Protein AF-0000000070594235 (afdb_homodimer)

Organism: Penaeus vannamei (NCBI:txid6689)

Nearest PDB structures (foldseek):
  1qz9-assembly1_A-2  TM=9.219E-01  e=8.027E-31  Pseudomonas fluorescens
  8dl5-assembly1_A  TM=7.585E-01  e=4.308E-15  Penicillium expansum
  2dr1-assembly1_B  TM=7.620E-01  e=1.887E-14  Pyrococcus horikoshii OT3
  6pd2-assembly2_B  TM=7.451E-01  e=4.060E-14  Treponema denticola ATCC 35405
  1m32-assembly3_E  TM=7.316E-01  e=9.224E-14  Salmonella enterica subsp. enterica serovar Typhimurium

Secondary structure (DSSP, 8-state):
-----HHHHHHHHHHHHT--TTSHHHHHHHHHH-TTGGGGGGEEPPBGGGSTT--TTTS-TTSBPEE-BTTTSPPEETTHHHHHHHHHHHHHHHGGGGGGSSSS-GGGGGGTTHHHHHHHHTS-GGGEEE-S-HHHHHHHHHHHH----SSS-EEEEETT--HHHHHHHHHHHHHTT--HHHHEEEE-PPTT-SS--HHHHHHHHHHHGGGEEEEEEESB-TTT-BBP-HHHHHHHHHHTT-EEEEE-TTTTTTS---HHHHT-SEEEE-SSSTT---TT---EEEE-GGGTT--S-----GGGB-TTTGGG--SS--BPSGGGGG--SPPPHHHHHHHHHHHHHHHHH-HHHHHHHHHHHHHHHHHHHHHHH-S--TTS--EEE-S-SSGGGB-S-EEEEESS-HHHHHHHHHHTTEE-EEETTTEEEEB--TTT--HHHHHHHHHHHHHHHHHS-----/-----HHHHHHHHHHHHT--TTSHHHHHHHHHH-TTGGGGGGEEPPBGGGSTT--TTTS-TTSBPEE-BTTTSPPEETTHHHHHHHHHHHHHHHGGGGGGSSSS-GGGGGGTTHHHHHHHHTS-GGGEEE-S-HHHHHHHHHHHH----SSS-EEEEETT--HHHHHHHHHHHHHTT--HHHHEEEE-PPTT-SS--HHHHHHHHHHHGGGEEEEEEESB-TTT-BBP-HHHHHHHHHHTT-EEEEE-TTTTTTS---HHHHT-SEEEE-SSSTT---TT---EEEE-GGGTT--S-----GGGB-TTTGGG--SS--BPSGGGGG--SPPPHHHHHHHHHHHHHHHHH-HHHHHHHHHHHHHHHHHHHHHHH-S--TTS--EEE-S-SSGGGB-S-EEEEESS-HHHHHHHHHHTTEE-EEETTTEEEEB--TTT--HHHHHHHHHHHHHHHHHS-----

Foldseek 3Di:
DPDDALVVVLVVVCVVVVHDLLDLVSLVVQLVVQPLNCLQVQFDFDFLLVFPLAAVVQAPRRHGFLEQALLPFATAGPCLVVLLVVLVVLCVVPPPVQCPDDDCRLVCNFLPCLVLQCQQAQHDSVFKTWAAFFLVQVLLVCLFQQDADPQAQAEEEEPPADVSVLVSQQVSSVVVPHHSVPRYHYDYDDVPAHDHDLVSLLVCCVVRLLRHAEYEYECAGSAQQWGHPLLVNCVSSVVSVHAYEYEDQSPGLWHDHNCQVSVHAKYKYQCRRNLVLHPSFIIMMGGHQVCFPPPTDGDAALQQADPVCSVVPDPDGNGGTHPSNSHHDRDGSSSSSSSVSRSVSCVVCDSVSQQVQLSNLLSSLVVNLCVPANPDDPVFKHKDFSHDSPSNTGTQKTKIFIPAQQVQLQSQSSNHRHHWDDDPPGIIIGGDGSNNHGSSSSSVSSVSSVVSRVPDDRPDD/DPDDALVVVLVVVCVVVVHDLLDLVSLVVQLVVQPLNCLQVQFDFDFLLVFPLAAVVQAPRRHGFLEQALLPFATFGPCLVVLLVVLVVLCVVPPPVQCPDDDCRLVCNFLPCLVLQCQQAQHDSVFKTWAAFFLVQVLLVCLFQQDADPQAQAEEEEPPADVSVLVSQQVSSVVVPHHSVPRYHYDYPDVPADDHDLVSLLVCCVVRLLRHAEYEYECAGSAQQWGHPLLVNCVSSVVSVHAYEYEDQSPGLWHDHNCQVSVHAKYKYQCRRNLVLHPSFIIMMGGHQVCFPPPGDGDAALQQADPVCSVVVDPDGNGGTHPSNSHHDRDGSSSSSSSVSRSVSCVVCDSVSQQVQLSNLLSSLVVNLCVPANPDDPVFKHKDFSHDSPSNTGTQKTKIFILAQQVQLVSQSSNHRHHWDDDPPGIIIGGAGSNNHGSSSSSVSSVSSRVSRVPGDRPDD

pLDDT: mean 95.57, std 8.33, range [37.94, 98.94]

Solvent-accessible surface area (backbone atoms only — not comparable to full-atom values): 46229 Å² total; per-residue (Å²): 128,82,79,80,51,40,55,58,54,49,46,51,52,20,58,75,69,74,41,56,68,88,40,69,66,34,22,52,50,52,40,74,67,38,90,50,58,72,46,30,75,47,37,36,72,26,32,14,58,56,31,91,60,35,33,73,89,74,18,63,37,87,37,66,37,41,70,19,29,26,80,72,31,20,51,34,30,55,56,29,62,57,45,41,48,50,50,54,50,43,33,25,32,32,35,60,57,30,37,78,34,83,80,59,18,34,77,49,28,52,68,51,65,22,64,60,50,9,66,52,41,27,38,58,36,80,23,36,38,57,45,59,35,35,55,55,43,48,48,56,51,39,61,33,65,57,72,59,49,96,66,24,48,20,34,38,31,53,51,88,49,61,45,33,59,48,32,36,55,33,24,53,30,39,63,74,71,40,58,35,85,68,23,47,42,65,51,65,42,55,91,95,46,79,54,70,56,69,68,58,55,50,47,51,38,69,75,43,17,73,33,29,32,28,40,48,35,55,35,21,37,86,73,34,22,34,31,55,63,59,47,64,53,33,47,56,34,44,76,42,69,21,44,34,36,33,43,26,41,63,22,48,75,49,45,93,41,45,38,57,83,34,60,41,45,32,36,29,20,49,29,16,17,56,42,19,26,35,70,43,29,51,5,36,37,36,24,32,72,91,45,33,78,59,80,58,46,48,64,36,19,48,42,6,22,28,81,93,51,39,89,68,59,48,88,64,76,57,61,25,59,35,40,47,23,63,32,34,52,62,54,29,35,61,44,49,29,24,39,47,38,27,47,54,53,50,64,72,63,34,66,66,58,44,50,54,43,32,48,47,52,40,26,49,47,52,47,52,46,52,73,74,23,45,85,70,61,90,88,52,78,30,49,44,72,55,23,55,83,53,69,90,27,31,52,38,42,41,13,32,32,56,77,52,66,54,68,59,56,51,51,52,37,24,20,49,20,39,42,62,40,76,43,87,91,50,33,39,36,42,17,58,40,49,58,64,44,50,42,47,48,48,52,48,50,53,53,50,50,54,53,44,55,70,65,53,68,79,72,80,129,128,80,78,79,51,40,55,59,53,48,46,51,51,21,58,74,69,72,40,55,68,88,39,70,66,34,23,51,50,53,40,74,68,37,90,52,58,72,46,32,74,46,36,37,71,25,32,14,59,56,30,91,57,32,33,72,89,74,17,64,36,86,37,67,38,42,69,19,30,26,81,70,29,20,52,35,30,55,55,29,61,57,44,40,48,51,50,53,48,41,34,26,34,33,36,61,58,30,38,78,35,82,81,60,18,34,76,48,30,55,70,52,64,22,63,62,50,11,65,51,41,28,37,60,36,79,24,36,38,56,44,59,36,36,55,55,43,47,48,57,49,39,61,33,64,56,72,60,48,97,66,24,47,21,33,40,31,52,51,87,48,61,44,33,59,49,32,34,55,33,25,53,30,39,64,74,71,41,58,34,85,69,22,48,40,65,51,65,41,56,91,95,46,79,55,71,56,69,67,59,54,50,48,50,36,69,75,42,18,74,33,29,33,28,38,48,34,53,35,20,38,85,74,37,21,35,31,56,64,59,48,63,53,32,49,56,33,44,75,43,68,20,45,34,36,33,44,26,40,64,21,47,74,46,46,94,42,44,39,57,82,34,60,42,44,33,36,29,19,50,29,17,16,57,40,18,26,36,71,42,31,52,6,36,38,34,23,34,71,92,46,34,78,60,81,58,48,49,62,35,20,49,40,6,22,27,81,94,51,38,90,68,58,49,88,62,76,58,63,24,58,34,41,47,23,64,32,33,52,63,52,28,35,61,46,51,30,24,39,47,38,27,49,53,53,50,63,72,62,34,66,66,57,44,48,54,44,31,48,48,52,42,26,49,46,51,46,52,45,52,74,74,25,43,85,73,62,90,87,51,77,31,49,45,72,54,23,52,84,53,71,89,28,30,51,36,42,42,14,32,32,56,77,48,66,55,68,60,56,50,50,52,37,24,21,50,20,39,42,61,39,75,44,86,90,51,34,38,36,43,17,58,40,50,56,65,44,50,42,47,46,49,53,48,49,53,53,50,49,52,53,44,56,70,65,53,68,78,68,82,127

Sequence (922 aa):
MQTPKPNEVLQSFAAKHGVNVLNREFAELMDSLDPLRGCRERFAVPKRGTLPGADPVVAEVDKECIYLCGNSLGLKPVKADLYIQQQLDKWAKMGVEMHFEEPLPAAKCDSYLREELGRLVGADPSSVCLMNGLTVNLHLLLLSFYQPTQTRFKILLEGHAFPSDRYAMRSQAELRGFDPNEAVLEIHPREGESTLRTEDILKVIKEQGSSIAVVCLSGVQYYTGQKFDMETITKAAREEGCLVGWDIAHAVGNVRLELDKWGVDFACWCTYKYLNSGPGCIGGAYVNKRHERRDAPHLKGWWSNKESTRFQMRDGCDTAPGVDGFRLCNPPPILVALVKASLEIFDEVGMEKILDKQFLLTGYLELLLKAHFSIGDTDVPSTTVITPEDVTERGSQLSLEFSYPLHQVHKELQKRGVVCDVRLPNAMRITPAPLYNSFQDVHQFITILQDVFSICKTEAAMQTPKPNEVLQSFAAKHGVNVLNREFAELMDSLDPLRGCRERFAVPKRGTLPGADPVVAEVDKECIYLCGNSLGLKPVKADLYIQQQLDKWAKMGVEMHFEEPLPAAKCDSYLREELGRLVGADPSSVCLMNGLTVNLHLLLLSFYQPTQTRFKILLEGHAFPSDRYAMRSQAELRGFDPNEAVLEIHPREGESTLRTEDILKVIKEQGSSIAVVCLSGVQYYTGQKFDMETITKAAREEGCLVGWDIAHAVGNVRLELDKWGVDFACWCTYKYLNSGPGCIGGAYVNKRHERRDAPHLKGWWSNKESTRFQMRDGCDTAPGVDGFRLCNPPPILVALVKASLEIFDEVGMEKILDKQFLLTGYLELLLKAHFSIGDTDVPSTTVITPEDVTERGSQLSLEFSYPLHQVHKELQKRGVVCDVRLPNAMRITPAPLYNSFQDVHQFITILQDVFSICKTEAA

Radius of gyration: 29.77 Å; Cα contacts (8 Å, |Δi|>4): 1996; chains: 2; bounding box: 62×96×79 Å

Structure (mmCIF, N/CA/C/O backbone):
data_AF-0000000070594235-model_v1
#
loop_
_entity.id
_entity.type
_entity.pdbx_description
1 polymer Kynureninase
#
loop_
_atom_site.group_PDB
_atom_site.id
_atom_site.type_symbol
_atom_site.label_atom_id
_atom_site.label_alt_id
_atom_site.label_comp_id
_atom_site.label_asym_id
_atom_site.label_entity_id
_atom_site.label_seq_id
_atom_site.pdbx_PDB_ins_code
_atom_site.Cartn_x
_atom_site.Cartn_y
_atom_site.Cartn_z
_atom_site.occupancy
_atom_site.B_iso_or_equiv
_atom_site.auth_seq_id
_atom_site.auth_comp_id
_atom_site.auth_asym_id
_atom_site.auth_atom_id
_atom_site.pdbx_PDB_model_num
ATOM 1 N N . MET A 1 1 ? -2.43 46.156 -4.043 1 38 1 MET A N 1
ATOM 2 C CA . MET A 1 1 ? -3.246 46.281 -2.84 1 38 1 MET A CA 1
ATOM 3 C C . MET A 1 1 ? -2.896 45.219 -1.823 1 38 1 MET A C 1
ATOM 5 O O . MET A 1 1 ? -2.723 44.031 -2.186 1 38 1 MET A O 1
ATOM 9 N N . GLN A 1 2 ? -2.381 45.562 -0.72 1 53.47 2 GLN A N 1
ATOM 10 C CA . GLN A 1 2 ? -1.95 44.625 0.325 1 53.47 2 GLN A CA 1
ATOM 11 C C . GLN A 1 2 ? -3.045 43.625 0.651 1 53.47 2 GLN A C 1
ATOM 13 O O . GLN A 1 2 ? -4.223 43.969 0.743 1 53.47 2 GLN A O 1
ATOM 18 N N . THR A 1 3 ? -2.834 42.312 0.455 1 67.25 3 THR A N 1
ATOM 19 C CA . THR A 1 3 ? -3.797 41.281 0.825 1 67.25 3 THR A CA 1
ATOM 20 C C . THR A 1 3 ? -4.332 41.531 2.234 1 67.25 3 THR A C 1
ATOM 22 O O . THR A 1 3 ? -3.555 41.719 3.176 1 67.25 3 THR A O 1
ATOM 25 N N . PRO A 1 4 ? -5.648 41.906 2.299 1 84.06 4 PRO A N 1
ATOM 26 C CA . PRO A 1 4 ? -6.203 42.156 3.637 1 84.06 4 PRO A CA 1
ATOM 27 C C . PRO A 1 4 ? -5.883 41 4.613 1 84.06 4 PRO A C 1
ATOM 29 O O . PRO A 1 4 ? -5.742 39.844 4.203 1 84.06 4 PRO A O 1
ATOM 32 N N . LYS A 1 5 ? -5.574 41.406 5.832 1 94.19 5 LYS A N 1
ATOM 33 C CA . LYS A 1 5 ? -5.395 40.438 6.914 1 94.19 5 LYS A CA 1
ATOM 34 C C . LYS A 1 5 ? -6.738 39.906 7.398 1 94.19 5 LYS A C 1
ATOM 36 O O . LYS A 1 5 ? -7.73 40.625 7.434 1 94.19 5 LYS A O 1
ATOM 41 N N . PRO A 1 6 ? -6.758 38.625 7.734 1 96.44 6 PRO A N 1
ATOM 42 C CA . PRO A 1 6 ? -8.016 38.031 8.188 1 96.44 6 PRO A CA 1
ATOM 43 C C . PRO A 1 6 ? -8.664 38.812 9.328 1 96.44 6 PRO A C 1
ATOM 45 O O . PRO A 1 6 ? -9.883 39 9.344 1 96.44 6 PRO A O 1
ATOM 48 N N . ASN A 1 7 ? -7.863 39.25 10.25 1 95.75 7 ASN A N 1
ATOM 49 C CA . ASN A 1 7 ? -8.383 40 11.406 1 95.75 7 ASN A CA 1
ATOM 50 C C . ASN A 1 7 ? -9.148 41.25 10.977 1 95.75 7 ASN A C 1
ATOM 52 O O . ASN A 1 7 ? -10.195 41.562 11.547 1 95.75 7 ASN A O 1
ATOM 56 N N . GLU A 1 8 ? -8.609 41.938 10.039 1 96.19 8 GLU A N 1
ATOM 57 C CA . GLU A 1 8 ? -9.258 43.156 9.547 1 96.19 8 GLU A CA 1
ATOM 58 C C . GLU A 1 8 ? -10.594 42.844 8.891 1 96.19 8 GLU A C 1
ATOM 60 O O . GLU A 1 8 ? -11.586 43.531 9.109 1 96.19 8 GLU A O 1
ATOM 65 N N . VAL A 1 9 ? -10.555 41.812 8.133 1 96.56 9 VAL A N 1
ATOM 66 C CA . VAL A 1 9 ? -11.773 41.406 7.438 1 96.56 9 VAL A CA 1
ATOM 67 C C . VAL A 1 9 ? -12.828 40.969 8.453 1 96.56 9 VAL A C 1
ATOM 69 O O . VAL A 1 9 ? -13.992 41.375 8.344 1 96.56 9 VAL A O 1
ATOM 72 N N . LEU A 1 10 ? -12.477 40.219 9.414 1 97.69 10 LEU A N 1
ATOM 73 C CA . LEU A 1 10 ? -13.391 39.688 10.43 1 97.69 10 LEU A CA 1
ATOM 74 C C . LEU A 1 10 ? -13.953 40.812 11.281 1 97.69 10 LEU A C 1
ATOM 76 O O . LEU A 1 10 ? -15.148 40.844 11.57 1 97.69 10 LEU A O 1
ATOM 80 N N . GLN A 1 11 ? -13.117 41.719 11.648 1 96.81 11 GLN A N 1
ATOM 81 C CA . GLN A 1 11 ? -13.555 42.875 12.453 1 96.81 11 GLN A CA 1
ATOM 82 C C . GLN A 1 11 ? -14.516 43.75 11.664 1 96.81 11 GLN A C 1
ATOM 84 O O . GLN A 1 11 ? -15.5 44.25 12.219 1 96.81 11 GLN A O 1
ATOM 89 N N . SER A 1 12 ? -14.125 43.969 10.422 1 96.38 12 SER A N 1
ATOM 90 C CA . SER A 1 12 ? -15.008 44.781 9.57 1 96.38 12 SER A CA 1
ATOM 91 C C . SER A 1 12 ? -16.375 44.125 9.43 1 96.38 12 SER A C 1
ATOM 93 O O . SER A 1 12 ? -17.406 44.812 9.422 1 96.38 12 SER A O 1
ATOM 95 N N . PHE A 1 13 ? -16.359 42.844 9.234 1 96.06 13 PHE A N 1
ATOM 96 C CA . PHE A 1 13 ? -17.609 42.094 9.117 1 96.06 13 PHE A CA 1
ATOM 97 C C . PHE A 1 13 ? -18.422 42.188 10.398 1 96.06 13 PHE A C 1
ATOM 99 O O . PHE A 1 13 ? -19.641 42.344 10.359 1 96.06 13 PHE A O 1
ATOM 106 N N . ALA A 1 14 ? -17.781 42 11.508 1 97.38 14 ALA A N 1
ATOM 107 C CA . ALA A 1 14 ? -18.438 42.125 12.805 1 97.38 14 ALA A CA 1
ATOM 108 C C . ALA A 1 14 ? -19.078 43.5 12.969 1 97.38 14 ALA A C 1
ATOM 110 O O . ALA A 1 14 ? -20.219 43.594 13.406 1 97.38 14 ALA A O 1
ATOM 111 N N . ALA A 1 15 ? -18.375 44.531 12.633 1 96.88 15 ALA A N 1
ATOM 112 C CA . ALA A 1 15 ? -18.859 45.906 12.734 1 96.88 15 ALA A CA 1
ATOM 113 C C . ALA A 1 15 ? -20.094 46.125 11.852 1 96.88 15 ALA A C 1
ATOM 115 O O . ALA A 1 15 ? -21.062 46.75 12.266 1 96.88 15 ALA A O 1
ATOM 116 N N . LYS A 1 16 ? -19.969 45.625 10.703 1 97.44 16 LYS A N 1
ATOM 117 C CA . LYS A 1 16 ? -21.062 45.75 9.734 1 97.44 16 LYS A CA 1
ATOM 118 C C . LYS A 1 16 ? -22.344 45.125 10.266 1 97.44 16 LYS A C 1
ATOM 120 O O . LYS A 1 16 ? -23.438 45.625 9.977 1 97.44 16 LYS A O 1
ATOM 125 N N . HIS A 1 17 ? -22.234 44.156 11.047 1 97.25 17 HIS A N 1
ATOM 126 C CA . HIS A 1 17 ? -23.406 43.406 11.508 1 97.25 17 HIS A CA 1
ATOM 127 C C . HIS A 1 17 ? -23.719 43.75 12.961 1 97.25 17 HIS A C 1
ATOM 129 O O . HIS A 1 17 ? -24.641 43.156 13.547 1 97.25 17 HIS A O 1
ATOM 135 N N . GLY A 1 18 ? -22.938 44.562 13.625 1 96.62 18 GLY A N 1
ATOM 136 C CA . GLY A 1 18 ? -23.188 45.031 14.977 1 96.62 18 GLY A CA 1
ATOM 137 C C . GLY A 1 18 ? -22.953 43.969 16.031 1 96.62 18 GLY A C 1
ATOM 138 O O . GLY A 1 18 ? -23.688 43.875 17.016 1 96.62 18 GLY A O 1
ATOM 139 N N . VAL A 1 19 ? -22.062 43.062 15.773 1 97.31 19 VAL A N 1
ATOM 140 C CA . VAL A 1 19 ? -21.75 42 16.734 1 97.31 19 VAL A CA 1
ATOM 141 C C . VAL A 1 19 ? -20.281 42.094 17.109 1 97.31 19 VAL A C 1
ATOM 143 O O . VAL A 1 19 ? -19.453 42.594 16.359 1 97.31 19 VAL A O 1
ATOM 146 N N . ASN A 1 20 ? -19.953 41.656 18.344 1 98 20 ASN A N 1
ATOM 147 C CA . ASN A 1 20 ? -18.578 41.594 18.797 1 98 20 ASN A CA 1
ATOM 148 C C . ASN A 1 20 ? -17.859 40.344 18.25 1 98 20 ASN A C 1
ATOM 150 O O . ASN A 1 20 ? -18.328 39.219 18.438 1 98 20 ASN A O 1
ATOM 154 N N . VAL A 1 21 ? -16.75 40.531 17.594 1 98.06 21 VAL A N 1
ATOM 155 C CA . VAL A 1 21 ? -16 39.5 16.891 1 98.06 21 VAL A CA 1
ATOM 156 C C . VAL A 1 21 ? -15.555 38.406 17.891 1 98.06 21 VAL A C 1
ATOM 158 O O . VAL A 1 21 ? -15.32 37.25 17.5 1 98.06 21 VAL A O 1
ATOM 161 N N . LEU A 1 22 ? -15.508 38.656 19.156 1 97.81 22 LEU A N 1
ATOM 162 C CA . LEU A 1 22 ? -15.008 37.75 20.172 1 97.81 22 LEU A CA 1
ATOM 163 C C . LEU A 1 22 ? -16.141 36.906 20.734 1 97.81 22 LEU A C 1
ATOM 165 O O . LEU A 1 22 ? -15.883 35.906 21.438 1 97.81 22 LEU A O 1
ATOM 169 N N . ASN A 1 23 ? -17.406 37.25 20.422 1 97.62 23 ASN A N 1
ATOM 170 C CA . ASN A 1 23 ? -18.547 36.594 21.047 1 97.62 23 ASN A CA 1
ATOM 171 C C . ASN A 1 23 ? -19.078 35.438 20.203 1 97.62 23 ASN A C 1
ATOM 173 O O . ASN A 1 23 ? -18.812 35.375 19 1 97.62 23 ASN A O 1
ATOM 177 N N . ARG A 1 24 ? -19.781 34.562 20.844 1 98 24 ARG A N 1
ATOM 178 C CA . ARG A 1 24 ? -20.391 33.406 20.203 1 98 24 ARG A CA 1
ATOM 179 C C . ARG A 1 24 ? -21.312 33.812 19.078 1 98 24 ARG A C 1
ATOM 181 O O . ARG A 1 24 ? -21.406 33.125 18.047 1 98 24 ARG A O 1
ATOM 188 N N . GLU A 1 25 ? -21.969 34.906 19.219 1 98.19 25 GLU A N 1
ATOM 189 C CA . GLU A 1 25 ? -22.922 35.406 18.219 1 98.19 25 GLU A CA 1
ATOM 190 C C . GLU A 1 25 ? -22.219 35.625 16.875 1 98.19 25 GLU A C 1
ATOM 192 O O . GLU A 1 25 ? -22.812 35.375 15.82 1 98.19 25 GLU A O 1
ATOM 197 N N . PHE A 1 26 ? -21.062 36.094 16.891 1 98.44 26 PHE A N 1
ATOM 198 C CA . PHE A 1 26 ? -20.328 36.312 15.664 1 98.44 26 PHE A CA 1
ATOM 199 C C . PHE A 1 26 ? -20.016 35 14.969 1 98.44 26 PHE A C 1
ATOM 201 O O . PHE A 1 26 ? -20.156 34.875 13.75 1 98.44 26 PHE A O 1
ATOM 208 N N . ALA A 1 27 ? -19.562 34 15.766 1 98.69 27 ALA A N 1
ATOM 209 C CA . ALA A 1 27 ? -19.281 32.688 15.203 1 98.69 27 ALA A CA 1
ATOM 210 C C . ALA A 1 27 ? -20.531 32.094 14.547 1 98.69 27 ALA A C 1
ATOM 212 O O . ALA A 1 27 ? -20.453 31.516 13.453 1 98.69 27 ALA A O 1
ATOM 213 N N . GLU A 1 28 ? -21.641 32.219 15.211 1 98.44 28 GLU A N 1
ATOM 214 C CA . GLU A 1 28 ? -22.922 31.75 14.672 1 98.44 28 GLU A CA 1
ATOM 215 C C . GLU A 1 28 ? -23.25 32.469 13.367 1 98.44 28 GLU A C 1
ATOM 217 O O . GLU A 1 28 ? -23.75 31.844 12.422 1 98.44 28 GLU A O 1
ATOM 222 N N . LEU A 1 29 ? -23.031 33.781 13.367 1 98.19 29 LEU A N 1
ATOM 223 C CA . LEU A 1 29 ? -23.281 34.562 12.172 1 98.19 29 LEU A CA 1
ATOM 224 C C . LEU A 1 29 ? -22.406 34.094 11.016 1 98.19 29 LEU A C 1
ATOM 226 O O . LEU A 1 29 ? -22.891 33.906 9.906 1 98.19 29 LEU A O 1
ATOM 230 N N . MET A 1 30 ? -21.109 33.938 11.258 1 98.5 30 MET A N 1
ATOM 231 C CA . MET A 1 30 ? -20.188 33.469 10.219 1 98.5 30 MET A CA 1
ATOM 232 C C . MET A 1 30 ? -20.594 32.125 9.664 1 98.5 30 MET A C 1
ATOM 234 O O . MET A 1 30 ? -20.5 31.891 8.453 1 98.5 30 MET A O 1
ATOM 238 N N . ASP A 1 31 ? -21.031 31.188 10.539 1 98.44 31 ASP A N 1
ATOM 239 C CA . ASP A 1 31 ? -21.484 29.891 10.094 1 98.44 31 ASP A CA 1
ATOM 240 C C . ASP A 1 31 ? -22.734 30.016 9.219 1 98.44 31 ASP A C 1
ATOM 242 O O . ASP A 1 31 ? -22.891 29.266 8.25 1 98.44 31 ASP A O 1
ATOM 246 N N . SER A 1 32 ? -23.625 30.859 9.617 1 97.62 32 SER A N 1
ATOM 247 C CA . SER A 1 32 ? -24.859 31.031 8.859 1 97.62 32 SER A CA 1
ATOM 248 C C . SER A 1 32 ? -24.594 31.562 7.457 1 97.62 32 SER A C 1
ATOM 250 O O . SER A 1 32 ? -25.344 31.297 6.527 1 97.62 32 SER A O 1
ATOM 252 N N . LEU A 1 33 ? -23.469 32.281 7.25 1 96.5 33 LEU A N 1
ATOM 253 C CA . LEU A 1 33 ? -23.141 32.875 5.969 1 96.5 33 LEU A CA 1
ATOM 254 C C . LEU A 1 33 ? -22.141 32 5.195 1 96.5 33 LEU A C 1
ATOM 256 O O . LEU A 1 33 ? -21.812 32.312 4.047 1 96.5 33 LEU A O 1
ATOM 260 N N . ASP A 1 34 ? -21.641 30.984 5.777 1 97.5 34 ASP A N 1
ATOM 261 C CA . ASP A 1 34 ? -20.625 30.109 5.211 1 97.5 34 ASP A CA 1
ATOM 262 C C . ASP A 1 34 ? -21.188 29.297 4.043 1 97.5 34 ASP A C 1
ATOM 264 O O . ASP A 1 34 ? -22.031 28.422 4.238 1 97.5 34 ASP A O 1
ATOM 268 N N . PRO A 1 35 ? -20.703 29.516 2.82 1 97.5 35 PRO A N 1
ATOM 269 C CA . PRO A 1 35 ? -21.203 28.75 1.675 1 97.5 35 PRO A CA 1
ATOM 270 C C . PRO A 1 35 ? -20.891 27.25 1.785 1 97.5 35 PRO A C 1
ATOM 272 O O . PRO A 1 35 ? -21.484 26.438 1.078 1 97.5 35 PRO A O 1
ATOM 275 N N . LEU A 1 36 ? -19.922 26.844 2.689 1 98.12 36 LEU A N 1
ATOM 276 C CA . LEU A 1 36 ? -19.531 25.438 2.799 1 98.12 36 LEU A CA 1
ATOM 277 C C . LEU A 1 36 ? -20.172 24.797 4.016 1 98.12 36 LEU A C 1
ATOM 279 O O . LEU A 1 36 ? -19.812 23.672 4.387 1 98.12 36 LEU A O 1
ATOM 283 N N . ARG A 1 37 ? -21.109 25.422 4.656 1 95.44 37 ARG A N 1
ATOM 284 C CA . ARG A 1 37 ? -21.688 24.953 5.906 1 95.44 37 ARG A CA 1
ATOM 285 C C . ARG A 1 37 ? -22.25 23.547 5.746 1 95.44 37 ARG A C 1
ATOM 287 O O . ARG A 1 37 ? -22.156 22.719 6.656 1 95.44 37 ARG A O 1
ATOM 294 N N . GLY A 1 38 ? -22.844 23.203 4.543 1 96 38 GLY A N 1
ATOM 295 C CA . GLY A 1 38 ? -23.453 21.906 4.305 1 96 38 GLY A CA 1
ATOM 296 C C . GLY A 1 38 ? -22.438 20.797 4.102 1 96 38 GLY A C 1
ATOM 297 O O . GLY A 1 38 ? -22.781 19.609 4.207 1 96 38 GLY A O 1
ATOM 298 N N . CYS A 1 39 ? -21.172 21.109 3.857 1 97.88 39 CYS A N 1
ATOM 299 C CA . CYS A 1 39 ? -20.141 20.125 3.564 1 97.88 39 CYS A CA 1
ATOM 300 C C . CYS A 1 39 ? -19.875 19.234 4.777 1 97.88 39 CYS A C 1
ATOM 302 O O . CYS A 1 39 ? -19.5 18.078 4.633 1 97.88 39 CYS A O 1
ATOM 304 N N . ARG A 1 40 ? -20.062 19.797 5.961 1 98.06 40 ARG A N 1
ATOM 305 C CA . ARG A 1 40 ? -19.812 19.047 7.191 1 98.06 40 ARG A CA 1
ATOM 306 C C . ARG A 1 40 ? -20.625 17.766 7.227 1 98.06 40 ARG A C 1
ATOM 308 O O . ARG A 1 40 ? -20.156 16.75 7.75 1 98.06 40 ARG A O 1
ATOM 315 N N . GLU A 1 41 ? -21.812 17.734 6.613 1 98.06 41 GLU A N 1
ATOM 316 C CA . GLU A 1 41 ? -22.703 16.578 6.621 1 98.06 41 GLU A CA 1
ATOM 317 C C . GLU A 1 41 ? -22.141 15.43 5.785 1 98.06 41 GLU A C 1
ATOM 319 O O . GLU A 1 41 ? -22.594 14.289 5.887 1 98.06 41 GLU A O 1
ATOM 324 N N . ARG A 1 42 ? -21.172 15.758 5.074 1 98.5 42 ARG A N 1
ATOM 325 C CA . ARG A 1 42 ? -20.562 14.758 4.211 1 98.5 42 ARG A CA 1
ATOM 326 C C . ARG A 1 42 ? -19.453 14.016 4.945 1 98.5 42 ARG A C 1
ATOM 328 O O . ARG A 1 42 ? -18.828 13.102 4.391 1 98.5 42 ARG A O 1
ATOM 335 N N . PHE A 1 43 ? -19.203 14.352 6.188 1 98.88 43 PHE A N 1
ATOM 336 C CA . PHE A 1 43 ? -18.188 13.711 7.004 1 98.88 43 PHE A CA 1
ATOM 337 C C . PHE A 1 43 ? -18.781 13.156 8.289 1 98.88 43 PHE A C 1
ATOM 339 O O . PHE A 1 43 ? -19.781 13.68 8.797 1 98.88 43 PHE A O 1
ATOM 346 N N . ALA A 1 44 ? -18.172 12.07 8.758 1 98.81 44 ALA A N 1
ATOM 347 C CA . ALA A 1 44 ? -18.516 11.555 10.078 1 98.81 44 ALA A CA 1
ATOM 348 C C . ALA A 1 44 ? -17.719 12.258 11.164 1 98.81 44 ALA A C 1
ATOM 350 O O . ALA A 1 44 ? -16.531 11.977 11.359 1 98.81 44 ALA A O 1
ATOM 351 N N . VAL A 1 45 ? -18.359 13.133 11.867 1 98.69 45 VAL A N 1
ATOM 352 C CA . VAL A 1 45 ? -17.719 13.805 12.992 1 98.69 45 VAL A CA 1
ATOM 353 C C . VAL A 1 45 ? -17.953 13.008 14.273 1 98.69 45 VAL A C 1
ATOM 355 O O . VAL A 1 45 ? -19.109 12.758 14.656 1 98.69 45 VAL A O 1
ATOM 358 N N . PRO A 1 46 ? -16.922 12.562 14.961 1 98.69 46 PRO A N 1
ATOM 359 C CA . PRO A 1 46 ? -17.125 11.789 16.188 1 98.69 46 PRO A CA 1
ATOM 360 C C . PRO A 1 46 ? -17.922 12.555 17.234 1 98.69 46 PRO A C 1
ATOM 362 O O . PRO A 1 46 ? -17.828 13.781 17.312 1 98.69 46 PRO A O 1
ATOM 365 N N . LYS A 1 47 ? -18.656 11.828 18.031 1 98.38 47 LYS A N 1
ATOM 366 C CA . LYS A 1 47 ? -19.219 12.391 19.25 1 98.38 47 LYS A CA 1
ATOM 367 C C . LYS A 1 47 ? -18.188 12.422 20.375 1 98.38 47 LYS A C 1
ATOM 369 O O . LYS A 1 47 ? -17.281 11.586 20.406 1 98.38 47 LYS A O 1
ATOM 374 N N . ARG A 1 48 ? -18.359 13.43 21.266 1 98.12 48 ARG A N 1
ATOM 375 C CA . ARG A 1 48 ? -17.438 13.508 22.391 1 98.12 48 ARG A CA 1
ATOM 376 C C . ARG A 1 48 ? -17.406 12.203 23.172 1 98.12 48 ARG A C 1
ATOM 378 O O . ARG A 1 48 ? -16.344 11.734 23.578 1 98.12 48 ARG A O 1
ATOM 385 N N . GLY A 1 49 ? -18.547 11.516 23.297 1 96.75 49 GLY A N 1
ATOM 386 C CA . GLY A 1 49 ? -18.672 10.305 24.094 1 96.75 49 GLY A CA 1
ATOM 387 C C . GLY A 1 49 ? -18.047 9.086 23.453 1 96.75 49 GLY A C 1
ATOM 388 O O . GLY A 1 49 ? -17.812 8.07 24.109 1 96.75 49 GLY A O 1
ATOM 389 N N . THR A 1 50 ? -17.766 9.117 22.172 1 96.81 50 THR A N 1
ATOM 390 C CA . THR A 1 50 ? -17.188 7.969 21.484 1 96.81 50 THR A CA 1
ATOM 391 C C . THR A 1 50 ? -15.664 8.062 21.453 1 96.81 50 THR A C 1
ATOM 393 O O . THR A 1 50 ? -14.992 7.125 21.031 1 96.81 50 THR A O 1
ATOM 396 N N . LEU A 1 51 ? -15.102 9.195 21.922 1 97.75 51 LEU A N 1
ATOM 397 C CA . LEU A 1 51 ? -13.656 9.352 21.984 1 97.75 51 LEU A CA 1
ATOM 398 C C . LEU A 1 51 ? -13.086 8.688 23.234 1 97.75 51 LEU A C 1
ATOM 400 O O . LEU A 1 51 ? -13.625 8.852 24.328 1 97.75 51 LEU A O 1
ATOM 404 N N . PRO A 1 52 ? -12 7.918 23.156 1 95.25 52 PRO A N 1
ATOM 405 C CA . PRO A 1 52 ? -11.445 7.199 24.297 1 95.25 52 PRO A CA 1
ATOM 406 C C . PRO A 1 52 ? -10.969 8.133 25.406 1 95.25 52 PRO A C 1
ATOM 408 O O . PRO A 1 52 ? -10.992 7.762 26.578 1 95.25 52 PRO A O 1
ATOM 411 N N . GLY A 1 53 ? -10.57 9.328 25.172 1 92 53 GLY A N 1
ATOM 412 C CA . GLY A 1 53 ? -10.016 10.219 26.188 1 92 53 GLY A CA 1
ATOM 413 C C . GLY A 1 53 ? -11.055 11.133 26.812 1 92 53 GLY A C 1
ATOM 414 O O . GLY A 1 53 ? -10.75 11.875 27.75 1 92 53 GLY A O 1
ATOM 415 N N . ALA A 1 54 ? -12.305 11.039 26.375 1 95.5 54 ALA A N 1
ATOM 416 C CA . ALA A 1 54 ? -13.344 11.938 26.875 1 95.5 54 ALA A CA 1
ATOM 417 C C . ALA A 1 54 ? -13.789 11.539 28.281 1 95.5 54 ALA A C 1
ATOM 419 O O . ALA A 1 54 ? -13.906 10.344 28.578 1 95.5 54 ALA A O 1
ATOM 420 N N . ASP A 1 55 ? -13.977 12.5 29.125 1 96.62 55 ASP A N 1
ATOM 421 C CA . ASP A 1 55 ? -14.539 12.32 30.469 1 96.62 55 ASP A CA 1
ATOM 422 C C . ASP A 1 55 ? -16.016 12.68 30.484 1 96.62 55 ASP A C 1
ATOM 424 O O . ASP A 1 55 ? -16.391 13.852 30.359 1 96.62 55 ASP A O 1
ATOM 428 N N . PRO A 1 56 ? -16.844 11.742 30.734 1 94.19 56 PRO A N 1
ATOM 429 C CA . PRO A 1 56 ? -18.281 12.008 30.688 1 94.19 56 PRO A CA 1
ATOM 430 C C . PRO A 1 56 ? -18.734 13.055 31.703 1 94.19 56 PRO A C 1
ATOM 432 O O . PRO A 1 56 ? -19.828 13.633 31.562 1 94.19 56 PRO A O 1
ATOM 435 N N . VAL A 1 57 ? -17.938 13.328 32.719 1 94.44 57 VAL A N 1
ATOM 436 C CA . VAL A 1 57 ? -18.297 14.289 33.75 1 94.44 57 VAL A CA 1
ATOM 437 C C . VAL A 1 57 ? -18.188 15.711 33.188 1 94.44 57 VAL A C 1
ATOM 439 O O . VAL A 1 57 ? -19 16.578 33.531 1 94.44 57 VAL A O 1
ATOM 442 N N . VAL A 1 58 ? -17.25 15.93 32.312 1 94.19 58 VAL A N 1
ATOM 443 C CA . VAL A 1 58 ? -17.016 17.297 31.891 1 94.19 58 VAL A CA 1
ATOM 444 C C . VAL A 1 58 ? -17.344 17.438 30.406 1 94.19 58 VAL A C 1
ATOM 446 O O . VAL A 1 58 ? -17.484 18.562 29.891 1 94.19 58 VAL A O 1
ATOM 449 N N . ALA A 1 59 ? -17.469 16.25 29.766 1 93.56 59 ALA A N 1
ATOM 450 C CA . ALA A 1 59 ? -17.75 16.266 28.328 1 93.56 59 ALA A CA 1
ATOM 451 C C . ALA A 1 59 ? -19.25 16.156 28.062 1 93.56 59 ALA A C 1
ATOM 453 O O . ALA A 1 59 ? -19.938 15.383 28.734 1 93.56 59 ALA A O 1
ATOM 454 N N . GLU A 1 60 ? -19.844 16.938 27.266 1 94.69 60 GLU A N 1
ATOM 455 C CA . GLU A 1 60 ? -21.188 16.688 26.75 1 94.69 60 GLU A CA 1
ATOM 456 C C . GLU A 1 60 ? -21.188 15.531 25.766 1 94.69 60 GLU A C 1
ATOM 458 O O . GLU A 1 60 ? -21.141 15.742 24.547 1 94.69 60 GLU A O 1
ATOM 463 N N . VAL A 1 61 ? -21.375 14.352 26.188 1 95.38 61 VAL A N 1
ATOM 464 C CA . VAL A 1 61 ? -21.031 13.102 25.531 1 95.38 61 VAL A CA 1
ATOM 465 C C . VAL A 1 61 ? -21.812 12.977 24.219 1 95.38 61 VAL A C 1
ATOM 467 O O . VAL A 1 61 ? -21.344 12.352 23.266 1 95.38 61 VAL A O 1
ATOM 470 N N . ASP A 1 62 ? -22.969 13.594 24.094 1 96.5 62 ASP A N 1
ATOM 471 C CA . ASP A 1 62 ? -23.812 13.398 22.922 1 96.5 62 ASP A CA 1
ATOM 472 C C . ASP A 1 62 ? -23.516 14.438 21.844 1 96.5 62 ASP A C 1
ATOM 474 O O . ASP A 1 62 ? -23.984 14.312 20.703 1 96.5 62 ASP A O 1
ATOM 478 N N . LYS A 1 63 ? -22.688 15.406 22.172 1 97.38 63 LYS A N 1
ATOM 479 C CA . LYS A 1 63 ? -22.328 16.453 21.219 1 97.38 63 LYS A CA 1
ATOM 480 C C . LYS A 1 63 ? -21.141 16 20.344 1 97.38 63 LYS A C 1
ATOM 482 O O . LYS A 1 63 ? -20.375 15.133 20.734 1 97.38 63 LYS A O 1
ATOM 487 N N . GLU A 1 64 ? -21.172 16.547 19.156 1 98.25 64 GLU A N 1
ATOM 488 C CA . GLU A 1 64 ? -20 16.344 18.312 1 98.25 64 GLU A CA 1
ATOM 489 C C . GLU A 1 64 ? -18.734 16.859 18.969 1 98.25 64 GLU A C 1
ATOM 491 O O . GLU A 1 64 ? -18.766 17.844 19.703 1 98.25 64 GLU A O 1
ATOM 496 N N . CYS A 1 65 ? -17.688 16.172 18.766 1 98.62 65 CYS A N 1
ATOM 497 C CA . CYS A 1 65 ? -16.406 16.672 19.234 1 98.62 65 CYS A CA 1
ATOM 498 C C . CYS A 1 65 ? -15.953 17.875 18.422 1 98.62 65 CYS A C 1
ATOM 500 O O . CYS A 1 65 ? -16.594 18.234 17.438 1 98.62 65 CYS A O 1
ATOM 502 N N . ILE A 1 66 ? -14.977 18.594 18.922 1 98.69 66 ILE A N 1
ATOM 503 C CA . ILE A 1 66 ? -14.258 19.625 18.156 1 98.69 66 ILE A CA 1
ATOM 504 C C . ILE A 1 66 ? -12.992 19.016 17.562 1 98.69 66 ILE A C 1
ATOM 506 O O . ILE A 1 66 ? -11.984 18.859 18.266 1 98.69 66 ILE A O 1
ATOM 510 N N . TYR A 1 67 ? -13.086 18.672 16.297 1 98.81 67 TYR A N 1
ATOM 511 C CA . TYR A 1 67 ? -12.008 17.938 15.648 1 98.81 67 TYR A CA 1
ATOM 512 C C . TYR A 1 67 ? -11.062 18.906 14.93 1 98.81 67 TYR A C 1
ATOM 514 O O . TYR A 1 67 ? -11.352 19.344 13.812 1 98.81 67 TYR A O 1
ATOM 522 N N . LEU A 1 68 ? -9.938 19.188 15.484 1 98.88 68 LEU A N 1
ATOM 523 C CA . LEU A 1 68 ? -8.938 20.109 14.953 1 98.88 68 LEU A CA 1
ATOM 524 C C . LEU A 1 68 ? -7.629 19.391 14.656 1 98.88 68 LEU A C 1
ATOM 526 O O . LEU A 1 68 ? -6.551 19.906 14.969 1 98.88 68 LEU A O 1
ATOM 530 N N . CYS A 1 69 ? -7.777 18.172 14.039 1 98.69 69 CYS A N 1
ATOM 531 C CA . CYS A 1 69 ? -6.625 17.297 13.867 1 98.69 69 CYS A CA 1
ATOM 532 C C . CYS A 1 69 ? -6.574 16.734 12.453 1 98.69 69 CYS A C 1
ATOM 534 O O . CYS A 1 69 ? -6.047 15.641 12.227 1 98.69 69 CYS A O 1
ATOM 536 N N . GLY A 1 70 ? -7.113 17.422 11.445 1 98.31 70 GLY A N 1
ATOM 537 C CA . GLY A 1 70 ? -7.105 16.984 10.062 1 98.31 70 GLY A CA 1
ATOM 538 C C . GLY A 1 70 ? -5.711 16.891 9.469 1 98.31 70 GLY A C 1
ATOM 539 O O . GLY A 1 70 ? -5.508 16.234 8.445 1 98.31 70 GLY A O 1
ATOM 540 N N . ASN A 1 71 ? -4.734 17.578 10.055 1 98.31 71 ASN A N 1
ATOM 541 C CA . ASN A 1 71 ? -3.34 17.562 9.625 1 98.31 71 ASN A CA 1
ATOM 542 C C . ASN A 1 71 ? -2.658 16.25 9.992 1 98.31 71 ASN A C 1
ATOM 544 O O . ASN A 1 71 ? -1.543 15.977 9.539 1 98.31 71 ASN A O 1
ATOM 548 N N . SER A 1 72 ? -3.285 15.43 10.789 1 98 72 SER A N 1
ATOM 549 C CA . SER A 1 72 ? -2.783 14.109 11.164 1 98 72 SER A CA 1
ATOM 550 C C . SER A 1 72 ? -3.617 13 10.531 1 98 72 SER A C 1
ATOM 552 O O . SER A 1 72 ? -3.078 12.109 9.883 1 98 72 SER A O 1
ATOM 554 N N . LEU A 1 73 ? -4.891 13.094 10.75 1 98.75 73 LEU A N 1
ATOM 555 C CA . LEU A 1 73 ? -5.84 12.203 10.086 1 98.75 73 LEU A CA 1
ATOM 556 C C . LEU A 1 73 ? -7.16 12.93 9.82 1 98.75 73 LEU A C 1
ATOM 558 O O . LEU A 1 73 ? -7.801 13.422 10.75 1 98.75 73 LEU A O 1
ATOM 562 N N . GLY A 1 74 ? -7.562 12.961 8.562 1 98.81 74 GLY A N 1
ATOM 563 C CA . GLY A 1 74 ? -8.836 13.57 8.219 1 98.81 74 GLY A CA 1
ATOM 564 C C . GLY A 1 74 ? -10.031 12.75 8.664 1 98.81 74 GLY A C 1
ATOM 565 O O . GLY A 1 74 ? -9.883 11.586 9.047 1 98.81 74 GLY A O 1
ATOM 566 N N . LEU A 1 75 ? -11.219 13.391 8.625 1 98.94 75 LEU A N 1
ATOM 567 C CA . LEU A 1 75 ? -12.453 12.719 9.016 1 98.94 75 LEU A CA 1
ATOM 568 C C . LEU A 1 75 ? -12.961 11.82 7.895 1 98.94 75 LEU A C 1
ATOM 570 O O . LEU A 1 75 ? -12.711 12.094 6.715 1 98.94 75 LEU A O 1
ATOM 574 N N . LYS A 1 76 ? -13.695 10.789 8.242 1 98.94 76 LYS A N 1
ATOM 575 C CA . LYS A 1 76 ? -14.227 9.836 7.27 1 98.94 76 LYS A CA 1
ATOM 576 C C . LYS A 1 76 ? -15.336 10.461 6.434 1 98.94 76 LYS A C 1
ATOM 578 O O . LYS A 1 76 ? -16.359 10.898 6.969 1 98.94 76 LYS A O 1
ATOM 583 N N . PRO A 1 77 ? -15.172 10.586 5.109 1 98.94 77 PRO A N 1
ATOM 584 C CA . PRO A 1 77 ? -16.344 10.891 4.289 1 98.94 77 PRO A CA 1
ATOM 585 C C . PRO A 1 77 ? -17.453 9.859 4.441 1 98.94 77 PRO A C 1
ATOM 587 O O . PRO A 1 77 ? -17.188 8.656 4.473 1 98.94 77 PRO A O 1
ATOM 590 N N . VAL A 1 78 ? -18.641 10.297 4.488 1 98.75 78 VAL A N 1
ATOM 591 C CA . VAL A 1 78 ? -19.781 9.414 4.719 1 98.75 78 VAL A CA 1
ATOM 592 C C . VAL A 1 78 ? -19.891 8.406 3.574 1 98.75 78 VAL A C 1
ATOM 594 O O . VAL A 1 78 ? -20.219 7.234 3.795 1 98.75 78 VAL A O 1
ATOM 597 N N . LYS A 1 79 ? -19.562 8.766 2.354 1 98.69 79 LYS A N 1
ATOM 598 C CA . LYS A 1 79 ? -19.734 7.922 1.174 1 98.69 79 LYS A CA 1
ATOM 599 C C . LYS A 1 79 ? -18.672 6.816 1.142 1 98.69 79 LYS A C 1
ATOM 601 O O . LYS A 1 79 ? -18.766 5.891 0.336 1 98.69 79 LYS A O 1
ATOM 606 N N . ALA A 1 80 ? -17.609 6.895 1.969 1 98.81 80 ALA A N 1
ATOM 607 C CA . ALA A 1 80 ? -16.594 5.852 2.021 1 98.81 80 ALA A CA 1
ATOM 608 C C . ALA A 1 80 ? -17.219 4.48 2.246 1 98.81 80 ALA A C 1
ATOM 610 O O . ALA A 1 80 ? -16.797 3.494 1.634 1 98.81 80 ALA A O 1
ATOM 611 N N . ASP A 1 81 ? -18.25 4.395 3.131 1 98.81 81 ASP A N 1
ATOM 612 C CA . ASP A 1 81 ? -18.922 3.133 3.404 1 98.81 81 ASP A CA 1
ATOM 613 C C . ASP A 1 81 ? -19.5 2.529 2.123 1 98.81 81 ASP A C 1
ATOM 615 O O . ASP A 1 81 ? -19.297 1.346 1.845 1 98.81 81 ASP A O 1
ATOM 619 N N . LEU A 1 82 ? -20.172 3.338 1.373 1 98.75 82 LEU A N 1
ATOM 620 C CA . LEU A 1 82 ? -20.812 2.895 0.141 1 98.75 82 LEU A CA 1
ATOM 621 C C . LEU A 1 82 ? -19.781 2.412 -0.87 1 98.75 82 LEU A C 1
ATOM 623 O O . LEU A 1 82 ? -19.938 1.339 -1.457 1 98.75 82 LEU A O 1
ATOM 627 N N . TYR A 1 83 ? -18.766 3.189 -1.121 1 98.69 83 TYR A N 1
ATOM 628 C CA . TYR A 1 83 ? -17.781 2.875 -2.148 1 98.69 83 TYR A CA 1
ATOM 629 C C . TYR A 1 83 ? -16.984 1.626 -1.78 1 98.69 83 TYR A C 1
ATOM 631 O O . TYR A 1 83 ? -16.656 0.816 -2.648 1 98.69 83 TYR A O 1
ATOM 639 N N . ILE A 1 84 ? -16.656 1.45 -0.492 1 98.75 84 ILE A N 1
ATOM 640 C CA . ILE A 1 84 ? -15.961 0.255 -0.032 1 98.75 84 ILE A CA 1
ATOM 641 C C . ILE A 1 84 ? -16.859 -0.97 -0.227 1 98.75 84 ILE A C 1
ATOM 643 O O . ILE A 1 84 ? -16.406 -2 -0.731 1 98.75 84 ILE A O 1
ATOM 647 N N . GLN A 1 85 ? -18.062 -0.856 0.169 1 98.69 85 GLN A N 1
ATOM 648 C CA . GLN A 1 85 ? -18.969 -1.984 0.045 1 98.69 85 GLN A CA 1
ATOM 649 C C . GLN A 1 85 ? -19.156 -2.387 -1.416 1 98.69 85 GLN A C 1
ATOM 651 O O . GLN A 1 85 ? -19.297 -3.57 -1.727 1 98.69 85 GLN A O 1
ATOM 656 N N . GLN A 1 86 ? -19.203 -1.413 -2.314 1 98.69 86 GLN A N 1
ATOM 657 C CA . GLN A 1 86 ? -19.297 -1.698 -3.744 1 98.69 86 GLN A CA 1
ATOM 658 C C . GLN A 1 86 ? -18.141 -2.592 -4.203 1 98.69 86 GLN A C 1
ATOM 660 O O . GLN A 1 86 ? -18.344 -3.498 -5.016 1 98.69 86 GLN A O 1
ATOM 665 N N . GLN A 1 87 ? -16.938 -2.359 -3.732 1 98.69 87 GLN A N 1
ATOM 666 C CA . GLN A 1 87 ? -15.781 -3.17 -4.117 1 98.69 87 GLN A CA 1
ATOM 667 C C . GLN A 1 87 ? -15.891 -4.582 -3.545 1 98.69 87 GLN A C 1
ATOM 669 O O . GLN A 1 87 ? -15.562 -5.555 -4.227 1 98.69 87 GLN A O 1
ATOM 674 N N . LEU A 1 88 ? -16.312 -4.699 -2.291 1 98.81 88 LEU A N 1
ATOM 675 C CA . LEU A 1 88 ? -16.469 -6.008 -1.664 1 98.81 88 LEU A CA 1
ATOM 676 C C . LEU A 1 88 ? -17.531 -6.832 -2.371 1 98.81 88 LEU A C 1
ATOM 678 O O . LEU A 1 88 ? -17.359 -8.031 -2.59 1 98.81 88 LEU A O 1
ATOM 682 N N . ASP A 1 89 ? -18.641 -6.148 -2.711 1 98.69 89 ASP A N 1
ATOM 683 C CA . ASP A 1 89 ? -19.719 -6.824 -3.428 1 98.69 89 ASP A CA 1
ATOM 684 C C . ASP A 1 89 ? -19.25 -7.293 -4.805 1 98.69 89 ASP A C 1
ATOM 686 O O . ASP A 1 89 ? -19.578 -8.406 -5.23 1 98.69 89 ASP A O 1
ATOM 690 N N . LYS A 1 90 ? -18.594 -6.445 -5.504 1 98.62 90 LYS A N 1
ATOM 691 C CA . LYS A 1 90 ? -18.047 -6.801 -6.816 1 98.62 90 LYS A CA 1
ATOM 692 C C . LYS A 1 90 ? -17.141 -8.016 -6.727 1 98.62 90 LYS A C 1
ATOM 694 O O . LYS A 1 90 ? -17.234 -8.938 -7.543 1 98.62 90 LYS A O 1
ATOM 699 N N . TRP A 1 91 ? -16.219 -8.023 -5.734 1 98.81 91 TRP A N 1
ATOM 700 C CA . TRP A 1 91 ? -15.336 -9.156 -5.488 1 98.81 91 TRP A CA 1
ATOM 701 C C . TRP A 1 91 ? -16.125 -10.422 -5.219 1 98.81 91 TRP A C 1
ATOM 703 O O . TRP A 1 91 ? -15.852 -11.477 -5.805 1 98.81 91 TRP A O 1
ATOM 713 N N . ALA A 1 92 ? -17.141 -10.305 -4.406 1 98.75 92 ALA A N 1
ATOM 714 C CA . ALA A 1 92 ? -17.984 -11.438 -4.035 1 98.75 92 ALA A CA 1
ATOM 715 C C . ALA A 1 92 ? -18.734 -11.992 -5.246 1 98.75 92 ALA A C 1
ATOM 717 O O . ALA A 1 92 ? -18.875 -13.211 -5.391 1 98.75 92 ALA A O 1
ATOM 718 N N . LYS A 1 93 ? -19.125 -11.156 -6.133 1 98.31 93 LYS A N 1
ATOM 719 C CA . LYS A 1 93 ? -20.031 -11.539 -7.207 1 98.31 93 LYS A CA 1
ATOM 720 C C . LYS A 1 93 ? -19.266 -11.969 -8.453 1 98.31 93 LYS A C 1
ATOM 722 O O . LYS A 1 93 ? -19.812 -12.664 -9.312 1 98.31 93 LYS A O 1
ATOM 727 N N . MET A 1 94 ? -17.922 -11.594 -8.516 1 97.69 94 MET A N 1
ATOM 728 C CA . MET A 1 94 ? -17.297 -11.781 -9.812 1 97.69 94 MET A CA 1
ATOM 729 C C . MET A 1 94 ? -15.922 -12.43 -9.664 1 97.69 94 MET A C 1
ATOM 731 O O . MET A 1 94 ? -15.328 -12.875 -10.641 1 97.69 94 MET A O 1
ATOM 735 N N . GLY A 1 95 ? -15.375 -12.492 -8.469 1 98.19 95 GLY A N 1
ATOM 736 C CA . GLY A 1 95 ? -14.031 -13.031 -8.273 1 98.19 95 GLY A CA 1
ATOM 737 C C . GLY A 1 95 ? -12.977 -12.305 -9.086 1 98.19 95 GLY A C 1
ATOM 738 O O . GLY A 1 95 ? -12.891 -11.078 -9.039 1 98.19 95 GLY A O 1
ATOM 739 N N . VAL A 1 96 ? -12.266 -13.031 -9.859 1 98.38 96 VAL A N 1
ATOM 740 C CA . VAL A 1 96 ? -11.109 -12.508 -10.594 1 98.38 96 VAL A CA 1
ATOM 741 C C . VAL A 1 96 ? -11.578 -11.555 -11.688 1 98.38 96 VAL A C 1
ATOM 743 O O . VAL A 1 96 ? -10.836 -10.664 -12.102 1 98.38 96 VAL A O 1
ATOM 746 N N . GLU A 1 97 ? -12.805 -11.664 -12.117 1 97.62 97 GLU A N 1
ATOM 747 C CA . GLU A 1 97 ? -13.305 -10.828 -13.203 1 97.62 97 GLU A CA 1
ATOM 748 C C . GLU A 1 97 ? -13.43 -9.367 -12.773 1 97.62 97 GLU A C 1
ATOM 750 O O . GLU A 1 97 ? -13.555 -8.477 -13.609 1 97.62 97 GLU A O 1
ATOM 755 N N . MET A 1 98 ? -13.312 -9.109 -11.508 1 98.06 98 MET A N 1
ATOM 756 C CA . MET A 1 98 ? -13.398 -7.734 -11.016 1 98.06 98 MET A CA 1
ATOM 757 C C . MET A 1 98 ? -12.242 -6.891 -11.562 1 98.06 98 MET A C 1
ATOM 759 O O . MET A 1 98 ? -12.289 -5.66 -11.5 1 98.06 98 MET A O 1
ATOM 763 N N . HIS A 1 99 ? -11.203 -7.539 -12.016 1 97.31 99 HIS A N 1
ATOM 764 C CA . HIS A 1 99 ? -10.039 -6.832 -12.547 1 97.31 99 HIS A CA 1
ATOM 765 C C . HIS A 1 99 ? -10.43 -5.906 -13.695 1 97.31 99 HIS A C 1
ATOM 767 O O . HIS A 1 99 ? -9.773 -4.891 -13.93 1 97.31 99 HIS A O 1
ATOM 773 N N . PHE A 1 100 ? -11.547 -6.211 -14.375 1 95.88 100 PHE A N 1
ATOM 774 C CA . PHE A 1 100 ? -11.812 -5.461 -15.594 1 95.88 100 PHE A CA 1
ATOM 775 C C . PHE A 1 100 ? -13.242 -4.918 -15.602 1 95.88 100 PHE A C 1
ATOM 777 O O . PHE A 1 100 ? -13.719 -4.414 -16.625 1 95.88 100 PHE A O 1
ATOM 784 N N . GLU A 1 101 ? -13.914 -5.047 -14.484 1 96.94 101 GLU A N 1
ATOM 785 C CA . GLU A 1 101 ? -15.305 -4.625 -14.406 1 96.94 101 GLU A CA 1
ATOM 786 C C . GLU A 1 101 ? -15.461 -3.383 -13.531 1 96.94 101 GLU A C 1
ATOM 788 O O . GLU A 1 101 ? -14.789 -3.246 -12.516 1 96.94 101 GLU A O 1
ATOM 793 N N . GLU A 1 102 ? -16.375 -2.535 -13.906 1 96.06 102 GLU A N 1
ATOM 794 C CA . GLU A 1 102 ? -16.719 -1.329 -13.156 1 96.06 102 GLU A CA 1
ATOM 795 C C . GLU A 1 102 ? -17.531 -1.663 -11.906 1 96.06 102 GLU A C 1
ATOM 797 O O . GLU A 1 102 ? -18.203 -2.695 -11.859 1 96.06 102 GLU A O 1
ATOM 802 N N . PRO A 1 103 ? -17.516 -0.777 -10.859 1 96.31 103 PRO A N 1
ATOM 803 C CA . PRO A 1 103 ? -16.688 0.424 -10.727 1 96.31 103 PRO A CA 1
ATOM 804 C C . PRO A 1 103 ? -15.258 0.112 -10.273 1 96.31 103 PRO A C 1
ATOM 806 O O . PRO A 1 103 ? -15.023 -0.9 -9.609 1 96.31 103 PRO A O 1
ATOM 809 N N . LEU A 1 104 ? -14.266 0.939 -10.594 1 97.31 104 LEU A N 1
ATOM 810 C CA . LEU A 1 104 ? -12.859 0.853 -10.211 1 97.31 104 LEU A CA 1
ATOM 811 C C . LEU A 1 104 ? -12.297 -0.53 -10.516 1 97.31 104 LEU A C 1
ATOM 813 O O . LEU A 1 104 ? -11.859 -1.241 -9.609 1 97.31 104 LEU A O 1
ATOM 817 N N . PRO A 1 105 ? -12.344 -0.889 -11.875 1 97.88 105 PRO A N 1
ATOM 818 C CA . PRO A 1 105 ? -11.68 -2.152 -12.211 1 97.88 105 PRO A CA 1
ATOM 819 C C . PRO A 1 105 ? -10.297 -2.277 -11.562 1 97.88 105 PRO A C 1
ATOM 821 O O . PRO A 1 105 ? -9.477 -1.367 -11.672 1 97.88 105 PRO A O 1
ATOM 824 N N . ALA A 1 106 ? -10.094 -3.424 -10.906 1 97.56 106 ALA A N 1
ATOM 825 C CA . ALA A 1 106 ? -8.875 -3.572 -10.109 1 97.56 106 ALA A CA 1
ATOM 826 C C . ALA A 1 106 ? -7.633 -3.375 -10.969 1 97.56 106 ALA A C 1
ATOM 828 O O . ALA A 1 106 ? -6.66 -2.752 -10.531 1 97.56 106 ALA A O 1
ATOM 829 N N . ALA A 1 107 ? -7.59 -3.797 -12.188 1 96.31 107 ALA A N 1
ATOM 830 C CA . ALA A 1 107 ? -6.418 -3.736 -13.062 1 96.31 107 ALA A CA 1
ATOM 831 C C . ALA A 1 107 ? -6.234 -2.336 -13.633 1 96.31 107 ALA A C 1
ATOM 833 O O . ALA A 1 107 ? -5.246 -2.062 -14.32 1 96.31 107 ALA A O 1
ATOM 834 N N . LYS A 1 108 ? -7.188 -1.388 -13.32 1 94.94 108 LYS A N 1
ATOM 835 C CA . LYS A 1 108 ? -7.121 -0.054 -13.906 1 94.94 108 LYS A CA 1
ATOM 836 C C . LYS A 1 108 ? -7.355 1.026 -12.859 1 94.94 108 LYS A C 1
ATOM 838 O O . LYS A 1 108 ? -7.41 2.215 -13.18 1 94.94 108 LYS A O 1
ATOM 843 N N . CYS A 1 109 ? -7.484 0.63 -11.625 1 95.38 109 CYS A N 1
ATOM 844 C CA . CYS A 1 109 ? -7.965 1.564 -10.609 1 95.38 109 CYS A CA 1
ATOM 845 C C . CYS A 1 109 ? -6.965 2.695 -10.398 1 95.38 109 CYS A C 1
ATOM 847 O O . CYS A 1 109 ? -7.344 3.795 -9.984 1 95.38 109 CYS A O 1
ATOM 849 N N . ASP A 1 110 ? -5.707 2.502 -10.672 1 88.19 110 ASP A N 1
ATOM 850 C CA . ASP A 1 110 ? -4.699 3.543 -10.516 1 88.19 110 ASP A CA 1
ATOM 851 C C . ASP A 1 110 ? -4.828 4.605 -11.602 1 88.19 110 ASP A C 1
ATOM 853 O O . ASP A 1 110 ? -4.203 5.664 -11.523 1 88.19 110 ASP A O 1
ATOM 857 N N . SER A 1 111 ? -5.59 4.32 -12.625 1 90.56 111 SER A N 1
ATOM 858 C CA . SER A 1 111 ? -5.836 5.312 -13.672 1 90.56 111 SER A CA 1
ATOM 859 C C . SER A 1 111 ? -7.016 6.211 -13.312 1 90.56 111 SER A C 1
ATOM 861 O O . SER A 1 111 ? -7.27 7.211 -13.984 1 90.56 111 SER A O 1
ATOM 863 N N . TYR A 1 112 ? -7.652 5.887 -12.344 1 94.25 112 TYR A N 1
ATOM 864 C CA . TYR A 1 112 ? -8.797 6.672 -11.898 1 94.25 112 TYR A CA 1
ATOM 865 C C . TYR A 1 112 ? -8.352 7.848 -11.039 1 94.25 112 TYR A C 1
ATOM 867 O O . TYR A 1 112 ? -7.246 7.836 -10.484 1 94.25 112 TYR A O 1
ATOM 875 N N . LEU A 1 113 ? -9.086 8.93 -11 1 97.44 113 LEU A N 1
ATOM 876 C CA . LEU A 1 113 ? -8.977 10.078 -10.109 1 97.44 113 LEU A CA 1
ATOM 877 C C . LEU A 1 113 ? -7.82 10.977 -10.516 1 97.44 113 LEU A C 1
ATOM 879 O O . LEU A 1 113 ? -7.48 11.922 -9.805 1 97.44 113 LEU A O 1
ATOM 883 N N . ARG A 1 114 ? -7.168 10.695 -11.609 1 97.69 114 ARG A N 1
ATOM 884 C CA . ARG A 1 114 ? -6.027 11.484 -12.055 1 97.69 114 ARG A CA 1
ATOM 885 C C . ARG A 1 114 ? -6.441 12.922 -12.367 1 97.69 114 ARG A C 1
ATOM 887 O O . ARG A 1 114 ? -5.676 13.859 -12.133 1 97.69 114 ARG A O 1
ATOM 894 N N . GLU A 1 115 ? -7.664 13.125 -12.977 1 98.06 115 GLU A N 1
ATOM 895 C CA . GLU A 1 115 ? -8.148 14.477 -13.258 1 98.06 115 GLU A CA 1
ATOM 896 C C . GLU A 1 115 ? -8.305 15.281 -11.969 1 98.06 115 GLU A C 1
ATOM 898 O O . GLU A 1 115 ? -7.832 16.422 -11.883 1 98.06 115 GLU A O 1
ATOM 903 N N . GLU A 1 116 ? -8.961 14.68 -11.016 1 98.06 116 GLU A N 1
ATOM 904 C CA . GLU A 1 116 ? -9.164 15.328 -9.727 1 98.06 116 GLU A CA 1
ATOM 905 C C . GLU A 1 116 ? -7.836 15.633 -9.047 1 98.06 116 GLU A C 1
ATOM 907 O O . GLU A 1 116 ? -7.629 16.734 -8.531 1 98.06 116 GLU A O 1
ATOM 912 N N . LEU A 1 117 ? -6.906 14.656 -9.055 1 98.31 117 LEU A N 1
ATOM 913 C CA . LEU A 1 117 ? -5.59 14.836 -8.453 1 98.31 117 LEU A CA 1
ATOM 914 C C . LEU A 1 117 ? -4.816 15.945 -9.156 1 98.31 117 LEU A C 1
ATOM 916 O O . LEU A 1 117 ? -4.168 16.766 -8.508 1 98.31 117 LEU A O 1
ATOM 920 N N . GLY A 1 118 ? -4.867 15.891 -10.492 1 98.38 118 GLY A N 1
ATOM 921 C CA . GLY A 1 118 ? -4.203 16.938 -11.258 1 98.38 118 GLY A CA 1
ATOM 922 C C . GLY A 1 118 ? -4.656 18.328 -10.883 1 98.38 118 GLY A C 1
ATOM 923 O O . GLY A 1 118 ? -3.834 19.234 -10.695 1 98.38 118 GLY A O 1
ATOM 924 N N . ARG A 1 119 ? -5.953 18.531 -10.758 1 98.12 119 ARG A N 1
ATOM 925 C CA . ARG A 1 119 ? -6.512 19.828 -10.391 1 98.12 119 ARG A CA 1
ATOM 926 C C . ARG A 1 119 ? -6.051 20.25 -9 1 98.12 119 ARG A C 1
ATOM 928 O O . ARG A 1 119 ? -5.75 21.422 -8.766 1 98.12 119 ARG A O 1
ATOM 935 N N . LEU A 1 120 ? -5.953 19.297 -8.125 1 98.25 120 LEU A N 1
ATOM 936 C CA . LEU A 1 120 ? -5.594 19.578 -6.742 1 98.25 120 LEU A CA 1
ATOM 937 C C . LEU A 1 120 ? -4.148 20.062 -6.645 1 98.25 120 LEU A C 1
ATOM 939 O O . LEU A 1 120 ? -3.832 20.922 -5.824 1 98.25 120 LEU A O 1
ATOM 943 N N . VAL A 1 121 ? -3.234 19.484 -7.496 1 98.75 121 VAL A N 1
ATOM 944 C CA . VAL A 1 121 ? -1.818 19.766 -7.281 1 98.75 121 VAL A CA 1
ATOM 945 C C . VAL A 1 121 ? -1.302 20.688 -8.383 1 98.75 121 VAL A C 1
ATOM 947 O O . VAL A 1 121 ? -0.12 21.047 -8.398 1 98.75 121 VAL A O 1
ATOM 950 N N . GLY A 1 122 ? -2.188 21.156 -9.297 1 98.69 122 GLY A N 1
ATOM 951 C CA . GLY A 1 122 ? -1.8 22.031 -10.391 1 98.69 122 GLY A CA 1
ATOM 952 C C . GLY A 1 122 ? -0.899 21.359 -11.406 1 98.69 122 GLY A C 1
ATOM 953 O O . GLY A 1 122 ? 0.161 21.891 -11.75 1 98.69 122 GLY A O 1
ATOM 954 N N . ALA A 1 123 ? -1.339 20.188 -11.867 1 98.75 123 ALA A N 1
ATOM 955 C CA . ALA A 1 123 ? -0.542 19.391 -12.797 1 98.75 123 ALA A CA 1
ATOM 956 C C . ALA A 1 123 ? -1.426 18.734 -13.852 1 98.75 123 ALA A C 1
ATOM 958 O O . ALA A 1 123 ? -2.627 18.562 -13.641 1 98.75 123 ALA A O 1
ATOM 959 N N . ASP A 1 124 ? -0.864 18.438 -14.992 1 98.5 124 ASP A N 1
ATOM 960 C CA . ASP A 1 124 ? -1.533 17.609 -15.977 1 98.5 124 ASP A CA 1
ATOM 961 C C . ASP A 1 124 ? -1.863 16.234 -15.398 1 98.5 124 ASP A C 1
ATOM 963 O O . ASP A 1 124 ? -1.043 15.633 -14.695 1 98.5 124 ASP A O 1
ATOM 967 N N . PRO A 1 125 ? -3.066 15.766 -15.664 1 98.12 125 PRO A N 1
ATOM 968 C CA . PRO A 1 125 ? -3.465 14.477 -15.102 1 98.12 125 PRO A CA 1
ATOM 969 C C . PRO A 1 125 ? -2.484 13.359 -15.445 1 98.12 125 PRO A C 1
ATOM 971 O O . PRO A 1 125 ? -2.314 12.422 -14.664 1 98.12 125 PRO A O 1
ATOM 974 N N . SER A 1 126 ? -1.817 13.383 -16.531 1 97.31 126 SER A N 1
ATOM 975 C CA . SER A 1 126 ? -0.893 12.336 -16.953 1 97.31 126 SER A CA 1
ATOM 976 C C . SER A 1 126 ? 0.376 12.344 -16.109 1 97.31 126 SER A C 1
ATOM 978 O O . SER A 1 126 ? 1.156 11.391 -16.141 1 97.31 126 SER A O 1
ATOM 980 N N . SER A 1 127 ? 0.566 13.438 -15.297 1 98.19 127 SER A N 1
ATOM 981 C CA . SER A 1 127 ? 1.794 13.57 -14.523 1 98.19 127 SER A CA 1
ATOM 982 C C . SER A 1 127 ? 1.587 13.133 -13.078 1 98.19 127 SER A C 1
ATOM 984 O O . SER A 1 127 ? 2.492 13.25 -12.25 1 98.19 127 SER A O 1
ATOM 986 N N . VAL A 1 128 ? 0.36 12.695 -12.781 1 98.5 128 VAL A N 1
ATOM 987 C CA . VAL A 1 128 ? 0.068 12.289 -11.406 1 98.5 128 VAL A CA 1
ATOM 988 C C . VAL A 1 128 ? -0.496 10.875 -11.398 1 98.5 128 VAL A C 1
ATOM 990 O O . VAL A 1 128 ? -1.112 10.438 -12.367 1 98.5 128 VAL A O 1
ATOM 993 N N . CYS A 1 129 ? -0.283 10.172 -10.281 1 97.62 129 CYS A N 1
ATOM 994 C CA . CYS A 1 129 ? -0.889 8.859 -10.102 1 97.62 129 CYS A CA 1
ATOM 995 C C . CYS A 1 129 ? -0.976 8.492 -8.625 1 97.62 129 CYS A C 1
ATOM 997 O O . CYS A 1 129 ? -0.343 9.141 -7.781 1 97.62 129 CYS A O 1
ATOM 999 N N . LEU A 1 130 ? -1.888 7.594 -8.336 1 98.44 130 LEU A N 1
ATOM 1000 C CA . LEU A 1 130 ? -1.935 6.961 -7.02 1 98.44 130 LEU A CA 1
ATOM 1001 C C . LEU A 1 130 ? -1.079 5.699 -6.992 1 98.44 130 LEU A C 1
ATOM 1003 O O . LEU A 1 130 ? -1.179 4.859 -7.887 1 98.44 130 LEU A O 1
ATOM 1007 N N . MET A 1 131 ? -0.167 5.625 -6 1 98.06 131 MET A N 1
ATOM 1008 C CA . MET A 1 131 ? 0.642 4.418 -5.848 1 98.06 131 MET A CA 1
ATOM 1009 C C . MET A 1 131 ? 1.266 4.352 -4.461 1 98.06 131 MET A C 1
ATOM 1011 O O . MET A 1 131 ? 1.597 5.383 -3.871 1 98.06 131 MET A O 1
ATOM 1015 N N . ASN A 1 132 ? 1.324 3.211 -3.838 1 98.31 132 ASN A N 1
ATOM 1016 C CA . ASN A 1 132 ? 2.045 2.859 -2.619 1 98.31 132 ASN A CA 1
ATOM 1017 C C . ASN A 1 132 ? 1.744 3.84 -1.488 1 98.31 132 ASN A C 1
ATOM 1019 O O . ASN A 1 132 ? 0.71 4.508 -1.501 1 98.31 132 ASN A O 1
ATOM 1023 N N . GLY A 1 133 ? 2.49 3.811 -0.406 1 98.25 133 GLY A N 1
ATOM 1024 C CA . GLY A 1 133 ? 2.521 4.809 0.651 1 98.25 133 GLY A CA 1
ATOM 1025 C C . GLY A 1 133 ? 3.469 5.957 0.362 1 98.25 133 GLY A C 1
ATOM 1026 O O . GLY A 1 133 ? 4.293 5.871 -0.553 1 98.25 133 GLY A O 1
ATOM 1027 N N . LEU A 1 134 ? 3.387 6.953 1.121 1 98.75 134 LEU A N 1
ATOM 1028 C CA . LEU A 1 134 ? 4.102 8.195 0.843 1 98.75 134 LEU A CA 1
ATOM 1029 C C . LEU A 1 134 ? 5.609 7.965 0.842 1 98.75 134 LEU A C 1
ATOM 1031 O O . LEU A 1 134 ? 6.293 8.32 -0.119 1 98.75 134 LEU A O 1
ATOM 1035 N N . THR A 1 135 ? 6.188 7.375 1.927 1 98.88 135 THR A N 1
ATOM 1036 C CA . THR A 1 135 ? 7.637 7.246 2.025 1 98.88 135 THR A CA 1
ATOM 1037 C C . THR A 1 135 ? 8.164 6.289 0.96 1 98.88 135 THR A C 1
ATOM 1039 O O . THR A 1 135 ? 9.266 6.484 0.438 1 98.88 135 THR A O 1
ATOM 1042 N N . VAL A 1 136 ? 7.391 5.246 0.603 1 98.88 136 VAL A N 1
ATOM 1043 C CA . VAL A 1 136 ? 7.77 4.375 -0.504 1 98.88 136 VAL A CA 1
ATOM 1044 C C . VAL A 1 136 ? 7.871 5.191 -1.792 1 98.88 136 VAL A C 1
ATOM 1046 O O . VAL A 1 136 ? 8.852 5.07 -2.535 1 98.88 136 VAL A O 1
ATOM 1049 N N . ASN A 1 137 ? 6.871 6.004 -2.055 1 98.81 137 ASN A N 1
ATOM 1050 C CA . ASN A 1 137 ? 6.891 6.852 -3.244 1 98.81 137 ASN A CA 1
ATOM 1051 C C . ASN A 1 137 ? 8.109 7.77 -3.258 1 98.81 137 ASN A C 1
ATOM 1053 O O . ASN A 1 137 ? 8.758 7.93 -4.293 1 98.81 137 ASN A O 1
ATOM 1057 N N . LEU A 1 138 ? 8.367 8.383 -2.098 1 98.94 138 LEU A N 1
ATOM 1058 C CA . LEU A 1 138 ? 9.523 9.266 -1.978 1 98.94 138 LEU A CA 1
ATOM 1059 C C . LEU A 1 138 ? 10.805 8.531 -2.352 1 98.94 138 LEU A C 1
ATOM 1061 O O . LEU A 1 138 ? 11.625 9.047 -3.115 1 98.94 138 LEU A O 1
ATOM 1065 N N . HIS A 1 139 ? 10.977 7.348 -1.867 1 98.94 139 HIS A N 1
ATOM 1066 C CA . HIS A 1 139 ? 12.172 6.551 -2.148 1 98.94 139 HIS A CA 1
ATOM 1067 C C . HIS A 1 139 ? 12.25 6.191 -3.629 1 98.94 139 HIS A C 1
ATOM 1069 O O . HIS A 1 139 ? 13.32 6.305 -4.238 1 98.94 139 HIS A O 1
ATOM 1075 N N . LEU A 1 140 ? 11.141 5.672 -4.18 1 98.81 140 LEU A N 1
ATOM 1076 C CA . LEU A 1 140 ? 11.156 5.27 -5.578 1 98.81 140 LEU A CA 1
ATOM 1077 C C . LEU A 1 140 ? 11.539 6.438 -6.48 1 98.81 140 LEU A C 1
ATOM 1079 O O . LEU A 1 140 ? 12.312 6.273 -7.426 1 98.81 140 LEU A O 1
ATOM 1083 N N . LEU A 1 141 ? 11.016 7.621 -6.184 1 98.81 141 LEU A N 1
ATOM 1084 C CA . LEU A 1 141 ? 11.359 8.812 -6.949 1 98.81 141 LEU A CA 1
ATOM 1085 C C . LEU A 1 141 ? 12.82 9.188 -6.75 1 98.81 141 LEU A C 1
ATOM 1087 O O . LEU A 1 141 ? 13.547 9.43 -7.719 1 98.81 141 LEU A O 1
ATOM 1091 N N . LEU A 1 142 ? 13.289 9.156 -5.52 1 98.81 142 LEU A N 1
ATOM 1092 C CA . LEU A 1 142 ? 14.656 9.562 -5.223 1 98.81 142 LEU A CA 1
ATOM 1093 C C . LEU A 1 142 ? 15.664 8.602 -5.855 1 98.81 142 LEU A C 1
ATOM 1095 O O . LEU A 1 142 ? 16.75 9.016 -6.27 1 98.81 142 LEU A O 1
ATOM 1099 N N . LEU A 1 143 ? 15.336 7.316 -5.91 1 98.44 143 LEU A N 1
ATOM 1100 C CA . LEU A 1 143 ? 16.234 6.355 -6.539 1 98.44 143 LEU A CA 1
ATOM 1101 C C . LEU A 1 143 ? 16.516 6.734 -7.992 1 98.44 143 LEU A C 1
ATOM 1103 O O . LEU A 1 143 ? 17.578 6.434 -8.531 1 98.44 143 LEU A O 1
ATOM 1107 N N . SER A 1 144 ? 15.57 7.367 -8.594 1 97.88 144 SER A N 1
ATOM 1108 C CA . SER A 1 144 ? 15.734 7.789 -9.977 1 97.88 144 SER A CA 1
ATOM 1109 C C . SER A 1 144 ? 16.281 9.211 -10.062 1 97.88 144 SER A C 1
ATOM 1111 O O . SER A 1 144 ? 17.125 9.508 -10.914 1 97.88 144 SER A O 1
ATOM 1113 N N . PHE A 1 145 ? 15.875 10.117 -9.203 1 98.56 145 PHE A N 1
ATOM 1114 C CA . PHE A 1 145 ? 16.156 11.539 -9.359 1 98.56 145 PHE A CA 1
ATOM 1115 C C . PHE A 1 145 ? 17.422 11.93 -8.594 1 98.56 145 PHE A C 1
ATOM 1117 O O . PHE A 1 145 ? 18.094 12.906 -8.945 1 98.56 145 PHE A O 1
ATOM 1124 N N . TYR A 1 146 ? 17.766 11.234 -7.539 1 98.38 146 TYR A N 1
ATOM 1125 C CA . TYR A 1 146 ? 19.016 11.469 -6.836 1 98.38 146 TYR A CA 1
ATOM 1126 C C . TYR A 1 146 ? 20.141 10.609 -7.414 1 98.38 146 TYR A C 1
ATOM 1128 O O . TYR A 1 146 ? 20.406 9.516 -6.918 1 98.38 146 TYR A O 1
ATOM 1136 N N . GLN A 1 147 ? 20.75 11.133 -8.422 1 96.75 147 GLN A N 1
ATOM 1137 C CA . GLN A 1 147 ? 21.906 10.531 -9.078 1 96.75 147 GLN A CA 1
ATOM 1138 C C . GLN A 1 147 ? 23.188 11.32 -8.781 1 96.75 147 GLN A C 1
ATOM 1140 O O . GLN A 1 147 ? 23.672 12.062 -9.633 1 96.75 147 GLN A O 1
ATOM 1145 N N . PRO A 1 148 ? 23.75 11.094 -7.664 1 97.38 148 PRO A N 1
ATOM 1146 C CA . PRO A 1 148 ? 24.859 11.914 -7.199 1 97.38 148 PRO A CA 1
ATOM 1147 C C . PRO A 1 148 ? 26.156 11.625 -7.941 1 97.38 148 PRO A C 1
ATOM 1149 O O . PRO A 1 148 ? 26.328 10.523 -8.477 1 97.38 148 PRO A O 1
ATOM 1152 N N . THR A 1 149 ? 26.969 12.641 -8.031 1 97.44 149 THR A N 1
ATOM 1153 C CA . THR A 1 149 ? 28.375 12.531 -8.438 1 97.44 149 THR A CA 1
ATOM 1154 C C . THR A 1 149 ? 29.297 12.844 -7.266 1 97.44 149 THR A C 1
ATOM 1156 O O . THR A 1 149 ? 28.828 13.125 -6.16 1 97.44 149 THR A O 1
ATOM 1159 N N . GLN A 1 150 ? 30.516 12.797 -7.547 1 96.94 150 GLN A N 1
ATOM 1160 C CA . GLN A 1 150 ? 31.484 13.062 -6.484 1 96.94 150 GLN A CA 1
ATOM 1161 C C . GLN A 1 150 ? 31.453 14.523 -6.051 1 96.94 150 GLN A C 1
ATOM 1163 O O . GLN A 1 150 ? 31.781 14.844 -4.906 1 96.94 150 GLN A O 1
ATOM 1168 N N . THR A 1 151 ? 31.031 15.414 -6.941 1 97.69 151 THR A N 1
ATOM 1169 C CA . THR A 1 151 ? 31.078 16.844 -6.629 1 97.69 151 THR A CA 1
ATOM 1170 C C . THR A 1 151 ? 29.672 17.391 -6.379 1 97.69 151 THR A C 1
ATOM 1172 O O . THR A 1 151 ? 29.516 18.453 -5.781 1 97.69 151 THR A O 1
ATOM 1175 N N . ARG A 1 152 ? 28.672 16.734 -6.879 1 98.56 152 ARG A N 1
ATOM 1176 C CA . ARG A 1 152 ? 27.281 17.109 -6.688 1 98.56 152 ARG A CA 1
ATOM 1177 C C . ARG A 1 152 ? 26.484 15.977 -6.051 1 98.56 152 ARG A C 1
ATOM 1179 O O . ARG A 1 152 ? 25.828 15.195 -6.754 1 98.56 152 ARG A O 1
ATOM 1186 N N . PHE A 1 153 ? 26.484 15.906 -4.68 1 98.62 153 PHE A N 1
ATOM 1187 C CA . PHE A 1 153 ? 25.938 14.711 -4.047 1 98.62 153 PHE A CA 1
ATOM 1188 C C . PHE A 1 153 ? 25.031 15.078 -2.885 1 98.62 153 PHE A C 1
ATOM 1190 O O . PHE A 1 153 ? 24.422 14.203 -2.256 1 98.62 153 PHE A O 1
ATOM 1197 N N . LYS A 1 154 ? 24.891 16.359 -2.617 1 98.88 154 LYS A N 1
ATOM 1198 C CA . LYS A 1 154 ? 24.125 16.75 -1.427 1 98.88 154 LYS A CA 1
ATOM 1199 C C . LYS A 1 154 ? 22.641 16.781 -1.708 1 98.88 154 LYS A C 1
ATOM 1201 O O . LYS A 1 154 ? 22.219 16.984 -2.85 1 98.88 154 LYS A O 1
ATOM 1206 N N . ILE A 1 155 ? 21.875 16.531 -0.728 1 98.94 155 ILE A N 1
ATOM 1207 C CA . ILE A 1 155 ? 20.422 16.734 -0.705 1 98.94 155 ILE A CA 1
ATOM 1208 C C . ILE A 1 155 ? 20.078 17.828 0.287 1 98.94 155 ILE A C 1
ATOM 1210 O O . ILE A 1 155 ? 20.438 17.766 1.462 1 98.94 155 ILE A O 1
ATOM 1214 N N . LEU A 1 156 ? 19.422 18.875 -0.16 1 98.94 156 LEU A N 1
ATOM 1215 C CA . LEU A 1 156 ? 19 19.969 0.72 1 98.94 156 LEU A CA 1
ATOM 1216 C C . LEU A 1 156 ? 17.656 19.656 1.358 1 98.94 156 LEU A C 1
ATOM 1218 O O . LEU A 1 156 ? 16.688 19.312 0.662 1 98.94 156 LEU A O 1
ATOM 1222 N N . LEU A 1 157 ? 17.562 19.734 2.676 1 98.75 157 LEU A N 1
ATOM 1223 C CA . LEU A 1 157 ? 16.391 19.453 3.484 1 98.75 157 LEU A CA 1
ATOM 1224 C C . LEU A 1 157 ? 16.203 20.484 4.582 1 98.75 157 LEU A C 1
ATOM 1226 O O . LEU A 1 157 ? 17.188 21.047 5.082 1 98.75 157 LEU A O 1
ATOM 1230 N N . GLU A 1 158 ? 14.992 20.812 4.926 1 98.44 158 GLU A N 1
ATOM 1231 C CA . GLU A 1 158 ? 14.789 21.734 6.051 1 98.44 158 GLU A CA 1
ATOM 1232 C C . GLU A 1 158 ? 15.117 21.047 7.375 1 98.44 158 GLU A C 1
ATOM 1234 O O . GLU A 1 158 ? 14.867 19.844 7.543 1 98.44 158 GLU A O 1
ATOM 1239 N N . GLY A 1 159 ? 15.672 21.812 8.258 1 95.69 159 GLY A N 1
ATOM 1240 C CA . GLY A 1 159 ? 15.898 21.297 9.594 1 95.69 159 GLY A CA 1
ATOM 1241 C C . GLY A 1 159 ? 14.617 20.906 10.312 1 95.69 159 GLY A C 1
ATOM 1242 O O . GLY A 1 159 ? 13.586 21.562 10.148 1 95.69 159 GLY A O 1
ATOM 1243 N N . HIS A 1 160 ? 14.672 19.797 11.047 1 92.75 160 HIS A N 1
ATOM 1244 C CA . HIS A 1 160 ? 13.539 19.266 11.789 1 92.75 160 HIS A CA 1
ATOM 1245 C C . HIS A 1 160 ? 12.406 18.844 10.859 1 92.75 160 HIS A C 1
ATOM 1247 O O . HIS A 1 160 ? 11.234 19.094 11.148 1 92.75 160 HIS A O 1
ATOM 1253 N N . ALA A 1 161 ? 12.867 18.375 9.664 1 96.88 161 ALA A N 1
ATOM 1254 C CA . ALA A 1 161 ? 11.891 17.766 8.766 1 96.88 161 ALA A CA 1
ATOM 1255 C C . ALA A 1 161 ? 11.195 16.578 9.43 1 96.88 161 ALA A C 1
ATOM 1257 O O . ALA A 1 161 ? 11.703 16.016 10.398 1 96.88 161 ALA A O 1
ATOM 1258 N N . PHE A 1 162 ? 9.945 16.328 8.992 1 97.19 162 PHE A N 1
ATOM 1259 C CA . PHE A 1 162 ? 9.305 15.117 9.5 1 97.19 162 PHE A CA 1
ATOM 1260 C C . PHE A 1 162 ? 10.266 13.938 9.469 1 97.19 162 PHE A C 1
ATOM 1262 O O . PHE A 1 162 ? 11.016 13.773 8.508 1 97.19 162 PHE A O 1
ATOM 1269 N N . PRO A 1 163 ? 10.336 13.086 10.461 1 96.62 163 PRO A N 1
ATOM 1270 C CA . PRO A 1 163 ? 11.336 12.023 10.602 1 96.62 163 PRO A CA 1
ATOM 1271 C C . PRO A 1 163 ? 11.453 11.164 9.344 1 96.62 163 PRO A C 1
ATOM 1273 O O . PRO A 1 163 ? 12.562 10.836 8.914 1 96.62 163 PRO A O 1
ATOM 1276 N N . SER A 1 164 ? 10.375 10.773 8.805 1 98.12 164 SER A N 1
ATOM 1277 C CA . SER A 1 164 ? 10.406 9.898 7.645 1 98.12 164 SER A CA 1
ATOM 1278 C C . SER A 1 164 ? 11.211 10.516 6.504 1 98.12 164 SER A C 1
ATOM 1280 O O . SER A 1 164 ? 11.938 9.812 5.801 1 98.12 164 SER A O 1
ATOM 1282 N N . ASP A 1 165 ? 11.016 11.812 6.234 1 98.5 165 ASP A N 1
ATOM 1283 C CA . ASP A 1 165 ? 11.773 12.492 5.188 1 98.5 165 ASP A CA 1
ATOM 1284 C C . ASP A 1 165 ? 13.273 12.477 5.488 1 98.5 165 ASP A C 1
ATOM 1286 O O . ASP A 1 165 ? 14.078 12.188 4.605 1 98.5 165 ASP A O 1
ATOM 1290 N N . ARG A 1 166 ? 13.555 12.797 6.715 1 97.94 166 ARG A N 1
ATOM 1291 C CA . ARG A 1 166 ? 14.953 12.812 7.121 1 97.94 166 ARG A CA 1
ATOM 1292 C C . ARG A 1 166 ? 15.586 11.438 6.945 1 97.94 166 ARG A C 1
ATOM 1294 O O . ARG A 1 166 ? 16.688 11.32 6.398 1 97.94 166 ARG A O 1
ATOM 1301 N N . TYR A 1 167 ? 14.93 10.422 7.453 1 98.5 167 TYR A N 1
ATOM 1302 C CA . TYR A 1 167 ? 15.438 9.055 7.324 1 98.5 167 TYR A CA 1
ATOM 1303 C C . TYR A 1 167 ? 15.57 8.656 5.859 1 98.5 167 TYR A C 1
ATOM 1305 O O . TYR A 1 167 ? 16.516 7.949 5.488 1 98.5 167 TYR A O 1
ATOM 1313 N N . ALA A 1 168 ? 14.633 9.078 5.027 1 98.75 168 ALA A N 1
ATOM 1314 C CA . ALA A 1 168 ? 14.672 8.758 3.604 1 98.75 168 ALA A CA 1
ATOM 1315 C C . ALA A 1 168 ? 15.898 9.367 2.939 1 98.75 168 ALA A C 1
ATOM 1317 O O . ALA A 1 168 ? 16.641 8.68 2.227 1 98.75 168 ALA A O 1
ATOM 1318 N N . MET A 1 169 ? 16.172 10.703 3.203 1 98.75 169 MET A N 1
ATOM 1319 C CA . MET A 1 169 ? 17.312 11.367 2.58 1 98.75 169 MET A CA 1
ATOM 1320 C C . MET A 1 169 ? 18.625 10.719 3.014 1 98.75 169 MET A C 1
ATOM 1322 O O . MET A 1 169 ? 19.5 10.461 2.184 1 98.75 169 MET A O 1
ATOM 1326 N N . ARG A 1 170 ? 18.688 10.438 4.277 1 98.44 170 ARG A N 1
ATOM 1327 C CA . ARG A 1 170 ? 19.922 9.875 4.82 1 98.44 170 ARG A CA 1
ATOM 1328 C C . ARG A 1 170 ? 20.172 8.477 4.27 1 98.44 170 ARG A C 1
ATOM 1330 O O . ARG A 1 170 ? 21.281 8.148 3.883 1 98.44 170 ARG A O 1
ATOM 1337 N N . SER A 1 171 ? 19.125 7.648 4.227 1 98.5 171 SER A N 1
ATOM 1338 C CA . SER A 1 171 ? 19.312 6.281 3.758 1 98.5 171 SER A CA 1
ATOM 1339 C C . SER A 1 171 ? 19.578 6.242 2.258 1 98.5 171 SER A C 1
ATOM 1341 O O . SER A 1 171 ? 20.281 5.359 1.768 1 98.5 171 SER A O 1
ATOM 1343 N N . GLN A 1 172 ? 19.031 7.188 1.507 1 98.5 172 GLN A N 1
ATOM 1344 C CA . GLN A 1 172 ? 19.344 7.316 0.089 1 98.5 172 GLN A CA 1
ATOM 1345 C C . GLN A 1 172 ? 20.828 7.621 -0.115 1 98.5 172 GLN A C 1
ATOM 1347 O O . GLN A 1 172 ? 21.469 7.039 -0.992 1 98.5 172 GLN A O 1
ATOM 1352 N N . ALA A 1 173 ? 21.344 8.562 0.646 1 98.31 173 ALA A N 1
ATOM 1353 C CA . ALA A 1 173 ? 22.766 8.906 0.567 1 98.31 173 ALA A CA 1
ATOM 1354 C C . ALA A 1 173 ? 23.641 7.711 0.922 1 98.31 173 ALA A C 1
ATOM 1356 O O . ALA A 1 173 ? 24.609 7.418 0.224 1 98.31 173 ALA A O 1
ATOM 1357 N N . GLU A 1 174 ? 23.25 6.996 1.993 1 97.44 174 GLU A N 1
ATOM 1358 C CA . GLU A 1 174 ? 24 5.824 2.43 1 97.44 174 GLU A CA 1
ATOM 1359 C C . GLU A 1 174 ? 24.016 4.746 1.35 1 97.44 174 GLU A C 1
ATOM 1361 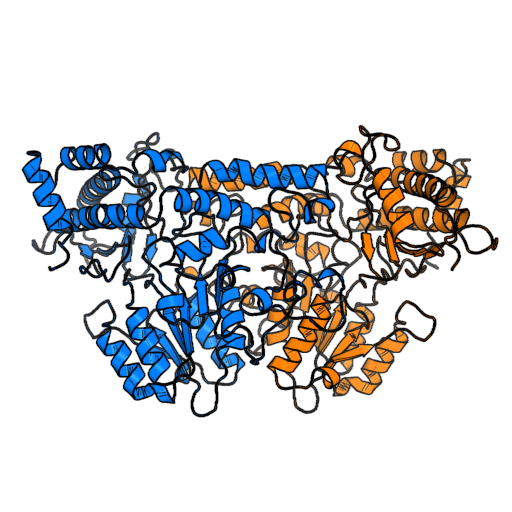O O . GLU A 1 174 ? 25.047 4.109 1.115 1 97.44 174 GLU A O 1
ATOM 1366 N N . LEU A 1 175 ? 22.891 4.535 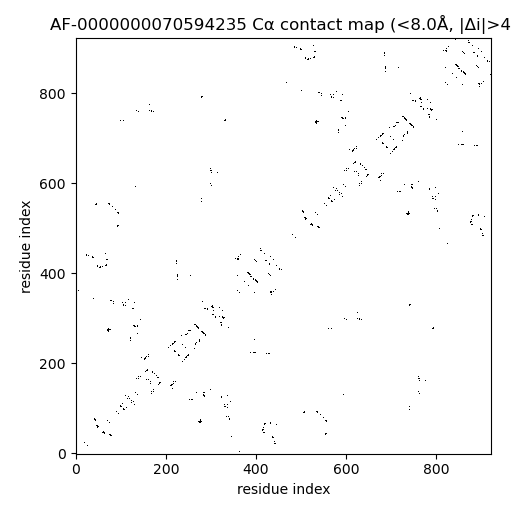0.781 1 96.75 175 LEU A N 1
ATOM 1367 C CA . LEU A 1 175 ? 22.766 3.527 -0.267 1 96.75 175 LEU A CA 1
ATOM 1368 C C . LEU A 1 175 ? 23.734 3.799 -1.407 1 96.75 175 LEU A C 1
ATOM 1370 O O . LEU A 1 175 ? 24.219 2.863 -2.049 1 96.75 175 LEU A O 1
ATOM 1374 N N . ARG A 1 176 ? 24.062 5.105 -1.619 1 95.56 176 ARG A N 1
ATOM 1375 C CA . ARG A 1 176 ? 24.938 5.508 -2.707 1 95.56 176 ARG A CA 1
ATOM 1376 C C . ARG A 1 176 ? 26.391 5.586 -2.232 1 95.56 176 ARG A C 1
ATOM 1378 O O . ARG A 1 176 ? 27.281 5.996 -2.988 1 95.56 176 ARG A O 1
ATOM 1385 N N . GLY A 1 177 ? 26.641 5.309 -0.966 1 95.25 177 GLY A N 1
ATOM 1386 C CA . GLY A 1 177 ? 27.984 5.246 -0.44 1 95.25 177 GLY A CA 1
ATOM 1387 C C . GLY A 1 177 ? 28.469 6.57 0.13 1 95.25 177 GLY A C 1
ATOM 1388 O O . GLY A 1 177 ? 29.656 6.746 0.386 1 95.25 177 GLY A O 1
ATOM 1389 N N . PHE A 1 178 ? 27.578 7.531 0.302 1 97.94 178 PHE A N 1
ATOM 1390 C CA . PHE A 1 178 ? 27.953 8.82 0.863 1 97.94 178 PHE A CA 1
ATOM 1391 C C . PHE A 1 178 ? 27.688 8.859 2.361 1 97.94 178 PHE A C 1
ATOM 1393 O O . PHE A 1 178 ? 26.781 8.188 2.852 1 97.94 178 PHE A O 1
ATOM 1400 N N . ASP A 1 179 ? 28.453 9.609 3.129 1 97.81 179 ASP A N 1
ATOM 1401 C CA . ASP A 1 179 ? 28.188 9.906 4.527 1 97.81 179 ASP A CA 1
ATOM 1402 C C . ASP A 1 179 ? 26.969 10.82 4.664 1 97.81 179 ASP A C 1
ATOM 1404 O O . ASP A 1 179 ? 27 11.969 4.219 1 97.81 179 ASP A O 1
ATOM 1408 N N . PRO A 1 180 ? 25.953 10.328 5.289 1 97.69 180 PRO A N 1
ATOM 1409 C CA . PRO A 1 180 ? 24.734 11.141 5.387 1 97.69 180 PRO A CA 1
ATOM 1410 C C . PRO A 1 180 ? 24.984 12.477 6.086 1 97.69 180 PRO A C 1
ATOM 1412 O O . PRO A 1 180 ? 24.266 13.453 5.82 1 97.69 180 PRO A O 1
ATOM 1415 N N . ASN A 1 181 ? 25.938 12.57 7 1 97.56 181 ASN A N 1
ATOM 1416 C CA . ASN A 1 181 ? 26.234 13.82 7.695 1 97.56 181 ASN A CA 1
ATOM 1417 C C . ASN A 1 181 ? 26.781 14.875 6.742 1 97.56 181 ASN A C 1
ATOM 1419 O O . ASN A 1 181 ? 26.688 16.078 7.02 1 97.56 181 ASN A O 1
ATOM 1423 N N . GLU A 1 182 ? 27.328 14.43 5.629 1 97.81 182 GLU A N 1
ATOM 1424 C CA . GLU A 1 182 ? 27.828 15.336 4.605 1 97.81 182 GLU A CA 1
ATOM 1425 C C . GLU A 1 182 ? 26.828 15.516 3.475 1 97.81 182 GLU A C 1
ATOM 1427 O O . GLU A 1 182 ? 26.672 16.609 2.934 1 97.81 182 GLU A O 1
ATOM 1432 N N . ALA A 1 183 ? 26.172 14.445 3.195 1 98.56 183 ALA A N 1
ATOM 1433 C CA . ALA A 1 183 ? 25.344 14.406 1.999 1 98.56 183 ALA A CA 1
ATOM 1434 C C . ALA A 1 183 ? 24.016 15.133 2.232 1 98.56 183 ALA A C 1
ATOM 1436 O O . ALA A 1 183 ? 23.453 15.719 1.308 1 98.56 183 ALA A O 1
ATOM 1437 N N . VAL A 1 184 ? 23.484 15.078 3.463 1 98.62 184 VAL A N 1
ATOM 1438 C CA . VAL A 1 184 ? 22.219 15.727 3.762 1 98.62 184 VAL A CA 1
ATOM 1439 C C . VAL A 1 184 ? 22.469 17.094 4.406 1 98.62 184 VAL A C 1
ATOM 1441 O O . VAL A 1 184 ? 22.859 17.172 5.574 1 98.62 184 VAL A O 1
ATOM 1444 N N . LEU A 1 185 ? 22.219 18.094 3.621 1 98.44 185 LEU A N 1
ATOM 1445 C CA . LEU A 1 185 ? 22.391 19.469 4.055 1 98.44 185 LEU A CA 1
ATOM 1446 C C . LEU A 1 185 ? 21.094 20.016 4.637 1 98.44 185 LEU A C 1
ATOM 1448 O O . LEU A 1 185 ? 20.078 20.141 3.926 1 98.44 185 LEU A O 1
ATOM 1452 N N . GLU A 1 186 ? 21.094 20.375 5.906 1 98.06 186 GLU A N 1
ATOM 1453 C CA . GLU A 1 186 ? 19.906 20.875 6.578 1 98.06 186 GLU A CA 1
ATOM 1454 C C . GLU A 1 186 ? 19.984 22.391 6.797 1 98.06 186 GLU A C 1
ATOM 1456 O O . GLU A 1 186 ? 21.047 22.906 7.156 1 98.06 186 GLU A O 1
ATOM 1461 N N . ILE A 1 187 ? 18.922 23.062 6.512 1 98.44 187 ILE A N 1
ATOM 1462 C CA . ILE A 1 187 ? 18.812 24.484 6.812 1 98.44 187 ILE A CA 1
ATOM 1463 C C . ILE A 1 187 ? 17.922 24.703 8.039 1 98.44 187 ILE A C 1
ATOM 1465 O O . ILE A 1 187 ? 16.812 24.172 8.109 1 98.44 187 ILE A O 1
ATOM 1469 N N . HIS A 1 188 ? 18.406 25.438 8.969 1 98 188 HIS A N 1
ATOM 1470 C CA . HIS A 1 188 ? 17.672 25.688 10.211 1 98 188 HIS A CA 1
ATOM 1471 C C . HIS A 1 188 ? 17.266 27.156 10.32 1 98 188 HIS A C 1
ATOM 1473 O O . HIS A 1 188 ? 17.891 28.031 9.703 1 98 188 HIS A O 1
ATOM 1479 N N . PRO A 1 189 ? 16.188 27.422 11.039 1 97.94 189 PRO A N 1
ATOM 1480 C CA . PRO A 1 189 ? 15.844 28.812 11.305 1 97.94 189 PRO A CA 1
ATOM 1481 C C . PRO A 1 189 ? 16.953 29.562 12.039 1 97.94 189 PRO A C 1
ATOM 1483 O O . PRO A 1 189 ? 17.797 28.953 12.695 1 97.94 189 PRO A O 1
ATOM 1486 N N . ARG A 1 190 ? 16.922 30.875 11.883 1 97.81 190 ARG A N 1
ATOM 1487 C CA . ARG A 1 190 ? 17.844 31.703 12.648 1 97.81 190 ARG A CA 1
ATOM 1488 C C . ARG A 1 190 ? 17.594 31.562 14.148 1 97.81 190 ARG A C 1
ATOM 1490 O O . ARG A 1 190 ? 16.516 31.141 14.562 1 97.81 190 ARG A O 1
ATOM 1497 N N . GLU A 1 191 ? 18.641 31.844 14.922 1 96.19 191 GLU A N 1
ATOM 1498 C CA . GLU A 1 191 ? 18.5 31.781 16.375 1 96.19 191 GLU A CA 1
ATOM 1499 C C . GLU A 1 191 ? 17.297 32.625 16.844 1 96.19 191 GLU A C 1
ATOM 1501 O O . GLU A 1 191 ? 17.141 33.75 16.422 1 96.19 191 GLU A O 1
ATOM 1506 N N . GLY A 1 192 ? 16.484 31.953 17.641 1 94.69 192 GLY A N 1
ATOM 1507 C CA . GLY A 1 192 ? 15.328 32.656 18.203 1 94.69 192 GLY A CA 1
ATOM 1508 C C . GLY A 1 192 ? 14.109 32.625 17.297 1 94.69 192 GLY A C 1
ATOM 1509 O O . GLY A 1 192 ? 13.031 33.062 17.688 1 94.69 192 GLY A O 1
ATOM 1510 N N . GLU A 1 193 ? 14.305 32.062 16.094 1 96.12 193 GLU A N 1
ATOM 1511 C CA . GLU A 1 193 ? 13.172 31.969 15.164 1 96.12 193 GLU A CA 1
ATOM 1512 C C . GLU A 1 193 ? 12.695 30.516 15.031 1 96.12 193 GLU A C 1
ATOM 1514 O O . GLU A 1 193 ? 13.469 29.578 15.234 1 96.12 193 GLU A O 1
ATOM 1519 N N . SER A 1 194 ? 11.438 30.422 14.75 1 95.12 194 SER A N 1
ATOM 1520 C CA . SER A 1 194 ? 10.852 29.078 14.664 1 95.12 194 SER A CA 1
ATOM 1521 C C . SER A 1 194 ? 10.711 28.641 13.211 1 95.12 194 SER A C 1
ATOM 1523 O O . SER A 1 194 ? 10.586 27.438 12.93 1 95.12 194 SER A O 1
ATOM 1525 N N . THR A 1 195 ? 10.711 29.547 12.258 1 97.81 195 THR A N 1
ATOM 1526 C CA . THR A 1 195 ? 10.469 29.234 10.852 1 97.81 195 THR A CA 1
ATOM 1527 C C . THR A 1 195 ? 11.641 29.672 9.984 1 97.81 195 THR A C 1
ATOM 1529 O O . THR A 1 195 ? 12.461 30.5 10.406 1 97.81 195 THR A O 1
ATOM 1532 N N . LEU A 1 196 ? 11.773 29.078 8.828 1 98.38 196 LEU A N 1
ATOM 1533 C CA . LEU A 1 196 ? 12.844 29.391 7.883 1 98.38 196 LEU A CA 1
ATOM 1534 C C . LEU A 1 196 ? 12.469 30.578 7.008 1 98.38 196 LEU A C 1
ATOM 1536 O O . LEU A 1 196 ? 11.359 30.641 6.473 1 98.38 196 LEU A O 1
ATOM 1540 N N . ARG A 1 197 ? 13.391 31.5 6.941 1 98.19 197 ARG A N 1
ATOM 1541 C CA . ARG A 1 197 ? 13.188 32.594 5.988 1 98.19 197 ARG A CA 1
ATOM 1542 C C . ARG A 1 197 ? 13.523 32.156 4.57 1 98.19 197 ARG A C 1
ATOM 1544 O O . ARG A 1 197 ? 14.516 31.453 4.352 1 98.19 197 ARG A O 1
ATOM 1551 N N . THR A 1 198 ? 12.695 32.531 3.58 1 98.44 198 THR A N 1
ATOM 1552 C CA . THR A 1 198 ? 12.938 32.156 2.186 1 98.44 198 THR A CA 1
ATOM 1553 C C . THR A 1 198 ? 14.305 32.625 1.729 1 98.44 198 THR A C 1
ATOM 1555 O O . THR A 1 198 ? 15.008 31.938 1.005 1 98.44 198 THR A O 1
ATOM 1558 N N . GLU A 1 199 ? 14.719 33.844 2.154 1 98.38 199 GLU A N 1
ATOM 1559 C CA . GLU A 1 199 ? 16 34.406 1.731 1 98.38 199 GLU A CA 1
ATOM 1560 C C . GLU A 1 199 ? 17.172 33.531 2.188 1 98.38 199 GLU A C 1
ATOM 1562 O O . GLU A 1 199 ? 18.188 33.438 1.505 1 98.38 199 GLU A O 1
ATOM 1567 N N . ASP A 1 200 ? 17.047 32.906 3.355 1 98.69 200 ASP A N 1
ATOM 1568 C CA . ASP A 1 200 ? 18.109 32.031 3.848 1 98.69 200 ASP A CA 1
ATOM 1569 C C . ASP A 1 200 ? 18.203 30.766 3.008 1 98.69 200 ASP A C 1
ATOM 1571 O O . ASP A 1 200 ? 19.297 30.266 2.754 1 98.69 200 ASP A O 1
ATOM 1575 N N . ILE A 1 201 ? 17.078 30.203 2.584 1 98.75 201 ILE A N 1
ATOM 1576 C CA . ILE A 1 201 ? 17.047 29.047 1.708 1 98.75 201 ILE A CA 1
ATOM 1577 C C . ILE A 1 201 ? 17.703 29.391 0.374 1 98.75 201 ILE A C 1
ATOM 1579 O O . ILE A 1 201 ? 18.562 28.641 -0.117 1 98.75 201 ILE A O 1
ATOM 1583 N N . LEU A 1 202 ? 17.344 30.547 -0.171 1 98.81 202 LEU A N 1
ATOM 1584 C CA . LEU A 1 202 ? 17.891 30.984 -1.449 1 98.81 202 LEU A CA 1
ATOM 1585 C C . LEU A 1 202 ? 19.391 31.203 -1.35 1 98.81 202 LEU A C 1
ATOM 1587 O O . LEU A 1 202 ? 20.125 30.891 -2.287 1 98.81 202 LEU A O 1
ATOM 1591 N N . LYS A 1 203 ? 19.812 31.734 -0.227 1 98.75 203 LYS A N 1
ATOM 1592 C CA . LYS A 1 203 ? 21.234 31.969 -0.008 1 98.75 203 LYS A CA 1
ATOM 1593 C C . LYS A 1 203 ? 22.016 30.656 -0.037 1 98.75 203 LYS A C 1
ATOM 1595 O O . LYS A 1 203 ? 23.062 30.562 -0.689 1 98.75 203 LYS A O 1
ATOM 1600 N N . VAL A 1 204 ? 21.5 29.641 0.645 1 98.75 204 VAL A N 1
ATOM 1601 C CA . VAL A 1 204 ? 22.172 28.344 0.681 1 98.75 204 VAL A CA 1
ATOM 1602 C C . VAL A 1 204 ? 22.219 27.75 -0.727 1 98.75 204 VAL A C 1
ATOM 1604 O O . VAL A 1 204 ? 23.25 27.219 -1.138 1 98.75 204 VAL A O 1
ATOM 1607 N N . ILE A 1 205 ? 21.141 27.859 -1.478 1 98.81 205 ILE A N 1
ATOM 1608 C CA . ILE A 1 205 ? 21.078 27.328 -2.836 1 98.81 205 ILE A CA 1
ATOM 1609 C C . ILE A 1 205 ? 22.094 28.047 -3.719 1 98.81 205 ILE A C 1
ATOM 1611 O O . ILE A 1 205 ? 22.797 27.406 -4.504 1 98.81 205 ILE A O 1
ATOM 1615 N N . LYS A 1 206 ? 22.188 29.359 -3.547 1 98.38 206 LYS A N 1
ATOM 1616 C CA . LYS A 1 206 ? 23.125 30.141 -4.344 1 98.38 206 LYS A CA 1
ATOM 1617 C C . LYS A 1 206 ? 24.562 29.781 -4.004 1 98.38 206 LYS A C 1
ATOM 1619 O O . LYS A 1 206 ? 25.406 29.625 -4.898 1 98.38 206 LYS A O 1
ATOM 1624 N N . GLU A 1 207 ? 24.844 29.641 -2.805 1 98.5 207 GLU A N 1
ATOM 1625 C CA . GLU A 1 207 ? 26.203 29.422 -2.336 1 98.5 207 GLU A CA 1
ATOM 1626 C C . GLU A 1 207 ? 26.656 27.984 -2.562 1 98.5 207 GLU A C 1
ATOM 1628 O O . GLU A 1 207 ? 27.828 27.734 -2.861 1 98.5 207 GLU A O 1
ATOM 1633 N N . GLN A 1 208 ? 25.719 27.047 -2.457 1 98.38 208 GLN A N 1
ATOM 1634 C CA . GLN A 1 208 ? 26.141 25.641 -2.449 1 98.38 208 GLN A CA 1
ATOM 1635 C C . GLN A 1 208 ? 25.469 24.875 -3.59 1 98.38 208 GLN A C 1
ATOM 1637 O O . GLN A 1 208 ? 25.594 23.656 -3.674 1 98.38 208 GLN A O 1
ATOM 1642 N N . GLY A 1 209 ? 24.828 25.531 -4.426 1 98.12 209 GLY A N 1
ATOM 1643 C CA . GLY A 1 209 ? 24.016 24.922 -5.469 1 98.12 209 GLY A CA 1
ATOM 1644 C C . GLY A 1 209 ? 24.812 23.969 -6.344 1 98.12 209 GLY A C 1
ATOM 1645 O O . GLY A 1 209 ? 24.281 22.953 -6.816 1 98.12 209 GLY A O 1
ATOM 1646 N N . SER A 1 210 ? 26.047 24.203 -6.547 1 98.12 210 SER A N 1
ATOM 1647 C CA . SER A 1 210 ? 26.875 23.375 -7.406 1 98.12 210 SER A CA 1
ATOM 1648 C C . SER A 1 210 ? 27.125 22.016 -6.777 1 98.12 210 SER A C 1
ATOM 1650 O O . SER A 1 210 ? 27.469 21.047 -7.477 1 98.12 210 SER A O 1
ATOM 1652 N N . SER A 1 211 ? 26.938 21.906 -5.461 1 98.56 211 SER A N 1
ATOM 1653 C CA . SER A 1 211 ? 27.188 20.641 -4.773 1 98.56 211 SER A CA 1
ATOM 1654 C C . SER A 1 211 ? 25.875 19.953 -4.406 1 98.56 211 SER A C 1
ATOM 1656 O O . SER A 1 211 ? 25.875 18.859 -3.846 1 98.56 211 SER A O 1
ATOM 1658 N N . ILE A 1 212 ? 24.734 20.578 -4.695 1 98.88 212 ILE A N 1
ATOM 1659 C CA . ILE A 1 212 ? 23.422 20.031 -4.355 1 98.88 212 ILE A CA 1
ATOM 1660 C C . ILE A 1 212 ? 22.828 19.328 -5.574 1 98.88 212 ILE A C 1
ATOM 1662 O O . ILE A 1 212 ? 22.641 19.938 -6.625 1 98.88 212 ILE A O 1
ATOM 1666 N N . ALA A 1 213 ? 22.609 17.984 -5.395 1 98.81 213 ALA A N 1
ATOM 1667 C CA . ALA A 1 213 ? 21.984 17.219 -6.469 1 98.81 213 ALA A CA 1
ATOM 1668 C C . ALA A 1 213 ? 20.469 17.422 -6.477 1 98.81 213 ALA A C 1
ATOM 1670 O O . ALA A 1 213 ? 19.875 17.625 -7.531 1 98.81 213 ALA A O 1
ATOM 1671 N N . VAL A 1 214 ? 19.859 17.391 -5.297 1 98.94 214 VAL A N 1
ATOM 1672 C CA . VAL A 1 214 ? 18.422 17.484 -5.18 1 98.94 214 VAL A CA 1
ATOM 1673 C C . VAL A 1 214 ? 18.047 18.406 -4.02 1 98.94 214 VAL A C 1
ATOM 1675 O O . VAL A 1 214 ? 18.625 18.312 -2.938 1 98.94 214 VAL A O 1
ATOM 1678 N N . VAL A 1 215 ? 17.172 19.344 -4.234 1 98.94 215 VAL A N 1
ATOM 1679 C CA . VAL A 1 215 ? 16.453 20.062 -3.191 1 98.94 215 VAL A CA 1
ATOM 1680 C C . VAL A 1 215 ? 15.117 19.375 -2.928 1 98.94 215 VAL A C 1
ATOM 1682 O O . VAL A 1 215 ? 14.281 19.25 -3.828 1 98.94 215 VAL A O 1
ATOM 1685 N N . CYS A 1 216 ? 14.922 18.844 -1.738 1 98.88 216 CYS A N 1
ATOM 1686 C CA . CYS A 1 216 ? 13.703 18.125 -1.396 1 98.88 216 CYS A CA 1
ATOM 1687 C C . CYS A 1 216 ? 13.164 18.562 -0.041 1 98.88 216 CYS A C 1
ATOM 1689 O O . CYS A 1 216 ? 13.562 18.031 0.995 1 98.88 216 CYS A O 1
ATOM 1691 N N . LEU A 1 217 ? 12.242 19.484 -0.014 1 98.81 217 LEU A N 1
ATOM 1692 C CA . LEU A 1 217 ? 11.641 20.047 1.187 1 98.81 217 LEU A CA 1
ATOM 1693 C C . LEU A 1 217 ? 10.164 19.672 1.29 1 98.81 217 LEU A C 1
ATOM 1695 O O . LEU A 1 217 ? 9.594 19.125 0.338 1 98.81 217 LEU A O 1
ATOM 1699 N N . SER A 1 218 ? 9.602 19.859 2.439 1 98.69 218 SER A N 1
ATOM 1700 C CA . SER A 1 218 ? 8.156 19.781 2.57 1 98.69 218 SER A CA 1
ATOM 1701 C C . SER A 1 218 ? 7.469 21.016 2 1 98.69 218 SER A C 1
ATOM 1703 O O . SER A 1 218 ? 8.047 22.109 2.002 1 98.69 218 SER A O 1
ATOM 1705 N N . GLY A 1 219 ? 6.293 20.844 1.4 1 98.81 219 GLY A N 1
ATOM 1706 C CA . GLY A 1 219 ? 5.531 22 0.992 1 98.81 219 GLY A CA 1
ATOM 1707 C C . GLY A 1 219 ? 5.082 22.859 2.16 1 98.81 219 GLY A C 1
ATOM 1708 O O . GLY A 1 219 ? 5.219 24.094 2.127 1 98.81 219 GLY A O 1
ATOM 1709 N N . VAL A 1 220 ? 4.543 22.219 3.152 1 98.88 220 VAL A N 1
ATOM 1710 C CA . VAL A 1 220 ? 4.18 22.797 4.438 1 98.88 220 VAL A CA 1
ATOM 1711 C C . VAL A 1 220 ? 4.867 22.031 5.566 1 98.88 220 VAL A C 1
ATOM 1713 O O . VAL A 1 220 ? 4.738 20.812 5.664 1 98.88 220 VAL A O 1
ATOM 1716 N N . GLN A 1 221 ? 5.672 22.766 6.371 1 98.5 221 GLN A N 1
ATOM 1717 C CA . GLN A 1 221 ? 6.406 22.156 7.469 1 98.5 221 GLN A CA 1
ATOM 1718 C C . GLN A 1 221 ? 5.457 21.641 8.547 1 98.5 221 GLN A C 1
ATOM 1720 O O . GLN A 1 221 ? 4.629 22.406 9.062 1 98.5 221 GLN A O 1
ATOM 1725 N N . TYR A 1 222 ? 5.582 20.391 8.953 1 97.25 222 TYR A N 1
ATOM 1726 C CA . TYR A 1 222 ? 4.578 19.703 9.758 1 97.25 222 TYR A CA 1
ATOM 1727 C C . TYR A 1 222 ? 4.5 20.297 11.156 1 97.25 222 TYR A C 1
ATOM 1729 O O . TYR A 1 222 ? 3.436 20.297 11.781 1 97.25 222 TYR A O 1
ATOM 1737 N N . TYR A 1 223 ? 5.59 20.781 11.711 1 96.88 223 TYR A N 1
ATOM 1738 C CA . TYR A 1 223 ? 5.684 21.234 13.094 1 96.88 223 TYR A CA 1
ATOM 1739 C C . TYR A 1 223 ? 5.223 22.688 13.234 1 96.88 223 TYR A C 1
ATOM 1741 O O . TYR A 1 223 ? 4.379 22.984 14.078 1 96.88 223 TYR A O 1
ATOM 1749 N N . THR A 1 224 ? 5.699 23.594 12.367 1 97.75 224 THR A N 1
ATOM 1750 C CA . THR A 1 224 ? 5.449 25.016 12.5 1 97.75 224 THR A CA 1
ATOM 1751 C C . THR A 1 224 ? 4.219 25.438 11.695 1 97.75 224 THR A C 1
ATOM 1753 O O . THR A 1 224 ? 3.658 26.5 11.914 1 97.75 224 THR A O 1
ATOM 1756 N N . GLY A 1 225 ? 3.879 24.625 10.68 1 98.31 225 GLY A N 1
ATOM 1757 C CA . GLY A 1 225 ? 2.795 25 9.789 1 98.31 225 GLY A CA 1
ATOM 1758 C C . GLY A 1 225 ? 3.227 25.969 8.703 1 98.31 225 GLY A C 1
ATOM 1759 O O . GLY A 1 225 ? 2.396 26.453 7.93 1 98.31 225 GLY A O 1
ATOM 1760 N N . GLN A 1 226 ? 4.523 26.203 8.578 1 98.75 226 GLN A N 1
ATOM 1761 C CA . GLN A 1 226 ? 5.027 27.141 7.578 1 98.75 226 GLN A CA 1
ATOM 1762 C C . GLN A 1 226 ? 4.891 26.562 6.172 1 98.75 226 GLN A C 1
ATOM 1764 O O . GLN A 1 226 ? 5.336 25.438 5.906 1 98.75 226 GLN A O 1
ATOM 1769 N N . LYS A 1 227 ? 4.223 27.266 5.34 1 98.88 227 LYS A N 1
ATOM 1770 C CA . LYS A 1 227 ? 4.207 26.969 3.908 1 98.88 227 LYS A CA 1
ATOM 1771 C C . LYS A 1 227 ? 5.418 27.578 3.209 1 98.88 227 LYS A C 1
ATOM 1773 O O . LYS A 1 227 ? 5.637 28.797 3.271 1 98.88 227 LYS A O 1
ATOM 1778 N N . PHE A 1 228 ? 6.246 26.766 2.58 1 98.81 228 PHE A N 1
ATOM 1779 C CA . PHE A 1 228 ? 7.41 27.266 1.861 1 98.81 228 PHE A CA 1
ATOM 1780 C C . PHE A 1 228 ? 7.008 27.859 0.514 1 98.81 228 PHE A C 1
ATOM 1782 O O . PHE A 1 228 ? 5.965 27.5 -0.038 1 98.81 228 PHE A O 1
ATOM 1789 N N . ASP A 1 229 ? 7.793 28.859 0.077 1 98.69 229 ASP A N 1
ATOM 1790 C CA . ASP A 1 229 ? 7.605 29.438 -1.252 1 98.69 229 ASP A CA 1
ATOM 1791 C C . ASP A 1 229 ? 8.117 28.5 -2.336 1 98.69 229 ASP A C 1
ATOM 1793 O O . ASP A 1 229 ? 9.195 28.719 -2.9 1 98.69 229 ASP A O 1
ATOM 1797 N N . MET A 1 230 ? 7.332 27.516 -2.705 1 98.88 230 MET A N 1
ATOM 1798 C CA . MET A 1 230 ? 7.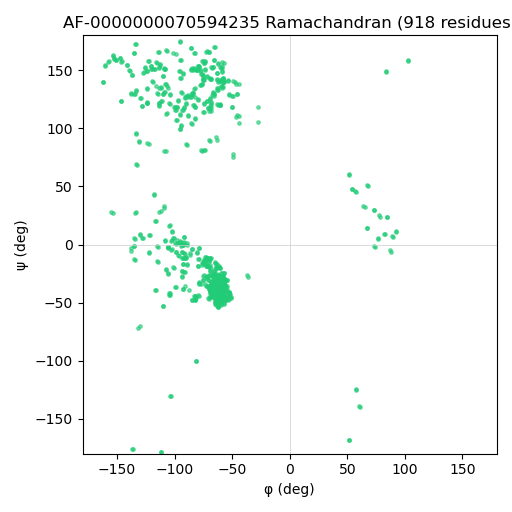742 26.422 -3.578 1 98.88 230 MET A CA 1
ATOM 1799 C C . MET A 1 230 ? 8.141 26.938 -4.953 1 98.88 230 MET A C 1
ATOM 1801 O O . MET A 1 230 ? 9.102 26.453 -5.551 1 98.88 230 MET A O 1
ATOM 1805 N N . GLU A 1 231 ? 7.414 27.922 -5.453 1 98.81 231 GLU A N 1
ATOM 1806 C CA . GLU A 1 231 ? 7.727 28.484 -6.762 1 98.81 231 GLU A CA 1
ATOM 1807 C C . GLU A 1 231 ? 9.117 29.109 -6.777 1 98.81 231 GLU A C 1
ATOM 1809 O O . GLU A 1 231 ? 9.945 28.766 -7.621 1 98.81 231 GLU A O 1
ATOM 1814 N N . THR A 1 232 ? 9.375 30.016 -5.816 1 98.88 232 THR A N 1
ATOM 1815 C CA . THR A 1 232 ? 10.625 30.766 -5.762 1 98.88 232 THR A CA 1
ATOM 1816 C C . THR A 1 232 ? 11.805 29.828 -5.496 1 98.88 232 THR A C 1
ATOM 1818 O O . THR A 1 232 ? 12.859 29.938 -6.125 1 98.88 232 THR A O 1
ATOM 1821 N N . ILE A 1 233 ? 11.641 28.891 -4.594 1 98.88 233 ILE A N 1
ATOM 1822 C CA . ILE A 1 233 ? 12.703 27.969 -4.223 1 98.88 233 ILE A CA 1
ATOM 1823 C C . ILE A 1 233 ? 13.016 27.047 -5.398 1 98.88 233 ILE A C 1
ATOM 1825 O O . ILE A 1 233 ? 14.188 26.797 -5.703 1 98.88 233 ILE A O 1
ATOM 1829 N N . THR A 1 234 ? 11.953 26.516 -6.066 1 98.88 234 THR A N 1
ATOM 1830 C CA . THR A 1 234 ? 12.148 25.656 -7.223 1 98.88 234 THR A CA 1
ATOM 1831 C C . THR A 1 234 ? 12.93 26.375 -8.312 1 98.88 234 THR A C 1
ATOM 1833 O O . THR A 1 234 ? 13.883 25.828 -8.867 1 98.88 234 THR A O 1
ATOM 1836 N N . LYS A 1 235 ? 12.555 27.594 -8.594 1 98.75 235 LYS A N 1
ATOM 1837 C CA . LYS A 1 235 ? 13.227 28.375 -9.633 1 98.75 235 LYS A CA 1
ATOM 1838 C C . LYS A 1 235 ? 14.703 28.578 -9.297 1 98.75 235 LYS A C 1
ATOM 1840 O O . LYS A 1 235 ? 15.57 28.344 -10.148 1 98.75 235 LYS A O 1
ATOM 1845 N N . ALA A 1 236 ? 15.008 28.984 -8.086 1 98.81 236 ALA A N 1
ATOM 1846 C CA . ALA A 1 236 ? 16.391 29.25 -7.664 1 98.81 236 ALA A CA 1
ATOM 1847 C C . ALA A 1 236 ? 17.219 27.969 -7.742 1 98.81 236 ALA A C 1
ATOM 1849 O O . ALA A 1 236 ? 18.375 28.016 -8.18 1 98.81 236 ALA A O 1
ATOM 1850 N N . ALA A 1 237 ? 16.656 26.859 -7.277 1 98.88 237 ALA A N 1
ATOM 1851 C CA . ALA A 1 237 ? 17.375 25.594 -7.273 1 98.88 237 ALA A CA 1
ATOM 1852 C C . ALA A 1 237 ? 17.672 25.125 -8.695 1 98.88 237 ALA A C 1
ATOM 1854 O O . ALA A 1 237 ? 18.797 24.688 -8.992 1 98.88 237 ALA A O 1
ATOM 1855 N N . ARG A 1 238 ? 16.719 25.234 -9.547 1 98.31 238 ARG A N 1
ATOM 1856 C CA . ARG A 1 238 ? 16.891 24.812 -10.938 1 98.31 238 ARG A CA 1
ATOM 1857 C C . ARG A 1 238 ? 17.938 25.672 -11.633 1 98.31 238 ARG A C 1
ATOM 1859 O O . ARG A 1 238 ? 18.688 25.172 -12.477 1 98.31 238 ARG A O 1
ATOM 1866 N N . GLU A 1 239 ? 18 26.922 -11.328 1 98.25 239 GLU A N 1
ATOM 1867 C CA . GLU A 1 239 ? 19 27.828 -11.898 1 98.25 239 GLU A CA 1
ATOM 1868 C C . GLU A 1 239 ? 20.422 27.375 -11.539 1 98.25 239 GLU A C 1
ATOM 1870 O O . GLU A 1 239 ? 21.359 27.641 -12.281 1 98.25 239 GLU A O 1
ATOM 1875 N N . GLU A 1 240 ? 20.562 26.719 -10.438 1 98.5 240 GLU A N 1
ATOM 1876 C CA . GLU A 1 240 ? 21.859 26.219 -10.016 1 98.5 240 GLU A CA 1
ATOM 1877 C C . GLU A 1 240 ? 22.094 24.797 -10.508 1 98.5 240 GLU A C 1
ATOM 1879 O O . GLU A 1 240 ? 23.078 24.156 -10.148 1 98.5 240 GLU A O 1
ATOM 1884 N N . GLY A 1 241 ? 21.125 24.25 -11.258 1 98.06 241 GLY A N 1
ATOM 1885 C CA . GLY A 1 241 ? 21.266 22.922 -11.844 1 98.06 241 GLY A CA 1
ATOM 1886 C C . GLY A 1 241 ? 20.766 21.812 -10.938 1 98.06 241 GLY A C 1
ATOM 1887 O O . GLY A 1 241 ? 20.953 20.641 -11.234 1 98.06 241 GLY A O 1
ATOM 1888 N N . CYS A 1 242 ? 20.156 22.125 -9.812 1 98.69 242 CYS A N 1
ATOM 1889 C CA . CYS A 1 242 ? 19.594 21.125 -8.914 1 98.69 242 CYS A CA 1
ATOM 1890 C C . CYS A 1 242 ? 18.281 20.562 -9.453 1 98.69 242 CYS A C 1
ATOM 1892 O O . CYS A 1 242 ? 17.562 21.25 -10.18 1 98.69 242 CYS A O 1
ATOM 1894 N N . LEU A 1 243 ? 17.984 19.297 -9.195 1 98.69 243 LEU A N 1
ATOM 1895 C CA . LEU A 1 243 ? 16.609 18.812 -9.297 1 98.69 243 LEU A CA 1
ATOM 1896 C C . LEU A 1 243 ? 15.82 19.156 -8.039 1 98.69 243 LEU A C 1
ATOM 1898 O O . LEU A 1 243 ? 16.391 19.297 -6.961 1 98.69 243 LEU A O 1
ATOM 1902 N N . VAL A 1 244 ? 14.539 19.344 -8.211 1 98.88 244 VAL A N 1
ATOM 1903 C CA . VAL A 1 244 ? 13.742 19.828 -7.086 1 98.88 244 VAL A CA 1
ATOM 1904 C C . VAL A 1 244 ? 12.531 18.922 -6.879 1 98.88 244 VAL A C 1
ATOM 1906 O O . VAL A 1 244 ? 11.719 18.75 -7.789 1 98.88 244 VAL A O 1
ATOM 1909 N N . GLY A 1 245 ? 12.414 18.297 -5.738 1 98.88 245 GLY A N 1
ATOM 1910 C CA . GLY A 1 245 ? 11.258 17.531 -5.301 1 98.88 245 GLY A CA 1
ATOM 1911 C C . GLY A 1 245 ? 10.578 18.125 -4.078 1 98.88 245 GLY A C 1
ATOM 1912 O O . GLY A 1 245 ? 11.188 18.891 -3.33 1 98.88 245 GLY A O 1
ATOM 1913 N N . TRP A 1 246 ? 9.328 17.828 -3.873 1 98.94 246 TRP A N 1
ATOM 1914 C CA . TRP A 1 246 ? 8.562 18.312 -2.725 1 98.94 246 TRP A CA 1
ATOM 1915 C C . TRP A 1 246 ? 7.742 17.188 -2.107 1 98.94 246 TRP A C 1
ATOM 1917 O O . TRP A 1 246 ? 7.082 16.422 -2.822 1 98.94 246 TRP A O 1
ATOM 1927 N N . ASP A 1 247 ? 7.832 16.984 -0.788 1 98.94 247 ASP A N 1
ATOM 1928 C CA . ASP A 1 247 ? 6.82 16.266 -0.026 1 98.94 247 ASP A CA 1
ATOM 1929 C C . ASP A 1 247 ? 5.648 17.188 0.331 1 98.94 247 ASP A C 1
ATOM 1931 O O . ASP A 1 247 ? 5.762 18.031 1.22 1 98.94 247 ASP A O 1
ATOM 1935 N N . ILE A 1 248 ? 4.52 16.969 -0.313 1 98.94 248 ILE A N 1
ATOM 1936 C CA . ILE A 1 248 ? 3.438 17.922 -0.124 1 98.94 248 ILE A CA 1
ATOM 1937 C C . ILE A 1 248 ? 2.322 17.297 0.705 1 98.94 248 ILE A C 1
ATOM 1939 O O . ILE A 1 248 ? 1.145 17.594 0.511 1 98.94 248 ILE A O 1
ATOM 1943 N N . ALA A 1 249 ? 2.67 16.391 1.629 1 98.75 249 ALA A N 1
ATOM 1944 C CA . ALA A 1 249 ? 1.736 15.688 2.502 1 98.75 249 ALA A CA 1
ATOM 1945 C C . ALA A 1 249 ? 0.878 16.672 3.295 1 98.75 249 ALA A C 1
ATOM 1947 O O . ALA A 1 249 ? -0.313 16.438 3.506 1 98.75 249 ALA A O 1
ATOM 1948 N N . HIS A 1 250 ? 1.476 17.75 3.76 1 98.81 250 HIS A N 1
ATOM 1949 C CA . HIS A 1 250 ? 0.75 18.734 4.555 1 98.81 250 HIS A CA 1
ATOM 1950 C C . HIS A 1 250 ? 0.261 19.891 3.686 1 98.81 250 HIS A C 1
ATOM 1952 O O . HIS A 1 250 ? -0.341 20.844 4.191 1 98.81 250 HIS A O 1
ATOM 1958 N N . ALA A 1 251 ? 0.521 19.844 2.389 1 98.94 251 ALA A N 1
ATOM 1959 C CA . ALA A 1 251 ? 0.151 20.922 1.489 1 98.94 251 ALA A CA 1
ATOM 1960 C C . ALA A 1 251 ? -1.069 20.562 0.651 1 98.94 251 ALA A C 1
ATOM 1962 O O . ALA A 1 251 ? -1.946 21.391 0.417 1 98.94 251 ALA A O 1
ATOM 1963 N N . VAL A 1 252 ? -1.128 19.344 0.171 1 98.94 252 VAL A N 1
ATOM 1964 C CA . VAL A 1 252 ? -2.193 18.922 -0.736 1 98.94 252 VAL A CA 1
ATOM 1965 C C . VAL A 1 252 ? -3.541 19.016 -0.023 1 98.94 252 VAL A C 1
ATOM 1967 O O . VAL A 1 252 ? -3.672 18.594 1.126 1 98.94 252 VAL A O 1
ATOM 1970 N N . GLY A 1 253 ? -4.504 19.594 -0.672 1 98.75 253 GLY A N 1
ATOM 1971 C CA . GLY A 1 253 ? -5.824 19.781 -0.086 1 98.75 253 GLY A CA 1
ATOM 1972 C C . GLY A 1 253 ? -5.852 20.875 0.968 1 98.75 253 GLY A C 1
ATOM 1973 O O . GLY A 1 253 ? -6.91 21.172 1.523 1 98.75 253 GLY A O 1
ATOM 1974 N N . ASN A 1 254 ? -4.688 21.516 1.28 1 98.81 254 ASN A N 1
ATOM 1975 C CA . ASN A 1 254 ? -4.527 22.484 2.352 1 98.81 254 ASN A CA 1
ATOM 1976 C C . ASN A 1 254 ? -4.156 23.859 1.804 1 98.81 254 ASN A C 1
ATOM 1978 O O . ASN A 1 254 ? -4.586 24.891 2.338 1 98.81 254 ASN A O 1
ATOM 1982 N N . VAL A 1 255 ? -3.293 23.938 0.758 1 98.75 255 VAL A N 1
ATOM 1983 C CA . VAL A 1 255 ? -2.873 25.188 0.138 1 98.75 255 VAL A CA 1
ATOM 1984 C C . VAL A 1 255 ? -2.918 25.047 -1.383 1 98.75 255 VAL A C 1
ATOM 1986 O O . VAL A 1 255 ? -3.043 23.938 -1.91 1 98.75 255 VAL A O 1
ATOM 1989 N N . ARG A 1 256 ? -2.865 26.219 -2.047 1 98.06 256 ARG A N 1
ATOM 1990 C CA . ARG A 1 256 ? -2.818 26.219 -3.506 1 98.06 256 ARG A CA 1
ATOM 1991 C C . ARG A 1 256 ? -1.503 25.625 -4.008 1 98.06 256 ARG A C 1
ATOM 1993 O O . ARG A 1 256 ? -0.429 25.984 -3.523 1 98.06 256 ARG A O 1
ATOM 2000 N N . LEU A 1 257 ? -1.594 24.688 -4.934 1 98.81 257 LEU A N 1
ATOM 2001 C CA . LEU A 1 257 ? -0.418 24.062 -5.539 1 98.81 257 LEU A CA 1
ATOM 2002 C C . LEU A 1 257 ? -0.452 24.219 -7.059 1 98.81 257 LEU A C 1
ATOM 2004 O O . LEU A 1 257 ? -1.512 24.094 -7.676 1 98.81 257 LEU A O 1
ATOM 2008 N N . GLU A 1 258 ? 0.595 24.594 -7.633 1 98.81 258 GLU A N 1
ATOM 2009 C CA . GLU A 1 258 ? 0.787 24.719 -9.078 1 98.81 258 GLU A CA 1
ATOM 2010 C C . GLU A 1 258 ? 2.1 24.062 -9.516 1 98.81 258 GLU A C 1
ATOM 2012 O O . GLU A 1 258 ? 2.99 24.75 -10.023 1 98.81 258 GLU A O 1
ATOM 2017 N N . LEU A 1 259 ? 2.156 22.75 -9.43 1 98.88 259 LEU A N 1
ATOM 2018 C CA . LEU A 1 259 ? 3.42 22.031 -9.578 1 98.88 259 LEU A CA 1
ATOM 2019 C C . LEU A 1 259 ? 3.98 22.203 -10.984 1 98.88 259 LEU A C 1
ATOM 2021 O O . LEU A 1 259 ? 5.184 22.406 -11.156 1 98.88 259 LEU A O 1
ATOM 2025 N N . ASP A 1 260 ? 3.098 22.062 -12.023 1 98.81 260 ASP A N 1
ATOM 2026 C CA . ASP A 1 260 ? 3.557 22.25 -13.398 1 98.81 260 ASP A CA 1
ATOM 2027 C C . ASP A 1 260 ? 4.125 23.656 -13.609 1 98.81 260 ASP A C 1
ATOM 2029 O O . ASP A 1 260 ? 5.246 23.812 -14.094 1 98.81 260 ASP A O 1
ATOM 2033 N N . LYS A 1 261 ? 3.344 24.625 -13.219 1 98.75 261 LYS A N 1
ATOM 2034 C CA . LYS A 1 261 ? 3.717 26.031 -13.422 1 98.75 261 LYS A CA 1
ATOM 2035 C C . LYS A 1 261 ? 5.012 26.359 -12.688 1 98.75 261 LYS A C 1
ATOM 2037 O O . LYS A 1 261 ? 5.82 27.156 -13.172 1 98.75 261 LYS A O 1
ATOM 2042 N N . TRP A 1 262 ? 5.211 25.797 -11.5 1 98.81 262 TRP A N 1
ATOM 2043 C CA . TRP A 1 262 ? 6.359 26.109 -10.656 1 98.81 262 TRP A CA 1
ATOM 2044 C C . TRP A 1 262 ? 7.605 25.375 -11.141 1 98.81 262 TRP A C 1
ATOM 2046 O O . TRP A 1 262 ? 8.711 25.625 -10.656 1 98.81 262 TRP A O 1
ATOM 2056 N N . GLY A 1 263 ? 7.449 24.438 -12.016 1 98.5 263 GLY A N 1
ATOM 2057 C CA . GLY A 1 263 ? 8.586 23.719 -12.57 1 98.5 263 GLY A CA 1
ATOM 2058 C C . GLY A 1 263 ? 9.148 22.672 -11.633 1 98.5 263 GLY A C 1
ATOM 2059 O O . GLY A 1 263 ? 10.344 22.359 -11.688 1 98.5 263 GLY A O 1
ATOM 2060 N N . VAL A 1 264 ? 8.406 22.172 -10.766 1 98.81 264 VAL A N 1
ATOM 2061 C CA . VAL A 1 264 ? 8.789 21.109 -9.844 1 98.81 264 VAL A CA 1
ATOM 2062 C C . VAL A 1 264 ? 9.172 19.859 -10.633 1 98.81 264 VAL A C 1
ATOM 2064 O O . VAL A 1 264 ? 8.562 19.562 -11.664 1 98.81 264 VAL A O 1
ATOM 2067 N N . ASP A 1 265 ? 10.211 19.141 -10.203 1 98.88 265 ASP A N 1
ATOM 2068 C CA . ASP A 1 265 ? 10.625 17.922 -10.914 1 98.88 265 ASP A CA 1
ATOM 2069 C C . ASP A 1 265 ? 9.773 16.734 -10.484 1 98.88 265 ASP A C 1
ATOM 2071 O O . ASP A 1 265 ? 9.312 15.953 -11.328 1 98.88 265 ASP A O 1
ATOM 2075 N N . PHE A 1 266 ? 9.586 16.531 -9.242 1 98.94 266 PHE A N 1
ATOM 2076 C CA . PHE A 1 266 ? 8.758 15.445 -8.727 1 98.94 266 PHE A CA 1
ATOM 2077 C C . PHE A 1 266 ? 8.148 15.828 -7.379 1 98.94 266 PHE A C 1
ATOM 2079 O O . PHE A 1 266 ? 8.609 16.766 -6.73 1 98.94 266 PHE A O 1
ATOM 2086 N N . ALA A 1 267 ? 7.105 15.203 -6.992 1 98.94 267 ALA A N 1
ATOM 2087 C CA . ALA A 1 267 ? 6.457 15.383 -5.691 1 98.94 267 ALA A CA 1
ATOM 2088 C C . ALA A 1 267 ? 5.723 14.117 -5.266 1 98.94 267 ALA A C 1
ATOM 2090 O O . ALA A 1 267 ? 5.496 13.219 -6.078 1 98.94 267 ALA A O 1
ATOM 2091 N N . CYS A 1 268 ? 5.453 13.984 -4.047 1 98.94 268 CYS A N 1
ATOM 2092 C CA . CYS A 1 268 ? 4.66 12.898 -3.486 1 98.94 268 CYS A CA 1
ATOM 2093 C C . CYS A 1 268 ? 3.869 13.367 -2.271 1 98.94 268 CYS A C 1
ATOM 2095 O O . CYS A 1 268 ? 4.133 14.445 -1.731 1 98.94 268 CYS A O 1
ATOM 2097 N N . TRP A 1 269 ? 2.852 12.641 -1.927 1 98.94 269 TRP A N 1
ATOM 2098 C CA . TRP A 1 269 ? 2.023 13.039 -0.793 1 98.94 269 TRP A CA 1
ATOM 2099 C C . TRP A 1 269 ? 1.217 11.859 -0.266 1 98.94 269 TRP A C 1
ATOM 2101 O O . TRP A 1 269 ? 1.05 10.852 -0.961 1 98.94 269 TRP A O 1
ATOM 2111 N N . CYS A 1 270 ? 0.848 11.859 1.005 1 98.69 270 CYS A N 1
ATOM 2112 C CA . CYS A 1 270 ? -0.176 10.969 1.54 1 98.69 270 CYS A CA 1
ATOM 2113 C C . CYS A 1 270 ? -1.571 11.523 1.285 1 98.69 270 CYS A C 1
ATOM 2115 O O . CYS A 1 270 ? -1.724 12.703 0.954 1 98.69 270 CYS A O 1
ATOM 2117 N N . THR A 1 271 ? -2.572 10.695 1.426 1 98.75 271 THR A N 1
ATOM 2118 C CA . THR A 1 271 ? -3.934 11.133 1.145 1 98.75 271 THR A CA 1
ATOM 2119 C C . THR A 1 271 ? -4.773 11.141 2.418 1 98.75 271 THR A C 1
ATOM 2121 O O . THR A 1 271 ? -5.926 11.578 2.406 1 98.75 271 THR A O 1
ATOM 2124 N N . TYR A 1 272 ? -4.223 10.734 3.557 1 98.62 272 TYR A N 1
ATOM 2125 C CA . TYR A 1 272 ? -5.059 10.469 4.723 1 98.62 272 TYR A CA 1
ATOM 2126 C C . TYR A 1 272 ? -5.16 11.695 5.613 1 98.62 272 TYR A C 1
ATOM 2128 O O . TYR A 1 272 ? -5.992 11.75 6.52 1 98.62 272 TYR A O 1
ATOM 2136 N N . LYS A 1 273 ? -4.352 12.781 5.43 1 98.62 273 LYS A N 1
ATOM 2137 C CA . LYS A 1 273 ? -4.43 14 6.227 1 98.62 273 LYS A CA 1
ATOM 2138 C C . LYS A 1 273 ? -5.543 14.914 5.727 1 98.62 273 LYS A C 1
ATOM 2140 O O . LYS A 1 273 ? -6.727 14.578 5.828 1 98.62 273 LYS A O 1
ATOM 2145 N N . TYR A 1 274 ? -5.215 15.906 4.973 1 98.69 274 TYR A N 1
ATOM 2146 C CA . TYR A 1 274 ? -6.18 16.906 4.512 1 98.69 274 TYR A CA 1
ATOM 2147 C C . TYR A 1 274 ? -7.105 16.312 3.453 1 98.69 274 TYR A C 1
ATOM 2149 O O . TYR A 1 274 ? -8.203 16.828 3.232 1 98.69 274 TYR A O 1
ATOM 2157 N N . LEU A 1 275 ? -6.699 15.164 2.828 1 98.81 275 LEU A N 1
ATOM 2158 C CA . LEU A 1 275 ? -7.523 14.555 1.792 1 98.81 275 LEU A CA 1
ATOM 2159 C C . LEU A 1 275 ? -8.422 13.469 2.381 1 98.81 275 LEU A C 1
ATOM 2161 O O . LEU A 1 275 ? -9.148 12.797 1.648 1 98.81 275 LEU A O 1
ATOM 2165 N N . ASN A 1 276 ? -8.422 13.234 3.596 1 98.81 276 ASN A N 1
ATOM 2166 C CA . ASN A 1 276 ? -9.445 12.5 4.332 1 98.81 276 ASN A CA 1
ATOM 2167 C C . ASN A 1 276 ? -9.641 11.094 3.77 1 98.81 276 ASN A C 1
ATOM 2169 O O . ASN A 1 276 ? -10.773 10.648 3.596 1 98.81 276 ASN A O 1
ATOM 2173 N N . SER A 1 277 ? -8.562 10.336 3.477 1 98.75 277 SER A N 1
ATOM 2174 C CA . SER A 1 277 ? -8.766 9.055 2.809 1 98.75 277 SER A CA 1
ATOM 2175 C C . SER A 1 277 ? -8.641 7.898 3.791 1 98.75 277 SER A C 1
ATOM 2177 O O . SER A 1 277 ? -8.867 6.742 3.426 1 98.75 277 SER A O 1
ATOM 2179 N N . GLY A 1 278 ? -8.297 8.188 5.035 1 98.5 278 GLY A N 1
ATOM 2180 C CA . GLY A 1 278 ? -8.18 7.137 6.031 1 98.5 278 GLY A CA 1
ATOM 2181 C C . GLY A 1 278 ? -6.742 6.754 6.332 1 98.5 278 GLY A C 1
ATOM 2182 O O . GLY A 1 278 ? -5.848 6.988 5.512 1 98.5 278 GLY A O 1
ATOM 2183 N N . PRO A 1 279 ? -6.477 6.152 7.508 1 98.31 279 PRO A N 1
ATOM 2184 C CA . PRO A 1 279 ? -5.105 5.891 7.957 1 98.31 279 PRO A CA 1
ATOM 2185 C C . PRO A 1 279 ? -4.348 4.945 7.031 1 98.31 279 PRO A C 1
ATOM 2187 O O . PRO A 1 279 ? -4.867 3.889 6.664 1 98.31 279 PRO A O 1
ATOM 2190 N N . GLY A 1 280 ? -3.107 5.285 6.707 1 97.81 280 GLY A N 1
ATOM 2191 C CA . GLY A 1 280 ? -2.236 4.438 5.914 1 97.81 280 GLY A CA 1
ATOM 2192 C C . GLY A 1 280 ? -2.709 4.27 4.48 1 97.81 280 GLY A C 1
ATOM 2193 O O . GLY A 1 280 ? -2.27 3.359 3.777 1 97.81 280 GLY A O 1
ATOM 2194 N N . CYS A 1 281 ? -3.631 5.086 4.004 1 98.5 281 CYS A N 1
ATOM 2195 C CA . CYS A 1 281 ? -4.191 4.938 2.666 1 98.5 281 CYS A CA 1
ATOM 2196 C C . CYS A 1 281 ? -3.133 5.188 1.599 1 98.5 281 CYS A C 1
ATOM 2198 O O . CYS A 1 281 ? -2.016 5.598 1.911 1 98.5 281 CYS A O 1
ATOM 2200 N N . ILE A 1 282 ? -3.438 4.898 0.347 1 98.56 282 ILE A N 1
ATOM 2201 C CA . ILE A 1 282 ? -2.547 4.984 -0.805 1 98.56 282 ILE A CA 1
ATOM 2202 C C . ILE A 1 282 ? -2.117 6.434 -1.019 1 98.56 282 ILE A C 1
ATOM 2204 O O . ILE A 1 282 ? -2.895 7.359 -0.772 1 98.56 282 ILE A O 1
ATOM 2208 N N . GLY A 1 283 ? -0.856 6.664 -1.413 1 98.5 283 GLY A N 1
ATOM 2209 C CA . GLY A 1 283 ? -0.307 7.992 -1.639 1 98.5 283 GLY A CA 1
ATOM 2210 C C . GLY A 1 283 ? -0.377 8.43 -3.09 1 98.5 283 GLY A C 1
ATOM 2211 O O . GLY A 1 283 ? -0.861 7.684 -3.945 1 98.5 283 GLY A O 1
ATOM 2212 N N . GLY A 1 284 ? 0.002 9.648 -3.318 1 98.62 284 GLY A N 1
ATOM 2213 C CA . GLY A 1 284 ? 0.118 10.211 -4.652 1 98.62 284 GLY A CA 1
ATOM 2214 C C . GLY A 1 284 ? 1.549 10.523 -5.047 1 98.62 284 GLY A C 1
ATOM 2215 O O . GLY A 1 284 ? 2.414 10.688 -4.184 1 98.62 284 GLY A O 1
ATOM 2216 N N . ALA A 1 285 ? 1.778 10.531 -6.312 1 98.75 285 ALA A N 1
ATOM 2217 C CA . ALA A 1 285 ? 3.082 10.883 -6.867 1 98.75 285 ALA A CA 1
ATOM 2218 C C . ALA A 1 285 ? 2.932 11.758 -8.109 1 98.75 285 ALA A C 1
ATOM 2220 O O . ALA A 1 285 ? 1.914 11.688 -8.805 1 98.75 285 ALA A O 1
ATOM 2221 N N . TYR A 1 286 ? 3.875 12.57 -8.297 1 98.88 286 TYR A N 1
ATOM 2222 C CA . TYR A 1 286 ? 3.965 13.492 -9.43 1 98.88 286 TYR A CA 1
ATOM 2223 C C . TYR A 1 286 ? 5.355 13.461 -10.047 1 98.88 286 TYR A C 1
ATOM 2225 O O . TYR A 1 286 ? 6.363 13.477 -9.336 1 98.88 286 TYR A O 1
ATOM 2233 N N . VAL A 1 287 ? 5.426 13.359 -11.336 1 98.75 287 VAL A N 1
ATOM 2234 C CA . VAL A 1 287 ? 6.641 13.578 -12.117 1 98.75 287 VAL A CA 1
ATOM 2235 C C . VAL A 1 287 ? 6.355 14.555 -13.25 1 98.75 287 VAL A C 1
ATOM 2237 O O . VAL A 1 287 ? 5.438 14.344 -14.055 1 98.75 287 VAL A O 1
ATOM 2240 N N . ASN A 1 288 ? 7.152 15.609 -13.305 1 98.69 288 ASN A N 1
ATOM 2241 C CA . ASN A 1 288 ? 6.984 16.609 -14.352 1 98.69 288 ASN A CA 1
ATOM 2242 C C . ASN A 1 288 ? 7.082 16 -15.742 1 98.69 288 ASN A C 1
ATOM 2244 O O . ASN A 1 288 ? 7.926 15.133 -15.984 1 98.69 288 ASN A O 1
ATOM 2248 N N . LYS A 1 289 ? 6.277 16.438 -16.656 1 97.12 289 LYS A N 1
ATOM 2249 C CA . LYS A 1 289 ? 6.219 15.914 -18.016 1 97.12 289 LYS A CA 1
ATOM 2250 C C . LYS A 1 289 ? 7.574 16.016 -18.719 1 97.12 289 LYS A C 1
ATOM 2252 O O . LYS A 1 289 ? 7.895 15.219 -19.594 1 97.12 289 LYS A O 1
ATOM 2257 N N . ARG A 1 290 ? 8.359 16.938 -18.328 1 96.88 290 ARG A N 1
ATOM 2258 C CA . ARG A 1 290 ? 9.672 17.141 -18.938 1 96.88 290 ARG A CA 1
ATOM 2259 C C . ARG A 1 290 ? 10.586 15.945 -18.688 1 96.88 290 ARG A C 1
ATOM 2261 O O . ARG A 1 290 ? 11.586 15.766 -19.375 1 96.88 290 ARG A O 1
ATOM 2268 N N . HIS A 1 291 ? 10.172 15.102 -17.719 1 97.25 291 HIS A N 1
ATOM 2269 C CA . HIS A 1 291 ? 10.977 13.938 -17.375 1 97.25 291 HIS A CA 1
ATOM 2270 C C . HIS A 1 291 ? 10.359 12.656 -17.938 1 97.25 291 HIS A C 1
ATOM 2272 O O . HIS A 1 291 ? 10.688 11.555 -17.5 1 97.25 291 HIS A O 1
ATOM 2278 N N . GLU A 1 292 ? 9.492 12.695 -18.828 1 93.94 292 GLU A N 1
ATOM 2279 C CA . GLU A 1 292 ? 8.773 11.547 -19.375 1 93.94 292 GLU A CA 1
ATOM 2280 C C . GLU A 1 292 ? 9.734 10.531 -19.984 1 93.94 292 GLU A C 1
ATOM 2282 O O . GLU A 1 292 ? 9.477 9.32 -19.953 1 93.94 292 GLU A O 1
ATOM 2287 N N . ARG A 1 293 ? 10.82 10.953 -20.547 1 87.69 293 ARG A N 1
ATOM 2288 C CA . ARG A 1 293 ? 11.781 10.062 -21.188 1 87.69 293 ARG A CA 1
ATOM 2289 C C . ARG A 1 293 ? 13.102 10.047 -20.422 1 87.69 293 ARG A C 1
ATOM 2291 O O . ARG A 1 293 ? 14.172 9.883 -21.016 1 87.69 293 ARG A O 1
ATOM 2298 N N . ARG A 1 294 ? 12.984 10.281 -19.219 1 87.44 294 ARG A N 1
ATOM 2299 C CA . ARG A 1 294 ? 14.188 10.305 -18.391 1 87.44 294 ARG A CA 1
ATOM 2300 C C . ARG A 1 294 ? 14.922 8.969 -18.469 1 87.44 294 ARG A C 1
ATOM 2302 O O . ARG A 1 294 ? 14.312 7.906 -18.344 1 87.44 294 ARG A O 1
ATOM 2309 N N . ASP A 1 295 ? 16.234 9.016 -18.625 1 87.56 295 ASP A N 1
ATOM 2310 C CA . ASP A 1 295 ? 17.047 7.824 -18.812 1 87.56 295 ASP A CA 1
ATOM 2311 C C . ASP A 1 295 ? 17.688 7.387 -17.5 1 87.56 295 ASP A C 1
ATOM 2313 O O . ASP A 1 295 ? 18.312 6.324 -17.422 1 87.56 295 ASP A O 1
ATOM 2317 N N . ALA A 1 296 ? 17.438 7.973 -16.484 1 92.88 296 ALA A N 1
ATOM 2318 C CA . ALA A 1 296 ? 17.984 7.555 -15.195 1 92.88 296 ALA A CA 1
ATOM 2319 C C . ALA A 1 296 ? 17.375 6.234 -14.742 1 92.88 296 ALA A C 1
ATOM 2321 O O . ALA A 1 296 ? 16.203 5.965 -14.992 1 92.88 296 ALA A O 1
ATOM 2322 N N . PRO A 1 297 ? 18.25 5.422 -14.117 1 94.81 297 PRO A N 1
ATOM 2323 C CA . PRO A 1 297 ? 17.734 4.152 -13.609 1 94.81 297 PRO A CA 1
ATOM 2324 C C . PRO A 1 297 ? 16.578 4.34 -12.617 1 94.81 297 PRO A C 1
ATOM 2326 O O . PRO A 1 297 ? 16.578 5.312 -11.852 1 94.81 297 PRO A O 1
ATOM 2329 N N . HIS A 1 298 ? 15.617 3.537 -12.695 1 96.88 298 HIS A N 1
ATOM 2330 C CA . HIS A 1 298 ? 14.547 3.428 -11.703 1 96.88 298 HIS A CA 1
ATOM 2331 C C . HIS A 1 298 ? 14.062 1.988 -11.578 1 96.88 298 HIS A C 1
ATOM 2333 O O . HIS A 1 298 ? 14.336 1.158 -12.445 1 96.88 298 HIS A O 1
ATOM 2339 N N . LEU A 1 299 ? 13.492 1.668 -10.508 1 98.5 299 LEU A N 1
ATOM 2340 C CA . LEU A 1 299 ? 13 0.318 -10.25 1 98.5 299 LEU A CA 1
ATOM 2341 C C . LEU A 1 299 ? 11.719 0.05 -11.031 1 98.5 299 LEU A C 1
ATOM 2343 O O . LEU A 1 299 ? 10.891 0.948 -11.195 1 98.5 299 LEU A O 1
ATOM 2347 N N . LYS A 1 300 ? 11.609 -1.149 -11.516 1 98.56 300 LYS A N 1
ATOM 2348 C CA . LYS A 1 300 ? 10.484 -1.478 -12.391 1 98.56 300 LYS A CA 1
ATOM 2349 C C . LYS A 1 300 ? 9.75 -2.717 -11.891 1 98.56 300 LYS A C 1
ATOM 2351 O O . LYS A 1 300 ? 10.344 -3.58 -11.242 1 98.56 300 LYS A O 1
ATOM 2356 N N . GLY A 1 301 ? 8.484 -2.795 -12.086 1 98.31 301 GLY A N 1
ATOM 2357 C CA . GLY A 1 301 ? 7.605 -3.93 -11.867 1 98.31 301 GLY A CA 1
ATOM 2358 C C . GLY A 1 301 ? 6.617 -4.145 -13 1 98.31 301 GLY A C 1
ATOM 2359 O O . GLY A 1 301 ? 6.695 -3.482 -14.031 1 98.31 301 GLY A O 1
ATOM 2360 N N . TRP A 1 302 ? 5.746 -5.094 -12.812 1 97.38 302 TRP A N 1
ATOM 2361 C CA . TRP A 1 302 ? 4.77 -5.434 -13.844 1 97.38 302 TRP A CA 1
ATOM 2362 C C . TRP A 1 302 ? 3.939 -4.211 -14.227 1 97.38 302 TRP A C 1
ATOM 2364 O O . TRP A 1 302 ? 3.609 -4.02 -15.398 1 97.38 302 TRP A O 1
ATOM 2374 N N . TRP A 1 303 ? 3.689 -3.393 -13.297 1 97.88 303 TRP A N 1
ATOM 2375 C CA . TRP A 1 303 ? 2.791 -2.264 -13.516 1 97.88 303 TRP A CA 1
ATOM 2376 C C . TRP A 1 303 ? 3.541 -1.081 -14.117 1 97.88 303 TRP A C 1
ATOM 2378 O O . TRP A 1 303 ? 2.947 -0.034 -14.383 1 97.88 303 TRP A O 1
ATOM 2388 N N . SER A 1 304 ? 4.824 -1.204 -14.273 1 97.88 304 SER A N 1
ATOM 2389 C CA . SER A 1 304 ? 5.609 -0.174 -14.945 1 97.88 304 SER A CA 1
ATOM 2390 C C . SER A 1 304 ? 5.359 -0.182 -16.453 1 97.88 304 SER A C 1
ATOM 2392 O O . SER A 1 304 ? 5.727 0.763 -17.156 1 97.88 304 SER A O 1
ATOM 2394 N N . ASN A 1 305 ? 4.773 -1.287 -16.969 1 97.69 305 ASN A N 1
ATOM 2395 C CA . ASN A 1 305 ? 4.488 -1.408 -18.391 1 97.69 305 ASN A CA 1
ATOM 2396 C C . ASN A 1 305 ? 3.422 -0.412 -18.844 1 97.69 305 ASN A C 1
ATOM 2398 O O . ASN A 1 305 ? 2.576 -0.004 -18.047 1 97.69 305 ASN A O 1
ATOM 2402 N N . LYS A 1 306 ? 3.525 -0.06 -20.125 1 96.75 306 LYS A N 1
ATOM 2403 C CA . LYS A 1 306 ? 2.35 0.555 -20.734 1 96.75 306 LYS A CA 1
ATOM 2404 C C . LYS A 1 306 ? 1.111 -0.314 -20.547 1 96.75 306 LYS A C 1
ATOM 2406 O O . LYS A 1 306 ? 1.193 -1.543 -20.594 1 96.75 306 LYS A O 1
ATOM 2411 N N . GLU A 1 307 ? 0.052 0.385 -20.297 1 93.75 307 GLU A N 1
ATOM 2412 C CA . GLU A 1 307 ? -1.203 -0.329 -20.078 1 93.75 307 GLU A CA 1
ATOM 2413 C C . GLU A 1 307 ? -1.539 -1.22 -21.266 1 93.75 307 GLU A C 1
ATOM 2415 O O . GLU A 1 307 ? -2.02 -2.342 -21.094 1 93.75 307 GLU A O 1
ATOM 2420 N N . SER A 1 308 ? -1.241 -0.783 -22.469 1 94.88 308 SER A N 1
ATOM 2421 C CA . SER A 1 308 ? -1.638 -1.462 -23.703 1 94.88 308 SER A CA 1
ATOM 2422 C C . SER A 1 308 ? -0.844 -2.748 -23.906 1 94.88 308 SER A C 1
ATOM 2424 O O . SER A 1 308 ? -1.28 -3.646 -24.625 1 94.88 308 SER A O 1
ATOM 2426 N N . THR A 1 309 ? 0.321 -2.906 -23.219 1 95.69 309 THR A N 1
ATOM 2427 C CA . THR A 1 309 ? 1.178 -4.055 -23.5 1 95.69 309 THR A CA 1
ATOM 2428 C C . THR A 1 309 ? 1.402 -4.883 -22.234 1 95.69 309 THR A C 1
ATOM 2430 O O . THR A 1 309 ? 2.018 -5.949 -22.281 1 95.69 309 THR A O 1
ATOM 2433 N N . ARG A 1 310 ? 0.932 -4.398 -21.125 1 93.69 310 ARG A N 1
ATOM 2434 C CA . ARG A 1 310 ? 1.199 -4.98 -19.812 1 93.69 310 ARG A CA 1
ATOM 2435 C C . ARG A 1 310 ? 0.855 -6.465 -19.781 1 93.69 310 ARG A C 1
ATOM 2437 O O . ARG A 1 310 ? 1.631 -7.281 -19.281 1 93.69 310 ARG A O 1
ATOM 2444 N N . PHE A 1 311 ? -0.242 -6.883 -20.375 1 90.75 311 PHE A N 1
ATOM 2445 C CA . PHE A 1 311 ? -0.731 -8.25 -20.234 1 90.75 311 PHE A CA 1
ATOM 2446 C C . PHE A 1 311 ? -0.186 -9.141 -21.344 1 90.75 311 PHE A C 1
ATOM 2448 O O . PHE A 1 311 ? -0.544 -10.32 -21.438 1 90.75 311 PHE A O 1
ATOM 2455 N N . GLN A 1 312 ? 0.739 -8.547 -22.141 1 90.69 312 GLN A N 1
ATOM 2456 C CA . GLN A 1 312 ? 1.494 -9.367 -23.078 1 90.69 312 GLN A CA 1
ATOM 2457 C C . GLN A 1 312 ? 2.629 -10.102 -22.375 1 90.69 312 GLN A C 1
ATOM 2459 O O . GLN A 1 312 ? 3.191 -11.062 -22.906 1 90.69 312 GLN A O 1
ATOM 2464 N N . MET A 1 313 ? 2.982 -9.586 -21.156 1 90.31 313 MET A N 1
ATOM 2465 C CA . MET A 1 313 ? 3.965 -10.227 -20.281 1 90.31 313 MET A CA 1
ATOM 2466 C C . MET A 1 313 ? 5.273 -10.469 -21.031 1 90.31 313 MET A C 1
ATOM 2468 O O . MET A 1 313 ? 5.812 -11.578 -21 1 90.31 313 MET A O 1
ATOM 2472 N N . ARG A 1 314 ? 5.719 -9.43 -21.703 1 91.38 314 ARG A N 1
ATOM 2473 C CA . ARG A 1 314 ? 6.953 -9.5 -22.469 1 91.38 314 ARG A CA 1
ATOM 2474 C C . ARG A 1 314 ? 8.164 -9.688 -21.562 1 91.38 314 ARG A C 1
ATOM 2476 O O . ARG A 1 314 ? 8.102 -9.383 -20.375 1 91.38 314 ARG A O 1
ATOM 2483 N N . ASP A 1 315 ? 9.227 -10.18 -22.141 1 91.19 315 ASP A N 1
ATOM 2484 C CA . ASP A 1 315 ? 10.461 -10.375 -21.375 1 91.19 315 ASP A CA 1
ATOM 2485 C C . ASP A 1 315 ? 11.023 -9.047 -20.891 1 91.19 315 ASP A C 1
ATOM 2487 O O . ASP A 1 315 ? 11.477 -8.938 -19.75 1 91.19 315 ASP A O 1
ATOM 2491 N N . GLY A 1 316 ? 11.031 -8.148 -21.797 1 94.56 316 GLY A N 1
ATOM 2492 C CA . GLY A 1 316 ? 11.43 -6.805 -21.422 1 94.56 316 GLY A CA 1
ATOM 2493 C C . GLY A 1 316 ? 10.258 -5.922 -21.031 1 94.56 316 GLY A C 1
ATOM 2494 O O . GLY A 1 316 ? 9.172 -6.039 -21.594 1 94.56 316 GLY A O 1
ATOM 2495 N N . CYS A 1 317 ? 10.484 -5.023 -20.125 1 96.5 317 CYS A N 1
ATOM 2496 C CA . CYS A 1 317 ? 9.445 -4.086 -19.703 1 96.5 317 CYS A CA 1
ATOM 2497 C C . CYS A 1 317 ? 9.234 -3.004 -20.75 1 96.5 317 CYS A C 1
ATOM 2499 O O . CYS A 1 317 ? 10.164 -2.26 -21.078 1 96.5 317 CYS A O 1
ATOM 2501 N N . ASP A 1 318 ? 8.062 -3.01 -21.359 1 97.31 318 ASP A N 1
ATOM 2502 C CA . ASP A 1 318 ? 7.672 -1.858 -22.172 1 97.31 318 ASP A CA 1
ATOM 2503 C C . ASP A 1 318 ? 7.242 -0.689 -21.297 1 97.31 318 ASP A C 1
ATOM 2505 O O . ASP A 1 318 ? 6.047 -0.397 -21.172 1 97.31 318 ASP A O 1
ATOM 2509 N N . THR A 1 319 ? 8.219 0.022 -20.797 1 96.81 319 THR A N 1
ATOM 2510 C CA . THR A 1 319 ? 8.039 0.956 -19.688 1 96.81 319 THR A CA 1
ATOM 2511 C C . THR A 1 319 ? 7.152 2.125 -20.094 1 96.81 319 THR A C 1
ATOM 2513 O O . THR A 1 319 ? 7.379 2.742 -21.141 1 96.81 319 THR A O 1
ATOM 2516 N N . ALA A 1 320 ? 6.137 2.408 -19.281 1 96.75 320 ALA A N 1
ATOM 2517 C CA . ALA A 1 320 ? 5.281 3.574 -19.5 1 96.75 320 ALA A CA 1
ATOM 2518 C C . ALA A 1 320 ? 6.055 4.867 -19.25 1 96.75 320 ALA A C 1
ATOM 2520 O O . ALA A 1 320 ? 6.977 4.902 -18.438 1 96.75 320 ALA A O 1
ATOM 2521 N N . PRO A 1 321 ? 5.672 5.93 -19.891 1 95.81 321 PRO A N 1
ATOM 2522 C CA . PRO A 1 321 ? 6.379 7.199 -19.703 1 95.81 321 PRO A CA 1
ATOM 2523 C C . PRO A 1 321 ? 6.031 7.875 -18.375 1 95.81 321 PRO A C 1
ATOM 2525 O O . PRO A 1 321 ? 4.945 7.652 -17.844 1 95.81 321 PRO A O 1
ATOM 2528 N N . GLY A 1 322 ? 6.949 8.75 -17.938 1 96.69 322 GLY A N 1
ATOM 2529 C CA . GLY A 1 322 ? 6.688 9.625 -16.812 1 96.69 322 GLY A CA 1
ATOM 2530 C C . GLY A 1 322 ? 6.398 8.867 -15.523 1 96.69 322 GLY A C 1
ATOM 2531 O O . GLY A 1 322 ? 7.055 7.867 -15.227 1 96.69 322 GLY A O 1
ATOM 2532 N N . VAL A 1 323 ? 5.418 9.398 -14.789 1 97.56 323 VAL A N 1
ATOM 2533 C CA . VAL A 1 323 ? 5.129 8.898 -13.453 1 97.56 323 VAL A CA 1
ATOM 2534 C C . VAL A 1 323 ? 4.613 7.461 -13.531 1 97.56 323 VAL A C 1
ATOM 2536 O O . VAL A 1 323 ? 4.809 6.672 -12.609 1 97.56 323 VAL A O 1
ATOM 2539 N N . ASP A 1 324 ? 4.027 7.051 -14.641 1 97.12 324 ASP A N 1
ATOM 2540 C CA . ASP A 1 324 ? 3.418 5.734 -14.797 1 97.12 324 ASP A CA 1
ATOM 2541 C C . ASP A 1 324 ? 4.473 4.633 -14.773 1 97.12 324 ASP A C 1
ATOM 2543 O O . ASP A 1 324 ? 4.184 3.498 -14.391 1 97.12 324 ASP A O 1
ATOM 2547 N N . GLY A 1 325 ? 5.695 4.973 -15.18 1 97.12 325 GLY A N 1
ATOM 2548 C CA . GLY A 1 325 ? 6.777 4.004 -15.156 1 97.12 325 GLY A CA 1
ATOM 2549 C C . GLY A 1 325 ? 7.234 3.641 -13.758 1 97.12 325 GLY A C 1
ATOM 2550 O O . GLY A 1 325 ? 7.941 2.652 -13.562 1 97.12 325 GLY A O 1
ATOM 2551 N N . PHE A 1 326 ? 6.801 4.453 -12.758 1 97.75 326 PHE A N 1
ATOM 2552 C CA . PHE A 1 326 ? 7.234 4.23 -11.383 1 97.75 326 PHE A CA 1
ATOM 2553 C C . PHE A 1 326 ? 6.273 3.293 -10.656 1 97.75 326 PHE A C 1
ATOM 2555 O O . PHE A 1 326 ? 6.562 2.834 -9.547 1 97.75 326 PHE A O 1
ATOM 2562 N N . ARG A 1 327 ? 5.098 3.006 -11.273 1 97.81 327 ARG A N 1
ATOM 2563 C CA . ARG A 1 327 ? 4.141 2.076 -10.688 1 97.81 327 ARG A CA 1
ATOM 2564 C C . ARG A 1 327 ? 4.672 0.647 -10.727 1 97.81 327 ARG A C 1
ATOM 2566 O O . ARG A 1 327 ? 5.031 0.144 -11.797 1 97.81 327 ARG A O 1
ATOM 2573 N N . LEU A 1 328 ? 4.715 0.001 -9.562 1 98.31 328 LEU A N 1
ATOM 2574 C CA . LEU A 1 328 ? 5.336 -1.318 -9.5 1 98.31 328 LEU A CA 1
ATOM 2575 C C . LEU A 1 328 ? 4.277 -2.412 -9.422 1 98.31 328 LEU A C 1
ATOM 2577 O O . LEU A 1 328 ? 4.41 -3.461 -10.055 1 98.31 328 LEU A O 1
ATOM 2581 N N . CYS A 1 3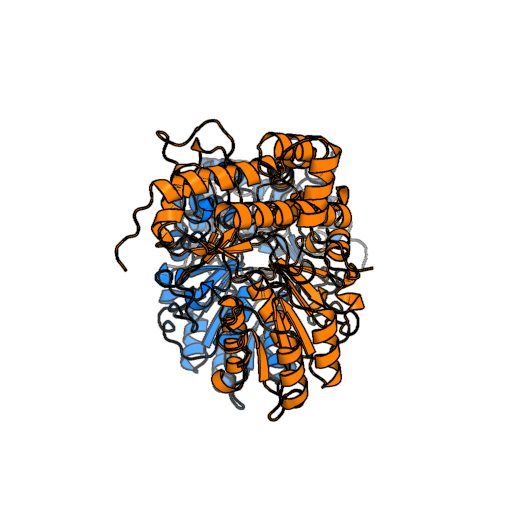29 ? 3.254 -2.145 -8.578 1 96.62 329 CYS A N 1
ATOM 2582 C CA . CYS A 1 329 ? 2.248 -3.141 -8.227 1 96.62 329 CYS A CA 1
ATOM 2583 C C . CYS A 1 329 ? 0.854 -2.67 -8.625 1 96.62 329 CYS A C 1
ATOM 2585 O O . CYS A 1 329 ? 0.593 -1.467 -8.68 1 96.62 329 CYS A O 1
ATOM 2587 N N . ASN A 1 330 ? -0.008 -3.613 -8.859 1 95.12 330 ASN A N 1
ATOM 2588 C CA . ASN A 1 330 ? -1.429 -3.283 -8.891 1 95.12 330 ASN A CA 1
ATOM 2589 C C . ASN A 1 330 ? -1.901 -2.711 -7.559 1 95.12 330 ASN A C 1
ATOM 2591 O O . ASN A 1 330 ? -1.757 -3.352 -6.516 1 95.12 330 ASN A O 1
ATOM 2595 N N . PRO A 1 331 ? -2.4 -1.494 -7.559 1 97.06 331 PRO A N 1
ATOM 2596 C CA . PRO A 1 331 ? -2.881 -0.945 -6.289 1 97.06 331 PRO A CA 1
ATOM 2597 C C . PRO A 1 331 ? -4.207 -1.559 -5.844 1 97.06 331 PRO A C 1
ATOM 2599 O O . PRO A 1 331 ? -4.945 -2.104 -6.668 1 97.06 331 PRO A O 1
ATOM 2602 N N . PRO A 1 332 ? -4.539 -1.513 -4.555 1 98.12 332 PRO A N 1
ATOM 2603 C CA . PRO A 1 332 ? -5.828 -2.018 -4.074 1 98.12 332 PRO A CA 1
ATOM 2604 C C . PRO A 1 332 ? -6.992 -1.088 -4.414 1 98.12 332 PRO A C 1
ATOM 2606 O O . PRO A 1 332 ? -7.012 0.066 -3.979 1 98.12 332 PRO A O 1
ATOM 2609 N N . PRO A 1 333 ? -7.996 -1.555 -5.141 1 98.5 333 PRO A N 1
ATOM 2610 C CA . PRO A 1 333 ? -9.141 -0.696 -5.453 1 98.5 333 PRO A CA 1
ATOM 2611 C C . PRO A 1 333 ? -9.852 -0.189 -4.199 1 98.5 333 PRO A C 1
ATOM 2613 O O . PRO A 1 333 ? -10.453 0.889 -4.219 1 98.5 333 PRO A O 1
ATOM 2616 N N . ILE A 1 334 ? -9.711 -0.93 -3.107 1 98.38 334 ILE A N 1
ATOM 2617 C CA . ILE A 1 334 ? -10.375 -0.544 -1.866 1 98.38 334 ILE A CA 1
ATOM 2618 C C . ILE A 1 334 ? -9.773 0.759 -1.344 1 98.38 334 ILE A C 1
ATOM 2620 O O . ILE A 1 334 ? -10.492 1.612 -0.815 1 98.38 334 ILE A O 1
ATOM 2624 N N . LEU A 1 335 ? -8.5 0.95 -1.416 1 98.75 335 LEU A N 1
ATOM 2625 C CA . LEU A 1 335 ? -7.875 2.199 -0.998 1 98.75 335 LEU A CA 1
ATOM 2626 C C . LEU A 1 335 ? -8.211 3.326 -1.969 1 98.75 335 LEU A C 1
ATOM 2628 O O . LEU A 1 335 ? -8.414 4.469 -1.554 1 98.75 335 LEU A O 1
ATOM 2632 N N . VAL A 1 336 ? -8.258 3.006 -3.26 1 98.81 336 VAL A N 1
ATOM 2633 C CA . VAL A 1 336 ? -8.617 4.008 -4.258 1 98.81 336 VAL A CA 1
ATOM 2634 C C . VAL A 1 336 ? -10.055 4.484 -4.02 1 98.81 336 VAL A C 1
ATOM 2636 O O . VAL A 1 336 ? -10.359 5.664 -4.203 1 98.81 336 VAL A O 1
ATOM 2639 N N . ALA A 1 337 ? -10.922 3.57 -3.617 1 98.81 337 ALA A N 1
ATOM 2640 C CA . ALA A 1 337 ? -12.305 3.912 -3.307 1 98.81 337 ALA A CA 1
ATOM 2641 C C . ALA A 1 337 ? -12.375 4.934 -2.174 1 98.81 337 ALA A C 1
ATOM 2643 O O . ALA A 1 337 ? -13.234 5.82 -2.186 1 98.81 337 ALA A O 1
ATOM 2644 N N . LEU A 1 338 ? -11.508 4.797 -1.199 1 98.88 338 LEU A N 1
ATOM 2645 C CA . LEU A 1 338 ? -11.461 5.75 -0.096 1 98.88 338 LEU A CA 1
ATOM 2646 C C . LEU A 1 338 ? -11.039 7.129 -0.587 1 98.88 338 LEU A C 1
ATOM 2648 O O . LEU A 1 338 ? -11.625 8.141 -0.185 1 98.88 338 LEU A O 1
ATOM 2652 N N . VAL A 1 339 ? -10.031 7.164 -1.418 1 98.88 339 VAL A N 1
ATOM 2653 C CA . VAL A 1 339 ? -9.594 8.43 -1.984 1 98.88 339 VAL A CA 1
ATOM 2654 C C . VAL A 1 339 ? -10.727 9.055 -2.797 1 98.88 339 VAL A C 1
ATOM 2656 O O . VAL A 1 339 ? -10.953 10.266 -2.721 1 98.88 339 VAL A O 1
ATOM 2659 N N . LYS A 1 340 ? -11.438 8.227 -3.547 1 98.75 340 LYS A N 1
ATOM 2660 C CA . LYS A 1 340 ? -12.539 8.688 -4.379 1 98.75 340 LYS A CA 1
ATOM 2661 C C . LYS A 1 340 ? -13.617 9.375 -3.539 1 98.75 340 LYS A C 1
ATOM 2663 O O . LYS A 1 340 ? -14.148 10.414 -3.934 1 98.75 340 LYS A O 1
ATOM 2668 N N . ALA A 1 341 ? -13.906 8.789 -2.41 1 98.81 341 ALA A N 1
ATOM 2669 C CA . ALA A 1 341 ? -14.938 9.336 -1.526 1 98.81 341 ALA A CA 1
ATOM 2670 C C . ALA A 1 341 ? -14.602 10.766 -1.117 1 98.81 341 ALA A C 1
ATOM 2672 O O . ALA A 1 341 ? -15.5 11.602 -0.998 1 98.81 341 ALA A O 1
ATOM 2673 N N . SER A 1 342 ? -13.375 11.062 -0.916 1 98.62 342 SER A N 1
ATOM 2674 C CA . SER A 1 342 ? -12.945 12.391 -0.495 1 98.62 342 SER A CA 1
ATOM 2675 C C . SER A 1 342 ? -12.828 13.336 -1.685 1 98.62 342 SER A C 1
ATOM 2677 O O . SER A 1 342 ? -13.289 14.477 -1.624 1 98.62 342 SER A O 1
ATOM 2679 N N . LEU A 1 343 ? -12.195 12.883 -2.762 1 98.56 343 LEU A N 1
ATOM 2680 C CA . LEU A 1 343 ? -11.898 13.758 -3.895 1 98.56 343 LEU A CA 1
ATOM 2681 C C . LEU A 1 343 ? -13.18 14.227 -4.57 1 98.56 343 LEU A C 1
ATOM 2683 O O . LEU A 1 343 ? -13.219 15.312 -5.152 1 98.56 343 LEU A O 1
ATOM 2687 N N . GLU A 1 344 ? -14.234 13.414 -4.477 1 98.12 344 GLU A N 1
ATOM 2688 C CA . GLU A 1 344 ? -15.523 13.867 -4.992 1 98.12 344 GLU A CA 1
ATOM 2689 C C . GLU A 1 344 ? -15.969 15.156 -4.312 1 98.12 344 GLU A C 1
ATOM 2691 O O . GLU A 1 344 ? -16.516 16.047 -4.965 1 98.12 344 GLU A O 1
ATOM 2696 N N . ILE A 1 345 ? -15.727 15.273 -3.025 1 98.5 345 ILE A N 1
ATOM 2697 C CA . ILE A 1 345 ? -16.094 16.469 -2.27 1 98.5 345 ILE A CA 1
ATOM 2698 C C . ILE A 1 345 ? -15.219 17.641 -2.697 1 98.5 345 ILE A C 1
ATOM 2700 O O . ILE A 1 345 ? -15.719 18.734 -2.961 1 98.5 345 ILE A O 1
ATOM 2704 N N . PHE A 1 346 ? -13.891 17.438 -2.822 1 98.5 346 PHE A N 1
ATOM 2705 C CA . PHE A 1 346 ? -12.961 18.469 -3.256 1 98.5 346 PHE A CA 1
ATOM 2706 C C . PHE A 1 346 ? -13.336 19 -4.637 1 98.5 346 PHE A C 1
ATOM 2708 O O . PHE A 1 346 ? -13.266 20.203 -4.895 1 98.5 346 PHE A O 1
ATOM 2715 N N . ASP A 1 347 ? -13.711 18.062 -5.492 1 97 347 ASP A N 1
ATOM 2716 C CA . ASP A 1 347 ? -14.023 18.422 -6.867 1 97 347 ASP A CA 1
ATOM 2717 C C . ASP A 1 347 ? -15.32 19.234 -6.941 1 97 347 ASP A C 1
ATOM 2719 O O . ASP A 1 347 ? -15.438 20.141 -7.754 1 97 347 ASP A O 1
ATOM 2723 N N . GLU A 1 348 ? -16.266 18.875 -6.176 1 97.19 348 GLU A N 1
ATOM 2724 C CA . GLU A 1 348 ? -17.531 19.578 -6.137 1 97.19 348 GLU A CA 1
ATOM 2725 C C . GLU A 1 348 ? -17.375 20.984 -5.566 1 97.19 348 GLU A C 1
ATOM 2727 O O . GLU A 1 348 ? -17.938 21.938 -6.086 1 97.19 348 GLU A O 1
ATOM 2732 N N . VAL A 1 349 ? -16.594 21.141 -4.531 1 98.06 349 VAL A N 1
ATOM 2733 C CA . VAL A 1 349 ? -16.438 22.391 -3.812 1 98.06 349 VAL A CA 1
ATOM 2734 C C . VAL A 1 349 ? -15.445 23.297 -4.539 1 98.06 349 VAL A C 1
ATOM 2736 O O . VAL A 1 349 ? -15.695 24.484 -4.742 1 98.06 349 VAL A O 1
ATOM 2739 N N . GLY A 1 350 ? -14.305 22.672 -4.949 1 97.62 350 GLY A N 1
ATOM 2740 C CA . GLY A 1 350 ? -13.219 23.422 -5.539 1 97.62 350 GLY A CA 1
ATOM 2741 C C . GLY A 1 350 ? -12.289 24.047 -4.504 1 97.62 350 GLY A C 1
ATOM 2742 O O . GLY A 1 350 ? -12.742 24.484 -3.447 1 97.62 350 GLY A O 1
ATOM 2743 N N . MET A 1 351 ? -11.016 24.172 -4.832 1 98 351 MET A N 1
ATOM 2744 C CA . MET A 1 351 ? -10 24.641 -3.895 1 98 351 MET A CA 1
ATOM 2745 C C . MET A 1 351 ? -10.172 26.141 -3.611 1 98 351 MET A C 1
ATOM 2747 O O . MET A 1 351 ? -9.844 26.609 -2.518 1 98 351 MET A O 1
ATOM 2751 N N . GLU A 1 352 ? -10.719 26.844 -4.516 1 97.94 352 GLU A N 1
ATOM 2752 C CA . GLU A 1 352 ? -10.883 28.281 -4.316 1 97.94 352 GLU A CA 1
ATOM 2753 C C . GLU A 1 352 ? -11.781 28.562 -3.119 1 97.94 352 GLU A C 1
ATOM 2755 O O . GLU A 1 352 ? -11.43 29.375 -2.25 1 97.94 352 GL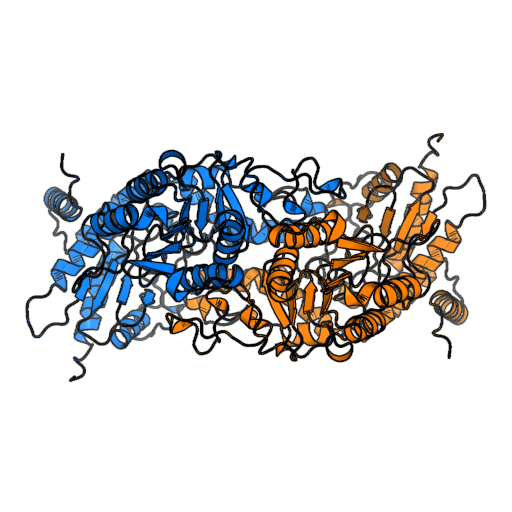U A O 1
ATOM 2760 N N . LYS A 1 353 ? -12.938 27.922 -3.086 1 98.44 353 LYS A N 1
ATOM 2761 C CA . LYS A 1 353 ? -13.875 28.109 -1.979 1 98.44 353 LYS A CA 1
ATOM 2762 C C . LYS A 1 353 ? -13.281 27.609 -0.667 1 98.44 353 LYS A C 1
ATOM 2764 O O . LYS A 1 353 ? -13.508 28.203 0.391 1 98.44 353 LYS A O 1
ATOM 2769 N N . ILE A 1 354 ? -12.57 26.531 -0.746 1 98.62 354 ILE A N 1
ATOM 2770 C CA . ILE A 1 354 ? -11.922 25.969 0.431 1 98.62 354 ILE A CA 1
ATOM 2771 C C . ILE A 1 354 ? -10.914 26.969 0.998 1 98.62 354 ILE A C 1
ATOM 2773 O O . ILE A 1 354 ? -10.891 27.219 2.207 1 98.62 354 ILE A O 1
ATOM 2777 N N . LEU A 1 355 ? -10.148 27.578 0.141 1 98.44 355 LEU A N 1
ATOM 2778 C CA . LEU A 1 355 ? -9.117 28.531 0.566 1 98.44 355 LEU A CA 1
ATOM 2779 C C . LEU A 1 355 ? -9.742 29.812 1.085 1 98.44 355 LEU A C 1
ATOM 2781 O O . LEU A 1 355 ? -9.211 30.438 2.008 1 98.44 355 LEU A O 1
ATOM 2785 N N . ASP A 1 356 ? -10.828 30.219 0.477 1 97.94 356 ASP A N 1
ATOM 2786 C CA . ASP A 1 356 ? -11.539 31.391 0.971 1 97.94 356 ASP A CA 1
ATOM 2787 C C . ASP A 1 356 ? -11.977 31.203 2.42 1 97.94 356 ASP A C 1
ATOM 2789 O O . ASP A 1 356 ? -11.789 32.094 3.256 1 97.94 356 ASP A O 1
ATOM 2793 N N . LYS A 1 357 ? -12.562 30.094 2.668 1 98.44 357 LYS A N 1
ATOM 2794 C CA . LYS A 1 357 ? -13 29.844 4.035 1 98.44 357 LYS A CA 1
ATOM 2795 C C . LYS A 1 357 ? -11.805 29.641 4.965 1 98.44 357 LYS A C 1
ATOM 2797 O O . LYS A 1 357 ? -11.844 30.031 6.133 1 98.44 357 LYS A O 1
ATOM 2802 N N . GLN A 1 358 ? -10.781 28.938 4.488 1 98.5 358 GLN A N 1
ATOM 2803 C CA . GLN A 1 358 ? -9.57 28.734 5.277 1 98.5 358 GLN A CA 1
ATOM 2804 C C . GLN A 1 358 ? -9.023 30.062 5.781 1 98.5 358 GLN A C 1
ATOM 2806 O O . GLN A 1 358 ? -8.625 30.188 6.941 1 98.5 358 GLN A O 1
ATOM 2811 N N . PHE A 1 359 ? -8.992 31.031 4.895 1 98.12 359 PHE A N 1
ATOM 2812 C CA . PHE A 1 359 ? -8.5 32.375 5.195 1 98.12 359 PHE A CA 1
ATOM 2813 C C . PHE A 1 359 ? -9.242 32.969 6.391 1 98.12 359 PHE A C 1
ATOM 2815 O O . PHE A 1 359 ? -8.617 33.438 7.336 1 98.12 359 PHE A O 1
ATOM 2822 N N . LEU A 1 360 ? -10.492 32.844 6.438 1 98.31 360 LEU A N 1
ATOM 2823 C CA . LEU A 1 360 ? -11.305 33.438 7.492 1 98.31 360 LEU A CA 1
ATOM 2824 C C . LEU A 1 360 ? -11.297 32.562 8.742 1 98.31 360 LEU A C 1
ATOM 2826 O O . LEU A 1 360 ? -11.188 33.062 9.859 1 98.31 360 LEU A O 1
ATOM 2830 N N . LEU A 1 361 ? -11.453 31.266 8.539 1 98.75 361 LEU A N 1
ATOM 2831 C CA . LEU A 1 361 ? -11.578 30.312 9.641 1 98.75 361 LEU A CA 1
ATOM 2832 C C . LEU A 1 361 ? -10.297 30.266 10.461 1 98.75 361 LEU A C 1
ATOM 2834 O O . LEU A 1 361 ? -10.336 30.344 11.695 1 98.75 361 LEU A O 1
ATOM 2838 N N . THR A 1 362 ? -9.172 30.078 9.82 1 98.75 362 THR A N 1
ATOM 2839 C CA . THR A 1 362 ? -7.879 30.078 10.5 1 98.75 362 THR A CA 1
ATOM 2840 C C . THR A 1 362 ? -7.555 31.453 11.055 1 98.75 362 THR A C 1
ATOM 2842 O O . THR A 1 362 ? -6.969 31.578 12.141 1 98.75 362 THR A O 1
ATOM 2845 N N . GLY A 1 363 ? -7.906 32.5 10.297 1 98.31 363 GLY A N 1
ATOM 2846 C CA . GLY A 1 363 ? -7.754 33.875 10.805 1 98.31 363 GLY A CA 1
ATOM 2847 C C . GLY A 1 363 ? -8.531 34.125 12.078 1 98.31 363 GLY A C 1
ATOM 2848 O O . GLY A 1 363 ? -8.055 34.812 12.984 1 98.31 363 GLY A O 1
ATOM 2849 N N . TYR A 1 364 ? -9.766 33.625 12.125 1 98.69 364 TYR A N 1
ATOM 2850 C CA . TYR A 1 364 ? -10.602 33.75 13.312 1 98.69 364 TYR A CA 1
ATOM 2851 C C . TYR A 1 364 ? -9.969 33.062 14.516 1 98.69 364 TYR A C 1
ATOM 2853 O O . TYR A 1 364 ? -9.969 33.625 15.625 1 98.69 364 TYR A O 1
ATOM 2861 N N . LEU A 1 365 ? -9.414 31.859 14.305 1 98.62 365 LEU A N 1
ATOM 2862 C CA . LEU A 1 365 ? -8.68 31.172 15.352 1 98.62 365 LEU A CA 1
ATOM 2863 C C . LEU A 1 365 ? -7.527 32.031 15.867 1 98.62 365 LEU A C 1
ATOM 2865 O O . LEU A 1 365 ? -7.352 32.156 17.078 1 98.62 365 LEU A O 1
ATOM 2869 N N . GLU A 1 366 ? -6.746 32.531 14.93 1 97.88 366 GLU A N 1
ATOM 2870 C CA . GLU A 1 366 ? -5.613 33.375 15.297 1 97.88 366 GLU A CA 1
ATOM 2871 C C . GLU A 1 366 ? -6.07 34.594 16.094 1 97.88 366 GLU A C 1
ATOM 2873 O O . GLU A 1 366 ? -5.461 34.938 17.109 1 97.88 366 GLU A O 1
ATOM 2878 N N . LEU A 1 367 ? -7.121 35.25 15.617 1 97.44 367 LEU A N 1
ATOM 2879 C CA . LEU A 1 367 ? -7.668 36.438 16.266 1 97.44 367 LEU A CA 1
ATOM 2880 C C . LEU A 1 367 ? -8.062 36.125 17.703 1 97.44 367 LEU A C 1
ATOM 2882 O O . LEU A 1 367 ? -7.691 36.875 18.625 1 97.44 367 LEU A O 1
ATOM 2886 N N . LEU A 1 368 ? -8.758 35.062 17.906 1 97.44 368 LEU A N 1
ATOM 2887 C CA . LEU A 1 368 ? -9.242 34.719 19.234 1 97.44 368 LEU A CA 1
ATOM 2888 C C . LEU A 1 368 ? -8.086 34.312 20.141 1 97.44 368 LEU A C 1
ATOM 2890 O O . LEU A 1 368 ? -8.086 34.625 21.344 1 97.44 368 LEU A O 1
ATOM 2894 N N . LEU A 1 369 ? -7.121 33.594 19.609 1 95.81 369 LEU A N 1
ATOM 2895 C CA . LEU A 1 369 ? -5.949 33.219 20.391 1 95.81 369 LEU A CA 1
ATOM 2896 C C . LEU A 1 369 ? -5.223 34.438 20.906 1 95.81 369 LEU A C 1
ATOM 2898 O O . LEU A 1 369 ? -4.852 34.531 22.078 1 95.81 369 LEU A O 1
ATOM 2902 N N . LYS A 1 370 ? -5.016 35.438 20.062 1 93.69 370 LYS A N 1
ATOM 2903 C CA . LYS A 1 370 ? -4.305 36.656 20.406 1 93.69 370 LYS A CA 1
ATOM 2904 C C . LYS A 1 370 ? -5.105 37.5 21.406 1 93.69 370 LYS A C 1
ATOM 2906 O O . LYS A 1 370 ? -4.535 38.125 22.297 1 93.69 370 LYS A O 1
ATOM 2911 N N . ALA A 1 371 ? -6.355 37.438 21.25 1 93.62 371 ALA A N 1
ATOM 2912 C CA . ALA A 1 371 ? -7.219 38.25 22.109 1 93.62 371 ALA A CA 1
ATOM 2913 C C . ALA A 1 371 ? -7.258 37.688 23.531 1 93.62 371 ALA A C 1
ATOM 2915 O O . ALA A 1 371 ? -7.336 38.469 24.5 1 93.62 371 ALA A O 1
ATOM 2916 N N . HIS A 1 372 ? -7.211 36.375 23.641 1 91.75 372 HIS A N 1
ATOM 2917 C CA . HIS A 1 372 ? -7.492 35.781 24.938 1 91.75 372 HIS A CA 1
ATOM 2918 C C . HIS A 1 372 ? -6.219 35.281 25.594 1 91.75 372 HIS A C 1
ATOM 2920 O O . HIS A 1 372 ? -6.18 35.094 26.812 1 91.75 372 HIS A O 1
ATOM 2926 N N . PHE A 1 373 ? -5.211 34.969 24.844 1 88.31 373 PHE A N 1
ATOM 2927 C CA . PHE A 1 373 ? -4.086 34.25 25.438 1 88.31 373 PHE A CA 1
ATOM 2928 C C . PHE A 1 373 ? -2.771 34.969 25.141 1 88.31 373 PHE A C 1
ATOM 2930 O O . PHE A 1 373 ? -1.694 34.438 25.391 1 88.31 373 PHE A O 1
ATOM 2937 N N . SER A 1 374 ? -2.752 36.125 24.531 1 74.75 374 SER A N 1
ATOM 2938 C CA . SER A 1 374 ? -1.516 36.812 24.188 1 74.75 374 SER A CA 1
ATOM 2939 C C . SER A 1 374 ? -0.702 37.125 25.453 1 74.75 374 SER A C 1
ATOM 2941 O O . SER A 1 374 ? -1.255 37.219 26.547 1 74.75 374 SER A O 1
ATOM 2943 N N . ILE A 1 375 ? 0.671 37.188 25.141 1 62.66 375 ILE A N 1
ATOM 2944 C CA . ILE A 1 375 ? 1.718 37.406 26.125 1 62.66 375 ILE A CA 1
ATOM 2945 C C . ILE A 1 375 ? 1.554 38.781 26.766 1 62.66 375 ILE A C 1
ATOM 2947 O O . ILE A 1 375 ? 1.439 39.781 26.062 1 62.66 375 ILE A O 1
ATOM 2951 N N . GLY A 1 376 ? 0.852 39 27.828 1 53.69 376 GLY A N 1
ATOM 2952 C CA . GLY A 1 376 ? 0.934 40.25 28.562 1 53.69 376 GLY A CA 1
ATOM 2953 C C . GLY A 1 376 ? 1.135 40.062 30.062 1 53.69 376 GLY A C 1
ATOM 2954 O O . GLY A 1 376 ? 2.068 40.625 30.641 1 53.69 376 GLY A O 1
ATOM 2955 N N . ASP A 1 377 ? 0.133 39.594 30.688 1 51.44 377 ASP A N 1
ATOM 2956 C CA . ASP A 1 377 ? 0.154 39.625 32.156 1 51.44 377 ASP A CA 1
ATOM 2957 C C . ASP A 1 377 ? 0.809 38.375 32.719 1 51.44 377 ASP A C 1
ATOM 2959 O O . ASP A 1 377 ? 0.532 37.25 32.281 1 51.44 377 ASP A O 1
ATOM 2963 N N . THR A 1 378 ? 2.02 38.5 33.344 1 55.47 378 THR A N 1
ATOM 2964 C CA . THR A 1 378 ? 2.963 37.562 33.938 1 55.47 378 THR A CA 1
ATOM 2965 C C . THR A 1 378 ? 2.225 36.406 34.625 1 55.47 378 THR A C 1
ATOM 2967 O O . THR A 1 378 ? 2.779 35.312 34.812 1 55.47 378 THR A O 1
ATOM 2970 N N . ASP A 1 379 ? 1.018 36.562 35.125 1 56.72 379 ASP A N 1
ATOM 2971 C CA . ASP A 1 379 ? 0.455 35.531 36 1 56.72 379 ASP A CA 1
ATOM 2972 C C . ASP A 1 379 ? -0.567 34.656 35.25 1 56.72 379 ASP A C 1
ATOM 2974 O O . ASP A 1 379 ? -1.181 33.781 35.812 1 56.72 379 ASP A O 1
ATOM 2978 N N . VAL A 1 380 ? -0.737 34.906 33.844 1 62.94 380 VAL A N 1
ATOM 2979 C CA . VAL A 1 380 ? -1.769 34.125 33.156 1 62.94 380 VAL A CA 1
ATOM 2980 C C . VAL A 1 380 ? -1.125 33.219 32.094 1 62.94 380 VAL A C 1
ATOM 2982 O O . VAL A 1 380 ? -0.175 33.625 31.422 1 62.94 380 VAL A O 1
ATOM 2985 N N . PRO A 1 381 ? -1.525 32.031 32 1 73.12 381 PRO A N 1
ATOM 2986 C CA . PRO A 1 381 ? -1.028 31.141 30.969 1 73.12 381 PRO A CA 1
ATOM 2987 C C . PRO A 1 381 ? -1.095 31.766 29.578 1 73.12 381 PRO A C 1
ATOM 2989 O O . PRO A 1 381 ? -2.041 32.5 29.266 1 73.12 381 PRO A O 1
ATOM 2992 N N . SER A 1 382 ? 0.066 31.703 28.953 1 84.06 382 SER A N 1
ATOM 2993 C CA . SER A 1 382 ? 0.148 32.312 27.625 1 84.06 382 SER A CA 1
ATOM 2994 C C . SER A 1 382 ? 0.487 31.25 26.562 1 84.06 382 SER A C 1
ATOM 2996 O O . SER A 1 382 ? 0.954 30.172 26.891 1 84.06 382 SER A O 1
ATOM 2998 N N . THR A 1 383 ? 0.008 31.547 25.391 1 89.88 383 THR A N 1
ATOM 2999 C CA . THR A 1 383 ? 0.332 30.734 24.234 1 89.88 383 THR A CA 1
ATOM 3000 C C . THR A 1 383 ? 1.057 31.578 23.172 1 89.88 383 THR A C 1
ATOM 3002 O O . THR A 1 383 ? 0.804 32.781 23.047 1 89.88 383 THR A O 1
ATOM 3005 N N . THR A 1 384 ? 2.031 30.953 22.562 1 93 384 THR A N 1
ATOM 3006 C CA . THR A 1 384 ? 2.713 31.547 21.422 1 93 384 THR A CA 1
ATOM 3007 C C . THR A 1 384 ? 2.408 30.781 20.141 1 93 384 THR A C 1
ATOM 3009 O O . THR A 1 384 ? 2.562 29.562 20.094 1 93 384 THR A O 1
ATOM 3012 N N . VAL A 1 385 ? 1.891 31.484 19.141 1 96.25 385 VAL A N 1
ATOM 3013 C CA . VAL A 1 385 ? 1.697 30.875 17.828 1 96.25 385 VAL A CA 1
ATOM 3014 C C . VAL A 1 385 ? 3.008 30.906 17.047 1 96.25 385 VAL A C 1
ATOM 3016 O O . VAL A 1 385 ? 3.52 31.984 16.719 1 96.25 385 VAL A O 1
ATOM 3019 N N . ILE A 1 386 ? 3.549 29.75 16.688 1 96.62 386 ILE A N 1
ATOM 3020 C CA . ILE A 1 386 ? 4.844 29.734 16 1 96.62 386 ILE A CA 1
ATOM 3021 C C . ILE A 1 386 ? 4.637 29.641 14.5 1 96.62 386 ILE A C 1
ATOM 3023 O O . ILE A 1 386 ? 5.59 29.781 13.727 1 96.62 386 ILE A O 1
ATOM 3027 N N . THR A 1 387 ? 3.393 29.406 14.016 1 98.38 387 THR A N 1
ATOM 3028 C CA . THR A 1 387 ? 3.057 29.469 12.594 1 98.38 387 THR A CA 1
ATOM 3029 C C . THR A 1 387 ? 3.121 30.922 12.094 1 98.38 387 THR A C 1
ATOM 3031 O O . THR A 1 387 ? 2.697 31.844 12.797 1 98.38 387 THR A O 1
ATOM 3034 N N . PRO A 1 388 ? 3.584 31.094 10.875 1 97.94 388 PRO A N 1
ATOM 3035 C CA . PRO A 1 388 ? 3.691 32.469 10.367 1 97.94 388 PRO A CA 1
ATOM 3036 C C . PRO A 1 388 ? 2.352 33.188 10.352 1 97.94 388 PRO A C 1
ATOM 3038 O O . PRO A 1 388 ? 1.322 32.594 10.016 1 97.94 388 PRO A O 1
ATOM 3041 N N . GLU A 1 389 ? 2.402 34.5 10.672 1 95.56 389 GLU A N 1
ATOM 3042 C CA . GLU A 1 389 ? 1.202 35.312 10.656 1 95.56 389 GLU A CA 1
ATOM 3043 C C . GLU A 1 389 ? 0.775 35.656 9.227 1 95.56 389 GLU A C 1
ATOM 3045 O O . GLU A 1 389 ? -0.415 35.812 8.953 1 95.56 389 GLU A O 1
ATOM 3050 N N . ASP A 1 390 ? 1.827 35.75 8.352 1 96.38 390 ASP A N 1
ATOM 3051 C CA . ASP A 1 390 ? 1.541 36 6.941 1 96.38 390 ASP A CA 1
ATOM 3052 C C . ASP A 1 390 ? 0.726 34.844 6.34 1 96.38 390 ASP A C 1
ATOM 3054 O O . ASP A 1 390 ? 1.2 33.719 6.258 1 96.38 390 ASP A O 1
ATOM 3058 N N . VAL A 1 391 ? -0.459 35.156 5.84 1 96.44 391 VAL A N 1
ATOM 3059 C CA . VAL A 1 391 ? -1.408 34.156 5.391 1 96.44 391 VAL A CA 1
ATOM 3060 C C . VAL A 1 391 ? -0.88 33.469 4.133 1 96.44 391 VAL A C 1
ATOM 3062 O O . VAL A 1 391 ? -1.308 32.375 3.793 1 96.44 391 VAL A O 1
ATOM 3065 N N . THR A 1 392 ? 0.038 34.062 3.434 1 96.62 392 THR A N 1
ATOM 3066 C CA . THR A 1 392 ? 0.606 33.469 2.238 1 96.62 392 THR A CA 1
ATOM 3067 C C . THR A 1 392 ? 1.668 32.438 2.613 1 96.62 392 THR A C 1
ATOM 3069 O O . THR A 1 392 ? 2.127 31.672 1.761 1 96.62 392 THR A O 1
ATOM 3072 N N . GLU A 1 393 ? 2.025 32.312 3.932 1 98.06 393 GLU A N 1
ATOM 3073 C CA . GLU A 1 393 ? 3.082 31.422 4.395 1 98.06 393 GLU A CA 1
ATOM 3074 C C . GLU A 1 393 ? 2.529 30.344 5.32 1 98.06 393 GLU A C 1
ATOM 3076 O O . GLU A 1 393 ? 3.266 29.766 6.125 1 98.06 393 GLU A O 1
ATOM 3081 N N . ARG A 1 394 ? 1.263 30.141 5.215 1 98.31 394 ARG A N 1
ATOM 3082 C CA . ARG A 1 394 ? 0.691 29.078 6.043 1 98.31 394 ARG A CA 1
ATOM 3083 C C . ARG A 1 394 ? -0.565 28.5 5.402 1 98.31 394 ARG A C 1
ATOM 3085 O O . ARG A 1 394 ? -1.048 29.031 4.391 1 98.31 394 ARG A O 1
ATOM 3092 N N . GLY A 1 395 ? -0.983 27.297 5.859 1 98.12 395 GLY A N 1
ATOM 3093 C CA . GLY A 1 395 ? -2.281 26.719 5.57 1 98.12 395 GLY A CA 1
ATOM 3094 C C . GLY A 1 395 ? -3.25 26.812 6.734 1 98.12 395 GLY A C 1
ATOM 3095 O O . GLY A 1 395 ? -3.438 27.875 7.309 1 98.12 395 GLY A O 1
ATOM 3096 N N . SER A 1 396 ? -3.855 25.719 7.07 1 98.62 396 SER A N 1
ATOM 3097 C CA . SER A 1 396 ? -4.926 25.688 8.062 1 98.62 396 SER A CA 1
ATOM 3098 C C . SER A 1 396 ? -4.367 25.484 9.469 1 98.62 396 SER A C 1
ATOM 3100 O O . SER A 1 396 ? -5.066 25.719 10.461 1 98.62 396 SER A O 1
ATOM 3102 N N . GLN A 1 397 ? -3.166 25.047 9.617 1 98.75 397 GLN A N 1
ATOM 3103 C CA . GLN A 1 397 ? -2.578 24.688 10.898 1 98.75 397 GLN A CA 1
ATOM 3104 C C . GLN A 1 397 ? -2.016 25.906 11.617 1 98.75 397 GLN A C 1
ATOM 3106 O O . GLN A 1 397 ? -1.32 26.719 11.008 1 98.75 397 GLN A O 1
ATOM 3111 N N . LEU A 1 398 ? -2.338 26.109 12.883 1 98.56 398 LEU A N 1
ATOM 3112 C CA . LEU A 1 398 ? -1.601 26.953 13.805 1 98.56 398 LEU A CA 1
ATOM 3113 C C . LEU A 1 398 ? -0.955 26.125 14.914 1 98.56 398 LEU A C 1
ATOM 3115 O O . LEU A 1 398 ? -1.646 25.422 15.648 1 98.56 398 LEU A O 1
ATOM 3119 N N . SER A 1 399 ? 0.354 26.219 14.961 1 98.06 399 SER A N 1
ATOM 3120 C CA . SER A 1 399 ? 1.093 25.531 16.016 1 98.06 399 SER A CA 1
ATOM 3121 C C . SER A 1 399 ? 1.287 26.438 17.234 1 98.06 399 SER A C 1
ATOM 3123 O O . SER A 1 399 ? 1.812 27.547 17.109 1 98.06 399 SER A O 1
ATOM 3125 N N . LEU A 1 400 ? 0.895 25.922 18.375 1 96.19 400 LEU A N 1
ATOM 3126 C CA . LEU A 1 400 ? 0.919 26.688 19.625 1 96.19 400 LEU A CA 1
ATOM 3127 C C . LEU A 1 400 ? 1.967 26.125 20.578 1 96.19 400 LEU A C 1
ATOM 3129 O O . LEU A 1 400 ? 2.111 24.906 20.703 1 96.19 400 LEU A O 1
ATOM 3133 N N . GLU A 1 401 ? 2.688 26.969 21.141 1 93.5 401 GLU A N 1
ATOM 3134 C CA . GLU A 1 401 ? 3.525 26.641 22.297 1 93.5 401 GLU A CA 1
ATOM 3135 C C . GLU A 1 401 ? 2.963 27.25 23.578 1 93.5 401 GLU A C 1
ATOM 3137 O O . GLU A 1 401 ? 2.457 28.375 23.562 1 93.5 401 GLU A O 1
ATOM 3142 N N . PHE A 1 402 ? 3.004 26.5 24.562 1 87.31 402 PHE A N 1
ATOM 3143 C CA . PHE A 1 402 ? 2.363 26.922 25.797 1 87.31 402 PHE A CA 1
ATOM 3144 C C . PHE A 1 402 ? 3.406 27.25 26.859 1 87.31 402 PHE A C 1
ATOM 3146 O O . PHE A 1 402 ? 4.516 26.719 26.828 1 87.31 402 PHE A O 1
ATOM 3153 N N . SER A 1 403 ? 3.043 28.172 27.797 1 82.25 403 SER A N 1
ATOM 3154 C CA . SER A 1 403 ? 3.846 28.469 28.984 1 82.25 403 SER A CA 1
ATOM 3155 C C . SER A 1 403 ? 3.693 27.375 30.031 1 82.25 403 SER A C 1
ATOM 3157 O O . SER A 1 403 ? 4.527 27.25 30.938 1 82.25 403 SER A O 1
ATOM 3159 N N . TYR A 1 404 ? 2.625 26.5 29.875 1 79.62 404 TYR A N 1
ATOM 3160 C CA . TYR A 1 404 ? 2.346 25.375 30.75 1 79.62 404 TYR A CA 1
ATOM 3161 C C . TYR A 1 404 ? 2.809 24.062 30.125 1 79.62 404 TYR A C 1
ATOM 3163 O O . TYR A 1 404 ? 3.082 24 28.938 1 79.62 404 TYR A O 1
ATOM 3171 N N . PRO A 1 405 ? 2.85 23.109 31.047 1 83.06 405 PRO A N 1
ATOM 3172 C CA . PRO A 1 405 ? 3.16 21.797 30.5 1 83.06 405 PRO A CA 1
ATOM 3173 C C . PRO A 1 405 ? 2.123 21.328 29.469 1 83.06 405 PRO A C 1
ATOM 3175 O O . PRO A 1 405 ? 0.943 21.188 29.812 1 83.06 405 PRO A O 1
ATOM 3178 N N . LEU A 1 406 ? 2.516 21.078 28.344 1 88.81 406 LEU A N 1
ATOM 3179 C CA . LEU A 1 406 ? 1.701 20.734 27.188 1 88.81 406 LEU A CA 1
ATOM 3180 C C . LEU A 1 406 ? 0.823 19.516 27.484 1 88.81 406 LEU A C 1
ATOM 3182 O O . LEU A 1 406 ? -0.333 19.469 27.047 1 88.81 406 LEU A O 1
ATOM 3186 N N . HIS A 1 407 ? 1.364 18.562 28.203 1 88.81 407 HIS A N 1
ATOM 3187 C CA . HIS A 1 407 ? 0.646 17.312 28.453 1 88.81 407 HIS A CA 1
ATOM 3188 C C . HIS A 1 407 ? -0.59 17.547 29.312 1 88.81 407 HIS A C 1
ATOM 3190 O O . HIS A 1 407 ? -1.611 16.875 29.141 1 88.81 407 HIS A O 1
ATOM 3196 N N . GLN A 1 408 ? -0.601 18.484 30.219 1 90 408 GLN A N 1
ATOM 3197 C CA . GLN A 1 408 ? -1.749 18.812 31.062 1 90 408 GLN A CA 1
ATOM 3198 C C . GLN A 1 408 ? -2.861 19.469 30.25 1 90 408 GLN A C 1
ATOM 3200 O O . GLN A 1 408 ? -4.031 19.094 30.375 1 90 408 GLN A O 1
ATOM 3205 N N . VAL A 1 409 ? -2.391 20.422 29.469 1 91.94 409 VAL A N 1
ATOM 3206 C CA . VAL A 1 409 ? -3.359 21.125 28.641 1 91.94 409 VAL A CA 1
ATOM 3207 C C . VAL A 1 409 ? -4.047 20.141 27.688 1 91.94 409 VAL A C 1
ATOM 3209 O O . VAL A 1 409 ? -5.273 20.141 27.578 1 91.94 409 VAL A O 1
ATOM 3212 N N . HIS A 1 410 ? -3.246 19.328 27.062 1 94.38 410 HIS A N 1
ATOM 3213 C CA . HIS A 1 410 ? -3.77 18.359 26.094 1 94.38 410 HIS A CA 1
ATOM 3214 C C . HIS A 1 410 ? -4.734 17.391 26.75 1 94.38 410 HIS A C 1
ATOM 3216 O O . HIS A 1 410 ? -5.793 17.078 26.203 1 94.38 410 HIS A O 1
ATOM 3222 N N . LYS A 1 411 ? -4.391 16.859 27.891 1 94.5 411 LYS A N 1
ATOM 3223 C CA . LYS A 1 411 ? -5.23 15.906 28.609 1 94.5 411 LYS A CA 1
ATOM 3224 C C . LYS A 1 411 ? -6.59 16.516 28.953 1 94.5 411 LYS A C 1
ATOM 3226 O O . LYS A 1 411 ? -7.625 15.867 28.781 1 94.5 411 LYS A O 1
ATOM 3231 N N . GLU A 1 412 ? -6.59 17.734 29.406 1 94.94 412 GLU A N 1
ATOM 3232 C CA . GLU A 1 412 ? -7.832 18.406 29.781 1 94.94 412 GLU A CA 1
ATOM 3233 C C . GLU A 1 412 ? -8.695 18.688 28.562 1 94.94 412 GLU A C 1
ATOM 3235 O O . GLU A 1 412 ? -9.922 18.641 28.641 1 94.94 412 GLU A O 1
ATOM 3240 N N . LEU A 1 413 ? -8.047 19.062 27.484 1 96.62 413 LEU A N 1
ATOM 3241 C CA . LEU A 1 413 ? -8.781 19.25 26.25 1 96.62 413 LEU A CA 1
ATOM 3242 C C . LEU A 1 413 ? -9.414 17.938 25.797 1 96.62 413 LEU A C 1
ATOM 3244 O O . LEU A 1 413 ? -10.586 17.922 25.391 1 96.62 413 LEU A O 1
ATOM 3248 N N . GLN A 1 414 ? -8.648 16.828 25.906 1 97 414 GLN A N 1
ATOM 3249 C CA . GLN A 1 414 ? -9.148 15.516 25.516 1 97 414 GLN A CA 1
ATOM 3250 C C . GLN A 1 414 ? -10.359 15.117 26.344 1 97 414 GLN A C 1
ATOM 3252 O O . GLN A 1 414 ? -11.344 14.594 25.812 1 97 414 GLN A O 1
ATOM 3257 N N . LYS A 1 415 ? -10.297 15.367 27.578 1 97.19 415 LYS A N 1
ATOM 3258 C CA . LYS A 1 415 ? -11.406 15.047 28.469 1 97.19 415 LYS A CA 1
ATOM 3259 C C . LYS A 1 415 ? -12.688 15.742 28.031 1 97.19 415 LYS A C 1
ATOM 3261 O O . LYS A 1 415 ? -13.789 15.234 28.266 1 97.19 415 LYS A O 1
ATOM 3266 N N . ARG A 1 416 ? -12.555 16.844 27.391 1 97.62 416 ARG A N 1
ATOM 3267 C CA . ARG A 1 416 ? -13.695 17.688 27.047 1 97.62 416 ARG A CA 1
ATOM 3268 C C . ARG A 1 416 ? -14.094 17.5 25.594 1 97.62 416 ARG A C 1
ATOM 3270 O O . ARG A 1 416 ? -14.945 18.219 25.078 1 97.62 416 ARG A O 1
ATOM 3277 N N . GLY A 1 417 ? -13.469 16.531 24.859 1 97.81 417 GLY A N 1
ATOM 3278 C CA . GLY A 1 417 ? -13.852 16.156 23.516 1 97.81 417 GLY A CA 1
ATOM 3279 C C . GLY A 1 417 ? -13.234 17.047 22.453 1 97.81 417 GLY A C 1
ATOM 3280 O O . GLY A 1 417 ? -13.82 17.234 21.375 1 97.81 417 GLY A O 1
ATOM 3281 N N . VAL A 1 418 ? -12.102 17.688 22.766 1 98.31 418 VAL A N 1
ATOM 3282 C CA . VAL A 1 418 ? -11.328 18.422 21.766 1 98.31 418 VAL A CA 1
ATOM 3283 C C . VAL A 1 418 ? -10.195 17.547 21.25 1 98.31 418 VAL A C 1
ATOM 3285 O O . VAL A 1 418 ? -9.414 17 22.031 1 98.31 418 VAL A O 1
ATOM 3288 N N . VAL A 1 419 ? -10.156 17.359 19.938 1 98.31 419 VAL A N 1
ATOM 3289 C CA . VAL A 1 419 ? -9.133 16.516 19.328 1 98.31 419 VAL A CA 1
ATOM 3290 C C . VAL A 1 419 ? -8.117 17.375 18.594 1 98.31 419 VAL A C 1
ATOM 3292 O O . VAL A 1 419 ? -8.453 18.047 17.609 1 98.31 419 VAL A O 1
ATOM 3295 N N . CYS A 1 420 ? -6.938 17.453 19.016 1 97.06 420 CYS A N 1
ATOM 3296 C CA . CYS A 1 420 ? -5.824 18.172 18.406 1 97.06 420 CYS A CA 1
ATOM 3297 C C . CYS A 1 420 ? -4.57 17.297 18.375 1 97.06 420 CYS A C 1
ATOM 3299 O O . CYS A 1 420 ? -4.57 16.172 18.875 1 97.06 420 CYS A O 1
ATOM 3301 N N . ASP A 1 421 ? -3.559 17.766 17.734 1 95.31 421 ASP A N 1
ATOM 3302 C CA . ASP A 1 421 ? -2.324 17.016 17.531 1 95.31 421 ASP A CA 1
ATOM 3303 C C . ASP A 1 421 ? -1.18 17.609 18.359 1 95.31 421 ASP A C 1
ATOM 3305 O O . ASP A 1 421 ? -0.977 18.828 18.359 1 95.31 421 ASP A O 1
ATOM 3309 N N . VAL A 1 422 ? -0.492 16.797 19.109 1 93.5 422 VAL A N 1
ATOM 3310 C CA . VAL A 1 422 ? 0.639 17.234 19.922 1 93.5 422 VAL A CA 1
ATOM 3311 C C . VAL A 1 422 ? 1.94 16.703 19.312 1 93.5 422 VAL A C 1
ATOM 3313 O O . VAL A 1 422 ? 2.031 15.539 18.938 1 93.5 422 VAL A O 1
ATOM 3316 N N . ARG A 1 423 ? 2.869 17.547 19.172 1 89.81 423 ARG A N 1
ATOM 3317 C CA . ARG A 1 423 ? 4.227 17.188 18.766 1 89.81 423 ARG A CA 1
ATOM 3318 C C . ARG A 1 423 ? 5.246 17.672 19.781 1 89.81 423 ARG A C 1
ATOM 3320 O O . ARG A 1 423 ? 5.297 18.875 20.094 1 89.81 423 ARG A O 1
ATOM 3327 N N . LEU A 1 424 ? 5.996 16.734 20.312 1 83.19 424 LEU A N 1
ATOM 3328 C CA . LEU A 1 424 ? 7.023 17.078 21.297 1 83.19 424 LEU A CA 1
ATOM 3329 C C . LEU A 1 424 ? 8.094 17.969 20.672 1 83.19 424 LEU A C 1
ATOM 3331 O O . LEU A 1 424 ? 8.336 17.891 19.453 1 83.19 424 LEU A O 1
ATOM 3335 N N . PRO A 1 425 ? 8.625 18.797 21.391 1 79.31 425 PRO A N 1
ATOM 3336 C CA . PRO A 1 425 ? 8.586 18.891 22.844 1 79.31 425 PRO A CA 1
ATOM 3337 C C . PRO A 1 425 ? 7.441 19.766 23.359 1 79.31 425 PRO A C 1
ATOM 3339 O O . PRO A 1 425 ? 6.992 19.609 24.484 1 79.31 425 PRO A O 1
ATOM 3342 N N . ASN A 1 426 ? 6.934 20.719 22.484 1 84.56 426 ASN A N 1
ATOM 3343 C CA . ASN A 1 426 ? 6.031 21.641 23.172 1 84.56 426 ASN A CA 1
ATOM 3344 C C . ASN A 1 426 ? 5.023 22.266 22.203 1 84.56 426 ASN A C 1
ATOM 3346 O O . ASN A 1 426 ? 4.566 23.391 22.406 1 84.56 426 ASN A O 1
ATOM 3350 N N . ALA A 1 427 ? 4.711 21.578 21.172 1 92.44 427 ALA A N 1
ATOM 3351 C CA . ALA A 1 427 ? 3.793 22.203 20.219 1 92.44 427 ALA A CA 1
ATOM 3352 C C . ALA A 1 427 ? 2.471 21.438 20.156 1 92.44 427 ALA A C 1
ATOM 3354 O O . ALA A 1 427 ? 2.451 20.203 20.188 1 92.44 427 ALA A O 1
ATOM 3355 N N . MET A 1 428 ? 1.432 22.156 20.266 1 96.56 428 MET A N 1
ATOM 3356 C CA . MET A 1 428 ? 0.108 21.641 19.906 1 96.56 428 MET A CA 1
ATOM 3357 C C . MET A 1 428 ? -0.355 22.219 18.578 1 96.56 428 MET A C 1
ATOM 3359 O O . MET A 1 428 ? -0.383 23.438 18.406 1 96.56 428 MET A O 1
ATOM 3363 N N . ARG A 1 429 ? -0.622 21.391 17.641 1 98.25 429 ARG A N 1
ATOM 3364 C CA . ARG A 1 429 ? -1.033 21.828 16.312 1 98.25 429 ARG A CA 1
ATOM 3365 C C . ARG A 1 429 ? -2.553 21.844 16.188 1 98.25 429 ARG A C 1
ATOM 3367 O O . ARG A 1 429 ? -3.197 20.797 16.266 1 98.25 429 ARG A O 1
ATOM 3374 N N . ILE A 1 430 ? -3.119 23 16.078 1 98.62 430 ILE A N 1
ATOM 3375 C CA . ILE A 1 430 ? -4.555 23.219 15.945 1 98.62 430 ILE A CA 1
ATOM 3376 C C . ILE A 1 430 ? -4.898 23.469 14.477 1 98.62 430 ILE A C 1
ATOM 3378 O O . ILE A 1 430 ? -4.445 24.438 13.883 1 98.62 430 ILE A O 1
ATOM 3382 N N . THR A 1 431 ? -5.75 22.547 13.898 1 98.81 431 THR A N 1
ATOM 3383 C CA . THR A 1 431 ? -5.957 22.609 12.461 1 98.81 431 THR A CA 1
ATOM 3384 C C . THR A 1 431 ? -7.441 22.578 12.117 1 98.81 431 THR A C 1
ATOM 3386 O O . THR A 1 431 ? -8.008 21.5 11.898 1 98.81 431 THR A O 1
ATOM 3389 N N . PRO A 1 432 ? -8.125 23.75 12.062 1 98.81 432 PRO A N 1
ATOM 3390 C CA . PRO A 1 432 ? -9.484 23.75 11.531 1 98.81 432 PRO A CA 1
ATOM 3391 C C . PRO A 1 432 ? -9.539 23.453 10.039 1 98.81 432 PRO A C 1
ATOM 3393 O O . PRO A 1 432 ? -8.93 24.172 9.242 1 98.81 432 PRO A O 1
ATOM 3396 N N . ALA A 1 433 ? -10.195 22.422 9.664 1 98.62 433 ALA A N 1
ATOM 3397 C CA . ALA A 1 433 ? -10.391 22.078 8.258 1 98.62 433 ALA A CA 1
ATOM 3398 C C . ALA A 1 433 ? -11.641 22.75 7.695 1 98.62 433 ALA A C 1
ATOM 3400 O O . ALA A 1 433 ? -12.742 22.562 8.211 1 98.62 433 ALA A O 1
ATOM 3401 N N . PRO A 1 434 ? -11.555 23.453 6.602 1 98.62 434 PRO A N 1
ATOM 3402 C CA . PRO A 1 434 ? -12.68 24.234 6.07 1 98.62 434 PRO A CA 1
ATOM 3403 C C . PRO A 1 434 ? -13.875 23.359 5.707 1 98.62 434 PRO A C 1
ATOM 3405 O O . PRO A 1 434 ? -15.023 23.812 5.785 1 98.62 434 PRO A O 1
ATOM 3408 N N . LEU A 1 435 ? -13.656 22.156 5.316 1 98.69 435 LEU A N 1
ATOM 3409 C CA . LEU A 1 435 ? -14.734 21.312 4.801 1 98.69 435 LEU A CA 1
ATOM 3410 C C . LEU A 1 435 ? -15.656 20.859 5.926 1 98.69 435 LEU A C 1
ATOM 3412 O O . LEU A 1 435 ? -16.844 20.609 5.699 1 98.69 435 LEU A O 1
ATOM 3416 N N . TYR A 1 436 ? -15.062 20.734 7.223 1 98.69 436 TYR A N 1
ATOM 3417 C CA . TYR A 1 436 ? -15.969 20.172 8.203 1 98.69 436 TYR A CA 1
ATOM 3418 C C . TYR A 1 436 ? -15.875 20.906 9.531 1 98.69 436 TYR A C 1
ATOM 3420 O O . TYR A 1 436 ? -16.672 20.656 10.445 1 98.69 436 TYR A O 1
ATOM 3428 N N . ASN A 1 437 ? -14.984 21.891 9.711 1 98.81 437 ASN A N 1
ATOM 3429 C CA . ASN A 1 437 ? -14.977 22.719 10.914 1 98.81 437 ASN A CA 1
ATOM 3430 C C . ASN A 1 437 ? -15.758 24.016 10.711 1 98.81 437 ASN A C 1
ATOM 3432 O O . ASN A 1 437 ? -15.727 24.594 9.625 1 98.81 437 ASN A O 1
ATOM 3436 N N . SER A 1 438 ? -16.438 24.453 11.703 1 98.69 438 SER A N 1
ATOM 3437 C CA . SER A 1 438 ? -17.219 25.688 11.695 1 98.69 438 SER A CA 1
ATOM 3438 C C . SER A 1 438 ? -16.562 26.781 12.516 1 98.69 438 SER A C 1
ATOM 3440 O O . SER A 1 438 ? -15.586 26.516 13.234 1 98.69 438 SER A O 1
ATOM 3442 N N . PHE A 1 439 ? -17.047 28.016 12.352 1 98.81 439 PHE A N 1
ATOM 3443 C CA . PHE A 1 439 ? -16.578 29.109 13.188 1 98.81 439 PHE A CA 1
ATOM 3444 C C . PHE A 1 439 ? -16.969 28.875 14.641 1 98.81 439 PHE A C 1
ATOM 3446 O O . PHE A 1 439 ? -16.234 29.25 15.555 1 98.81 439 PHE A O 1
ATOM 3453 N N . GLN A 1 440 ? -18.062 28.219 14.859 1 98.62 440 GLN A N 1
ATOM 3454 C CA . GLN A 1 440 ? -18.484 27.875 16.219 1 98.62 440 GLN A CA 1
ATOM 3455 C C . GLN A 1 440 ? -17.516 26.844 16.828 1 98.62 440 GLN A C 1
ATOM 3457 O O . GLN A 1 440 ? -17.266 26.875 18.031 1 98.62 440 GLN A O 1
ATOM 3462 N N . ASP A 1 441 ? -17.062 25.891 16.031 1 98.75 441 ASP A N 1
ATOM 3463 C CA . ASP A 1 441 ? -16.031 24.984 16.531 1 98.75 441 ASP A CA 1
ATOM 3464 C C . ASP A 1 441 ? -14.836 25.75 17.078 1 98.75 441 ASP A C 1
ATOM 3466 O O . ASP A 1 441 ? -14.328 25.422 18.156 1 98.75 441 ASP A O 1
ATOM 3470 N N . VAL A 1 442 ? -14.375 26.719 16.312 1 98.81 442 VAL A N 1
ATOM 3471 C CA . VAL A 1 442 ? -13.203 27.516 16.688 1 98.81 442 VAL A CA 1
ATOM 3472 C C . VAL A 1 442 ? -13.484 28.297 17.969 1 98.81 442 VAL A C 1
ATOM 3474 O O . VAL A 1 442 ? -12.672 28.281 18.891 1 98.81 442 VAL A O 1
ATOM 3477 N N . HIS A 1 443 ? -14.625 28.953 18.031 1 98.75 443 HIS A N 1
ATOM 3478 C CA . HIS A 1 443 ? -14.992 29.719 19.219 1 98.75 443 HIS A CA 1
ATOM 3479 C C . HIS A 1 443 ? -15.086 28.812 20.438 1 98.75 443 HIS A C 1
ATOM 3481 O O . HIS A 1 443 ? -14.609 29.172 21.516 1 98.75 443 HIS A O 1
ATOM 3487 N N . GLN A 1 444 ? -15.711 27.656 20.234 1 98.31 444 GLN A N 1
ATOM 3488 C CA . GLN A 1 444 ? -15.867 26.719 21.328 1 98.31 444 GLN A CA 1
ATOM 3489 C C . GLN A 1 444 ? -14.508 26.203 21.812 1 98.31 444 GLN A C 1
ATOM 3491 O O . GLN A 1 444 ? -14.297 26.016 23 1 98.31 444 GLN A O 1
ATOM 3496 N N . PHE A 1 445 ? -13.641 25.922 20.922 1 98.44 445 PHE A N 1
ATOM 3497 C CA . PHE A 1 445 ? -12.297 25.516 21.297 1 98.44 445 PHE A CA 1
ATOM 3498 C C . PHE A 1 445 ? -11.648 26.547 22.203 1 98.44 445 PHE A C 1
ATOM 3500 O O . PHE A 1 445 ? -11.078 26.219 23.25 1 98.44 445 PHE A O 1
ATOM 3507 N N . ILE A 1 446 ? -11.727 27.844 21.812 1 97.38 446 ILE A N 1
ATOM 3508 C CA . ILE A 1 446 ? -11.125 28.922 22.562 1 97.38 446 ILE A CA 1
ATOM 3509 C C . ILE A 1 446 ? -11.75 28.984 23.953 1 97.38 446 ILE A C 1
ATOM 3511 O O . ILE A 1 446 ? -11.039 29.156 24.953 1 97.38 446 ILE A O 1
ATOM 3515 N N . THR A 1 447 ? -13.031 28.828 24.031 1 96.88 447 THR A N 1
ATOM 3516 C CA . THR A 1 447 ? -13.75 28.859 25.297 1 96.88 447 THR A CA 1
ATOM 3517 C C . THR A 1 447 ? -13.281 27.719 26.203 1 96.88 447 THR A C 1
ATOM 3519 O O . THR A 1 447 ? -13.008 27.922 27.391 1 96.88 447 THR A O 1
ATOM 3522 N N . ILE A 1 448 ? -13.188 26.547 25.625 1 96.69 448 ILE A N 1
ATOM 3523 C CA . ILE A 1 448 ? -12.742 25.391 26.391 1 96.69 448 ILE A CA 1
ATOM 3524 C C . ILE A 1 448 ? -11.297 25.578 26.828 1 96.69 448 ILE A C 1
ATOM 3526 O O . ILE A 1 448 ? -10.93 25.234 27.953 1 96.69 448 ILE A O 1
ATOM 3530 N N . LEU A 1 449 ? -10.461 26.125 25.922 1 95.12 449 LEU A N 1
ATOM 3531 C CA . LEU A 1 449 ? -9.062 26.375 26.266 1 95.12 449 LEU A CA 1
ATOM 3532 C C . LEU A 1 449 ? -8.953 27.344 27.438 1 95.12 449 LEU A C 1
ATOM 3534 O O . LEU A 1 449 ? -8.094 27.172 28.297 1 95.12 449 LEU A O 1
ATOM 3538 N N . GLN A 1 450 ? -9.812 28.344 27.484 1 93.12 450 GLN A N 1
ATOM 3539 C CA . GLN A 1 450 ? -9.852 29.266 28.625 1 93.12 450 GLN A CA 1
ATOM 3540 C C . GLN A 1 450 ? -10.172 28.531 29.922 1 93.12 450 GLN A C 1
ATOM 3542 O O . GLN A 1 450 ? -9.539 28.766 30.938 1 93.12 450 GLN A O 1
ATOM 3547 N N . ASP A 1 451 ? -11.148 27.672 29.812 1 92.75 451 ASP A N 1
ATOM 3548 C CA . ASP A 1 451 ? -11.508 26.859 30.969 1 92.75 451 ASP A CA 1
ATOM 3549 C C . ASP A 1 451 ? -10.344 25.984 31.422 1 92.75 451 ASP A C 1
ATOM 3551 O O . ASP A 1 451 ? -10.07 25.859 32.625 1 92.75 451 ASP A O 1
ATOM 3555 N N . VAL A 1 452 ? -9.695 25.359 30.484 1 92.69 452 VAL A N 1
ATOM 3556 C CA . VAL A 1 452 ? -8.578 24.469 30.766 1 92.69 452 VAL A CA 1
ATOM 3557 C C . VAL A 1 452 ? -7.445 25.25 31.422 1 92.69 452 VAL A C 1
ATOM 3559 O O . VAL A 1 452 ? -6.816 24.766 32.375 1 92.69 452 VAL A O 1
ATOM 3562 N N . PHE A 1 453 ? -7.188 26.469 30.922 1 89.25 453 PHE A N 1
ATOM 3563 C CA . PHE A 1 453 ? -6.141 27.312 31.484 1 89.25 453 PHE A CA 1
ATOM 3564 C C . PHE A 1 453 ? -6.465 27.672 32.938 1 89.25 453 PHE A C 1
ATOM 3566 O O . PHE A 1 453 ? -5.562 27.828 33.75 1 89.25 453 PHE A O 1
ATOM 3573 N N . SER A 1 454 ? -7.672 27.75 33.219 1 86.94 454 SER A N 1
ATOM 3574 C CA . SER A 1 454 ? -8.078 28.094 34.594 1 86.94 454 SER A CA 1
ATOM 3575 C C . SER A 1 454 ? -7.879 26.938 35.531 1 86.94 454 SER A C 1
ATOM 3577 O O . SER A 1 454 ? -7.754 27.141 36.75 1 86.94 454 SER A O 1
ATOM 3579 N N . ILE A 1 455 ? -7.918 25.75 35 1 84.38 455 ILE A N 1
ATOM 3580 C CA . ILE A 1 455 ? -7.77 24.562 35.844 1 84.38 455 ILE A CA 1
ATOM 3581 C C . ILE A 1 455 ? -6.297 24.172 35.938 1 84.38 455 ILE A C 1
ATOM 3583 O O . ILE A 1 455 ? -5.852 23.625 36.938 1 84.38 455 ILE A O 1
ATOM 3587 N N . CYS A 1 456 ? -5.719 24.391 34.875 1 77.69 456 CYS A N 1
ATOM 3588 C CA . CYS A 1 456 ? -4.32 23.984 34.844 1 77.69 456 CYS A CA 1
ATOM 3589 C C . CYS A 1 456 ? -3.469 24.844 35.75 1 77.69 456 CYS A C 1
ATOM 3591 O O . CYS A 1 456 ? -3.775 26.016 35.969 1 77.69 456 CYS A O 1
ATOM 3593 N N . LYS A 1 457 ? -2.748 24.203 36.781 1 64.81 457 LYS A N 1
ATOM 3594 C CA . LYS A 1 457 ? -1.871 24.844 37.75 1 64.81 457 LYS A CA 1
ATOM 3595 C C . LYS A 1 457 ? -0.461 25.016 37.188 1 64.81 457 LYS A C 1
ATOM 3597 O O . LYS A 1 457 ? -0.007 24.203 36.375 1 64.81 457 LYS A O 1
ATOM 3602 N N . THR A 1 458 ? 0.074 26.188 37.25 1 57.16 458 THR A N 1
ATOM 3603 C CA . THR A 1 458 ? 1.492 26.359 36.969 1 57.16 458 THR A CA 1
ATOM 3604 C C . THR A 1 458 ? 2.336 25.359 37.75 1 57.16 458 THR A C 1
ATOM 3606 O O . THR A 1 458 ? 2.162 25.203 38.969 1 57.16 458 THR A O 1
ATOM 3609 N N . GLU A 1 459 ? 2.383 24.125 37.281 1 49 459 GLU A N 1
ATOM 3610 C CA . GLU A 1 459 ? 3.338 23.344 38.062 1 49 459 GLU A CA 1
ATOM 3611 C C . GLU A 1 459 ? 4.629 24.125 38.312 1 49 459 GLU A C 1
ATOM 3613 O O . GLU A 1 459 ? 5.141 24.766 37.375 1 49 459 GLU A O 1
ATOM 3618 N N . ALA A 1 460 ? 4.902 24.688 39.562 1 41.78 460 ALA A N 1
ATOM 3619 C CA . ALA A 1 460 ? 6.18 25.25 39.969 1 41.78 460 ALA A CA 1
ATOM 3620 C C . ALA A 1 460 ? 7.34 24.609 39.219 1 41.78 460 ALA A C 1
ATOM 3622 O O . ALA A 1 460 ? 7.441 23.375 39.156 1 41.78 460 ALA A O 1
ATOM 3623 N N . ALA A 1 461 ? 8.102 25.375 38.438 1 39 461 ALA A N 1
ATOM 3624 C CA . ALA A 1 461 ? 9.375 24.984 37.844 1 39 461 ALA A CA 1
ATOM 3625 C C . ALA A 1 461 ? 10.258 24.266 38.844 1 39 461 ALA A C 1
ATOM 3627 O O . ALA A 1 461 ? 10.344 24.672 40 1 39 461 ALA A O 1
ATOM 3628 N N . MET B 1 1 ? 8.836 -45.844 2.197 1 37.94 1 MET B N 1
ATOM 3629 C CA . MET B 1 1 ? 7.609 -46.188 1.483 1 37.94 1 MET B CA 1
ATOM 3630 C C . MET B 1 1 ? 7.242 -45.094 0.474 1 37.94 1 MET B C 1
ATOM 3632 O O . MET B 1 1 ? 7.328 -43.906 0.775 1 37.94 1 MET B O 1
ATOM 3636 N N . GLN B 1 2 ? 7.246 -45.406 -0.758 1 53.47 2 GLN B N 1
ATOM 3637 C CA . GLN B 1 2 ? 6.965 -44.469 -1.836 1 53.47 2 GLN B CA 1
ATOM 3638 C C . GLN B 1 2 ? 5.668 -43.688 -1.574 1 53.47 2 GLN B C 1
ATOM 3640 O O . GLN B 1 2 ? 4.68 -44.281 -1.128 1 53.47 2 GLN B O 1
ATOM 3645 N N . THR B 1 3 ? 5.703 -42.375 -1.455 1 67.31 3 THR B N 1
ATOM 3646 C CA . THR B 1 3 ? 4.5 -41.562 -1.293 1 67.31 3 THR B CA 1
ATOM 3647 C C . THR B 1 3 ? 3.43 -41.969 -2.301 1 67.31 3 THR B C 1
ATOM 3649 O O . THR B 1 3 ? 3.697 -42.062 -3.502 1 67.31 3 THR B O 1
ATOM 3652 N N . PRO B 1 4 ? 2.332 -42.625 -1.751 1 84.12 4 PRO B N 1
ATOM 3653 C CA . PRO B 1 4 ? 1.281 -43.031 -2.684 1 84.12 4 PRO B CA 1
ATOM 3654 C C . PRO B 1 4 ? 0.885 -41.906 -3.652 1 84.12 4 PRO B C 1
ATOM 3656 O O . PRO B 1 4 ? 0.973 -40.719 -3.311 1 84.12 4 PRO B O 1
ATOM 3659 N N . LYS B 1 5 ? 0.674 -42.312 -4.898 1 94.19 5 LYS B N 1
ATOM 3660 C CA . LYS B 1 5 ? 0.144 -41.406 -5.902 1 94.19 5 LYS B CA 1
ATOM 3661 C C . LYS B 1 5 ? -1.35 -41.156 -5.695 1 94.19 5 LYS B C 1
ATOM 3663 O O . LYS B 1 5 ? -2.082 -42.062 -5.312 1 94.19 5 LYS B O 1
ATOM 3668 N N . PRO B 1 6 ? -1.777 -39.906 -5.914 1 96.44 6 PRO B N 1
ATOM 3669 C CA . PRO B 1 6 ? -3.195 -39.594 -5.715 1 96.44 6 PRO B CA 1
ATOM 3670 C C . PRO B 1 6 ? -4.117 -40.562 -6.477 1 96.44 6 PRO B C 1
ATOM 3672 O O . PRO B 1 6 ? -5.145 -40.969 -5.945 1 96.44 6 PRO B O 1
ATOM 3675 N N . ASN B 1 7 ? -3.762 -40.875 -7.688 1 95.75 7 ASN B N 1
ATOM 3676 C CA . ASN B 1 7 ? -4.586 -41.75 -8.516 1 95.75 7 ASN B CA 1
ATOM 3677 C C . ASN B 1 7 ? -4.809 -43.125 -7.855 1 95.75 7 ASN B C 1
ATOM 3679 O O . ASN B 1 7 ? -5.91 -43.656 -7.898 1 95.75 7 ASN B O 1
ATOM 3683 N N . GLU B 1 8 ? -3.77 -43.656 -7.301 1 96.25 8 GLU B N 1
ATOM 3684 C CA . GLU B 1 8 ? -3.865 -44.938 -6.625 1 96.25 8 GLU B CA 1
ATOM 3685 C C . GLU B 1 8 ? -4.789 -44.875 -5.414 1 96.25 8 GLU B C 1
ATOM 3687 O O . GLU B 1 8 ? -5.605 -45.75 -5.191 1 96.25 8 GLU B O 1
ATOM 3692 N N . VAL B 1 9 ? -4.617 -43.812 -4.703 1 96.62 9 VAL B N 1
ATOM 3693 C CA . VAL B 1 9 ? -5.43 -43.625 -3.51 1 96.62 9 VAL B CA 1
ATOM 3694 C C . VAL B 1 9 ? -6.898 -43.469 -3.904 1 96.62 9 VAL B C 1
ATOM 3696 O O . VAL B 1 9 ? -7.777 -44.094 -3.301 1 96.62 9 VAL B O 1
ATOM 3699 N N . LEU B 1 10 ? -7.184 -42.688 -4.883 1 97.75 10 LEU B N 1
ATOM 3700 C CA . LEU B 1 10 ? -8.539 -42.406 -5.344 1 97.75 10 LEU B CA 1
ATOM 3701 C C . LEU B 1 10 ? -9.195 -43.688 -5.902 1 97.75 10 LEU B C 1
ATOM 3703 O O . LEU B 1 10 ? -10.359 -43.969 -5.609 1 97.75 10 LEU B O 1
ATOM 3707 N N . GLN B 1 11 ? -8.453 -44.406 -6.656 1 96.94 11 GLN B N 1
ATOM 3708 C CA . GLN B 1 11 ? -8.977 -45.656 -7.227 1 96.94 11 GLN B CA 1
ATOM 3709 C C . GLN B 1 11 ? -9.273 -46.688 -6.137 1 96.94 11 GLN B C 1
ATOM 3711 O O . GLN B 1 11 ? -10.281 -47.375 -6.203 1 96.94 11 GLN B O 1
ATOM 3716 N N . SER B 1 12 ? -8.328 -46.75 -5.219 1 96.44 12 SER B N 1
ATOM 3717 C CA . SER B 1 12 ? -8.539 -47.656 -4.098 1 96.44 12 SER B CA 1
ATOM 3718 C C . SER B 1 12 ? -9.797 -47.312 -3.312 1 96.44 12 SER B C 1
ATOM 3720 O O . SER B 1 12 ? -10.539 -48.188 -2.867 1 96.44 12 SER B O 1
ATOM 3722 N N . PHE B 1 13 ? -9.938 -46.031 -3.08 1 96.12 13 PHE B N 1
ATOM 3723 C CA . PHE B 1 13 ? -11.109 -45.562 -2.361 1 96.12 13 PHE B CA 1
ATOM 3724 C C . PHE B 1 13 ? -12.383 -45.875 -3.133 1 96.12 13 PHE B C 1
ATOM 3726 O O . PHE B 1 13 ? -13.391 -46.25 -2.545 1 96.12 13 PHE B O 1
ATOM 3733 N N . ALA B 1 14 ? -12.383 -45.594 -4.406 1 97.44 14 ALA B N 1
ATOM 3734 C CA . ALA B 1 14 ? -13.516 -45.906 -5.27 1 97.44 14 ALA B CA 1
ATOM 3735 C C . ALA B 1 14 ? -13.875 -47.406 -5.184 1 97.44 14 ALA B C 1
ATOM 3737 O O . ALA B 1 14 ? -15.055 -47.75 -5.059 1 97.44 14 ALA B O 1
ATOM 3738 N N . ALA B 1 15 ? -12.906 -48.25 -5.266 1 96.88 15 ALA B N 1
ATOM 3739 C CA . ALA B 1 15 ? -13.109 -49.688 -5.199 1 96.88 15 ALA B CA 1
ATOM 3740 C C . ALA B 1 15 ? -13.719 -50.094 -3.863 1 96.88 15 ALA B C 1
ATOM 3742 O O . ALA B 1 15 ? -14.625 -50.938 -3.816 1 96.88 15 ALA B O 1
ATOM 3743 N N . LYS B 1 16 ? -13.188 -49.531 -2.865 1 97.44 16 LYS B N 1
ATOM 3744 C CA . LYS B 1 16 ? -13.656 -49.844 -1.518 1 97.44 16 LYS B CA 1
ATOM 3745 C C . LYS B 1 16 ? -15.141 -49.5 -1.372 1 97.44 16 LYS B C 1
ATOM 3747 O O . LYS B 1 16 ? -15.859 -50.188 -0.636 1 97.44 16 LYS B O 1
ATOM 3752 N N . HIS B 1 17 ? -15.602 -48.562 -2.066 1 97.31 17 HIS B N 1
ATOM 3753 C CA . HIS B 1 17 ? -16.969 -48.094 -1.9 1 97.31 17 HIS B CA 1
ATOM 3754 C C . HIS B 1 17 ? -17.844 -48.562 -3.066 1 97.31 17 HIS B C 1
ATOM 3756 O O . HIS B 1 17 ? -19.031 -48.219 -3.133 1 97.31 17 HIS B O 1
ATOM 3762 N N . GLY B 1 18 ? -17.297 -49.25 -4.059 1 96.62 18 GLY B N 1
ATOM 3763 C CA . GLY B 1 18 ? -18.047 -49.812 -5.172 1 96.62 18 GLY B CA 1
ATOM 3764 C C . GLY B 1 18 ? -18.531 -48.781 -6.16 1 96.62 18 GLY B C 1
ATOM 3765 O O . GLY B 1 18 ? -19.641 -48.875 -6.691 1 96.62 18 GLY B O 1
ATOM 3766 N N . VAL B 1 19 ? -17.828 -47.719 -6.297 1 97.31 19 VAL B N 1
ATOM 3767 C CA . VAL B 1 19 ? -18.203 -46.656 -7.242 1 97.31 19 VAL B CA 1
ATOM 3768 C C . VAL B 1 19 ? -17.078 -46.469 -8.258 1 97.31 19 VAL B C 1
ATOM 3770 O O . VAL B 1 19 ? -15.93 -46.781 -7.988 1 97.31 19 VAL B O 1
ATOM 3773 N N . ASN B 1 20 ? -17.453 -46.031 -9.469 1 98 20 ASN B N 1
ATOM 3774 C CA . ASN B 1 20 ? -16.484 -45.719 -10.508 1 98 20 ASN B CA 1
ATOM 3775 C C . ASN B 1 20 ? -15.859 -44.344 -10.289 1 98 20 ASN B C 1
ATOM 3777 O O . ASN B 1 20 ? -16.578 -43.344 -10.18 1 98 20 ASN B O 1
ATOM 3781 N N . VAL B 1 21 ? -14.562 -44.25 -10.219 1 98.06 21 VAL B N 1
ATOM 3782 C CA . VAL B 1 21 ? -13.797 -43.062 -9.891 1 98.06 21 VAL B CA 1
ATOM 3783 C C . VAL B 1 21 ? -14.086 -41.969 -10.922 1 98.06 21 VAL B C 1
ATOM 3785 O O . VAL B 1 21 ? -13.938 -40.781 -10.633 1 98.06 21 VAL B O 1
ATOM 3788 N N . LEU B 1 22 ? -14.57 -42.281 -12.086 1 97.81 22 LEU B N 1
ATOM 3789 C CA . LEU B 1 22 ? -14.781 -41.344 -13.172 1 97.81 22 LEU B CA 1
ATOM 3790 C C . LEU B 1 22 ? -16.188 -40.75 -13.117 1 97.81 22 LEU B C 1
ATOM 3792 O O . LEU B 1 22 ? -16.484 -39.75 -13.805 1 97.81 22 LEU B O 1
ATOM 3796 N N . ASN B 1 23 ? -17.062 -41.312 -12.281 1 97.62 23 ASN B N 1
ATOM 3797 C CA . ASN B 1 23 ? -18.469 -40.938 -12.289 1 97.62 23 ASN B CA 1
ATOM 3798 C C . ASN B 1 23 ? -18.781 -39.875 -11.234 1 97.62 23 ASN B C 1
ATOM 3800 O O . ASN B 1 23 ? -18.016 -39.719 -10.281 1 97.62 23 ASN B O 1
ATOM 3804 N N . ARG B 1 24 ? -19.859 -39.188 -11.438 1 98 24 ARG B N 1
ATOM 3805 C CA . ARG B 1 24 ? -20.312 -38.125 -10.539 1 98 24 ARG B CA 1
ATOM 3806 C C . ARG B 1 24 ? -20.531 -38.656 -9.125 1 98 24 ARG B C 1
ATOM 3808 O O . ARG B 1 24 ? -20.281 -37.969 -8.148 1 98 24 ARG B O 1
ATOM 3815 N N . GLU B 1 25 ? -20.953 -39.875 -9.008 1 98.19 25 GLU B N 1
ATOM 3816 C CA . GLU B 1 25 ? -21.203 -40.5 -7.711 1 98.19 25 GLU B CA 1
ATOM 3817 C C . GLU B 1 25 ? -19.953 -40.5 -6.844 1 98.19 25 GLU B C 1
ATOM 3819 O O . GLU B 1 25 ? -20.031 -40.344 -5.625 1 98.19 25 GLU B O 1
ATOM 3824 N N . PHE B 1 26 ? -18.859 -40.75 -7.414 1 98.44 26 PHE B N 1
ATOM 3825 C CA . PHE B 1 26 ? -17.609 -40.781 -6.668 1 98.44 26 PHE B CA 1
ATOM 3826 C C . PHE B 1 26 ? -17.297 -39.375 -6.129 1 98.44 26 PHE B C 1
ATOM 3828 O O . PHE B 1 26 ? -16.875 -39.219 -4.977 1 98.44 26 PHE B O 1
ATOM 3835 N N . ALA B 1 27 ? -17.453 -38.344 -7.004 1 98.69 27 ALA B N 1
ATOM 3836 C CA . ALA B 1 27 ? -17.219 -36.969 -6.57 1 98.69 27 ALA B CA 1
ATOM 3837 C C . ALA B 1 27 ? -18.125 -36.594 -5.387 1 98.69 27 ALA B C 1
ATOM 3839 O O . ALA B 1 27 ? -17.672 -35.969 -4.426 1 98.69 27 ALA B O 1
ATOM 3840 N N . GLU B 1 28 ? -19.375 -37 -5.48 1 98.44 28 GLU B N 1
ATOM 3841 C CA . GLU B 1 28 ? -20.312 -36.75 -4.395 1 98.44 28 GLU B CA 1
ATOM 3842 C C . GLU B 1 28 ? -19.875 -37.438 -3.113 1 98.44 28 GLU B C 1
ATOM 3844 O O . GLU B 1 28 ? -20 -36.906 -2.021 1 98.44 28 GLU B O 1
ATOM 3849 N N . LEU B 1 29 ? -19.438 -38.688 -3.279 1 98.19 29 LEU B N 1
ATOM 3850 C CA . LEU B 1 29 ? -18.953 -39.438 -2.141 1 98.19 29 LEU B CA 1
ATOM 3851 C C . LEU B 1 29 ? -17.75 -38.75 -1.49 1 98.19 29 LEU B C 1
ATOM 3853 O O . LEU B 1 29 ? -17.719 -38.594 -0.269 1 98.19 29 LEU B O 1
ATOM 3857 N N . MET B 1 30 ? -16.766 -38.344 -2.287 1 98.5 30 MET B N 1
ATOM 3858 C CA . MET B 1 30 ? -15.578 -37.688 -1.765 1 98.5 30 MET B CA 1
ATOM 3859 C C . MET B 1 30 ? -15.953 -36.406 -1.015 1 98.5 30 MET B C 1
ATOM 3861 O O . MET B 1 30 ? -15.375 -36.094 0.027 1 98.5 30 MET B O 1
ATOM 3865 N N . ASP B 1 31 ? -16.906 -35.625 -1.549 1 98.44 31 ASP B N 1
ATOM 3866 C CA . ASP B 1 31 ? -17.359 -34.406 -0.876 1 98.44 31 ASP B CA 1
ATOM 3867 C C . ASP B 1 31 ? -18.031 -34.75 0.46 1 98.44 31 ASP B C 1
ATOM 3869 O O . ASP B 1 31 ? -17.875 -34 1.434 1 98.44 31 ASP B O 1
ATOM 3873 N N . SER B 1 32 ? -18.812 -35.781 0.474 1 97.62 32 SER B N 1
ATOM 3874 C CA . SER B 1 32 ? -19.5 -36.156 1.697 1 97.62 32 SER B CA 1
ATOM 3875 C C . SER B 1 32 ? -18.531 -36.531 2.799 1 97.62 32 SER B C 1
ATOM 3877 O O . SER B 1 32 ? -18.828 -36.375 3.984 1 97.62 32 SER B O 1
ATOM 3879 N N . LEU B 1 33 ? -17.328 -37 2.436 1 96.5 33 LEU B N 1
ATOM 3880 C CA . LEU B 1 33 ? -16.328 -37.469 3.395 1 96.5 33 LEU B CA 1
ATOM 3881 C C . LEU B 1 33 ? -15.289 -36.375 3.668 1 96.5 33 LEU B C 1
ATOM 3883 O O . LEU B 1 33 ? -14.414 -36.562 4.523 1 96.5 33 LEU B O 1
ATOM 3887 N N . ASP B 1 34 ? -15.328 -35.281 2.971 1 97.5 34 ASP B N 1
ATOM 3888 C CA . ASP B 1 34 ? -14.359 -34.219 3.051 1 97.5 34 ASP B CA 1
ATOM 3889 C C . ASP B 1 34 ? -14.469 -33.469 4.379 1 97.5 34 ASP B C 1
ATOM 3891 O O . ASP B 1 34 ? -15.469 -32.781 4.637 1 97.5 34 ASP B O 1
ATOM 3895 N N . PRO B 1 35 ? -13.453 -33.531 5.234 1 97.44 35 PRO B N 1
ATOM 3896 C CA . PRO B 1 35 ? -13.508 -32.812 6.512 1 97.44 35 PRO B CA 1
ATOM 3897 C C . PRO B 1 35 ? -13.586 -31.297 6.344 1 97.44 35 PRO B C 1
ATOM 3899 O O . PRO B 1 35 ? -13.945 -30.578 7.285 1 97.44 35 PRO B O 1
ATOM 3902 N N . LEU B 1 36 ? -13.25 -30.75 5.125 1 98.12 36 LEU B N 1
ATOM 3903 C CA . LEU B 1 36 ? -13.227 -29.297 4.914 1 98.12 36 LEU B CA 1
ATOM 3904 C C . LEU B 1 36 ? -14.477 -28.844 4.156 1 98.12 36 LEU B C 1
ATOM 3906 O O . LEU B 1 36 ? -14.555 -27.703 3.713 1 98.12 36 LEU B O 1
ATOM 3910 N N . ARG B 1 37 ? -15.453 -29.688 3.986 1 95.38 37 ARG B N 1
ATOM 3911 C CA . ARG B 1 37 ? -16.625 -29.406 3.166 1 95.38 37 ARG B CA 1
ATOM 3912 C C . ARG B 1 37 ? -17.312 -28.125 3.629 1 95.38 37 ARG B C 1
ATOM 3914 O O . ARG B 1 37 ? -17.812 -27.344 2.809 1 95.38 37 ARG B O 1
ATOM 3921 N N . GLY B 1 38 ? -17.344 -27.844 4.984 1 95.94 38 GLY B N 1
ATOM 3922 C CA . GLY B 1 38 ? -18.031 -26.688 5.535 1 95.94 38 GLY B CA 1
ATOM 3923 C C . GLY B 1 38 ? -17.266 -25.391 5.305 1 95.94 38 GLY B C 1
ATOM 3924 O O . GLY B 1 38 ? -17.844 -24.297 5.422 1 95.94 38 GLY B O 1
ATOM 3925 N N . CYS B 1 39 ? -15.984 -25.438 4.93 1 97.88 39 CYS B N 1
ATOM 3926 C CA . CYS B 1 39 ? -15.156 -24.25 4.77 1 97.88 39 CYS B CA 1
ATOM 3927 C C . CYS B 1 39 ? -15.648 -23.391 3.611 1 97.88 39 CYS B C 1
ATOM 3929 O O . CYS B 1 39 ? -15.484 -22.172 3.625 1 97.88 39 CYS B O 1
ATOM 3931 N N . ARG B 1 40 ? -16.25 -24.031 2.621 1 98 40 ARG B N 1
ATOM 3932 C CA . ARG B 1 40 ? -16.734 -23.312 1.448 1 98 40 ARG B CA 1
ATOM 3933 C C . ARG B 1 40 ? -17.703 -22.203 1.846 1 98 40 ARG B C 1
ATOM 3935 O O . ARG B 1 40 ? -17.75 -21.141 1.219 1 98 40 ARG B O 1
ATOM 3942 N N . GLU B 1 41 ? -18.469 -22.391 2.936 1 98 41 GLU B N 1
ATOM 3943 C CA . GLU B 1 41 ? -19.469 -21.422 3.387 1 98 41 GLU B CA 1
ATOM 3944 C C . GLU B 1 41 ? -18.828 -20.156 3.924 1 98 41 GLU B C 1
ATOM 3946 O O . GLU B 1 41 ? -19.5 -19.141 4.098 1 98 41 GLU B O 1
ATOM 3951 N N . ARG B 1 42 ? -17.594 -20.266 4.105 1 98.5 42 ARG B N 1
ATOM 3952 C CA . ARG B 1 42 ? -16.875 -19.109 4.633 1 98.5 42 ARG B CA 1
ATOM 3953 C C . ARG B 1 42 ? -16.391 -18.203 3.51 1 98.5 42 ARG B C 1
ATOM 3955 O O . ARG B 1 42 ? -15.781 -17.156 3.764 1 98.5 42 ARG B O 1
ATOM 3962 N N . PHE B 1 43 ? -16.688 -18.547 2.279 1 98.88 43 PHE B N 1
ATOM 3963 C CA . PHE B 1 43 ? -16.297 -17.766 1.115 1 98.88 43 PHE B CA 1
ATOM 3964 C C . PHE B 1 43 ? -17.516 -17.391 0.277 1 98.88 43 PHE B C 1
ATOM 3966 O O . PHE B 1 43 ? -18.5 -18.125 0.252 1 98.88 43 PHE B O 1
ATOM 3973 N N . ALA B 1 44 ? -17.406 -16.234 -0.364 1 98.81 44 ALA B N 1
ATOM 3974 C CA . ALA B 1 44 ? -18.406 -15.859 -1.359 1 98.81 44 ALA B CA 1
ATOM 3975 C C . ALA B 1 44 ? -18.078 -16.453 -2.727 1 98.81 44 ALA B C 1
ATOM 3977 O O . ALA B 1 44 ? -17.188 -15.945 -3.424 1 98.81 44 ALA B O 1
ATOM 3978 N N . VAL B 1 45 ? -18.766 -17.469 -3.092 1 98.69 45 VAL B N 1
ATOM 3979 C CA . VAL B 1 45 ? -18.594 -18.047 -4.418 1 98.69 45 VAL B CA 1
ATOM 3980 C C . VAL B 1 45 ? -19.547 -17.375 -5.41 1 98.69 45 VAL B C 1
ATOM 3982 O O . VAL B 1 45 ? -20.766 -17.391 -5.215 1 98.69 45 VAL B O 1
ATOM 3985 N N . PRO B 1 46 ? -19.047 -16.781 -6.473 1 98.69 46 PRO B N 1
ATOM 3986 C CA . PRO B 1 46 ? -19.922 -16.125 -7.438 1 98.69 46 PRO B CA 1
ATOM 3987 C C . PRO B 1 46 ? -20.953 -17.078 -8.047 1 98.69 46 PRO B C 1
ATOM 3989 O O . PRO B 1 46 ? -20.672 -18.266 -8.203 1 98.69 46 PRO B O 1
ATOM 3992 N N . LYS B 1 47 ? -22.094 -16.547 -8.367 1 98.44 47 LYS B N 1
ATOM 3993 C CA . LYS B 1 47 ? -23.031 -17.281 -9.227 1 98.44 47 LYS B CA 1
ATOM 3994 C C . LYS B 1 47 ? -22.625 -17.156 -10.695 1 98.44 47 LYS B C 1
ATOM 3996 O O . LYS B 1 47 ? -22.031 -16.156 -11.102 1 98.44 47 LYS B O 1
ATOM 4001 N N . ARG B 1 48 ? -23 -18.219 -11.461 1 98.12 48 ARG B N 1
ATOM 4002 C CA . ARG B 1 48 ? -22.688 -18.172 -12.891 1 98.12 48 ARG B CA 1
ATOM 4003 C C . ARG B 1 48 ? -23.281 -16.922 -13.539 1 98.12 48 ARG B C 1
ATOM 4005 O O . ARG B 1 48 ? -22.625 -16.281 -14.352 1 98.12 48 ARG B O 1
ATOM 4012 N N . GLY B 1 49 ? -24.453 -16.469 -13.102 1 96.75 49 GLY B N 1
ATOM 4013 C CA . GLY B 1 49 ? -25.172 -15.344 -13.688 1 96.75 49 GLY B CA 1
ATOM 4014 C C . GLY B 1 49 ? -24.578 -14 -13.336 1 96.75 49 GLY B C 1
ATOM 4015 O O . GLY B 1 49 ? -24.875 -12.992 -13.977 1 96.75 49 GLY B O 1
ATOM 4016 N N . THR B 1 50 ? -23.734 -13.922 -12.336 1 96.94 50 THR B N 1
ATOM 4017 C CA . THR B 1 50 ? -23.141 -12.648 -11.922 1 96.94 50 THR B CA 1
ATOM 4018 C C . THR B 1 50 ? -21.797 -12.438 -12.594 1 96.94 50 THR B C 1
ATOM 4020 O O . THR B 1 50 ? -21.203 -11.359 -12.484 1 96.94 50 THR B O 1
ATOM 4023 N N . LEU B 1 51 ? -21.312 -13.453 -13.328 1 97.75 51 LEU B N 1
ATOM 4024 C CA . LEU B 1 51 ? -20.047 -13.328 -14.047 1 97.75 51 LEU B CA 1
ATOM 4025 C C . LEU B 1 51 ? -20.25 -12.625 -15.391 1 97.75 51 LEU B C 1
ATOM 4027 O O . LEU B 1 51 ? -21.188 -12.953 -16.125 1 97.75 51 LEU B O 1
ATOM 4031 N N . PRO B 1 52 ? -19.422 -11.648 -15.773 1 95.31 52 PRO B N 1
ATOM 4032 C CA . PRO B 1 52 ? -19.609 -10.891 -17.016 1 95.31 52 PRO B CA 1
ATOM 4033 C C . PRO B 1 52 ? -19.516 -11.773 -18.266 1 95.31 52 PRO B C 1
ATOM 4035 O O . PRO B 1 52 ? -20.141 -11.469 -19.281 1 95.31 52 PRO B O 1
ATOM 4038 N N . GLY B 1 53 ? -18.828 -12.859 -18.281 1 92.25 53 GLY B N 1
ATOM 4039 C CA . GLY B 1 53 ? -18.625 -13.672 -19.469 1 92.25 53 GLY B CA 1
ATOM 4040 C C . GLY B 1 53 ? -19.625 -14.797 -19.594 1 92.25 53 GLY B C 1
ATOM 4041 O O . GLY B 1 53 ? -19.656 -15.5 -20.609 1 92.25 53 GLY B O 1
ATOM 4042 N N . ALA B 1 54 ? -20.531 -14.93 -18.641 1 95.56 54 ALA B N 1
ATOM 4043 C CA . ALA B 1 54 ? -21.484 -16.031 -18.656 1 95.56 54 ALA B CA 1
ATOM 4044 C C . ALA B 1 54 ? -22.594 -15.797 -19.672 1 95.56 54 ALA B C 1
ATOM 4046 O O . ALA B 1 54 ? -23.078 -14.664 -19.812 1 95.56 54 ALA B O 1
ATOM 4047 N N . ASP B 1 55 ? -22.953 -16.812 -20.391 1 96.69 55 ASP B N 1
ATOM 4048 C CA . ASP B 1 55 ? -24.094 -16.812 -21.312 1 96.69 55 ASP B CA 1
ATOM 4049 C C . ASP B 1 55 ? -25.312 -17.453 -20.672 1 96.69 55 ASP B C 1
ATOM 4051 O O . ASP B 1 55 ? -25.344 -18.656 -20.453 1 96.69 55 ASP B O 1
ATOM 4055 N N . PRO B 1 56 ? -26.328 -16.719 -20.469 1 94.31 56 PRO B N 1
ATOM 4056 C CA . PRO B 1 56 ? -27.5 -17.25 -19.781 1 94.31 56 PRO B CA 1
ATOM 4057 C C . PRO B 1 56 ? -28.141 -18.422 -20.516 1 94.31 56 PRO B C 1
ATOM 4059 O O . PRO B 1 56 ? -28.906 -19.188 -19.922 1 94.31 56 PRO B O 1
ATOM 4062 N N . VAL B 1 57 ? -27.875 -18.578 -21.797 1 94.62 57 VAL B N 1
ATOM 4063 C CA . VAL B 1 57 ? -28.453 -19.656 -22.609 1 94.62 57 VAL B CA 1
ATOM 4064 C C . VAL B 1 57 ? -27.828 -20.984 -22.219 1 94.62 57 VAL B C 1
ATOM 4066 O O . VAL B 1 57 ? -28.516 -22.016 -22.188 1 94.62 57 VAL B O 1
ATOM 4069 N N . VAL B 1 58 ? -26.578 -20.969 -21.891 1 94.25 58 VAL B N 1
ATOM 4070 C CA . VAL B 1 58 ? -25.891 -22.25 -21.672 1 94.25 58 VAL B CA 1
ATOM 4071 C C . VAL B 1 58 ? -25.469 -22.375 -20.219 1 94.25 58 VAL B C 1
ATOM 4073 O O . VAL B 1 58 ? -25.141 -23.469 -19.75 1 94.25 58 VAL B O 1
ATOM 4076 N N . ALA B 1 59 ? -25.516 -21.188 -19.547 1 93.5 59 ALA B N 1
ATOM 4077 C CA . ALA B 1 59 ? -25.094 -21.188 -18.141 1 93.5 59 ALA B CA 1
ATOM 4078 C C . ALA B 1 59 ? -26.297 -21.375 -17.219 1 93.5 59 ALA B C 1
ATOM 4080 O O . ALA B 1 59 ? -27.359 -20.797 -17.438 1 93.5 59 ALA B O 1
ATOM 4081 N N . GLU B 1 60 ? -26.297 -22.234 -16.297 1 94.56 60 GLU B N 1
ATOM 4082 C CA . GLU B 1 60 ? -27.281 -22.234 -15.211 1 94.56 60 GLU B CA 1
ATOM 4083 C C . GLU B 1 60 ? -27.078 -21.062 -14.266 1 94.56 60 GLU B C 1
ATOM 4085 O O . GLU B 1 60 ? -26.438 -21.203 -13.219 1 94.56 60 GLU B O 1
ATOM 4090 N N . VAL B 1 61 ? -27.672 -19.953 -14.508 1 95.31 61 VAL B N 1
ATOM 4091 C CA . VAL B 1 61 ? -27.312 -18.625 -14.016 1 95.31 61 VAL B CA 1
ATOM 4092 C C . VAL B 1 61 ? -27.422 -18.594 -12.492 1 95.31 61 VAL B C 1
ATOM 4094 O O . VAL B 1 61 ? -26.719 -17.844 -11.828 1 95.31 61 VAL B O 1
ATOM 4097 N N . ASP B 1 62 ? -28.25 -19.422 -11.883 1 96.5 62 ASP B N 1
ATOM 4098 C CA . ASP B 1 62 ? -28.5 -19.359 -10.445 1 96.5 62 ASP B CA 1
ATOM 4099 C C . ASP B 1 62 ? -27.547 -20.25 -9.672 1 96.5 62 ASP B C 1
ATOM 4101 O O . ASP B 1 62 ? -27.453 -20.156 -8.453 1 96.5 62 ASP B O 1
ATOM 4105 N N . LYS B 1 63 ? -26.781 -21.047 -10.398 1 97.38 63 LYS B N 1
ATOM 4106 C CA . LYS B 1 63 ? -25.812 -21.953 -9.758 1 97.38 63 LYS B CA 1
ATOM 4107 C C . LYS B 1 63 ? -24.484 -21.234 -9.5 1 97.38 63 LYS B C 1
ATOM 4109 O O . LYS B 1 63 ? -24.172 -20.25 -10.164 1 97.38 63 LYS B O 1
ATOM 4114 N N . GLU B 1 64 ? -23.859 -21.719 -8.461 1 98.25 64 GLU B N 1
ATOM 4115 C CA . GLU B 1 64 ? -22.5 -21.25 -8.227 1 98.25 64 GLU B CA 1
ATOM 4116 C C . GLU B 1 64 ? -21.594 -21.531 -9.422 1 98.25 64 GLU B C 1
ATOM 4118 O O . GLU B 1 64 ? -21.766 -22.547 -10.109 1 98.25 64 GLU B O 1
ATOM 4123 N N . CYS B 1 65 ? -20.734 -20.641 -9.68 1 98.62 65 CYS B N 1
ATOM 4124 C CA . CYS B 1 65 ? -19.734 -20.891 -10.711 1 98.62 65 CYS B CA 1
ATOM 4125 C C . CYS B 1 65 ? -18.734 -21.953 -10.25 1 98.62 65 CYS B C 1
ATOM 4127 O O . CYS B 1 65 ? -18.781 -22.375 -9.094 1 98.62 65 CYS B O 1
ATOM 4129 N N . ILE B 1 66 ? -17.969 -22.484 -11.172 1 98.69 66 ILE B N 1
ATOM 4130 C CA . ILE B 1 66 ? -16.797 -23.312 -10.867 1 98.69 66 ILE B CA 1
ATOM 4131 C C . ILE B 1 66 ? -15.547 -22.438 -10.883 1 98.69 66 ILE B C 1
ATOM 4133 O O . ILE B 1 66 ? -15.023 -22.125 -11.953 1 98.69 66 ILE B O 1
ATOM 4137 N N . TYR B 1 67 ? -15.133 -22.062 -9.695 1 98.81 67 TYR B N 1
ATOM 4138 C CA . TYR B 1 67 ? -14.039 -21.109 -9.578 1 98.81 67 TYR B CA 1
ATOM 4139 C C . TYR B 1 67 ? -12.703 -21.812 -9.406 1 98.81 67 TYR B C 1
ATOM 4141 O O . TYR B 1 67 ? -12.352 -22.234 -8.305 1 98.81 67 TYR B O 1
ATOM 4149 N N . LEU B 1 68 ? -11.922 -21.906 -10.43 1 98.88 68 LEU B N 1
ATOM 4150 C CA . LEU B 1 68 ? -10.633 -22.594 -10.453 1 98.88 68 LEU B CA 1
ATOM 4151 C C . LEU B 1 68 ? -9.5 -21.609 -10.758 1 98.88 68 LEU B C 1
ATOM 4153 O O . LEU B 1 68 ? -8.609 -21.906 -11.547 1 98.88 68 LEU B O 1
ATOM 4157 N N . CYS B 1 69 ? -9.594 -20.406 -10.094 1 98.69 69 CYS B N 1
ATOM 4158 C CA . CYS B 1 69 ? -8.688 -19.312 -10.422 1 98.69 69 CYS B CA 1
ATOM 4159 C C . CYS B 1 69 ? -8.109 -18.688 -9.156 1 98.69 69 CYS B C 1
ATOM 4161 O O . CYS B 1 69 ? -7.77 -17.5 -9.141 1 98.69 69 CYS B O 1
ATOM 4163 N N . GLY B 1 70 ? -7.98 -19.438 -8.047 1 98.31 70 GLY B N 1
ATOM 4164 C CA . GLY B 1 70 ? -7.43 -18.938 -6.801 1 98.31 70 GLY B CA 1
ATOM 4165 C C . GLY B 1 70 ? -5.969 -18.531 -6.906 1 98.31 70 GLY B C 1
ATOM 4166 O O . GLY B 1 70 ? -5.453 -17.812 -6.059 1 98.31 70 GLY B O 1
ATOM 4167 N N . ASN B 1 71 ? -5.246 -19.047 -7.91 1 98.38 71 ASN B N 1
ATOM 4168 C CA . ASN B 1 71 ? -3.846 -18.734 -8.164 1 98.38 71 ASN B CA 1
ATOM 4169 C C . ASN B 1 71 ? -3.68 -17.328 -8.734 1 98.38 71 ASN B C 1
ATOM 4171 O O . ASN B 1 71 ? -2.561 -16.812 -8.828 1 98.38 71 ASN B O 1
ATOM 4175 N N . SER B 1 72 ? -4.75 -16.688 -9.117 1 98 72 SER B N 1
ATOM 4176 C CA . SER B 1 72 ? -4.742 -15.32 -9.609 1 98 72 SER B CA 1
ATOM 4177 C C . SER B 1 72 ? -5.398 -14.367 -8.617 1 98 72 SER B C 1
ATOM 4179 O O . SER B 1 72 ? -4.816 -13.352 -8.25 1 98 72 SER B O 1
ATOM 4181 N N . LEU B 1 73 ? -6.582 -14.719 -8.234 1 98.75 73 LEU B N 1
ATOM 4182 C CA . LEU B 1 73 ? -7.281 -14.008 -7.172 1 98.75 73 LEU B CA 1
ATOM 4183 C C . LEU B 1 73 ? -8.156 -14.961 -6.363 1 98.75 73 LEU B C 1
ATOM 4185 O O . LEU B 1 73 ? -9.039 -15.617 -6.922 1 98.75 73 LEU B O 1
ATOM 4189 N N . GLY B 1 74 ? -7.938 -15 -5.066 1 98.81 74 GLY B N 1
ATOM 4190 C CA . GLY B 1 74 ? -8.766 -15.828 -4.207 1 98.81 74 GLY B CA 1
ATOM 4191 C C . GLY B 1 74 ? -10.164 -15.273 -4.016 1 98.81 74 GLY B C 1
ATOM 4192 O O . GLY B 1 74 ? -10.438 -14.125 -4.367 1 98.81 74 GLY B O 1
ATOM 4193 N N . LEU B 1 75 ? -11.055 -16.141 -3.477 1 98.94 75 LEU B N 1
ATOM 4194 C CA . LEU B 1 75 ? -12.438 -15.742 -3.225 1 98.94 75 LEU B CA 1
ATOM 4195 C C . LEU B 1 75 ? -12.539 -14.914 -1.951 1 98.94 75 LEU B C 1
ATOM 4197 O O . LEU B 1 75 ? -11.734 -15.07 -1.031 1 98.94 75 LEU B O 1
ATOM 4201 N N . LYS B 1 76 ? -13.539 -14.055 -1.882 1 98.94 76 LYS B N 1
ATOM 4202 C CA . LYS B 1 76 ? -13.742 -13.18 -0.729 1 98.94 76 LYS B CA 1
ATOM 4203 C C . LYS B 1 76 ? -14.203 -13.977 0.49 1 98.94 76 LYS B C 1
ATOM 4205 O O . LYS B 1 76 ? -15.242 -14.633 0.454 1 98.94 76 LYS B O 1
ATOM 4210 N N . PRO B 1 77 ? -13.43 -14 1.578 1 98.94 77 PRO B N 1
ATOM 4211 C CA . PRO B 1 77 ? -14.008 -14.492 2.826 1 98.94 77 PRO B CA 1
ATOM 4212 C C . PRO B 1 77 ? -15.25 -13.711 3.254 1 98.94 77 PRO B C 1
ATOM 4214 O O . PRO B 1 77 ? -15.273 -12.484 3.16 1 98.94 77 PRO B O 1
ATOM 4217 N N . VAL B 1 78 ? -16.219 -14.383 3.736 1 98.75 78 VAL B N 1
ATOM 4218 C CA . VAL B 1 78 ? -17.484 -13.75 4.094 1 98.75 78 VAL B CA 1
ATOM 4219 C C . VAL B 1 78 ? -17.266 -12.734 5.211 1 98.75 78 VAL B C 1
ATOM 4221 O O . VAL B 1 78 ? -17.875 -11.664 5.215 1 98.75 78 VAL B O 1
ATOM 4224 N N . LYS B 1 79 ? -16.344 -12.961 6.125 1 98.69 79 LYS B N 1
ATOM 4225 C CA . LYS B 1 79 ? -16.109 -12.102 7.285 1 98.69 79 LYS B CA 1
ATOM 4226 C C . LYS B 1 79 ? -15.398 -10.812 6.887 1 98.69 79 LYS B C 1
ATOM 4228 O O . LYS B 1 79 ? -15.289 -9.883 7.688 1 98.69 79 LYS B O 1
ATOM 4233 N N . ALA B 1 80 ? -14.844 -10.719 5.66 1 98.81 80 ALA B N 1
ATOM 4234 C CA . ALA B 1 80 ? -14.188 -9.5 5.195 1 98.81 80 ALA B CA 1
ATOM 4235 C C . ALA B 1 80 ? -15.109 -8.289 5.352 1 98.81 80 ALA B C 1
ATOM 4237 O O . ALA B 1 80 ? -14.664 -7.215 5.754 1 98.81 80 ALA B O 1
ATOM 4238 N N . ASP B 1 81 ? -16.422 -8.453 5.035 1 98.81 81 ASP B N 1
ATOM 4239 C CA . ASP B 1 81 ? -17.391 -7.363 5.164 1 98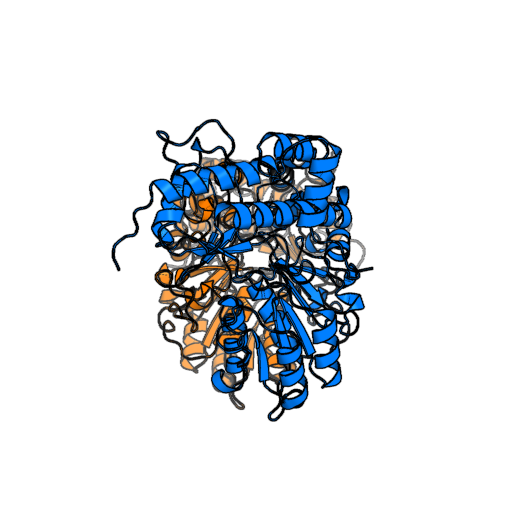.81 81 ASP B CA 1
ATOM 4240 C C . ASP B 1 81 ? -17.422 -6.824 6.59 1 98.81 81 ASP B C 1
ATOM 4242 O O . ASP B 1 81 ? -17.344 -5.609 6.805 1 98.81 81 ASP B O 1
ATOM 4246 N N . LEU B 1 82 ? -17.5 -7.715 7.527 1 98.69 82 LEU B N 1
ATOM 4247 C CA . LEU B 1 82 ? -17.578 -7.352 8.938 1 98.69 82 LEU B CA 1
ATOM 4248 C C . LEU B 1 82 ? -16.312 -6.625 9.383 1 98.69 82 LEU B C 1
ATOM 4250 O O . LEU B 1 82 ? -16.406 -5.578 10.031 1 98.69 82 LEU B O 1
ATOM 4254 N N . TYR B 1 83 ? -15.18 -7.164 9.109 1 98.69 83 TYR B N 1
ATOM 4255 C CA . TYR B 1 83 ? -13.922 -6.609 9.586 1 98.69 83 TYR B CA 1
ATOM 4256 C C . TYR B 1 83 ? -13.648 -5.25 8.953 1 98.69 83 TYR B C 1
ATOM 4258 O O . TYR B 1 83 ? -13.125 -4.348 9.617 1 98.69 83 TYR B O 1
ATOM 4266 N N . ILE B 1 84 ? -13.977 -5.078 7.668 1 98.75 84 ILE B N 1
ATOM 4267 C CA . ILE B 1 84 ? -13.82 -3.793 6.996 1 98.75 84 ILE B CA 1
ATOM 4268 C C . ILE B 1 84 ? -14.75 -2.76 7.637 1 98.75 84 ILE B C 1
ATOM 4270 O O . ILE B 1 84 ? -14.328 -1.637 7.926 1 98.75 84 ILE B O 1
ATOM 4274 N N . GLN B 1 85 ? -15.953 -3.125 7.832 1 98.69 85 GLN B N 1
ATOM 4275 C CA . GLN B 1 85 ? -16.906 -2.195 8.414 1 98.69 85 GLN B CA 1
ATOM 4276 C C . GLN B 1 85 ? -16.484 -1.77 9.82 1 98.69 85 GLN B C 1
ATOM 4278 O O . GLN B 1 85 ? -16.703 -0.623 10.219 1 98.69 85 GLN B O 1
ATOM 4283 N N . GLN B 1 86 ? -15.914 -2.691 10.578 1 98.69 86 GLN B N 1
ATOM 4284 C CA . GLN B 1 86 ? -15.398 -2.363 11.906 1 98.69 86 GLN B CA 1
ATOM 4285 C C . GLN B 1 86 ? -14.367 -1.238 11.836 1 98.69 86 GLN B C 1
ATOM 4287 O O . GLN B 1 86 ? -14.352 -0.35 12.695 1 98.69 86 GLN B O 1
ATOM 4292 N N . GLN B 1 87 ? -13.484 -1.252 10.859 1 98.69 87 GLN B N 1
ATOM 4293 C CA . GLN B 1 87 ? -12.469 -0.215 10.711 1 98.69 87 GLN B CA 1
ATOM 4294 C C . GLN B 1 87 ? -13.102 1.119 10.32 1 98.69 87 GLN B C 1
ATOM 4296 O O . GLN B 1 87 ? -12.703 2.172 10.82 1 98.69 87 GLN B O 1
ATOM 4301 N N . LEU B 1 88 ? -14.078 1.088 9.406 1 98.81 88 LEU B N 1
ATOM 4302 C CA . LEU B 1 88 ? -14.75 2.311 8.984 1 98.81 88 LEU B CA 1
ATOM 4303 C C . LEU B 1 88 ? -15.516 2.938 10.141 1 98.81 88 LEU B C 1
ATOM 4305 O O . LEU B 1 88 ? -15.5 4.16 10.312 1 98.81 88 LEU B O 1
ATOM 4309 N N . ASP B 1 89 ? -16.188 2.068 10.914 1 98.69 89 ASP B N 1
ATOM 4310 C CA . ASP B 1 89 ? -16.922 2.549 12.078 1 98.69 89 ASP B CA 1
ATOM 4311 C C . ASP B 1 89 ? -15.984 3.166 13.109 1 98.69 89 ASP B C 1
ATOM 4313 O O . ASP B 1 89 ? -16.297 4.211 13.688 1 98.69 89 ASP B O 1
ATOM 4317 N N . LYS B 1 90 ? -14.922 2.502 13.383 1 98.62 90 LYS B N 1
ATOM 4318 C CA . LYS B 1 90 ? -13.93 3.018 14.328 1 98.62 90 LYS B CA 1
ATOM 4319 C C . LYS B 1 90 ? -13.422 4.387 13.891 1 98.62 90 LYS B C 1
ATOM 4321 O O . LYS B 1 90 ? -13.312 5.305 14.703 1 98.62 90 LYS B O 1
ATOM 4326 N N . TRP B 1 91 ? -13.07 4.531 12.586 1 98.81 91 TRP B N 1
ATOM 4327 C CA . TRP B 1 91 ? -12.641 5.805 12.023 1 98.81 91 TRP B CA 1
ATOM 4328 C C . TRP B 1 91 ? -13.711 6.875 12.211 1 98.81 91 TRP B C 1
ATOM 4330 O O . TRP B 1 91 ? -13.406 7.988 12.656 1 98.81 91 TRP B O 1
ATOM 4340 N N . ALA B 1 92 ? -14.938 6.516 11.945 1 98.75 92 ALA B N 1
ATOM 4341 C CA . ALA B 1 92 ? -16.062 7.441 12.055 1 98.75 92 ALA B CA 1
ATOM 4342 C C . ALA B 1 92 ? -16.266 7.895 13.5 1 98.75 92 ALA B C 1
ATOM 4344 O O . ALA B 1 92 ? -16.562 9.062 13.758 1 98.75 92 ALA B O 1
ATOM 4345 N N . LYS B 1 93 ? -16.031 7.043 14.422 1 98.25 93 LYS B N 1
ATOM 4346 C CA . LYS B 1 93 ? -16.406 7.281 15.812 1 98.25 93 LYS B CA 1
ATOM 4347 C C . LYS B 1 93 ? -15.25 7.914 16.594 1 98.25 93 LYS B C 1
ATOM 4349 O O . LYS B 1 93 ? -15.469 8.523 17.641 1 98.25 93 LYS B O 1
ATOM 4354 N N . MET B 1 94 ? -13.984 7.816 16.016 1 97.56 94 MET B N 1
ATOM 4355 C CA . MET B 1 94 ? -12.875 8.195 16.891 1 97.56 94 MET B CA 1
ATOM 4356 C C . MET B 1 94 ? -11.883 9.086 16.156 1 97.56 94 MET B C 1
ATOM 4358 O O . MET B 1 94 ? -11.008 9.688 16.781 1 97.56 94 MET B O 1
ATOM 4362 N N . GLY B 1 95 ? -11.969 9.195 14.852 1 98.19 95 GLY B N 1
ATOM 4363 C CA . GLY B 1 95 ? -11 9.977 14.102 1 98.19 95 GLY B CA 1
ATOM 4364 C C . GLY B 1 95 ? -9.57 9.516 14.312 1 98.19 95 GLY B C 1
ATOM 4365 O O . GLY B 1 95 ? -9.266 8.328 14.18 1 98.19 95 GLY B O 1
ATOM 4366 N N . VAL B 1 96 ? -8.742 10.398 14.703 1 98.31 96 VAL B N 1
ATOM 4367 C CA . VAL B 1 96 ? -7.305 10.156 14.805 1 98.31 96 VAL B CA 1
ATOM 4368 C C . VAL B 1 96 ? -7.023 9.188 15.953 1 98.31 96 VAL B C 1
ATOM 4370 O O . VAL B 1 96 ? -6.016 8.484 15.945 1 98.31 96 VAL B O 1
ATOM 4373 N N . GLU B 1 97 ? -7.91 9.086 16.891 1 97.62 97 GLU B N 1
ATOM 4374 C CA . GLU B 1 97 ? -7.688 8.227 18.047 1 97.62 97 GLU B CA 1
ATOM 4375 C C . GLU B 1 97 ? -7.707 6.75 17.656 1 97.62 97 GLU B C 1
ATOM 4377 O O . GLU B 1 97 ? -7.25 5.891 18.422 1 97.62 97 GLU B O 1
ATOM 4382 N N . MET B 1 98 ? -8.133 6.453 16.469 1 98.06 98 MET B N 1
ATOM 4383 C CA . MET B 1 98 ? -8.156 5.066 16 1 98.06 98 MET B CA 1
ATOM 4384 C C . MET B 1 98 ? -6.746 4.496 15.922 1 98.06 98 MET B C 1
ATOM 4386 O O . MET B 1 98 ? -6.566 3.279 15.828 1 98.06 98 MET B O 1
ATOM 4390 N N . HIS B 1 99 ? -5.766 5.363 15.875 1 97.31 99 HIS B N 1
ATOM 4391 C CA . HIS B 1 99 ? -4.379 4.926 15.781 1 97.31 99 HIS B CA 1
ATOM 4392 C C . HIS B 1 99 ? -4.012 4 16.938 1 97.31 99 HIS B C 1
ATOM 4394 O O . HIS B 1 99 ? -3.133 3.146 16.797 1 97.31 99 HIS B O 1
ATOM 4400 N N . PHE B 1 100 ? -4.719 4.105 18.062 1 95.75 100 PHE B N 1
ATOM 4401 C CA . PHE B 1 100 ? -4.242 3.383 19.234 1 95.75 100 PHE B CA 1
ATOM 4402 C C . PHE B 1 100 ? -5.367 2.57 19.859 1 95.75 100 PHE B C 1
ATOM 4404 O O . PHE B 1 100 ? -5.215 2.035 20.969 1 95.75 100 PHE B O 1
ATOM 4411 N N . GLU B 1 101 ? -6.484 2.498 19.188 1 96.88 101 GLU B N 1
ATOM 4412 C CA . GLU B 1 101 ? -7.641 1.803 19.734 1 96.88 101 GLU B CA 1
ATOM 4413 C C . GLU B 1 101 ? -7.922 0.509 18.969 1 96.88 101 GLU B C 1
ATOM 4415 O O . GLU B 1 101 ? -7.777 0.458 17.75 1 96.88 101 GLU B O 1
ATOM 4420 N N . GLU B 1 102 ? -8.367 -0.482 19.672 1 95.88 102 GLU B N 1
ATOM 4421 C CA . GLU B 1 102 ? -8.758 -1.771 19.109 1 95.88 102 GLU B CA 1
ATOM 4422 C C . GLU B 1 102 ? -10.102 -1.677 18.391 1 95.88 102 GLU B C 1
ATOM 4424 O O . GLU B 1 102 ? -10.914 -0.809 18.703 1 95.88 102 GLU B O 1
ATOM 4429 N N . PRO B 1 103 ? -10.375 -2.596 17.422 1 96.06 103 PRO B N 1
ATOM 4430 C CA . PRO B 1 103 ? -9.477 -3.605 16.859 1 96.06 103 PRO B CA 1
ATOM 4431 C C . PRO B 1 103 ? -8.523 -3.029 15.82 1 96.06 103 PRO B C 1
ATOM 4433 O O . PRO B 1 103 ? -8.836 -2.023 15.18 1 96.06 103 PRO B O 1
ATOM 4436 N N . LEU B 1 104 ? -7.352 -3.625 15.602 1 97.19 104 LEU B N 1
ATOM 4437 C CA . LEU B 1 104 ? -6.336 -3.27 14.617 1 97.19 104 LEU B CA 1
ATOM 4438 C C . LEU B 1 104 ? -5.988 -1.787 14.703 1 97.19 104 LEU B C 1
ATOM 4440 O O . LEU B 1 104 ? -6.164 -1.046 13.734 1 97.19 104 LEU B O 1
ATOM 4444 N N . PRO B 1 105 ? -5.484 -1.38 15.953 1 97.81 105 PRO B N 1
ATOM 4445 C CA . PRO B 1 105 ? -5.012 0.006 16 1 97.81 105 PRO B CA 1
ATOM 4446 C C . PRO B 1 105 ? -4.145 0.379 14.805 1 97.81 105 PRO B C 1
ATOM 4448 O O . PRO B 1 105 ? -3.191 -0.335 14.484 1 97.81 105 PRO B O 1
ATOM 4451 N N . ALA B 1 106 ? -4.496 1.497 14.188 1 97.5 106 ALA B N 1
ATOM 4452 C CA . ALA B 1 106 ? -3.844 1.847 12.93 1 97.5 106 ALA B CA 1
ATOM 4453 C C . ALA B 1 106 ? -2.332 1.946 13.109 1 97.5 106 ALA B C 1
ATOM 4455 O O . ALA B 1 106 ? -1.57 1.502 12.25 1 97.5 106 ALA B O 1
ATOM 4456 N N . ALA B 1 107 ? -1.823 2.439 14.188 1 96.25 107 ALA B N 1
ATOM 4457 C CA . ALA B 1 107 ? -0.398 2.66 14.414 1 96.25 107 ALA B CA 1
ATOM 4458 C C . ALA B 1 107 ? 0.309 1.358 14.773 1 96.25 107 ALA B C 1
ATOM 4460 O O . ALA B 1 107 ? 1.534 1.326 14.906 1 96.25 107 ALA B O 1
ATOM 4461 N N . LYS B 1 108 ? -0.471 0.229 14.891 1 94.88 108 LYS B N 1
ATOM 4462 C CA . LYS B 1 108 ? 0.129 -1.03 15.32 1 94.88 108 LYS B CA 1
ATOM 4463 C C . LYS B 1 108 ? -0.343 -2.191 14.453 1 94.88 108 LYS B C 1
ATOM 4465 O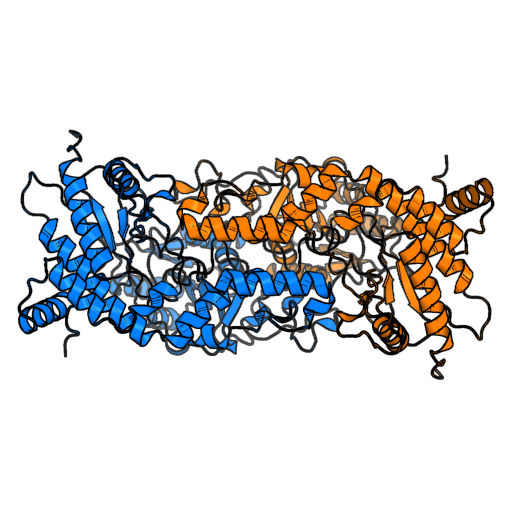 O . LYS B 1 108 ? -0.02 -3.35 14.727 1 94.88 108 LYS B O 1
ATOM 4470 N N . CYS B 1 109 ? -1.088 -1.895 13.438 1 95.12 109 CYS B N 1
ATOM 4471 C CA . CYS B 1 109 ? -1.775 -2.959 12.719 1 95.12 109 CYS B CA 1
ATOM 4472 C C . CYS B 1 109 ? -0.778 -3.881 12.023 1 95.12 109 CYS B C 1
ATOM 4474 O O . CYS B 1 109 ? -1.077 -5.047 11.766 1 95.12 109 CYS B O 1
ATOM 4476 N N . ASP B 1 110 ? 0.406 -3.418 11.719 1 88.06 110 ASP B N 1
ATOM 4477 C CA . ASP B 1 110 ? 1.424 -4.246 11.078 1 88.06 110 ASP B CA 1
ATOM 4478 C C . ASP B 1 110 ? 2.004 -5.262 12.055 1 88.06 110 ASP B C 1
ATOM 4480 O O . ASP B 1 110 ? 2.721 -6.18 11.656 1 88.06 110 ASP B O 1
ATOM 4484 N N . SER B 1 111 ? 1.729 -5.09 13.312 1 90.38 111 SER B N 1
ATOM 4485 C CA . SER B 1 111 ? 2.176 -6.062 14.305 1 90.38 111 SER B CA 1
ATOM 4486 C C . SER B 1 111 ? 1.168 -7.199 14.461 1 90.38 111 SER B C 1
ATOM 4488 O O . SER B 1 111 ? 1.446 -8.195 15.125 1 90.38 111 SER B O 1
ATOM 4490 N N . TYR B 1 112 ? 0.124 -7.066 13.867 1 94 112 TYR B N 1
ATOM 4491 C CA . TYR B 1 112 ? -0.918 -8.086 13.945 1 94 112 TYR B CA 1
ATOM 4492 C C . TYR B 1 112 ? -0.675 -9.188 12.922 1 94 112 TYR B C 1
ATOM 4494 O O . TYR B 1 112 ? 0.024 -8.977 11.93 1 94 112 TYR B O 1
ATOM 4502 N N . LEU B 1 113 ? -1.124 -10.398 13.188 1 97.44 113 LEU B N 1
ATOM 4503 C CA . LEU B 1 113 ? -1.203 -11.547 12.281 1 97.44 113 LEU B CA 1
ATOM 4504 C C . LEU B 1 113 ? 0.171 -12.172 12.078 1 97.44 113 LEU B C 1
ATOM 4506 O O . LEU B 1 113 ? 0.33 -13.07 11.25 1 97.44 113 LEU B O 1
ATOM 4510 N N . ARG B 1 114 ? 1.172 -11.711 12.766 1 97.62 114 ARG B N 1
ATOM 4511 C CA . ARG B 1 114 ? 2.523 -12.234 12.609 1 97.62 114 ARG B CA 1
ATOM 4512 C C . ARG B 1 114 ? 2.592 -13.711 13.008 1 97.62 114 ARG B C 1
ATOM 4514 O O . ARG B 1 114 ? 3.338 -14.484 12.406 1 97.62 114 ARG B O 1
ATOM 4521 N N . GLU B 1 115 ? 1.848 -14.117 14.086 1 98.06 115 GLU B N 1
ATOM 4522 C CA . GLU B 1 115 ? 1.815 -15.516 14.492 1 98.06 115 GLU B CA 1
ATOM 4523 C C . GLU B 1 115 ? 1.256 -16.406 13.383 1 98.06 115 GLU B C 1
ATOM 4525 O O . GLU B 1 115 ? 1.851 -17.422 13.039 1 98.06 115 GLU B O 1
ATOM 4530 N N . GLU B 1 116 ? 0.138 -16 12.867 1 98 116 GLU B N 1
ATOM 4531 C CA . GLU B 1 116 ? -0.499 -16.734 11.781 1 98 116 GLU B CA 1
ATOM 4532 C C . GLU B 1 116 ? 0.405 -16.797 10.555 1 98 116 GLU B C 1
ATOM 4534 O O . GLU B 1 116 ? 0.566 -17.859 9.953 1 98 116 GLU B O 1
ATOM 4539 N N . LEU B 1 117 ? 1.019 -15.664 10.188 1 98.31 117 LEU B N 1
ATOM 4540 C CA . LEU B 1 117 ? 1.92 -15.609 9.039 1 98.31 117 LEU B CA 1
ATOM 4541 C C . LEU B 1 117 ? 3.135 -16.5 9.266 1 98.31 117 LEU B C 1
ATOM 4543 O O . LEU B 1 117 ? 3.561 -17.219 8.352 1 98.31 117 LEU B O 1
ATOM 4547 N N . GLY B 1 118 ? 3.689 -16.406 10.461 1 98.38 118 GLY B N 1
ATOM 4548 C CA . GLY B 1 118 ? 4.824 -17.25 10.797 1 98.38 118 GLY B CA 1
ATOM 4549 C C . GLY B 1 118 ? 4.539 -18.734 10.609 1 98.38 118 GLY B C 1
ATOM 4550 O O . GLY B 1 118 ? 5.344 -19.453 10.023 1 98.38 118 GLY B O 1
ATOM 4551 N N . ARG B 1 119 ? 3.395 -19.188 11.086 1 98.12 119 ARG B N 1
ATOM 4552 C CA . ARG B 1 119 ? 3.002 -20.578 10.953 1 98.12 119 ARG B CA 1
ATOM 4553 C C . ARG B 1 119 ? 2.85 -20.969 9.484 1 98.12 119 ARG B C 1
ATOM 4555 O O . ARG B 1 119 ? 3.242 -22.062 9.078 1 98.12 119 ARG B O 1
ATOM 4562 N N . LEU B 1 120 ? 2.342 -20.078 8.711 1 98.25 120 LEU B N 1
ATOM 4563 C CA . LEU B 1 120 ? 2.08 -20.344 7.301 1 98.25 120 LEU B CA 1
ATOM 4564 C C . LEU B 1 120 ? 3.385 -20.531 6.531 1 98.25 120 LEU B C 1
ATOM 4566 O O . LEU B 1 120 ? 3.455 -21.359 5.617 1 98.25 120 LEU B O 1
ATOM 4570 N N . VAL B 1 121 ? 4.453 -19.75 6.895 1 98.75 121 VAL B N 1
ATOM 4571 C CA . VAL B 1 121 ? 5.637 -19.75 6.047 1 98.75 121 VAL B CA 1
ATOM 4572 C C . VAL B 1 121 ? 6.773 -20.5 6.742 1 98.75 121 VAL B C 1
ATOM 4574 O O . VAL B 1 121 ? 7.871 -20.609 6.199 1 98.75 121 VAL B O 1
ATOM 4577 N N . GLY B 1 122 ? 6.52 -21.078 7.949 1 98.62 122 GLY B N 1
ATOM 4578 C CA . GLY B 1 122 ? 7.527 -21.812 8.695 1 98.62 122 GLY B CA 1
ATOM 4579 C C . GLY B 1 122 ? 8.641 -20.922 9.219 1 98.62 122 GLY B C 1
ATOM 4580 O O . GLY B 1 122 ? 9.82 -21.219 9.016 1 98.62 122 GLY B O 1
ATOM 4581 N N . ALA B 1 123 ? 8.242 -19.844 9.883 1 98.75 123 ALA B N 1
ATOM 4582 C CA . ALA B 1 123 ? 9.195 -18.859 10.383 1 98.75 123 ALA B CA 1
ATOM 4583 C C . ALA B 1 123 ? 8.781 -18.328 11.758 1 98.75 123 ALA B C 1
ATOM 4585 O O . ALA B 1 123 ? 7.609 -18.406 12.125 1 98.75 123 ALA B O 1
ATOM 4586 N N . ASP B 1 124 ? 9.727 -17.875 12.516 1 98.44 124 ASP B N 1
ATOM 4587 C CA . ASP B 1 124 ? 9.43 -17.141 13.742 1 98.44 124 ASP B CA 1
ATOM 4588 C C . ASP B 1 124 ? 8.602 -15.883 13.438 1 98.44 124 ASP B C 1
ATOM 4590 O O . ASP B 1 124 ? 8.875 -15.172 12.469 1 98.44 124 ASP B O 1
ATOM 4594 N N . PRO B 1 125 ? 7.594 -15.664 14.258 1 98.06 125 PRO B N 1
ATOM 4595 C CA . PRO B 1 125 ? 6.738 -14.5 14 1 98.06 125 PRO B CA 1
ATOM 4596 C C . PRO B 1 125 ? 7.527 -13.195 13.906 1 98.06 125 PRO B C 1
ATOM 4598 O O . PRO B 1 125 ? 7.133 -12.281 13.172 1 98.06 125 PRO B O 1
ATOM 4601 N N . SER B 1 126 ? 8.602 -13.039 14.562 1 97.25 126 SER B N 1
ATOM 4602 C CA . SER B 1 126 ? 9.391 -11.812 14.555 1 97.25 126 SER B CA 1
ATOM 4603 C C . SER B 1 126 ? 10.109 -11.617 13.227 1 97.25 126 SER B C 1
ATOM 4605 O O . SER B 1 126 ? 10.617 -10.531 12.938 1 97.25 126 SER B O 1
ATOM 4607 N N . SER B 1 127 ? 10.125 -12.688 12.367 1 98.12 127 SER B N 1
ATOM 4608 C CA . SER B 1 127 ? 10.859 -12.617 11.109 1 98.12 127 SER B CA 1
ATOM 4609 C C . SER B 1 127 ? 9.93 -12.297 9.945 1 98.12 127 SER B C 1
ATOM 4611 O O . SER B 1 127 ? 10.367 -12.281 8.789 1 98.12 127 SER B O 1
ATOM 4613 N N . VAL B 1 128 ? 8.648 -12.133 10.266 1 98.5 128 VAL B N 1
ATOM 4614 C CA . VAL B 1 128 ? 7.691 -11.859 9.195 1 98.5 128 VAL B CA 1
ATOM 4615 C C . VAL B 1 128 ? 6.914 -10.586 9.508 1 98.5 128 VAL B C 1
ATOM 4617 O O . VAL B 1 128 ? 6.738 -10.227 10.68 1 98.5 128 VAL B O 1
ATOM 4620 N N . CYS B 1 129 ? 6.457 -9.898 8.469 1 97.69 129 CYS B N 1
ATOM 4621 C CA . CYS B 1 129 ? 5.586 -8.742 8.648 1 97.69 129 CYS B CA 1
ATOM 4622 C C . CYS B 1 129 ? 4.758 -8.484 7.391 1 97.69 129 CYS B C 1
ATOM 4624 O O . CYS B 1 129 ? 5.039 -9.039 6.332 1 97.69 129 CYS B O 1
ATOM 4626 N N . LEU B 1 130 ? 3.658 -7.797 7.594 1 98.38 130 LEU B N 1
ATOM 4627 C CA . LEU B 1 130 ? 2.889 -7.254 6.48 1 98.38 130 LEU B CA 1
ATOM 4628 C C . LEU B 1 130 ? 3.365 -5.848 6.125 1 98.38 130 LEU B C 1
ATOM 4630 O O . LEU B 1 130 ? 3.523 -5 7.008 1 98.38 130 LEU B O 1
ATOM 4634 N N . MET B 1 131 ? 3.682 -5.641 4.828 1 98 131 MET B N 1
ATOM 4635 C CA . MET B 1 131 ? 4.074 -4.305 4.383 1 98 131 MET B CA 1
ATOM 4636 C C . MET B 1 131 ? 3.969 -4.184 2.865 1 98 131 MET B C 1
ATOM 4638 O O . MET B 1 131 ? 4.191 -5.16 2.143 1 98 131 MET B O 1
ATOM 4642 N N . ASN B 1 132 ? 3.51 -3.088 2.35 1 98.31 132 ASN B N 1
ATOM 4643 C CA . ASN B 1 132 ? 3.506 -2.662 0.954 1 98.31 132 ASN B CA 1
ATOM 4644 C C . ASN B 1 132 ? 2.926 -3.738 0.041 1 98.31 132 ASN B C 1
ATOM 4646 O O . ASN B 1 132 ? 2.17 -4.602 0.494 1 98.31 132 ASN B O 1
ATOM 4650 N N . GLY B 1 133 ? 3.068 -3.617 -1.264 1 98.25 133 GLY B N 1
ATOM 4651 C CA . GLY B 1 133 ? 2.807 -4.641 -2.264 1 98.25 133 GLY B CA 1
ATOM 4652 C C . GLY B 1 133 ? 3.99 -5.562 -2.496 1 98.25 133 GLY B C 1
ATOM 4653 O O . GLY B 1 133 ? 5.105 -5.273 -2.057 1 98.25 133 GLY B O 1
ATOM 4654 N N . LEU B 1 134 ? 3.771 -6.59 -3.188 1 98.75 134 LEU B N 1
ATOM 4655 C CA . LEU B 1 134 ? 4.762 -7.652 -3.328 1 98.75 134 LEU B CA 1
ATOM 4656 C C . LEU B 1 134 ? 6.023 -7.129 -4.004 1 98.75 134 LEU B C 1
ATOM 4658 O O . LEU B 1 134 ? 7.129 -7.293 -3.477 1 98.75 134 LEU B O 1
ATOM 4662 N N . THR B 1 135 ? 5.918 -6.492 -5.203 1 98.88 135 THR B N 1
ATOM 4663 C CA . THR B 1 135 ? 7.105 -6.082 -5.945 1 98.88 135 THR B CA 1
ATOM 4664 C C . THR B 1 135 ? 7.859 -4.988 -5.191 1 98.88 135 THR B C 1
ATOM 4666 O O . THR B 1 135 ? 9.094 -4.938 -5.238 1 98.88 135 THR B O 1
ATOM 4669 N N . VAL B 1 136 ? 7.145 -4.102 -4.473 1 98.88 136 VAL B N 1
ATOM 4670 C CA . VAL B 1 136 ? 7.805 -3.121 -3.619 1 98.88 136 VAL B CA 1
ATOM 4671 C C . VAL B 1 136 ? 8.641 -3.838 -2.561 1 98.88 136 VAL B C 1
ATOM 4673 O O . VAL B 1 136 ? 9.805 -3.49 -2.34 1 98.88 136 VAL B O 1
ATOM 4676 N N . ASN B 1 137 ? 8.055 -4.82 -1.912 1 98.81 137 ASN B N 1
ATOM 4677 C CA . ASN B 1 137 ? 8.781 -5.586 -0.906 1 98.81 137 ASN B CA 1
ATOM 4678 C C . ASN B 1 137 ? 10.023 -6.242 -1.494 1 98.81 137 ASN B C 1
ATOM 4680 O O . ASN B 1 137 ? 11.094 -6.227 -0.877 1 98.81 137 ASN B O 1
ATOM 4684 N N . LEU B 1 138 ? 9.844 -6.852 -2.67 1 98.94 138 LEU B N 1
ATOM 4685 C CA . LEU B 1 138 ? 10.969 -7.488 -3.346 1 98.94 138 LEU B CA 1
ATOM 4686 C C . LEU B 1 138 ? 12.109 -6.496 -3.561 1 98.94 138 LEU B C 1
ATOM 4688 O O . LEU B 1 138 ? 13.266 -6.805 -3.281 1 98.94 138 LEU B O 1
ATOM 4692 N N . HIS B 1 139 ? 11.805 -5.328 -4.016 1 98.94 139 HIS B N 1
ATOM 4693 C CA . HIS B 1 139 ? 12.805 -4.301 -4.27 1 98.94 139 HIS B CA 1
ATOM 4694 C C . HIS B 1 139 ? 13.484 -3.859 -2.977 1 98.94 139 HIS B C 1
ATOM 4696 O O . HIS B 1 139 ? 14.703 -3.729 -2.924 1 98.94 139 HIS B O 1
ATOM 4702 N N . LEU B 1 140 ? 12.664 -3.547 -1.951 1 98.81 140 LEU B N 1
ATOM 4703 C CA . LEU B 1 140 ? 13.234 -3.08 -0.694 1 98.81 140 LEU B CA 1
ATOM 4704 C C . LEU B 1 140 ? 14.211 -4.109 -0.126 1 98.81 140 LEU B C 1
ATOM 4706 O O . LEU B 1 140 ? 15.281 -3.748 0.37 1 98.81 140 LEU B O 1
ATOM 4710 N N . LEU B 1 141 ? 13.859 -5.379 -0.211 1 98.81 141 LEU B N 1
ATOM 4711 C CA . LEU B 1 141 ? 14.742 -6.445 0.252 1 98.81 141 LEU B CA 1
ATOM 4712 C C . LEU B 1 141 ? 16 -6.523 -0.611 1 98.81 141 LEU B C 1
ATOM 4714 O O . LEU B 1 141 ? 17.109 -6.566 -0.088 1 98.81 141 LEU B O 1
ATOM 4718 N N . LEU B 1 142 ? 15.836 -6.465 -1.917 1 98.81 142 LEU B N 1
ATOM 4719 C CA . LEU B 1 142 ? 16.969 -6.605 -2.824 1 98.81 142 LEU B CA 1
ATOM 4720 C C . LEU B 1 142 ? 17.938 -5.438 -2.672 1 98.81 142 LEU B C 1
ATOM 4722 O O . LEU B 1 142 ? 19.141 -5.605 -2.816 1 98.81 142 LEU B O 1
ATOM 4726 N N . LEU B 1 143 ? 17.422 -4.238 -2.416 1 98.44 143 LEU B N 1
ATOM 4727 C CA . LEU B 1 143 ? 18.297 -3.09 -2.221 1 98.44 143 LEU B CA 1
ATOM 4728 C C . LEU B 1 143 ? 19.266 -3.34 -1.073 1 98.44 143 LEU B C 1
ATOM 4730 O O . LEU B 1 143 ? 20.391 -2.809 -1.072 1 98.44 143 LEU B O 1
ATOM 4734 N N . SER B 1 144 ? 18.859 -4.113 -0.141 1 97.88 144 SER B N 1
ATOM 4735 C CA . SER B 1 144 ? 19.719 -4.426 0.995 1 97.88 144 SER B CA 1
ATOM 4736 C C . SER B 1 144 ? 20.516 -5.707 0.752 1 97.88 144 SER B C 1
ATOM 4738 O O . SER B 1 144 ? 21.688 -5.785 1.103 1 97.88 144 SER B O 1
ATOM 4740 N N . PHE B 1 145 ? 19.953 -6.719 0.127 1 98.56 145 PHE B N 1
ATOM 4741 C CA . PHE B 1 145 ? 20.547 -8.047 0.066 1 98.56 145 PHE B CA 1
ATOM 4742 C C . PHE B 1 145 ? 21.375 -8.211 -1.206 1 98.56 145 PHE B C 1
ATOM 4744 O O . PHE B 1 145 ? 22.297 -9.016 -1.249 1 98.56 145 PHE B O 1
ATOM 4751 N N . TYR B 1 146 ? 21.047 -7.52 -2.266 1 98.38 146 TYR B N 1
ATOM 4752 C CA . TYR B 1 146 ? 21.859 -7.535 -3.477 1 98.38 146 TYR B CA 1
ATOM 4753 C C . TYR B 1 146 ? 22.938 -6.445 -3.432 1 98.38 146 TYR B C 1
ATOM 4755 O O . TYR B 1 146 ? 22.719 -5.34 -3.938 1 98.38 146 TYR B O 1
ATOM 4763 N N . GLN B 1 147 ? 24.031 -6.785 -2.834 1 96.69 147 GLN B N 1
ATOM 4764 C CA . GLN B 1 147 ? 25.219 -5.938 -2.754 1 96.69 147 GLN B CA 1
ATOM 4765 C C . GLN B 1 147 ? 26.328 -6.469 -3.646 1 96.69 147 GLN B C 1
ATOM 4767 O O . GLN B 1 147 ? 27.297 -7.051 -3.156 1 96.69 147 GLN B O 1
ATOM 4772 N N . PRO B 1 148 ? 26.25 -6.191 -4.887 1 97.44 148 PRO B N 1
ATOM 4773 C CA . PRO B 1 148 ? 27.172 -6.805 -5.855 1 97.44 148 PRO B CA 1
ATOM 4774 C C . PRO B 1 148 ? 28.578 -6.223 -5.777 1 97.44 148 PRO B C 1
ATOM 4776 O O . PRO B 1 148 ? 28.75 -5.086 -5.336 1 97.44 148 PRO B O 1
ATOM 4779 N N . THR B 1 149 ? 29.531 -7.051 -6.113 1 97.44 149 THR B N 1
ATOM 4780 C CA . THR B 1 149 ? 30.891 -6.648 -6.391 1 97.44 149 THR B CA 1
ATOM 4781 C C . THR B 1 149 ? 31.219 -6.832 -7.871 1 97.44 149 THR B C 1
ATOM 4783 O O . THR B 1 149 ? 30.375 -7.262 -8.656 1 97.44 149 THR B O 1
ATOM 4786 N N . GLN B 1 150 ? 32.406 -6.523 -8.18 1 96.94 150 GLN B N 1
ATOM 4787 C CA . GLN B 1 150 ? 32.812 -6.641 -9.578 1 96.94 150 GLN B CA 1
ATOM 4788 C C . GLN B 1 150 ? 32.875 -8.102 -10.008 1 96.94 150 GLN B C 1
ATOM 4790 O O . GLN B 1 150 ? 32.688 -8.414 -11.195 1 96.94 150 GLN B O 1
ATOM 4795 N N . THR B 1 151 ? 33.094 -9.023 -9.07 1 97.75 151 THR B N 1
ATOM 4796 C CA . THR B 1 151 ? 33.281 -10.422 -9.43 1 97.75 151 THR B CA 1
ATOM 4797 C C . THR B 1 151 ? 32.062 -11.25 -9.031 1 97.75 151 THR B C 1
ATOM 4799 O O . THR B 1 151 ? 31.875 -12.359 -9.516 1 97.75 151 THR B O 1
ATOM 4802 N N . ARG B 1 152 ? 31.281 -10.758 -8.109 1 98.62 152 ARG B N 1
ATOM 4803 C CA . ARG B 1 152 ? 30.062 -11.422 -7.664 1 98.62 152 ARG B CA 1
ATOM 4804 C C . ARG B 1 152 ? 28.859 -10.5 -7.809 1 98.62 152 ARG B C 1
ATOM 4806 O O . ARG B 1 152 ? 28.469 -9.828 -6.852 1 98.62 152 ARG B O 1
ATOM 4813 N N . PHE B 1 153 ? 28.219 -10.5 -9.023 1 98.62 153 PHE B N 1
ATOM 4814 C CA . PHE B 1 153 ? 27.219 -9.469 -9.273 1 98.62 153 PHE B CA 1
ATOM 4815 C C . PHE B 1 153 ? 25.969 -10.07 -9.906 1 98.62 153 PHE B C 1
ATOM 4817 O O . PHE B 1 153 ? 24.984 -9.359 -10.141 1 98.62 153 PHE B O 1
ATOM 4824 N N . LYS B 1 154 ? 25.984 -11.359 -10.148 1 98.88 154 LYS B N 1
ATOM 4825 C CA . LYS B 1 154 ? 24.859 -11.945 -10.875 1 98.88 154 LYS B CA 1
ATOM 4826 C C . LYS B 1 154 ? 23.703 -12.258 -9.938 1 98.88 154 LYS B C 1
ATOM 4828 O O . LYS B 1 154 ? 23.906 -12.492 -8.75 1 98.88 154 LYS B O 1
ATOM 4833 N N . ILE B 1 155 ? 22.547 -12.211 -10.453 1 98.94 155 ILE B N 1
ATOM 4834 C CA . ILE B 1 155 ? 21.328 -12.695 -9.82 1 98.94 155 ILE B CA 1
ATOM 4835 C C . ILE B 1 155 ? 20.781 -13.898 -10.594 1 98.94 155 ILE B C 1
ATOM 4837 O O . ILE B 1 155 ? 20.547 -13.812 -11.805 1 98.94 155 ILE B O 1
ATOM 4841 N N . LEU B 1 156 ? 20.625 -15.031 -9.945 1 98.94 156 LEU B N 1
ATOM 4842 C CA . LEU B 1 156 ? 20.078 -16.219 -10.586 1 98.94 156 LEU B CA 1
ATOM 4843 C C . LEU B 1 156 ? 18.547 -16.219 -10.523 1 98.94 156 LEU B C 1
ATOM 4845 O O . LEU B 1 156 ? 17.969 -16.031 -9.453 1 98.94 156 LEU B O 1
ATOM 4849 N N . LEU B 1 157 ? 17.891 -16.375 -11.656 1 98.75 157 LEU B N 1
ATOM 4850 C CA . LEU B 1 157 ? 16.438 -16.359 -11.82 1 98.75 157 LEU B CA 1
ATOM 4851 C C . LEU B 1 157 ? 15.992 -17.484 -12.766 1 98.75 157 LEU B C 1
ATOM 4853 O O . LEU B 1 157 ? 16.719 -17.844 -13.68 1 98.75 157 LEU B O 1
ATOM 4857 N N . GLU B 1 158 ? 14.844 -18.062 -12.523 1 98.44 158 GLU B N 1
ATOM 4858 C CA . GLU B 1 158 ? 14.344 -19.047 -13.477 1 98.44 158 GLU B CA 1
ATOM 4859 C C . GLU B 1 158 ? 13.883 -18.375 -14.766 1 98.44 158 GLU B C 1
ATOM 4861 O O . GLU B 1 158 ? 13.344 -17.266 -14.742 1 98.44 158 GLU B O 1
ATOM 4866 N N . GLY B 1 159 ? 14.102 -19.078 -15.844 1 95.69 159 GLY B N 1
ATOM 4867 C CA . GLY B 1 159 ? 13.578 -18.594 -17.109 1 95.69 159 GLY B CA 1
ATOM 4868 C C . GLY B 1 159 ? 12.07 -18.5 -17.141 1 95.69 159 GLY B C 1
ATOM 4869 O O . GLY B 1 159 ? 11.383 -19.344 -16.562 1 95.69 159 GLY B O 1
ATOM 4870 N N . HIS B 1 160 ? 11.547 -17.422 -17.75 1 92.69 160 HIS B N 1
ATOM 4871 C CA . HIS B 1 160 ? 10.117 -17.172 -17.859 1 92.69 160 HIS B CA 1
ATOM 4872 C C . HIS B 1 160 ? 9.484 -16.938 -16.5 1 92.69 160 HIS B C 1
ATOM 4874 O O . HIS B 1 160 ? 8.383 -17.438 -16.234 1 92.69 160 HIS B O 1
ATOM 4880 N N . ALA B 1 161 ? 10.336 -16.328 -15.641 1 96.81 161 ALA B N 1
ATOM 4881 C CA . ALA B 1 161 ? 9.781 -15.891 -14.367 1 96.81 161 ALA B CA 1
ATOM 4882 C C . ALA B 1 161 ? 8.641 -14.898 -14.586 1 96.81 161 ALA B C 1
ATOM 4884 O O . ALA B 1 161 ? 8.531 -14.297 -15.656 1 96.81 161 ALA B O 1
ATOM 4885 N N . PHE B 1 162 ? 7.719 -14.844 -13.609 1 97.12 162 PHE B N 1
ATOM 4886 C CA . PHE B 1 162 ? 6.695 -13.812 -13.719 1 97.12 162 PHE B CA 1
ATOM 4887 C C . PHE B 1 162 ? 7.316 -12.469 -14.07 1 97.12 162 PHE B C 1
ATOM 4889 O O . PHE B 1 162 ? 8.375 -12.109 -13.547 1 97.12 162 PHE B O 1
ATOM 4896 N N . PRO B 1 163 ? 6.754 -11.68 -14.945 1 96.56 163 PRO B N 1
ATOM 4897 C CA . PRO B 1 163 ? 7.355 -10.445 -15.477 1 96.56 163 PRO B CA 1
ATOM 4898 C C . PRO B 1 163 ? 7.852 -9.516 -14.375 1 96.56 163 PRO B C 1
ATOM 4900 O O . PRO B 1 163 ? 8.945 -8.961 -14.477 1 96.56 163 PRO B O 1
ATOM 4903 N N . SER B 1 164 ? 7.09 -9.328 -13.383 1 98.06 164 SER B N 1
ATOM 4904 C CA . SER B 1 164 ? 7.473 -8.398 -12.328 1 98.06 164 SER B CA 1
ATOM 4905 C C . SER B 1 164 ? 8.812 -8.789 -11.711 1 98.06 164 SER B C 1
ATOM 4907 O O . SER B 1 164 ? 9.625 -7.922 -11.383 1 98.06 164 SER B O 1
ATOM 4909 N N . ASP B 1 165 ? 9.023 -10.086 -11.445 1 98.5 165 ASP B N 1
ATOM 4910 C CA . ASP B 1 165 ? 10.289 -10.547 -10.883 1 98.5 165 ASP B CA 1
ATOM 4911 C C . ASP B 1 165 ? 11.445 -10.25 -11.836 1 98.5 165 ASP B C 1
ATOM 4913 O O . ASP B 1 165 ? 12.5 -9.766 -11.406 1 98.5 165 ASP B O 1
ATOM 4917 N N . ARG B 1 166 ? 11.195 -10.578 -13.07 1 98 166 ARG B N 1
ATOM 4918 C CA . ARG B 1 166 ? 12.234 -10.336 -14.07 1 98 166 ARG B CA 1
ATOM 4919 C C . ARG B 1 166 ? 12.586 -8.852 -14.141 1 98 166 ARG B C 1
ATOM 4921 O O . ARG B 1 166 ? 13.766 -8.492 -14.148 1 98 166 ARG B O 1
ATOM 4928 N N . TYR B 1 167 ? 11.586 -8.008 -14.242 1 98.5 167 TYR B N 1
ATOM 4929 C CA . TYR B 1 167 ? 11.805 -6.57 -14.297 1 98.5 167 TYR B CA 1
ATOM 4930 C C . TYR B 1 167 ? 12.516 -6.082 -13.039 1 98.5 167 TYR B C 1
ATOM 4932 O O . TYR B 1 167 ? 13.359 -5.184 -13.102 1 98.5 167 TYR B O 1
ATOM 4940 N N . ALA B 1 168 ? 12.156 -6.641 -11.891 1 98.75 168 ALA B N 1
ATOM 4941 C CA . ALA B 1 168 ? 12.781 -6.25 -10.625 1 98.75 168 ALA B CA 1
ATOM 4942 C C . ALA B 1 168 ? 14.273 -6.574 -10.625 1 98.75 168 ALA B C 1
ATOM 4944 O O . ALA B 1 168 ? 15.102 -5.723 -10.297 1 98.75 168 ALA B O 1
ATOM 4945 N N . MET B 1 169 ? 14.664 -7.832 -11.047 1 98.75 169 MET B N 1
ATOM 4946 C CA . MET B 1 169 ? 16.062 -8.227 -11.055 1 98.75 169 MET B CA 1
ATOM 4947 C C . MET B 1 169 ? 16.875 -7.352 -12 1 98.75 169 MET B C 1
ATOM 4949 O O . MET B 1 169 ? 17.969 -6.883 -11.656 1 98.75 169 MET B O 1
ATOM 4953 N N . ARG B 1 170 ? 16.297 -7.129 -13.141 1 98.38 170 ARG B N 1
ATOM 4954 C CA . ARG B 1 170 ? 17 -6.359 -14.156 1 98.38 170 ARG B CA 1
ATOM 4955 C C . ARG B 1 170 ? 17.188 -4.91 -13.711 1 98.38 170 ARG B C 1
ATOM 4957 O O . ARG B 1 170 ? 18.266 -4.348 -13.867 1 98.38 170 ARG B O 1
ATOM 4964 N N . SER B 1 171 ? 16.141 -4.305 -13.172 1 98.44 171 SER B N 1
ATOM 4965 C CA . SER B 1 171 ? 16.25 -2.906 -12.773 1 98.44 171 SER B CA 1
ATOM 4966 C C . SER B 1 171 ? 17.156 -2.744 -11.555 1 98.44 171 SER B C 1
ATOM 4968 O O . SER B 1 171 ? 17.812 -1.716 -11.398 1 98.44 171 SER B O 1
ATOM 4970 N N . GLN B 1 172 ? 17.203 -3.75 -10.688 1 98.5 172 GLN B N 1
ATOM 4971 C CA . GLN B 1 172 ? 18.156 -3.748 -9.578 1 98.5 172 GLN B CA 1
ATOM 4972 C C . GLN B 1 172 ? 19.594 -3.74 -10.086 1 98.5 172 GLN B C 1
ATOM 4974 O O . GLN B 1 172 ? 20.438 -3.002 -9.578 1 98.5 172 GLN B O 1
ATOM 4979 N N . ALA B 1 173 ? 19.875 -4.586 -11.039 1 98.31 173 ALA B N 1
ATOM 4980 C CA . ALA B 1 173 ? 21.219 -4.637 -11.633 1 98.31 173 ALA B CA 1
ATOM 4981 C C . ALA B 1 173 ? 21.578 -3.309 -12.289 1 98.31 173 ALA B C 1
ATOM 4983 O O . ALA B 1 173 ? 22.672 -2.795 -12.102 1 98.31 173 ALA B O 1
ATOM 4984 N N . GLU B 1 174 ? 20.609 -2.742 -13.039 1 97.44 174 GLU B N 1
ATOM 4985 C CA . GLU B 1 174 ? 20.828 -1.466 -13.711 1 97.44 174 GLU B CA 1
ATOM 4986 C C . GLU B 1 174 ? 21.125 -0.356 -12.703 1 97.44 174 GLU B C 1
ATOM 4988 O O . GLU B 1 174 ? 22 0.483 -12.93 1 97.44 174 GLU B O 1
ATOM 4993 N N . LEU B 1 175 ? 20.359 -0.345 -11.672 1 96.81 175 LEU B N 1
ATOM 4994 C CA . LEU B 1 175 ? 20.531 0.663 -10.633 1 96.81 175 LEU B CA 1
ATOM 4995 C C . LEU B 1 175 ? 21.953 0.647 -10.078 1 96.81 175 LEU B C 1
ATOM 4997 O O . LEU B 1 175 ? 22.484 1.689 -9.688 1 96.81 175 LEU B O 1
ATOM 5001 N N . ARG B 1 176 ? 22.578 -0.557 -10.102 1 95.62 176 ARG B N 1
ATOM 5002 C CA . ARG B 1 176 ? 23.922 -0.722 -9.562 1 95.62 176 ARG B CA 1
ATOM 5003 C C . ARG B 1 176 ? 24.984 -0.536 -10.648 1 95.62 176 ARG B C 1
ATOM 5005 O O . ARG B 1 176 ? 26.172 -0.724 -10.398 1 95.62 176 ARG B O 1
ATOM 5012 N N . GLY B 1 177 ? 24.562 -0.274 -11.867 1 95.25 177 GLY B N 1
ATOM 5013 C CA . GLY B 1 177 ? 25.484 0.029 -12.953 1 95.25 177 GLY B CA 1
ATOM 5014 C C . GLY B 1 177 ? 25.891 -1.196 -13.742 1 95.25 177 GLY B C 1
ATOM 5015 O O . GLY B 1 177 ? 26.844 -1.145 -14.523 1 95.25 177 GLY B O 1
ATOM 5016 N N . PHE B 1 178 ? 25.234 -2.318 -13.531 1 97.94 178 PHE B N 1
ATOM 5017 C CA . PHE B 1 178 ? 25.562 -3.533 -14.266 1 97.94 178 PHE B CA 1
ATOM 5018 C C . PHE B 1 178 ? 24.641 -3.699 -15.469 1 97.94 178 PHE B C 1
ATOM 5020 O O . PHE B 1 178 ? 23.5 -3.238 -15.461 1 97.94 178 PHE B O 1
ATOM 5027 N N . ASP B 1 179 ? 25.125 -4.309 -16.547 1 97.81 179 ASP B N 1
ATOM 5028 C CA . ASP B 1 179 ? 24.297 -4.727 -17.672 1 97.81 179 ASP B CA 1
ATOM 5029 C C . ASP B 1 179 ? 23.359 -5.871 -17.281 1 97.81 179 ASP B C 1
ATOM 5031 O O . ASP B 1 179 ? 23.812 -6.969 -16.953 1 97.81 179 ASP B O 1
ATOM 5035 N N . PRO B 1 180 ? 22.109 -5.625 -17.359 1 97.69 180 PRO B N 1
ATOM 5036 C CA . PRO B 1 180 ? 21.172 -6.668 -16.922 1 97.69 180 PRO B CA 1
ATOM 5037 C C . PRO B 1 180 ? 21.312 -7.961 -17.719 1 97.69 180 PRO B C 1
ATOM 5039 O O . PRO B 1 180 ? 21.016 -9.047 -17.219 1 97.69 180 PRO B O 1
ATOM 5042 N N . ASN B 1 181 ? 21.75 -7.902 -18.984 1 97.62 181 ASN B N 1
ATOM 5043 C CA . ASN B 1 181 ? 21.938 -9.094 -19.797 1 97.62 181 ASN B CA 1
ATOM 5044 C C . ASN B 1 181 ? 23.047 -9.977 -19.25 1 97.62 181 ASN B C 1
ATOM 5046 O O . ASN B 1 181 ? 23.078 -11.18 -19.516 1 97.62 181 ASN B O 1
ATOM 5050 N N . GLU B 1 182 ? 23.938 -9.375 -18.484 1 97.81 182 GLU B N 1
ATOM 5051 C CA . GLU B 1 182 ? 25.031 -10.102 -17.859 1 97.81 182 GLU B CA 1
ATOM 5052 C C . GLU B 1 182 ? 24.719 -10.43 -16.391 1 97.81 182 GLU B C 1
ATOM 5054 O O . GLU B 1 182 ? 25.062 -11.508 -15.906 1 97.81 182 GLU B O 1
ATOM 5059 N N . ALA B 1 183 ? 24.062 -9.508 -15.797 1 98.56 183 ALA B N 1
ATOM 5060 C CA . ALA B 1 183 ? 23.875 -9.586 -14.352 1 98.56 183 ALA B CA 1
ATOM 5061 C C . ALA B 1 183 ? 22.766 -10.562 -13.992 1 98.56 183 ALA B C 1
ATOM 5063 O O . ALA B 1 183 ? 22.812 -11.211 -12.938 1 98.56 183 ALA B O 1
ATOM 5064 N N . VAL B 1 184 ? 21.75 -10.68 -14.844 1 98.62 184 VAL B N 1
ATOM 5065 C CA . VAL B 1 184 ? 20.641 -11.578 -14.555 1 98.62 184 VAL B CA 1
ATOM 5066 C C . VAL B 1 184 ? 20.828 -12.891 -15.305 1 98.62 184 VAL B C 1
ATOM 5068 O O . VAL B 1 184 ? 20.641 -12.953 -16.531 1 98.62 184 VAL B O 1
ATOM 5071 N N . LEU B 1 185 ? 21.172 -13.883 -14.547 1 98.5 185 LEU B N 1
ATOM 5072 C CA . LEU B 1 185 ? 21.391 -15.227 -15.078 1 98.5 185 LEU B CA 1
ATOM 5073 C C . LEU B 1 185 ? 20.109 -16.047 -15.023 1 98.5 185 LEU B C 1
ATOM 5075 O O . LEU B 1 185 ? 19.578 -16.328 -13.938 1 98.5 185 LEU B O 1
ATOM 5079 N N . GLU B 1 186 ? 19.609 -16.469 -16.172 1 98.06 186 GLU B N 1
ATOM 5080 C CA . GLU B 1 186 ? 18.359 -17.234 -16.234 1 98.06 186 GLU B CA 1
ATOM 5081 C C . GLU B 1 186 ? 18.641 -18.703 -16.547 1 98.06 186 GLU B C 1
ATOM 5083 O O . GLU B 1 186 ? 19.5 -19.016 -17.359 1 98.06 186 GLU B O 1
ATOM 5088 N N . ILE B 1 187 ? 17.969 -19.562 -15.836 1 98.44 187 ILE B N 1
ATOM 5089 C CA . ILE B 1 187 ? 18.016 -20.984 -16.125 1 98.44 187 ILE B CA 1
ATOM 5090 C C . ILE B 1 187 ? 16.734 -21.422 -16.828 1 98.44 187 ILE B C 1
ATOM 5092 O O . ILE B 1 187 ? 15.625 -21.125 -16.344 1 98.44 187 ILE B O 1
ATOM 5096 N N . HIS B 1 188 ? 16.875 -22.094 -17.906 1 98 188 HIS B N 1
ATOM 5097 C CA . HIS B 1 188 ? 15.727 -22.547 -18.688 1 98 188 HIS B CA 1
ATOM 5098 C C . HIS B 1 188 ? 15.609 -24.062 -18.672 1 98 188 HIS B C 1
ATOM 5100 O O . HIS B 1 188 ? 16.609 -24.766 -18.453 1 98 188 HIS B O 1
ATOM 5106 N N . PRO B 1 189 ? 14.391 -24.578 -18.812 1 97.94 189 PRO B N 1
ATOM 5107 C CA . PRO B 1 189 ? 14.242 -26.016 -18.969 1 97.94 189 PRO B CA 1
ATOM 5108 C C . PRO B 1 189 ? 15.016 -26.578 -20.156 1 97.94 189 PRO B C 1
ATOM 5110 O O . PRO B 1 189 ? 15.328 -25.844 -21.094 1 97.94 189 PRO B O 1
ATOM 5113 N N . ARG B 1 190 ? 15.328 -27.875 -20.062 1 97.75 190 ARG B N 1
ATOM 5114 C CA . ARG B 1 190 ? 15.945 -28.531 -21.203 1 97.75 190 ARG B CA 1
ATOM 5115 C C . ARG B 1 190 ? 15.016 -28.516 -22.422 1 97.75 190 ARG B C 1
ATOM 5117 O O . ARG B 1 190 ? 13.805 -28.328 -22.266 1 97.75 190 ARG B O 1
ATOM 5124 N N . GLU B 1 191 ? 15.617 -28.625 -23.594 1 96.19 191 GLU B N 1
ATOM 5125 C CA . GLU B 1 191 ? 14.812 -28.672 -24.812 1 96.19 191 GLU B CA 1
ATOM 5126 C C . GLU B 1 191 ? 13.734 -29.75 -24.719 1 96.19 191 GLU B C 1
ATOM 5128 O O . GLU B 1 191 ? 14.008 -30.875 -24.328 1 96.19 191 GLU B O 1
ATOM 5133 N N . GLY B 1 192 ? 12.531 -29.297 -25.016 1 94.69 192 GLY B N 1
ATOM 5134 C CA . GLY B 1 192 ? 11.422 -30.234 -25.016 1 94.69 192 GLY B CA 1
ATOM 5135 C C . GLY B 1 192 ? 10.758 -30.391 -23.672 1 94.69 192 GLY B C 1
ATOM 5136 O O . GLY B 1 192 ? 9.742 -31.078 -23.531 1 94.69 192 GLY B O 1
ATOM 5137 N N . GLU B 1 193 ? 11.367 -29.75 -22.656 1 96.12 193 GLU B N 1
ATOM 5138 C CA . GLU B 1 193 ? 10.789 -29.828 -21.312 1 96.12 193 GLU B CA 1
ATOM 5139 C C . GLU B 1 193 ? 10.156 -28.5 -20.906 1 96.12 193 GLU B C 1
ATOM 5141 O O . GLU B 1 193 ? 10.539 -27.438 -21.406 1 96.12 193 GLU B O 1
ATOM 5146 N N . SER B 1 194 ? 9.18 -28.641 -20.078 1 95.12 194 SER B N 1
ATOM 5147 C CA . SER B 1 194 ? 8.445 -27.438 -19.672 1 95.12 194 SER B CA 1
ATOM 5148 C C . SER B 1 194 ? 8.891 -26.969 -18.297 1 95.12 194 SER B C 1
ATOM 5150 O O . SER B 1 194 ? 8.664 -25.812 -17.922 1 95.12 194 SER B O 1
ATOM 5152 N N . THR B 1 195 ? 9.523 -27.812 -17.5 1 97.81 195 THR B N 1
ATOM 5153 C CA . THR B 1 195 ? 9.891 -27.484 -16.125 1 97.81 195 THR B CA 1
ATOM 5154 C C . THR B 1 195 ? 11.391 -27.641 -15.906 1 97.81 195 THR B C 1
ATOM 5156 O O . THR B 1 195 ? 12.07 -28.297 -16.703 1 97.81 195 THR B O 1
ATOM 5159 N N . LEU B 1 196 ? 11.914 -26.984 -14.914 1 98.38 196 LEU B N 1
ATOM 5160 C CA . LEU B 1 196 ? 13.328 -27.016 -14.578 1 98.38 196 LEU B CA 1
ATOM 5161 C C . LEU B 1 196 ? 13.641 -28.219 -13.688 1 98.38 196 LEU B C 1
ATOM 5163 O O . LEU B 1 196 ? 12.945 -28.453 -12.703 1 98.38 196 LEU B O 1
ATOM 5167 N N . ARG B 1 197 ? 14.648 -28.953 -14.086 1 98.19 197 ARG B N 1
ATOM 5168 C CA . ARG B 1 197 ? 15.125 -30 -13.195 1 98.19 197 ARG B CA 1
ATOM 5169 C C . ARG B 1 197 ? 15.977 -29.422 -12.062 1 98.19 197 ARG B C 1
ATOM 5171 O O . ARG B 1 197 ? 16.797 -28.531 -12.297 1 98.19 197 ARG B O 1
ATOM 5178 N N . THR B 1 198 ? 15.781 -29.906 -10.828 1 98.44 198 THR B N 1
ATOM 5179 C CA . THR B 1 198 ? 16.547 -29.438 -9.688 1 98.44 198 THR B CA 1
ATOM 5180 C C . THR B 1 198 ? 18.047 -29.625 -9.93 1 98.44 198 THR B C 1
ATOM 5182 O O . THR B 1 198 ? 18.844 -28.75 -9.578 1 98.44 198 THR B O 1
ATOM 5185 N N . GLU B 1 199 ? 18.438 -30.719 -10.555 1 98.38 199 GLU B N 1
ATOM 5186 C CA . GLU B 1 199 ? 19.859 -31 -10.789 1 98.38 199 GLU B CA 1
ATOM 5187 C C . GLU B 1 199 ? 20.484 -29.938 -11.688 1 98.38 199 GLU B C 1
ATOM 5189 O O . GLU B 1 199 ? 21.672 -29.625 -11.547 1 98.38 199 GLU B O 1
ATOM 5194 N N . ASP B 1 200 ? 19.734 -29.422 -12.641 1 98.69 200 ASP B N 1
ATOM 5195 C CA . ASP B 1 200 ? 20.25 -28.375 -13.523 1 98.69 200 ASP B CA 1
ATOM 5196 C C . ASP B 1 200 ? 20.469 -27.078 -12.766 1 98.69 200 ASP B C 1
ATOM 5198 O O . ASP B 1 200 ? 21.438 -26.359 -13.023 1 98.69 200 ASP B O 1
ATOM 5202 N N . ILE B 1 201 ? 19.578 -26.734 -11.844 1 98.75 201 ILE B N 1
ATOM 5203 C CA . ILE B 1 201 ? 19.719 -25.547 -11 1 98.75 201 ILE B CA 1
ATOM 5204 C C . ILE B 1 201 ? 20.969 -25.688 -10.133 1 98.75 201 ILE B C 1
ATOM 5206 O O . ILE B 1 201 ? 21.781 -24.766 -10.055 1 98.75 201 ILE B O 1
ATOM 5210 N N . LEU B 1 202 ? 21.141 -26.875 -9.539 1 98.88 202 LEU B N 1
ATOM 5211 C CA . LEU B 1 202 ? 22.281 -27.125 -8.68 1 98.88 202 LEU B CA 1
ATOM 5212 C C . LEU B 1 202 ? 23.578 -27.047 -9.461 1 98.88 202 LEU B C 1
ATOM 5214 O O . LEU B 1 202 ? 24.594 -26.547 -8.953 1 98.88 202 LEU B O 1
ATOM 5218 N N . LYS B 1 203 ? 23.531 -27.547 -10.672 1 98.75 203 LYS B N 1
ATOM 5219 C CA . LYS B 1 203 ? 24.719 -27.5 -11.523 1 98.75 203 LYS B CA 1
ATOM 5220 C C . LYS B 1 203 ? 25.141 -26.062 -11.789 1 98.75 203 LYS B C 1
ATOM 5222 O O . LYS B 1 203 ? 26.328 -25.734 -11.688 1 98.75 203 LYS B O 1
ATOM 5227 N N . VAL B 1 204 ? 24.188 -25.203 -12.125 1 98.75 204 VAL B N 1
ATOM 5228 C CA . VAL B 1 204 ? 24.5 -23.812 -12.398 1 98.75 204 VAL B CA 1
ATOM 5229 C C . VAL B 1 204 ? 25.062 -23.141 -11.141 1 98.75 204 VAL B C 1
ATOM 5231 O O . VAL B 1 204 ? 26.047 -22.391 -11.219 1 98.75 204 VAL B O 1
ATOM 5234 N N . ILE B 1 205 ? 24.484 -23.422 -9.977 1 98.81 205 ILE B N 1
ATOM 5235 C CA . ILE B 1 205 ? 24.953 -22.844 -8.719 1 98.81 205 ILE B CA 1
ATOM 5236 C C . ILE B 1 205 ? 26.375 -23.312 -8.43 1 98.81 205 ILE B C 1
ATOM 5238 O O . ILE B 1 205 ? 27.219 -22.516 -8.031 1 98.81 205 ILE B O 1
ATOM 5242 N N . LYS B 1 206 ? 26.641 -24.578 -8.695 1 98.38 206 LYS B N 1
ATOM 5243 C CA . LYS B 1 206 ? 27.969 -25.125 -8.453 1 98.38 206 LYS B CA 1
ATOM 5244 C C . LYS B 1 206 ? 29 -24.5 -9.398 1 98.38 206 LYS B C 1
ATOM 5246 O O . LYS B 1 206 ? 30.094 -24.141 -8.977 1 98.38 206 LYS B O 1
ATOM 5251 N N . GLU B 1 207 ? 28.656 -24.359 -10.578 1 98.5 207 GLU B N 1
ATOM 5252 C CA . GLU B 1 207 ? 29.594 -23.906 -11.602 1 98.5 207 GLU B CA 1
ATOM 5253 C C . GLU B 1 207 ? 29.797 -22.406 -11.539 1 98.5 207 GLU B C 1
ATOM 5255 O O . GLU B 1 207 ? 30.906 -21.906 -11.797 1 98.5 207 GLU B O 1
ATOM 5260 N N . GLN B 1 208 ? 28.75 -21.672 -11.172 1 98.38 208 GLN B N 1
ATOM 5261 C CA . GLN B 1 208 ? 28.828 -20.219 -11.297 1 98.38 208 GLN B CA 1
ATOM 5262 C C . GLN B 1 208 ? 28.625 -19.531 -9.953 1 98.38 208 GLN B C 1
ATOM 5264 O O . GLN B 1 208 ? 28.531 -18.297 -9.875 1 98.38 208 GLN B O 1
ATOM 5269 N N . GLY B 1 209 ? 28.578 -20.266 -8.945 1 98.12 209 GLY B N 1
ATOM 5270 C CA . GLY B 1 209 ? 28.234 -19.766 -7.621 1 98.12 209 GLY B CA 1
ATOM 5271 C C . GLY B 1 209 ? 29.141 -18.641 -7.16 1 98.12 209 GLY B C 1
ATOM 5272 O O . GLY B 1 209 ? 28.688 -17.734 -6.445 1 98.12 209 GLY B O 1
ATOM 5273 N N . SER B 1 210 ? 30.328 -18.625 -7.551 1 98.12 210 SER B N 1
ATOM 5274 C CA . SER B 1 210 ? 31.281 -17.594 -7.125 1 98.12 210 SER B CA 1
ATOM 5275 C C . SER B 1 210 ? 30.953 -16.234 -7.738 1 98.12 210 SER B C 1
ATOM 5277 O O . SER B 1 210 ? 31.375 -15.203 -7.227 1 98.12 210 SER B O 1
ATOM 5279 N N . SER B 1 211 ? 30.156 -16.234 -8.812 1 98.56 211 SER B N 1
ATOM 5280 C CA . SER B 1 211 ? 29.797 -14.984 -9.477 1 98.56 211 SER B CA 1
ATOM 5281 C C . SER B 1 211 ? 28.359 -14.594 -9.172 1 98.56 211 SER B C 1
ATOM 5283 O O . SER B 1 211 ? 27.891 -13.539 -9.609 1 98.56 211 SER B O 1
ATOM 5285 N N . ILE B 1 212 ? 27.641 -15.422 -8.422 1 98.88 212 ILE B N 1
ATOM 5286 C CA . ILE B 1 212 ? 26.234 -15.156 -8.102 1 98.88 212 ILE B CA 1
ATOM 5287 C C . ILE B 1 212 ? 26.141 -14.523 -6.715 1 98.88 212 ILE B C 1
ATOM 5289 O O . ILE B 1 212 ? 26.578 -15.117 -5.723 1 98.88 212 ILE B O 1
ATOM 5293 N N . ALA B 1 213 ? 25.609 -13.266 -6.699 1 98.81 213 ALA B N 1
ATOM 5294 C CA . ALA B 1 213 ? 25.391 -12.594 -5.422 1 98.81 213 ALA B CA 1
ATOM 5295 C C . ALA B 1 213 ? 24.125 -13.094 -4.738 1 98.81 213 ALA B C 1
ATOM 5297 O O . ALA B 1 213 ? 24.125 -13.359 -3.535 1 98.81 213 ALA B O 1
ATOM 5298 N N . VAL B 1 214 ? 23.062 -13.234 -5.512 1 98.94 214 VAL B N 1
ATOM 5299 C CA . VAL B 1 214 ? 21.766 -13.609 -4.961 1 98.94 214 VAL B CA 1
ATOM 5300 C C . VAL B 1 214 ? 21.094 -14.641 -5.863 1 98.94 214 VAL B C 1
ATOM 5302 O O . VAL B 1 214 ? 21.094 -14.492 -7.09 1 98.94 214 VAL B O 1
ATOM 5305 N N . VAL B 1 215 ? 20.625 -15.727 -5.324 1 98.94 215 VAL B N 1
ATOM 5306 C CA . VAL B 1 215 ? 19.656 -16.625 -5.953 1 98.94 215 VAL B CA 1
ATOM 5307 C C . VAL B 1 215 ? 18.25 -16.234 -5.543 1 98.94 215 VAL B C 1
ATOM 5309 O O . VAL B 1 215 ? 17.906 -16.234 -4.355 1 98.94 215 VAL B O 1
ATOM 5312 N N . CYS B 1 216 ? 17.438 -15.812 -6.484 1 98.88 216 CYS B N 1
ATOM 5313 C CA . CYS B 1 216 ? 16.078 -15.367 -6.195 1 98.88 216 CYS B CA 1
ATOM 5314 C C . CYS B 1 216 ? 15.078 -15.984 -7.176 1 98.88 216 CYS B C 1
ATOM 5316 O O . CYS B 1 216 ? 14.836 -15.43 -8.25 1 98.88 216 CYS B O 1
ATOM 5318 N N . LEU B 1 217 ? 14.445 -17.047 -6.816 1 98.81 217 LEU B N 1
ATOM 5319 C CA . LEU B 1 217 ? 13.492 -17.781 -7.633 1 98.81 217 LEU B CA 1
ATOM 5320 C C . LEU B 1 217 ? 12.094 -17.719 -7.031 1 98.81 217 LEU B C 1
ATOM 5322 O O . LEU B 1 217 ? 11.922 -17.25 -5.898 1 98.81 217 LEU B O 1
ATOM 5326 N N . SER B 1 218 ? 11.117 -18.078 -7.809 1 98.69 218 SER B N 1
ATOM 5327 C CA . SER B 1 218 ? 9.781 -18.281 -7.258 1 98.69 218 SER B CA 1
ATOM 5328 C C . SER B 1 218 ? 9.695 -19.594 -6.492 1 98.69 218 SER B C 1
ATOM 5330 O O . SER B 1 218 ? 10.414 -20.547 -6.801 1 98.69 218 SER B O 1
ATOM 5332 N N . GLY B 1 219 ? 8.906 -19.625 -5.422 1 98.81 219 GLY B N 1
ATOM 5333 C CA . GLY B 1 219 ? 8.664 -20.906 -4.762 1 98.81 219 GLY B CA 1
ATOM 5334 C C . GLY B 1 219 ? 7.906 -21.891 -5.633 1 98.81 219 GLY B C 1
ATOM 5335 O O . GLY B 1 219 ? 8.281 -23.062 -5.719 1 98.81 219 GLY B O 1
ATOM 5336 N N . VAL B 1 220 ? 6.867 -21.406 -6.234 1 98.88 220 VAL B N 1
ATOM 5337 C CA . VAL B 1 220 ? 6.082 -22.109 -7.242 1 98.88 220 VAL B CA 1
ATOM 5338 C C . VAL B 1 220 ? 6.012 -21.281 -8.523 1 98.88 220 VAL B C 1
ATOM 5340 O O . VAL B 1 220 ? 5.617 -20.109 -8.492 1 98.88 220 VAL B O 1
ATOM 5343 N N . GLN B 1 221 ? 6.484 -21.891 -9.641 1 98.5 221 GLN B N 1
ATOM 5344 C CA . GLN B 1 221 ? 6.496 -21.188 -10.922 1 98.5 221 GLN B CA 1
ATOM 5345 C C . GLN B 1 221 ? 5.078 -20.938 -11.422 1 98.5 221 GLN B C 1
ATOM 5347 O O . GLN B 1 221 ? 4.281 -21.859 -11.547 1 98.5 221 GLN B O 1
ATOM 5352 N N . TYR B 1 222 ? 4.75 -19.688 -11.781 1 97.19 222 TYR B N 1
ATOM 5353 C CA . TYR B 1 222 ? 3.373 -19.266 -12 1 97.19 222 TYR B CA 1
ATOM 5354 C C . TYR B 1 222 ? 2.787 -19.938 -13.242 1 97.19 222 TYR B C 1
ATOM 5356 O O . TYR B 1 222 ? 1.579 -20.172 -13.312 1 97.19 222 TYR B O 1
ATOM 5364 N N . TYR B 1 223 ? 3.586 -20.219 -14.258 1 96.88 223 TYR B N 1
ATOM 5365 C CA . TYR B 1 223 ? 3.127 -20.703 -15.555 1 96.88 223 TYR B CA 1
ATOM 5366 C C . TYR B 1 223 ? 2.949 -22.219 -15.531 1 96.88 223 TYR B C 1
ATOM 5368 O O . TYR B 1 223 ? 1.896 -22.734 -15.914 1 96.88 223 TYR B O 1
ATOM 5376 N N . THR B 1 224 ? 3.936 -22.969 -15.016 1 97.75 224 THR B N 1
ATOM 5377 C CA . THR B 1 224 ? 3.939 -24.422 -15.086 1 97.75 224 THR B CA 1
ATOM 5378 C C . THR B 1 224 ? 3.32 -25.031 -13.828 1 97.75 224 THR B C 1
ATOM 5380 O O . THR B 1 224 ? 2.943 -26.203 -13.82 1 97.75 224 THR B O 1
ATOM 5383 N N . GLY B 1 225 ? 3.332 -24.266 -12.742 1 98.31 225 GLY B N 1
ATOM 5384 C CA . GLY B 1 225 ? 2.873 -24.797 -11.477 1 98.31 225 GLY B CA 1
ATOM 5385 C C . GLY B 1 225 ? 3.938 -25.609 -10.75 1 98.31 225 GLY B C 1
ATOM 5386 O O . GLY B 1 225 ? 3.666 -26.203 -9.711 1 98.31 225 GLY B O 1
ATOM 5387 N N . GLN B 1 226 ? 5.16 -25.578 -11.242 1 98.75 226 GLN B N 1
ATOM 5388 C CA . GLN B 1 226 ? 6.238 -26.344 -10.625 1 98.75 226 GLN B CA 1
ATOM 5389 C C . GLN B 1 226 ? 6.645 -25.734 -9.289 1 98.75 226 GLN B C 1
ATOM 5391 O O . GLN B 1 226 ? 6.934 -24.547 -9.203 1 98.75 226 GLN B O 1
ATOM 5396 N N . LYS B 1 227 ? 6.59 -26.516 -8.273 1 98.88 227 LYS B N 1
ATOM 5397 C CA . LYS B 1 227 ? 7.172 -26.172 -6.984 1 98.88 227 LYS B CA 1
ATOM 5398 C C . LYS B 1 227 ? 8.664 -26.484 -6.945 1 98.88 227 LYS B C 1
ATOM 5400 O O . LYS B 1 227 ? 9.062 -27.641 -7.156 1 98.88 227 LYS B O 1
ATOM 5405 N N . PHE B 1 228 ? 9.508 -25.5 -6.723 1 98.81 228 PHE B N 1
ATOM 5406 C CA . PHE B 1 228 ? 10.945 -25.719 -6.645 1 98.81 228 PHE B CA 1
ATOM 5407 C C . PHE B 1 228 ? 11.328 -26.312 -5.289 1 98.81 228 PHE B C 1
ATOM 5409 O O . PHE B 1 228 ? 10.609 -26.125 -4.305 1 98.81 228 PHE B O 1
ATOM 5416 N N . ASP B 1 229 ? 12.406 -27.125 -5.312 1 98.69 229 ASP B N 1
ATOM 5417 C CA . ASP B 1 229 ? 12.969 -27.656 -4.074 1 98.69 229 ASP B CA 1
ATOM 5418 C C . ASP B 1 229 ? 13.719 -26.578 -3.301 1 98.69 229 ASP B C 1
ATOM 5420 O O . ASP B 1 229 ? 14.953 -26.547 -3.307 1 98.69 229 ASP B O 1
ATOM 5424 N N . MET B 1 230 ? 13.016 -25.766 -2.559 1 98.88 230 MET B N 1
ATOM 5425 C CA . MET B 1 230 ? 13.555 -24.562 -1.921 1 98.88 230 MET B CA 1
ATOM 5426 C C . MET B 1 230 ? 14.633 -24.922 -0.908 1 98.88 230 MET B C 1
ATOM 5428 O O . MET B 1 230 ? 15.641 -24.219 -0.794 1 98.88 230 MET B O 1
ATOM 5432 N N . GLU B 1 231 ? 14.422 -26 -0.18 1 98.81 231 GLU B N 1
ATOM 5433 C CA . GLU B 1 231 ? 15.398 -26.422 0.813 1 98.81 231 GLU B CA 1
ATOM 5434 C C . GLU B 1 231 ? 16.734 -26.766 0.159 1 98.81 231 GLU B C 1
ATOM 5436 O O . GLU B 1 231 ? 17.781 -26.219 0.545 1 98.81 231 GLU B O 1
ATOM 5441 N N . THR B 1 232 ? 16.703 -27.641 -0.853 1 98.88 232 THR B N 1
ATOM 5442 C CA . THR B 1 232 ? 17.906 -28.125 -1.509 1 98.88 232 THR B CA 1
ATOM 5443 C C . THR B 1 232 ? 18.625 -26.984 -2.238 1 98.88 232 THR B C 1
ATOM 5445 O O . THR B 1 232 ? 19.844 -26.875 -2.166 1 98.88 232 THR B O 1
ATOM 5448 N N . ILE B 1 233 ? 17.891 -26.156 -2.924 1 98.88 233 ILE B N 1
ATOM 5449 C CA . ILE B 1 233 ? 18.453 -25.062 -3.695 1 98.88 233 ILE B CA 1
ATOM 5450 C C . ILE B 1 233 ? 19.078 -24.047 -2.752 1 98.88 233 ILE B C 1
ATOM 5452 O O . ILE B 1 233 ? 20.188 -23.547 -3.004 1 98.88 233 ILE B O 1
ATOM 5456 N N . THR B 1 234 ? 18.359 -23.703 -1.639 1 98.94 234 THR B N 1
ATOM 5457 C CA . THR B 1 234 ? 18.875 -22.75 -0.66 1 98.94 234 THR B CA 1
ATOM 5458 C C . THR B 1 234 ? 20.203 -23.25 -0.083 1 98.94 234 THR B C 1
ATOM 5460 O O . THR B 1 234 ? 21.172 -22.5 -0.004 1 98.94 234 THR B O 1
ATOM 5463 N N . LYS B 1 235 ? 20.234 -24.516 0.281 1 98.75 235 LYS B N 1
ATOM 5464 C CA . LYS B 1 235 ? 21.453 -25.094 0.853 1 98.75 235 LYS B CA 1
ATOM 5465 C C . LYS B 1 235 ? 22.625 -25.016 -0.126 1 98.75 235 LYS B C 1
ATOM 5467 O O . LYS B 1 235 ? 23.703 -24.578 0.24 1 98.75 235 LYS B O 1
ATOM 5472 N N . ALA B 1 236 ? 22.406 -25.422 -1.362 1 98.88 236 ALA B N 1
ATOM 5473 C CA . ALA B 1 236 ? 23.453 -25.422 -2.377 1 98.88 236 ALA B CA 1
ATOM 5474 C C . ALA B 1 236 ? 23.969 -24 -2.633 1 98.88 236 ALA B C 1
ATOM 5476 O O . ALA B 1 236 ? 25.172 -23.781 -2.775 1 98.88 236 ALA B O 1
ATOM 5477 N N . ALA B 1 237 ? 23.062 -23.047 -2.742 1 98.88 237 ALA B N 1
ATOM 5478 C CA . ALA B 1 237 ? 23.422 -21.656 -3.01 1 98.88 237 ALA B CA 1
ATOM 5479 C C . ALA B 1 237 ? 24.25 -21.078 -1.861 1 98.88 237 ALA B C 1
ATOM 5481 O O . ALA B 1 237 ? 25.266 -20.422 -2.09 1 98.88 237 ALA B O 1
ATOM 5482 N N . ARG B 1 238 ? 23.812 -21.328 -0.677 1 98.31 238 ARG B N 1
ATOM 5483 C CA . ARG B 1 238 ? 24.516 -20.812 0.498 1 98.31 238 ARG B CA 1
ATOM 5484 C C . ARG B 1 238 ? 25.922 -21.406 0.596 1 98.31 238 ARG B C 1
ATOM 5486 O O . ARG B 1 238 ? 26.859 -20.734 1.026 1 98.31 238 ARG B O 1
ATOM 5493 N N . GLU B 1 239 ? 26.078 -22.641 0.24 1 98.31 239 GLU B N 1
ATOM 5494 C CA . GLU B 1 239 ? 27.391 -23.297 0.251 1 98.31 239 GLU B CA 1
ATOM 5495 C C . GLU B 1 239 ? 28.359 -22.609 -0.693 1 98.31 239 GLU B C 1
ATOM 5497 O O . GLU B 1 239 ? 29.578 -22.641 -0.479 1 98.31 239 GLU B O 1
ATOM 5502 N N . GLU B 1 240 ? 27.859 -21.984 -1.706 1 98.5 240 GLU B N 1
ATOM 5503 C CA . GLU B 1 240 ? 28.688 -21.25 -2.654 1 98.5 240 GLU B CA 1
ATOM 5504 C C . GLU B 1 240 ? 28.828 -19.797 -2.256 1 98.5 240 GLU B C 1
ATOM 5506 O O . GLU B 1 240 ? 29.391 -18.984 -3.004 1 98.5 240 GLU B O 1
ATOM 5511 N N . GLY B 1 241 ? 28.234 -19.406 -1.122 1 98.06 241 GLY B N 1
ATOM 5512 C CA . GLY B 1 241 ? 28.359 -18.062 -0.608 1 98.06 241 GLY B CA 1
ATOM 5513 C C . GLY B 1 241 ? 27.297 -17.109 -1.131 1 98.06 241 GLY B C 1
ATOM 5514 O O . GLY B 1 241 ? 27.359 -15.906 -0.898 1 98.06 241 GLY B O 1
ATOM 5515 N N . CYS B 1 242 ? 26.297 -17.594 -1.86 1 98.75 242 CYS B N 1
ATOM 5516 C CA . CYS B 1 242 ? 25.203 -16.766 -2.357 1 98.75 242 CYS B CA 1
ATOM 5517 C C . CYS B 1 242 ? 24.203 -16.453 -1.25 1 98.75 242 CYS B C 1
ATOM 5519 O O . CYS B 1 242 ? 24.047 -17.234 -0.314 1 98.75 242 CYS B O 1
ATOM 5521 N N . LEU B 1 243 ? 23.594 -15.281 -1.283 1 98.69 243 LEU B N 1
ATOM 5522 C CA . LEU B 1 243 ? 22.344 -15.078 -0.542 1 98.69 243 LEU B CA 1
ATOM 5523 C C . LEU B 1 243 ? 21.156 -15.625 -1.313 1 98.69 243 LEU B C 1
ATOM 5525 O O . LEU B 1 243 ? 21.188 -15.711 -2.543 1 98.69 243 LEU B O 1
ATOM 5529 N N . VAL B 1 244 ? 20.156 -16.062 -0.589 1 98.88 244 VAL B N 1
ATOM 5530 C CA . VAL B 1 244 ? 19.047 -16.75 -1.25 1 98.88 244 VAL B CA 1
ATOM 5531 C C . VAL B 1 244 ? 17.734 -16.125 -0.838 1 98.88 244 VAL B C 1
ATOM 5533 O O . VAL B 1 244 ? 17.406 -16.062 0.351 1 98.88 244 VAL B O 1
ATOM 5536 N N . GLY B 1 245 ? 16.984 -15.586 -1.764 1 98.88 245 GLY B N 1
ATOM 5537 C CA . GLY B 1 245 ? 15.625 -15.086 -1.586 1 98.88 245 GLY B CA 1
ATOM 5538 C C . GLY B 1 245 ? 14.594 -15.859 -2.389 1 98.88 245 GLY B C 1
ATOM 5539 O O . GLY B 1 245 ? 14.938 -16.531 -3.365 1 98.88 245 GLY B O 1
ATOM 5540 N N . TRP B 1 246 ? 13.359 -15.836 -1.983 1 98.94 246 TRP B N 1
ATOM 5541 C CA . TRP B 1 246 ? 12.266 -16.5 -2.678 1 98.94 246 TRP B CA 1
ATOM 5542 C C . TRP B 1 246 ? 11.055 -15.594 -2.795 1 98.94 246 TRP B C 1
ATOM 5544 O O . TRP B 1 246 ? 10.656 -14.953 -1.821 1 98.94 246 TRP B O 1
ATOM 5554 N N . ASP B 1 247 ? 10.492 -15.453 -4.004 1 98.94 247 ASP B N 1
ATOM 5555 C CA . ASP B 1 247 ? 9.117 -14.977 -4.18 1 98.94 247 ASP B CA 1
ATOM 5556 C C . ASP B 1 247 ? 8.117 -16.125 -4 1 98.94 247 ASP B C 1
ATOM 5558 O O . ASP B 1 247 ? 7.977 -16.969 -4.883 1 98.94 247 ASP B O 1
ATOM 5562 N N . ILE B 1 248 ? 7.391 -16.094 -2.9 1 98.94 248 ILE B N 1
ATOM 5563 C CA . ILE B 1 248 ? 6.555 -17.266 -2.617 1 98.94 248 ILE B CA 1
ATOM 5564 C C . ILE B 1 248 ? 5.086 -16.891 -2.814 1 98.94 248 ILE B C 1
ATOM 5566 O O . ILE B 1 248 ? 4.215 -17.422 -2.115 1 98.94 248 ILE B O 1
ATOM 5570 N N . ALA B 1 249 ? 4.789 -16 -3.752 1 98.75 249 ALA B N 1
ATOM 5571 C CA . ALA B 1 249 ? 3.441 -15.539 -4.066 1 98.75 249 ALA B CA 1
ATOM 5572 C C . ALA B 1 249 ? 2.527 -16.703 -4.422 1 98.75 249 ALA B C 1
ATOM 5574 O O . ALA B 1 249 ? 1.35 -16.719 -4.055 1 98.75 249 ALA B O 1
ATOM 5575 N N . HIS B 1 250 ? 3.045 -17.688 -5.16 1 98.81 250 HIS B N 1
ATOM 5576 C CA . HIS B 1 250 ? 2.246 -18.828 -5.578 1 98.81 250 HIS B CA 1
ATOM 5577 C C . HIS B 1 250 ? 2.447 -20.016 -4.637 1 98.81 250 HIS B C 1
ATOM 5579 O O . HIS B 1 250 ? 1.883 -21.094 -4.852 1 98.81 250 HIS B O 1
ATOM 5585 N N . ALA B 1 251 ? 3.256 -19.844 -3.605 1 98.94 251 ALA B N 1
ATOM 5586 C CA . ALA B 1 251 ? 3.562 -20.938 -2.688 1 98.94 251 ALA B CA 1
ATOM 5587 C C . ALA B 1 251 ? 2.814 -20.766 -1.367 1 98.94 251 ALA B C 1
ATOM 5589 O O . ALA B 1 251 ? 2.326 -21.75 -0.797 1 98.94 251 ALA B O 1
ATOM 5590 N N . VAL B 1 252 ? 2.744 -19.578 -0.856 1 98.94 252 VAL B N 1
ATOM 5591 C CA . VAL B 1 252 ? 2.152 -19.328 0.456 1 98.94 252 VAL B CA 1
ATOM 5592 C C . VAL B 1 252 ? 0.676 -19.719 0.436 1 98.94 252 VAL B C 1
ATOM 5594 O O . VAL B 1 252 ? -0.047 -19.391 -0.505 1 98.94 252 VAL B O 1
ATOM 5597 N N . GLY B 1 253 ? 0.249 -20.438 1.424 1 98.75 253 GLY B N 1
ATOM 5598 C CA . GLY B 1 253 ? -1.122 -20.906 1.499 1 98.75 253 GLY B CA 1
ATOM 5599 C C . GLY B 1 253 ? -1.414 -22.031 0.524 1 98.75 253 GLY B C 1
ATOM 5600 O O . GLY B 1 253 ? -2.525 -22.562 0.498 1 98.75 253 GLY B O 1
ATOM 5601 N N . ASN B 1 254 ? -0.423 -22.453 -0.31 1 98.81 254 ASN B N 1
ATOM 5602 C CA . ASN B 1 254 ? -0.58 -23.422 -1.381 1 98.81 254 ASN B CA 1
ATOM 5603 C C . ASN B 1 254 ? 0.268 -24.672 -1.132 1 98.81 254 ASN B C 1
ATOM 5605 O O . ASN B 1 254 ? -0.152 -25.781 -1.443 1 98.81 254 ASN B O 1
ATOM 5609 N N . VAL B 1 255 ? 1.505 -24.516 -0.599 1 98.75 255 VAL B N 1
ATOM 5610 C CA . VAL B 1 255 ? 2.402 -25.625 -0.305 1 98.75 255 VAL B CA 1
ATOM 5611 C C . VAL B 1 255 ? 3.033 -25.422 1.071 1 98.75 255 VAL B C 1
ATOM 5613 O O . VAL B 1 255 ? 2.951 -24.344 1.651 1 98.75 255 VAL B O 1
ATOM 5616 N N . ARG B 1 256 ? 3.615 -26.547 1.571 1 98.12 256 ARG B N 1
ATOM 5617 C CA . ARG B 1 256 ? 4.324 -26.453 2.844 1 98.12 256 ARG B CA 1
ATOM 5618 C C . ARG B 1 256 ? 5.57 -25.578 2.715 1 98.12 256 ARG B C 1
ATOM 5620 O O . ARG B 1 256 ? 6.352 -25.75 1.775 1 98.12 256 ARG B O 1
ATOM 5627 N N . LEU B 1 257 ? 5.73 -24.641 3.631 1 98.81 257 LEU B N 1
ATOM 5628 C CA . LEU B 1 257 ? 6.906 -23.781 3.666 1 98.81 257 LEU B CA 1
ATOM 5629 C C . LEU B 1 257 ? 7.598 -23.859 5.023 1 98.81 257 LEU B C 1
ATOM 5631 O O . LEU B 1 257 ? 6.934 -23.922 6.059 1 98.81 257 LEU B O 1
ATOM 5635 N N . GLU B 1 258 ? 8.844 -23.984 5.035 1 98.81 258 GLU B N 1
ATOM 5636 C CA . GLU B 1 258 ? 9.695 -23.984 6.227 1 98.81 258 GLU B CA 1
ATOM 5637 C C . GLU B 1 258 ? 10.906 -23.078 6.043 1 98.81 258 GLU B C 1
ATOM 5639 O O . GLU B 1 258 ? 12.047 -23.547 6.059 1 98.81 258 GLU B O 1
ATOM 5644 N N . LEU B 1 259 ? 10.656 -21.781 6.004 1 98.94 259 LEU B N 1
ATOM 5645 C CA . LEU B 1 259 ? 11.68 -20.828 5.59 1 98.94 259 LEU B CA 1
ATOM 5646 C C . LEU B 1 259 ? 12.844 -20.812 6.574 1 98.94 259 LEU B C 1
ATOM 5648 O O . LEU B 1 259 ? 14.008 -20.781 6.172 1 98.94 259 LEU B O 1
ATOM 5652 N N . ASP B 1 260 ? 12.516 -20.797 7.906 1 98.81 260 ASP B N 1
ATOM 5653 C CA . ASP B 1 260 ? 13.578 -20.812 8.914 1 98.81 260 ASP B CA 1
ATOM 5654 C C . ASP B 1 260 ? 14.445 -22.062 8.773 1 98.81 260 ASP B C 1
ATOM 5656 O O . ASP B 1 260 ? 15.672 -21.969 8.688 1 98.81 260 ASP B O 1
ATOM 5660 N N . LYS B 1 261 ? 13.789 -23.203 8.742 1 98.75 261 LYS B N 1
ATOM 5661 C CA . LYS B 1 261 ? 14.477 -24.484 8.68 1 98.75 261 LYS B CA 1
ATOM 5662 C C . LYS B 1 261 ? 15.328 -24.594 7.422 1 98.75 261 LYS B C 1
ATOM 5664 O O . LYS B 1 261 ? 16.406 -25.188 7.445 1 98.75 261 LYS B O 1
ATOM 5669 N N . TRP B 1 262 ? 14.844 -24.062 6.309 1 98.81 262 TRP B N 1
ATOM 5670 C CA . TRP B 1 262 ? 15.516 -24.188 5.016 1 98.81 262 TRP B CA 1
ATOM 5671 C C . TRP B 1 262 ? 16.672 -23.188 4.906 1 98.81 262 TRP B C 1
ATOM 5673 O O . TRP B 1 262 ? 17.453 -23.25 3.955 1 98.81 262 TRP B O 1
ATOM 5683 N N . GLY B 1 263 ? 16.75 -22.25 5.797 1 98.56 263 GLY B N 1
ATOM 5684 C CA . GLY B 1 263 ? 17.859 -21.312 5.809 1 98.56 263 GLY B CA 1
ATOM 5685 C C . GLY B 1 263 ? 17.703 -20.219 4.766 1 98.56 263 GLY B C 1
ATOM 5686 O O . GLY B 1 263 ? 18.703 -19.672 4.289 1 98.56 263 GLY B O 1
ATOM 5687 N N . VAL B 1 264 ? 16.562 -19.938 4.355 1 98.81 264 VAL B N 1
ATOM 5688 C CA . VAL B 1 264 ? 16.281 -18.859 3.412 1 98.81 264 VAL B CA 1
ATOM 5689 C C . VAL B 1 264 ? 16.719 -17.516 3.998 1 98.81 264 VAL B C 1
ATOM 5691 O O . VAL B 1 264 ? 16.609 -17.297 5.207 1 98.81 264 VAL B O 1
ATOM 5694 N N . ASP B 1 265 ? 17.281 -16.625 3.176 1 98.88 265 ASP B N 1
ATOM 5695 C CA . ASP B 1 265 ? 17.719 -15.32 3.674 1 98.88 265 ASP B CA 1
ATOM 5696 C C . ASP B 1 265 ? 16.547 -14.336 3.738 1 98.88 265 ASP B C 1
ATOM 5698 O O . ASP B 1 265 ? 16.375 -13.641 4.738 1 98.88 265 ASP B O 1
ATOM 5702 N N . PHE B 1 266 ? 15.789 -14.242 2.732 1 98.94 266 PHE B N 1
ATOM 5703 C CA . PHE B 1 266 ? 14.617 -13.367 2.697 1 98.94 266 PHE B CA 1
ATOM 5704 C C . PHE B 1 266 ? 13.555 -13.93 1.764 1 98.94 266 PHE B C 1
ATOM 5706 O O . PHE B 1 266 ? 13.844 -14.789 0.928 1 98.94 266 PHE B O 1
ATOM 5713 N N . ALA B 1 267 ? 12.336 -13.539 1.922 1 98.94 267 ALA B N 1
ATOM 5714 C CA . ALA B 1 267 ? 11.219 -13.906 1.057 1 98.94 267 ALA B CA 1
ATOM 5715 C C . ALA B 1 267 ? 10.133 -12.836 1.074 1 98.94 267 ALA B C 1
ATOM 5717 O O . ALA B 1 267 ? 10.133 -11.961 1.942 1 98.94 267 ALA B O 1
ATOM 5718 N N . CYS B 1 268 ? 9.32 -12.82 0.122 1 98.94 268 CYS B N 1
ATOM 5719 C CA . CYS B 1 268 ? 8.164 -11.938 0.043 1 98.94 268 CYS B CA 1
ATOM 5720 C C . CYS B 1 268 ? 7.012 -12.617 -0.693 1 98.94 268 CYS B C 1
ATOM 5722 O O . CYS B 1 268 ? 7.207 -13.648 -1.344 1 98.94 268 CYS B O 1
ATOM 5724 N N . TRP B 1 269 ? 5.828 -12.117 -0.502 1 98.94 269 TRP B N 1
ATOM 5725 C CA . TRP B 1 269 ? 4.668 -12.727 -1.147 1 98.94 269 TRP B CA 1
ATOM 5726 C C . TRP B 1 269 ? 3.496 -11.75 -1.189 1 98.94 269 TRP B C 1
ATOM 5728 O O . TRP B 1 269 ? 3.479 -10.758 -0.455 1 98.94 269 TRP B O 1
ATOM 5738 N N . CYS B 1 270 ? 2.594 -11.898 -2.139 1 98.75 270 CYS B N 1
ATOM 5739 C CA . CYS B 1 270 ? 1.287 -11.25 -2.104 1 98.75 270 CYS B CA 1
ATOM 5740 C C . CYS B 1 270 ? 0.303 -12.055 -1.263 1 98.75 270 CYS B C 1
ATOM 5742 O O . CYS B 1 270 ? 0.554 -13.227 -0.954 1 98.75 270 CYS B O 1
ATOM 5744 N N . THR B 1 271 ? -0.798 -11.445 -0.904 1 98.75 271 THR B N 1
ATOM 5745 C CA . THR B 1 271 ? -1.766 -12.133 -0.053 1 98.75 271 THR B CA 1
ATOM 5746 C C . THR B 1 271 ? -3.076 -12.359 -0.801 1 98.75 271 THR B C 1
ATOM 5748 O O . THR B 1 271 ? -3.982 -13.023 -0.286 1 98.75 271 THR B O 1
ATOM 5751 N N . TYR B 1 272 ? -3.205 -11.914 -2.041 1 98.62 272 TYR B N 1
ATOM 5752 C CA . TYR B 1 272 ? -4.512 -11.875 -2.684 1 98.62 272 TYR B CA 1
ATOM 5753 C C . TYR B 1 272 ? -4.766 -13.148 -3.484 1 98.62 272 TYR B C 1
ATOM 5755 O O . TYR B 1 272 ? -5.895 -13.414 -3.9 1 98.62 272 TYR B O 1
ATOM 5763 N N . LYS B 1 273 ? -3.764 -14.039 -3.738 1 98.62 273 LYS B N 1
ATOM 5764 C CA . LYS B 1 273 ? -3.957 -15.289 -4.469 1 98.62 273 LYS B CA 1
ATOM 5765 C C . LYS B 1 273 ? -4.512 -16.375 -3.557 1 98.62 273 LYS B C 1
ATOM 5767 O O . LYS B 1 273 ? -5.652 -16.281 -3.098 1 98.62 273 LYS B O 1
ATOM 5772 N N . TYR B 1 274 ? -3.684 -17.25 -3.084 1 98.62 274 TYR B N 1
ATOM 5773 C CA . TYR B 1 274 ? -4.109 -18.391 -2.279 1 98.62 274 TYR B CA 1
ATOM 5774 C C . TYR B 1 274 ? -4.547 -17.938 -0.89 1 98.62 274 TYR B C 1
ATOM 5776 O O . TYR B 1 274 ? -5.305 -18.641 -0.218 1 98.62 274 TYR B O 1
ATOM 5784 N N . LEU B 1 275 ? -4.137 -16.703 -0.473 1 98.81 275 LEU B N 1
ATOM 5785 C CA . LEU B 1 275 ? -4.5 -16.219 0.851 1 98.81 275 LEU B CA 1
ATOM 5786 C C . LEU B 1 275 ? -5.762 -15.359 0.786 1 98.81 275 LEU B C 1
ATOM 5788 O O . LEU B 1 275 ? -6.188 -14.797 1.797 1 98.81 275 LEU B O 1
ATOM 5792 N N . ASN B 1 276 ? -6.367 -15.195 -0.281 1 98.81 276 ASN B N 1
ATOM 5793 C CA . ASN B 1 276 ? -7.734 -14.711 -0.437 1 98.81 276 ASN B CA 1
ATOM 5794 C C . ASN B 1 276 ? -7.926 -13.352 0.22 1 98.81 276 ASN B C 1
ATOM 5796 O O . ASN B 1 276 ? -8.914 -13.125 0.916 1 98.81 276 ASN B O 1
ATOM 5800 N N . SER B 1 277 ? -7.016 -12.375 0.017 1 98.75 277 SER B N 1
ATOM 5801 C CA . SER B 1 277 ? -7.137 -11.125 0.763 1 98.75 277 SER B CA 1
ATOM 5802 C C . SER B 1 277 ? -7.703 -10.016 -0.112 1 98.75 277 SER B C 1
ATOM 5804 O O . SER B 1 277 ? -7.945 -8.906 0.366 1 98.75 277 SER B O 1
ATOM 5806 N N . GLY B 1 278 ? -7.91 -10.289 -1.384 1 98.5 278 GLY B N 1
ATOM 5807 C CA . GLY B 1 278 ? -8.469 -9.289 -2.275 1 98.5 278 GLY B CA 1
ATOM 5808 C C . GLY B 1 278 ? -7.43 -8.648 -3.176 1 98.5 278 GLY B C 1
ATOM 5809 O O . GLY B 1 278 ? -6.234 -8.664 -2.865 1 98.5 278 GLY B O 1
ATOM 5810 N N . PRO B 1 279 ? -7.852 -8.047 -4.312 1 98.31 279 PRO B N 1
ATOM 5811 C CA . PRO B 1 279 ? -6.914 -7.551 -5.32 1 98.31 279 PRO B CA 1
ATOM 5812 C C . PRO B 1 279 ? -6.02 -6.43 -4.797 1 98.31 279 PRO B C 1
ATOM 5814 O O . PRO B 1 279 ? -6.512 -5.48 -4.18 1 98.31 279 PRO B O 1
ATOM 5817 N N . GLY B 1 280 ? -4.734 -6.508 -5.09 1 97.81 280 GLY B N 1
ATOM 5818 C CA . GLY B 1 280 ? -3.783 -5.465 -4.738 1 97.81 280 GLY B CA 1
ATOM 5819 C C . GLY B 1 280 ? -3.572 -5.328 -3.242 1 97.81 280 GLY B C 1
ATOM 5820 O O . GLY B 1 280 ? -3.043 -4.316 -2.775 1 97.81 280 GLY B O 1
ATOM 5821 N N . CYS B 1 281 ? -4.004 -6.281 -2.436 1 98.56 281 CYS B N 1
ATOM 5822 C CA . CYS B 1 281 ? -3.91 -6.184 -0.983 1 98.56 281 CYS B CA 1
ATOM 5823 C C . CYS B 1 281 ? -2.455 -6.164 -0.53 1 98.56 281 CYS B C 1
ATOM 5825 O O . CYS B 1 281 ? -1.546 -6.367 -1.337 1 98.56 281 CYS B O 1
ATOM 5827 N N . ILE B 1 282 ? -2.205 -5.883 0.736 1 98.56 282 ILE B N 1
ATOM 5828 C CA . ILE B 1 282 ? -0.889 -5.738 1.348 1 98.56 282 ILE B CA 1
ATOM 5829 C C . ILE B 1 282 ? -0.137 -7.062 1.272 1 98.56 282 ILE B C 1
ATOM 5831 O O . ILE B 1 282 ? -0.743 -8.133 1.366 1 98.56 282 ILE B O 1
ATOM 5835 N N . GLY B 1 283 ? 1.191 -7.016 1.025 1 98.5 283 GLY B N 1
ATOM 5836 C CA . GLY B 1 283 ? 2.031 -8.203 0.91 1 98.5 283 GLY B CA 1
ATOM 5837 C C . GLY B 1 283 ? 2.723 -8.57 2.209 1 98.5 283 GLY B C 1
ATOM 5838 O O . GLY B 1 283 ? 2.543 -7.898 3.227 1 98.5 283 GLY B O 1
ATOM 5839 N N . GLY B 1 284 ? 3.4 -9.68 2.178 1 98.62 284 GLY B N 1
ATOM 5840 C CA . GLY B 1 284 ? 4.223 -10.141 3.283 1 98.62 284 GLY B CA 1
ATOM 5841 C C . GLY B 1 284 ? 5.707 -10.141 2.961 1 98.62 284 GLY B C 1
ATOM 5842 O O . GLY B 1 284 ? 6.09 -10.172 1.789 1 98.62 284 GLY B O 1
ATOM 5843 N N . ALA B 1 285 ? 6.484 -10.047 3.977 1 98.75 285 ALA B N 1
ATOM 5844 C CA . ALA B 1 285 ? 7.938 -10.109 3.854 1 98.75 285 ALA B CA 1
ATOM 5845 C C . ALA B 1 285 ? 8.555 -10.93 4.984 1 98.75 285 ALA B C 1
ATOM 5847 O O . ALA B 1 285 ? 7.973 -11.031 6.07 1 98.75 285 ALA B O 1
ATOM 5848 N N . TYR B 1 286 ? 9.617 -11.523 4.684 1 98.88 286 TYR B N 1
ATOM 5849 C CA . TYR B 1 286 ? 10.391 -12.352 5.598 1 98.88 286 TYR B CA 1
ATOM 5850 C C . TYR B 1 286 ? 11.875 -12.016 5.516 1 98.88 286 TYR B C 1
ATOM 5852 O O . TYR B 1 286 ? 12.422 -11.867 4.422 1 98.88 286 TYR B O 1
ATOM 5860 N N . VAL B 1 287 ? 12.5 -11.852 6.637 1 98.75 287 VAL B N 1
ATOM 5861 C CA . VAL B 1 287 ? 13.953 -11.797 6.762 1 98.75 287 VAL B CA 1
ATOM 5862 C C . VAL B 1 287 ? 14.414 -12.75 7.855 1 98.75 287 VAL B C 1
ATOM 5864 O O . VAL B 1 287 ? 13.945 -12.68 8.992 1 98.75 287 VAL B O 1
ATOM 5867 N N . ASN B 1 288 ? 15.344 -13.625 7.492 1 98.75 288 ASN B N 1
ATOM 5868 C CA . ASN B 1 288 ? 15.867 -14.586 8.453 1 98.75 288 ASN B CA 1
ATOM 5869 C C . ASN B 1 288 ? 16.469 -13.891 9.672 1 98.75 288 ASN B C 1
ATOM 5871 O O . ASN B 1 288 ? 17.141 -12.867 9.539 1 98.75 288 ASN B O 1
ATOM 5875 N N . LYS B 1 289 ? 16.281 -14.445 10.828 1 97.12 289 LYS B N 1
ATOM 5876 C CA . LYS B 1 289 ? 16.734 -13.875 12.094 1 97.12 289 LYS B CA 1
ATOM 5877 C C . LYS B 1 289 ? 18.25 -13.672 12.086 1 97.12 289 LYS B C 1
ATOM 5879 O O . LYS B 1 289 ? 18.766 -12.781 12.758 1 97.12 289 LYS B O 1
ATOM 5884 N N . ARG B 1 290 ? 18.953 -14.422 11.344 1 96.88 290 ARG B N 1
ATOM 5885 C CA . ARG B 1 290 ? 20.406 -14.336 11.273 1 96.88 290 ARG B CA 1
ATOM 5886 C C . ARG B 1 290 ? 20.844 -13 10.695 1 96.88 290 ARG B C 1
ATOM 5888 O O . ARG B 1 290 ? 22 -12.594 10.859 1 96.88 290 ARG B O 1
ATOM 5895 N N . HIS B 1 291 ? 19.875 -12.312 10.055 1 97.25 291 HIS B N 1
ATOM 5896 C CA . HIS B 1 291 ? 20.188 -11.031 9.445 1 97.25 291 HIS B CA 1
ATOM 5897 C C . HIS B 1 291 ? 19.656 -9.867 10.281 1 97.25 291 HIS B C 1
ATOM 5899 O O . HIS B 1 291 ? 19.531 -8.75 9.789 1 97.25 291 HIS B O 1
ATOM 5905 N N . GLU B 1 292 ? 19.328 -10.031 11.469 1 94 292 GLU B N 1
ATOM 5906 C CA . GLU B 1 292 ? 18.719 -9.016 12.328 1 94 292 GLU B CA 1
ATOM 5907 C C . GLU B 1 292 ? 19.641 -7.805 12.477 1 94 292 GLU B C 1
ATOM 5909 O O . GLU B 1 292 ? 19.172 -6.672 12.617 1 94 292 GLU B O 1
ATOM 5914 N N . ARG B 1 293 ? 20.922 -7.98 12.484 1 87.69 293 ARG B N 1
ATOM 5915 C CA . ARG B 1 293 ? 21.875 -6.891 12.641 1 87.69 293 ARG B CA 1
ATOM 5916 C C . ARG B 1 293 ? 22.672 -6.66 11.359 1 87.69 293 ARG B C 1
ATOM 5918 O O . ARG B 1 293 ? 23.844 -6.273 11.406 1 87.69 293 ARG B O 1
ATOM 5925 N N . ARG B 1 294 ? 22.047 -6.965 10.312 1 87.56 294 ARG B N 1
ATOM 5926 C CA . ARG B 1 294 ? 22.719 -6.785 9.031 1 87.56 294 ARG B CA 1
ATOM 5927 C C . ARG B 1 294 ? 23.125 -5.332 8.82 1 87.56 294 ARG B C 1
ATOM 5929 O O . ARG B 1 294 ? 22.328 -4.418 9.055 1 87.56 294 ARG B O 1
ATOM 5936 N N . ASP B 1 295 ? 24.344 -5.109 8.367 1 87.75 295 ASP B N 1
ATOM 5937 C CA . ASP B 1 295 ? 24.906 -3.773 8.219 1 87.75 295 ASP B CA 1
ATOM 5938 C C . ASP B 1 295 ? 24.766 -3.271 6.785 1 87.75 295 ASP B C 1
ATOM 5940 O O . ASP B 1 295 ? 25.047 -2.107 6.496 1 87.75 295 ASP B O 1
ATOM 5944 N N . ALA B 1 296 ? 24.219 -3.967 5.969 1 93 296 ALA B N 1
ATOM 5945 C CA . ALA B 1 296 ? 24.031 -3.502 4.594 1 93 296 ALA B CA 1
ATOM 5946 C C . ALA B 1 296 ? 23.031 -2.354 4.535 1 93 296 ALA B C 1
ATOM 5948 O O . ALA B 1 296 ? 22.062 -2.318 5.309 1 93 296 ALA B O 1
ATOM 5949 N N . PRO B 1 297 ? 23.344 -1.407 3.631 1 94.94 297 PRO B N 1
ATOM 5950 C CA . PRO B 1 297 ? 22.406 -0.293 3.479 1 94.94 297 PRO B CA 1
ATOM 5951 C C . PRO B 1 297 ? 20.984 -0.752 3.109 1 94.94 297 PRO B C 1
ATOM 5953 O O . PRO B 1 297 ? 20.828 -1.742 2.393 1 94.94 297 PRO B O 1
ATOM 5956 N N . HIS B 1 298 ? 20.016 -0.16 3.654 1 97 298 HIS B N 1
ATOM 5957 C CA . HIS B 1 298 ? 18.625 -0.313 3.273 1 97 298 HIS B CA 1
ATOM 5958 C C . HIS B 1 298 ? 17.859 0.993 3.453 1 97 298 HIS B C 1
ATOM 5960 O O . HIS B 1 298 ? 18.328 1.904 4.141 1 97 298 HIS B O 1
ATOM 5966 N N . LEU B 1 299 ? 16.797 1.149 2.785 1 98.5 299 LEU B N 1
ATOM 5967 C CA . LEU B 1 299 ? 15.992 2.361 2.85 1 98.5 299 LEU B CA 1
ATOM 5968 C C . LEU B 1 299 ? 15.188 2.406 4.141 1 98.5 299 LEU B C 1
ATOM 5970 O O . LEU B 1 299 ? 14.719 1.371 4.625 1 98.5 299 LEU B O 1
ATOM 5974 N N . LYS B 1 300 ? 15.078 3.58 4.684 1 98.56 300 LYS B N 1
ATOM 5975 C CA . LYS B 1 300 ? 14.43 3.723 5.984 1 98.56 300 LYS B CA 1
ATOM 5976 C C . LYS B 1 300 ? 13.312 4.762 5.938 1 98.56 300 LYS B C 1
ATOM 5978 O O . LYS B 1 300 ? 13.359 5.691 5.125 1 98.56 300 LYS B O 1
ATOM 5983 N N . GLY B 1 301 ? 12.297 4.609 6.695 1 98.38 301 GLY B N 1
ATOM 5984 C CA . GLY B 1 301 ? 11.203 5.531 6.957 1 98.38 301 GLY B CA 1
ATOM 5985 C C . GLY B 1 301 ? 10.82 5.598 8.422 1 98.38 301 GLY B C 1
ATOM 5986 O O . GLY B 1 301 ? 11.492 5.016 9.273 1 98.38 301 GLY B O 1
ATOM 5987 N N . TRP B 1 302 ? 9.797 6.352 8.703 1 97.44 302 TRP B N 1
ATOM 5988 C CA . TRP B 1 302 ? 9.352 6.535 10.078 1 97.44 302 TRP B CA 1
ATOM 5989 C C . TRP B 1 302 ? 9.055 5.191 10.742 1 97.44 302 TRP B C 1
ATOM 5991 O O . TRP B 1 302 ? 9.344 4.996 11.922 1 97.44 302 TRP B O 1
ATOM 6001 N N . TRP B 1 303 ? 8.57 4.293 9.992 1 97.88 303 TRP B N 1
ATOM 6002 C CA . TRP B 1 303 ? 8.125 3.018 10.547 1 97.88 303 TRP B CA 1
ATOM 6003 C C . TRP B 1 303 ? 9.289 2.041 10.672 1 97.88 303 TRP B C 1
ATOM 6005 O O . TRP B 1 303 ? 9.117 0.911 11.133 1 97.88 303 TRP B O 1
ATOM 6015 N N . SER B 1 304 ? 10.445 2.428 10.219 1 97.94 304 SER B N 1
ATOM 6016 C CA . SER B 1 304 ? 11.641 1.611 10.406 1 97.94 304 SER B CA 1
ATOM 6017 C C . SER B 1 304 ? 12.109 1.642 11.859 1 97.94 304 SER B C 1
ATOM 6019 O O . SER B 1 304 ? 12.938 0.824 12.266 1 97.94 304 SER B O 1
ATOM 6021 N N . ASN B 1 305 ? 11.617 2.637 12.641 1 97.69 305 ASN B N 1
ATOM 6022 C CA . ASN B 1 305 ? 12 2.764 14.047 1 97.69 305 ASN B CA 1
ATOM 6023 C C . ASN B 1 305 ? 11.469 1.598 14.875 1 97.69 305 ASN B C 1
ATOM 6025 O O . ASN B 1 305 ? 10.453 0.993 14.531 1 97.69 305 ASN B O 1
ATOM 6029 N N . LYS B 1 306 ? 12.211 1.327 15.961 1 96.81 306 LYS B N 1
ATOM 6030 C CA . LYS B 1 306 ? 11.594 0.517 17 1 96.81 306 LYS B CA 1
ATOM 6031 C C . LYS B 1 306 ? 10.258 1.11 17.438 1 96.81 306 LYS B C 1
ATOM 6033 O O . LYS B 1 306 ? 10.109 2.332 17.516 1 96.81 306 LYS B O 1
ATOM 6038 N N . GLU B 1 307 ? 9.367 0.202 17.672 1 93.75 307 GLU B N 1
ATOM 6039 C CA . GLU B 1 307 ? 8.039 0.639 18.094 1 93.75 307 GLU B CA 1
ATOM 6040 C C . GLU B 1 307 ? 8.109 1.501 19.344 1 93.75 307 GLU B C 1
ATOM 6042 O O . GLU B 1 307 ? 7.387 2.494 19.469 1 93.75 307 GLU B O 1
ATOM 6047 N N . SER B 1 308 ? 9 1.192 20.25 1 94.88 308 SER B N 1
ATOM 6048 C CA . SER B 1 308 ? 9.078 1.837 21.562 1 94.88 308 SER B CA 1
ATOM 6049 C C . SER B 1 308 ? 9.609 3.264 21.438 1 94.88 308 SER B C 1
ATOM 6051 O O . SER B 1 308 ? 9.383 4.09 22.328 1 94.88 308 SER B O 1
ATOM 6053 N N . THR B 1 309 ? 10.273 3.615 20.297 1 95.75 309 THR B N 1
ATOM 6054 C CA . THR B 1 309 ? 10.922 4.918 20.219 1 95.75 309 THR B CA 1
ATOM 6055 C C . THR B 1 309 ? 10.375 5.719 19.047 1 95.75 309 THR B C 1
ATOM 6057 O O . THR B 1 309 ? 10.711 6.891 18.875 1 95.75 309 THR B O 1
ATOM 6060 N N . ARG B 1 310 ? 9.555 5.105 18.234 1 93.88 310 ARG B N 1
ATOM 6061 C CA . ARG B 1 310 ? 9.07 5.668 16.984 1 93.88 310 ARG B CA 1
ATOM 6062 C C . ARG B 1 310 ? 8.461 7.047 17.203 1 93.88 310 ARG B C 1
ATOM 6064 O O . ARG B 1 310 ? 8.742 7.98 16.453 1 93.88 310 ARG B O 1
ATOM 6071 N N . PHE B 1 311 ? 7.703 7.266 18.25 1 90.94 311 PHE B N 1
ATOM 6072 C CA . PHE B 1 311 ? 6.938 8.492 18.422 1 90.94 311 PHE B CA 1
ATOM 6073 C C . PHE B 1 311 ? 7.738 9.523 19.203 1 90.94 311 PHE B C 1
ATOM 6075 O O . PHE B 1 311 ? 7.23 10.609 19.5 1 90.94 311 PHE B O 1
ATOM 6082 N N . GLN B 1 312 ? 9.023 9.172 19.469 1 90.88 312 GLN B N 1
ATOM 6083 C CA . GLN B 1 312 ? 9.938 10.172 20 1 90.88 312 GLN B CA 1
ATOM 6084 C C . GLN B 1 312 ? 10.453 11.086 18.875 1 90.88 312 GLN B C 1
ATOM 6086 O O . GLN B 1 312 ? 11 12.156 19.156 1 90.88 312 GLN B O 1
ATOM 6091 N N . MET B 1 313 ? 10.312 10.578 17.609 1 90.69 313 MET B N 1
ATOM 6092 C CA . MET B 1 313 ? 10.633 11.359 16.422 1 90.69 313 MET B CA 1
ATOM 6093 C C . MET B 1 313 ? 12.055 11.906 16.5 1 90.69 313 MET B C 1
ATOM 6095 O O . MET B 1 313 ? 12.289 13.094 16.281 1 90.69 313 MET B O 1
ATOM 6099 N N . ARG B 1 314 ? 12.953 11.023 16.844 1 91.5 314 ARG B N 1
ATOM 6100 C CA . ARG B 1 314 ? 14.367 11.375 16.969 1 91.5 314 ARG B CA 1
ATOM 6101 C C . ARG B 1 314 ? 14.961 11.75 15.609 1 91.5 314 ARG B C 1
ATOM 6103 O O . ARG B 1 314 ? 14.422 11.383 14.57 1 91.5 314 ARG B O 1
ATOM 6110 N N . ASP B 1 315 ? 16.047 12.469 15.656 1 91.5 315 ASP B N 1
ATOM 6111 C CA . ASP B 1 315 ? 16.734 12.867 14.43 1 91.5 315 ASP B CA 1
ATOM 6112 C C . ASP B 1 315 ? 17.266 11.648 13.672 1 91.5 315 ASP B C 1
ATOM 6114 O O . ASP B 1 315 ? 17.156 11.578 12.445 1 91.5 315 ASP B O 1
ATOM 6118 N N . GLY B 1 316 ? 17.859 10.828 14.445 1 94.75 316 GLY B N 1
ATOM 6119 C CA . GLY B 1 316 ? 18.297 9.578 13.867 1 94.75 316 GLY B CA 1
ATOM 6120 C C . GLY B 1 316 ? 17.297 8.453 14.008 1 94.75 316 GLY B C 1
ATOM 6121 O O . GLY B 1 316 ? 16.578 8.383 15.008 1 94.75 316 GLY B O 1
ATOM 6122 N N . CYS B 1 317 ? 17.25 7.574 13.047 1 96.62 317 CYS B N 1
ATOM 6123 C CA . CYS B 1 317 ? 16.359 6.426 13.102 1 96.62 317 CYS B CA 1
ATOM 6124 C C . CYS B 1 317 ? 16.875 5.375 14.086 1 96.62 317 CYS B C 1
ATOM 6126 O O . CYS B 1 317 ? 17.969 4.852 13.914 1 96.62 317 CYS B O 1
ATOM 6128 N N . ASP B 1 318 ? 16.125 5.172 15.148 1 97.38 318 ASP B N 1
ATOM 6129 C CA . ASP B 1 318 ? 16.391 4.004 15.984 1 97.38 318 ASP B CA 1
ATOM 6130 C C . ASP B 1 318 ? 15.844 2.732 15.336 1 97.38 318 ASP B C 1
ATOM 6132 O O . ASP B 1 318 ? 14.812 2.203 15.758 1 97.38 318 ASP B O 1
ATOM 6136 N N . THR B 1 319 ? 16.609 2.215 14.414 1 96.88 319 THR B N 1
ATOM 6137 C CA . THR B 1 319 ? 16.141 1.213 13.461 1 96.88 319 THR B CA 1
ATOM 6138 C C . THR B 1 319 ? 15.789 -0.088 14.18 1 96.88 319 THR B C 1
ATOM 6140 O O . THR B 1 319 ? 16.578 -0.599 14.977 1 96.88 319 THR B O 1
ATOM 6143 N N . ALA B 1 320 ? 14.586 -0.604 13.906 1 96.75 320 ALA B N 1
ATOM 6144 C CA . ALA B 1 320 ? 14.172 -1.904 14.422 1 96.75 320 ALA B CA 1
ATOM 6145 C C . ALA B 1 320 ? 14.984 -3.031 13.797 1 96.75 320 ALA B C 1
ATOM 6147 O O . ALA B 1 320 ? 15.414 -2.926 12.648 1 96.75 320 ALA B O 1
ATOM 6148 N N . PRO B 1 321 ? 15.164 -4.121 14.484 1 95.81 321 PRO B N 1
ATOM 6149 C CA . PRO B 1 321 ? 15.938 -5.234 13.938 1 95.81 321 PRO B CA 1
ATOM 6150 C C . PRO B 1 321 ? 15.164 -6.027 12.883 1 95.81 321 PRO B C 1
ATOM 6152 O O . PRO B 1 321 ? 13.938 -6.055 12.906 1 95.81 321 PRO B O 1
ATOM 6155 N N . GLY B 1 322 ? 15.93 -6.723 12.031 1 96.69 322 GLY B N 1
ATOM 6156 C CA . GLY B 1 322 ? 15.367 -7.684 11.094 1 96.69 322 GLY B CA 1
ATOM 6157 C C . GLY B 1 322 ? 14.375 -7.062 10.125 1 96.69 322 GLY B C 1
ATOM 6158 O O . GLY B 1 322 ? 14.609 -5.969 9.609 1 96.69 322 GLY B O 1
ATOM 6159 N N . VAL B 1 323 ? 13.297 -7.809 9.891 1 97.56 323 VAL B N 1
ATOM 6160 C CA . VAL B 1 323 ? 12.336 -7.445 8.852 1 97.56 323 VAL B CA 1
ATOM 6161 C C . VAL B 1 323 ? 11.641 -6.137 9.234 1 97.56 323 VAL B C 1
ATOM 6163 O O . VAL B 1 323 ? 11.234 -5.367 8.359 1 97.56 323 VAL B O 1
ATOM 6166 N N . ASP B 1 324 ? 11.555 -5.801 10.508 1 97.12 324 ASP B N 1
ATOM 6167 C CA . ASP B 1 324 ? 10.836 -4.625 10.992 1 97.12 324 ASP B CA 1
ATOM 6168 C C . ASP B 1 324 ? 11.523 -3.34 10.539 1 97.12 324 ASP B C 1
ATOM 6170 O O . ASP B 1 324 ? 10.875 -2.301 10.391 1 97.12 324 ASP B O 1
ATOM 6174 N N . GLY B 1 325 ? 12.836 -3.402 10.32 1 97.12 325 GLY B N 1
ATOM 6175 C CA . GLY B 1 325 ? 13.578 -2.238 9.859 1 97.12 325 GLY B CA 1
ATOM 6176 C C . GLY B 1 325 ? 13.258 -1.857 8.43 1 97.12 325 GLY B C 1
ATOM 6177 O O . GLY B 1 325 ? 13.586 -0.755 7.984 1 97.12 325 GLY B O 1
ATOM 6178 N N . PHE B 1 326 ? 12.586 -2.791 7.691 1 97.75 326 PHE B N 1
ATOM 6179 C CA . PHE B 1 326 ? 12.289 -2.553 6.285 1 97.75 326 PHE B CA 1
ATOM 6180 C C . PHE B 1 326 ? 10.938 -1.858 6.125 1 97.75 326 PHE B C 1
ATOM 6182 O O . PHE B 1 326 ? 10.602 -1.396 5.035 1 97.75 326 PHE B O 1
ATOM 6189 N N . ARG B 1 327 ? 10.141 -1.788 7.227 1 97.81 327 ARG B N 1
ATOM 6190 C CA . ARG B 1 327 ? 8.859 -1.095 7.184 1 97.81 327 ARG B CA 1
ATOM 6191 C C . ARG B 1 327 ? 9.055 0.412 7.055 1 97.81 327 ARG B C 1
ATOM 6193 O O . ARG B 1 327 ? 9.758 1.024 7.859 1 97.81 327 ARG B O 1
ATOM 6200 N N . LEU B 1 328 ? 8.422 1.003 6.039 1 98.31 328 LEU B N 1
ATOM 6201 C CA . LEU B 1 328 ? 8.664 2.414 5.762 1 98.31 328 LEU B CA 1
ATOM 6202 C C . LEU B 1 328 ? 7.496 3.271 6.223 1 98.31 328 LEU B C 1
ATOM 6204 O O . LEU B 1 328 ? 7.695 4.355 6.777 1 98.31 328 LEU B O 1
ATOM 6208 N N . CYS B 1 329 ? 6.277 2.768 5.926 1 96.56 329 CYS B N 1
ATOM 6209 C CA . CYS B 1 329 ? 5.047 3.525 6.137 1 96.56 329 CYS B CA 1
ATOM 6210 C C . CYS B 1 329 ? 4.117 2.799 7.102 1 96.56 329 CYS B C 1
ATOM 6212 O O . CYS B 1 329 ? 4.156 1.571 7.199 1 96.56 329 CYS B O 1
ATOM 6214 N N . ASN B 1 330 ? 3.299 3.559 7.754 1 95.06 330 ASN B N 1
ATOM 6215 C CA . ASN B 1 330 ? 2.154 2.945 8.422 1 95.06 330 ASN B CA 1
ATOM 6216 C C . ASN B 1 330 ? 1.246 2.227 7.426 1 95.06 330 ASN B C 1
ATOM 6218 O O . ASN B 1 330 ? 0.757 2.834 6.473 1 95.06 330 ASN B O 1
ATOM 6222 N N . PRO B 1 331 ? 1.059 0.936 7.594 1 97.06 331 PRO B N 1
ATOM 6223 C CA . PRO B 1 331 ? 0.167 0.242 6.66 1 97.06 331 PRO B CA 1
ATOM 6224 C C . PRO B 1 331 ? -1.307 0.563 6.902 1 97.06 331 PRO B C 1
ATOM 6226 O O . PRO B 1 331 ? -1.676 0.992 8 1 97.06 331 PRO B O 1
ATOM 6229 N N . PRO B 1 332 ? -2.178 0.397 5.91 1 98.12 332 PRO B N 1
ATOM 6230 C CA . PRO B 1 332 ? -3.615 0.619 6.094 1 98.12 332 PRO B CA 1
ATOM 6231 C C . PRO B 1 332 ? -4.289 -0.504 6.883 1 98.12 332 PRO B C 1
ATOM 6233 O O . PRO B 1 332 ? -4.277 -1.659 6.449 1 98.12 332 PRO B O 1
ATOM 6236 N N . PRO B 1 333 ? -4.922 -0.21 8.016 1 98.5 333 PRO B N 1
ATOM 6237 C CA . PRO B 1 333 ? -5.609 -1.262 8.766 1 98.5 333 PRO B CA 1
ATOM 6238 C C . PRO B 1 333 ? -6.699 -1.958 7.957 1 98.5 333 PRO B C 1
ATOM 6240 O O . PRO B 1 333 ? -6.996 -3.131 8.195 1 98.5 333 PRO B O 1
ATOM 6243 N N . ILE B 1 334 ? -7.223 -1.255 6.957 1 98.31 334 ILE B N 1
ATOM 6244 C CA . ILE B 1 334 ? -8.289 -1.825 6.141 1 98.31 334 ILE B CA 1
ATOM 6245 C C . ILE B 1 334 ? -7.75 -3.006 5.34 1 98.31 334 ILE B C 1
ATOM 6247 O O . ILE B 1 334 ? -8.445 -4.008 5.152 1 98.31 334 ILE B O 1
ATOM 6251 N N . LEU B 1 335 ? -6.574 -2.932 4.809 1 98.69 335 LEU B N 1
ATOM 6252 C CA . LEU B 1 335 ? -5.977 -4.051 4.086 1 98.69 335 LEU B CA 1
ATOM 6253 C C . LEU B 1 335 ? -5.598 -5.176 5.047 1 98.69 335 LEU B C 1
ATOM 6255 O O . LEU B 1 335 ? -5.742 -6.355 4.719 1 98.69 335 LEU B O 1
ATOM 6259 N N . VAL B 1 336 ? -5.109 -4.805 6.234 1 98.81 336 VAL B N 1
ATOM 6260 C CA . VAL B 1 336 ? -4.766 -5.809 7.234 1 98.81 336 VAL B CA 1
ATOM 6261 C C . VAL B 1 336 ? -6.02 -6.57 7.652 1 98.81 336 VAL B C 1
ATOM 6263 O O . VAL B 1 336 ? -5.969 -7.777 7.902 1 98.81 336 VAL B O 1
ATOM 6266 N N . ALA B 1 337 ? -7.141 -5.867 7.734 1 98.81 337 ALA B N 1
ATOM 6267 C CA . ALA B 1 337 ? -8.414 -6.496 8.078 1 98.81 337 ALA B CA 1
ATOM 6268 C C . ALA B 1 337 ? -8.797 -7.562 7.059 1 98.81 337 ALA B C 1
ATOM 6270 O O . ALA B 1 337 ? -9.352 -8.602 7.414 1 98.81 337 ALA B O 1
ATOM 6271 N N . LEU B 1 338 ? -8.516 -7.309 5.801 1 98.81 338 LEU B N 1
ATOM 6272 C CA . LEU B 1 338 ? -8.797 -8.289 4.75 1 98.81 338 LEU B CA 1
ATOM 6273 C C . LEU B 1 338 ? -7.93 -9.531 4.926 1 98.81 338 LEU B C 1
ATOM 6275 O O . LEU B 1 338 ? -8.422 -10.656 4.785 1 98.81 338 LEU B O 1
ATOM 6279 N N . VAL B 1 339 ? -6.664 -9.32 5.203 1 98.88 339 VAL B N 1
ATOM 6280 C CA . VAL B 1 339 ? -5.773 -10.453 5.441 1 98.88 339 VAL B CA 1
ATOM 6281 C C . VAL B 1 339 ? -6.262 -11.25 6.648 1 98.88 339 VAL B C 1
ATOM 6283 O O . VAL B 1 339 ? -6.262 -12.477 6.629 1 98.88 339 VAL B O 1
ATOM 6286 N N . LYS B 1 340 ? -6.699 -10.539 7.68 1 98.69 340 LYS B N 1
ATOM 6287 C CA . LYS B 1 340 ? -7.188 -11.172 8.898 1 98.69 340 LYS B CA 1
ATOM 6288 C C . LYS B 1 340 ? -8.367 -12.094 8.609 1 98.69 340 LYS B C 1
ATOM 6290 O O . LYS B 1 340 ? -8.445 -13.203 9.156 1 98.69 340 LYS B O 1
ATOM 6295 N N . ALA B 1 341 ? -9.258 -11.633 7.766 1 98.81 341 ALA B N 1
ATOM 6296 C CA . ALA B 1 341 ? -10.445 -12.406 7.426 1 98.81 341 ALA B CA 1
ATOM 6297 C C . ALA B 1 341 ? -10.07 -13.766 6.844 1 98.81 341 ALA B C 1
ATOM 6299 O O . ALA B 1 341 ? -10.734 -14.766 7.109 1 98.81 341 ALA B O 1
ATOM 6300 N N . SER B 1 342 ? -9.047 -13.828 6.086 1 98.62 342 SER B N 1
ATOM 6301 C CA . SER B 1 342 ? -8.602 -15.062 5.453 1 98.62 342 SER B CA 1
ATOM 6302 C C . SER B 1 342 ? -7.77 -15.914 6.41 1 98.62 342 SER B C 1
ATOM 6304 O O . SER B 1 342 ? -7.977 -17.125 6.516 1 98.62 342 SER B O 1
ATOM 6306 N N . LEU B 1 343 ? -6.809 -15.297 7.105 1 98.56 343 LEU B N 1
ATOM 6307 C CA . LEU B 1 343 ? -5.863 -16.031 7.934 1 98.56 343 LEU B CA 1
ATOM 6308 C C . LEU B 1 343 ? -6.574 -16.719 9.094 1 98.56 343 LEU B C 1
ATOM 6310 O O . LEU B 1 343 ? -6.129 -17.75 9.578 1 98.56 343 LEU B O 1
ATOM 6314 N N . GLU B 1 344 ? -7.684 -16.125 9.539 1 98.06 344 GLU B N 1
ATOM 6315 C CA . GLU B 1 344 ? -8.477 -16.797 10.562 1 98.06 344 GLU B CA 1
ATOM 6316 C C . GLU B 1 344 ? -8.922 -18.172 10.102 1 98.06 344 GLU B C 1
ATOM 6318 O O . GLU B 1 344 ? -8.93 -19.125 10.891 1 98.06 344 GLU B O 1
ATOM 6323 N N . ILE B 1 345 ? -9.281 -18.312 8.844 1 98.5 345 ILE B N 1
ATOM 6324 C CA . ILE B 1 345 ? -9.711 -19.578 8.281 1 98.5 345 ILE B CA 1
ATOM 6325 C C . ILE B 1 345 ? -8.523 -20.547 8.203 1 98.5 345 ILE B C 1
ATOM 6327 O O . ILE B 1 345 ? -8.625 -21.703 8.617 1 98.5 345 ILE B O 1
ATOM 6331 N N . PHE B 1 346 ? -7.355 -20.078 7.723 1 98.44 346 PHE B N 1
ATOM 6332 C CA . PHE B 1 346 ? -6.145 -20.891 7.637 1 98.44 346 PHE B CA 1
ATOM 6333 C C . PHE B 1 346 ? -5.738 -21.406 9.016 1 98.44 346 PHE B C 1
ATOM 6335 O O . PHE B 1 346 ? -5.328 -22.562 9.148 1 98.44 346 PHE B O 1
ATOM 6342 N N . ASP B 1 347 ? -5.859 -20.516 9.984 1 96.88 347 ASP B N 1
ATOM 6343 C CA . ASP B 1 347 ? -5.438 -20.875 11.336 1 96.88 347 ASP B CA 1
ATOM 6344 C C . ASP B 1 347 ? -6.363 -21.922 11.945 1 96.88 347 ASP B C 1
ATOM 6346 O O . ASP B 1 347 ? -5.914 -22.812 12.672 1 96.88 347 ASP B O 1
ATOM 6350 N N . GLU B 1 348 ? -7.602 -21.781 11.711 1 97.12 348 GLU B N 1
ATOM 6351 C CA . GLU B 1 348 ? -8.586 -22.734 12.227 1 97.12 348 GLU B CA 1
ATOM 6352 C C . GLU B 1 348 ? -8.422 -24.109 11.578 1 97.12 348 GLU B C 1
ATOM 6354 O O . GLU B 1 348 ? -8.5 -25.141 12.25 1 97.12 348 GLU B O 1
ATOM 6359 N N . VAL B 1 349 ? -8.188 -24.141 10.289 1 98.06 349 VAL B N 1
ATOM 6360 C CA . VAL B 1 349 ? -8.141 -25.391 9.523 1 98.06 349 VAL B CA 1
ATOM 6361 C C . VAL B 1 349 ? -6.762 -26.031 9.672 1 98.06 349 VAL B C 1
ATOM 6363 O O . VAL B 1 349 ? -6.656 -27.234 9.914 1 98.06 349 VAL B O 1
ATOM 6366 N N . GLY B 1 350 ? -5.703 -25.172 9.555 1 97.5 350 GLY B N 1
ATOM 6367 C CA . GLY B 1 350 ? -4.336 -25.672 9.539 1 97.5 350 GLY B CA 1
ATOM 6368 C C . GLY B 1 350 ? -3.885 -26.141 8.172 1 97.5 350 GLY B C 1
ATOM 6369 O O . GLY B 1 350 ? -4.672 -26.719 7.418 1 97.5 350 GLY B O 1
ATOM 6370 N N . MET B 1 351 ? -2.609 -26.016 7.875 1 98 351 MET B N 1
ATOM 6371 C CA . MET B 1 351 ? -2.061 -26.312 6.555 1 98 351 MET B CA 1
ATOM 6372 C C . MET B 1 351 ? -2.045 -27.828 6.309 1 98 351 MET B C 1
ATOM 6374 O O . MET B 1 351 ? -2.166 -28.266 5.168 1 98 351 MET B O 1
ATOM 6378 N N . GLU B 1 352 ? -1.965 -28.578 7.324 1 97.94 352 GLU B N 1
ATOM 6379 C CA . GLU B 1 352 ? -1.919 -30.031 7.148 1 97.94 352 GLU B CA 1
ATOM 6380 C C . GLU B 1 352 ? -3.189 -30.547 6.484 1 97.94 352 GLU B C 1
ATOM 6382 O O . GLU B 1 352 ? -3.125 -31.297 5.512 1 97.94 352 GLU B O 1
ATOM 6387 N N . LYS B 1 353 ? -4.328 -30.141 7.012 1 98.44 353 LYS B N 1
ATOM 6388 C CA . LYS B 1 353 ? -5.605 -30.562 6.441 1 98.44 353 LYS B CA 1
ATOM 6389 C C . LYS B 1 353 ? -5.789 -30.016 5.031 1 98.44 353 LYS B C 1
ATOM 6391 O O . LYS B 1 353 ? -6.352 -30.688 4.168 1 98.44 353 LYS B O 1
ATOM 6396 N N . ILE B 1 354 ? -5.352 -28.828 4.832 1 98.62 354 ILE B N 1
ATOM 6397 C CA . ILE B 1 354 ? -5.434 -28.203 3.518 1 98.62 354 ILE B CA 1
ATOM 6398 C C . ILE B 1 354 ? -4.621 -29.016 2.51 1 98.62 354 ILE B C 1
ATOM 6400 O O . ILE B 1 354 ? -5.102 -29.312 1.413 1 98.62 354 ILE B O 1
ATOM 6404 N N . LEU B 1 355 ? -3.439 -29.406 2.893 1 98.44 355 LEU B N 1
ATOM 6405 C CA . LEU B 1 355 ? -2.553 -30.156 2 1 98.44 355 LEU B CA 1
ATOM 6406 C C . LEU B 1 355 ? -3.074 -31.562 1.763 1 98.44 355 LEU B C 1
ATOM 6408 O O . LEU B 1 355 ? -2.912 -32.125 0.672 1 98.44 355 LEU B O 1
ATOM 6412 N N . ASP B 1 356 ? -3.662 -32.156 2.773 1 98 356 ASP B N 1
ATOM 6413 C CA . ASP B 1 356 ? -4.27 -33.469 2.602 1 98 356 ASP B CA 1
ATOM 6414 C C . ASP B 1 356 ? -5.352 -33.438 1.524 1 98 356 ASP B C 1
ATOM 6416 O O . ASP B 1 356 ? -5.391 -34.312 0.652 1 98 356 ASP B O 1
ATOM 6420 N N . LYS B 1 357 ? -6.191 -32.469 1.622 1 98.44 357 LYS B N 1
ATOM 6421 C CA . LYS B 1 357 ? -7.25 -32.375 0.618 1 98.44 357 LYS B CA 1
ATOM 6422 C C . LYS B 1 357 ? -6.676 -32 -0.743 1 98.44 357 LYS B C 1
ATOM 6424 O O . LYS B 1 357 ? -7.168 -32.438 -1.779 1 98.44 357 LYS B O 1
ATOM 6429 N N . GLN B 1 358 ? -5.707 -31.078 -0.748 1 98.56 358 GLN B N 1
ATOM 6430 C CA . GLN B 1 358 ? -5.059 -30.688 -1.994 1 98.56 358 GLN B CA 1
ATOM 6431 C C . GLN B 1 358 ? -4.547 -31.906 -2.754 1 98.56 358 GLN B C 1
ATOM 6433 O O . GLN B 1 358 ? -4.707 -32 -3.973 1 98.56 358 GLN B O 1
ATOM 6438 N N . PHE B 1 359 ? -3.928 -32.781 -2.018 1 98.19 359 PHE B N 1
ATOM 6439 C CA . PHE B 1 359 ? -3.375 -34.031 -2.572 1 98.19 359 PHE B CA 1
ATOM 6440 C C . PHE B 1 359 ? -4.441 -34.812 -3.326 1 98.19 359 PHE B C 1
ATOM 6442 O O . PHE B 1 359 ? -4.234 -35.219 -4.473 1 98.19 359 PHE B O 1
ATOM 6449 N N . LEU B 1 360 ? -5.574 -34.938 -2.799 1 98.38 360 LEU B N 1
ATOM 6450 C CA . LEU B 1 360 ? -6.648 -35.75 -3.393 1 98.38 360 LEU B CA 1
ATOM 6451 C C . LEU B 1 360 ? -7.383 -34.938 -4.465 1 98.38 360 LEU B C 1
ATOM 6453 O O . LEU B 1 360 ? -7.695 -35.469 -5.531 1 98.38 360 LEU B O 1
ATOM 6457 N N . LEU B 1 361 ? -7.68 -33.688 -4.152 1 98.75 361 LEU B N 1
ATOM 6458 C CA . LEU B 1 361 ? -8.484 -32.844 -5.027 1 98.75 361 LEU B CA 1
ATOM 6459 C C . LEU B 1 361 ? -7.754 -32.594 -6.34 1 98.75 361 LEU B C 1
ATOM 6461 O O . LEU B 1 361 ? -8.336 -32.719 -7.418 1 98.75 361 LEU B O 1
ATOM 6465 N N . THR B 1 362 ? -6.512 -32.156 -6.27 1 98.75 362 THR B N 1
ATOM 6466 C CA . THR B 1 362 ? -5.707 -31.922 -7.465 1 98.75 362 THR B CA 1
ATOM 6467 C C . THR B 1 362 ? -5.406 -33.219 -8.172 1 98.75 362 THR B C 1
ATOM 6469 O O . THR B 1 362 ? -5.367 -33.281 -9.406 1 98.75 362 THR B O 1
ATOM 6472 N N . GLY B 1 363 ? -5.16 -34.312 -7.391 1 98.31 363 GLY B N 1
ATOM 6473 C CA . GLY B 1 363 ? -4.992 -35.625 -7.969 1 98.31 363 GLY B CA 1
ATOM 6474 C C . GLY B 1 363 ? -6.203 -36.094 -8.758 1 98.31 363 GLY B C 1
ATOM 6475 O O . GLY B 1 363 ? -6.059 -36.719 -9.812 1 98.31 363 GLY B O 1
ATOM 6476 N N . TYR B 1 364 ? -7.379 -35.844 -8.219 1 98.69 364 TYR B N 1
ATOM 6477 C CA . TYR B 1 364 ? -8.625 -36.188 -8.891 1 98.69 364 TYR B CA 1
ATOM 6478 C C . TYR B 1 364 ? -8.758 -35.469 -10.219 1 98.69 364 TYR B C 1
ATOM 6480 O O . TYR B 1 364 ? -9.156 -36.062 -11.227 1 98.69 364 TYR B O 1
ATOM 6488 N N . LEU B 1 365 ? -8.422 -34.156 -10.234 1 98.62 365 LEU B N 1
ATOM 6489 C CA . LEU B 1 365 ? -8.406 -33.375 -11.469 1 98.62 365 LEU B CA 1
ATOM 6490 C C . LEU B 1 365 ? -7.473 -34.031 -12.492 1 98.62 365 LEU B C 1
ATOM 6492 O O . LEU B 1 365 ? -7.844 -34.188 -13.656 1 98.62 365 LEU B O 1
ATOM 6496 N N . GLU B 1 366 ? -6.262 -34.312 -12.039 1 97.94 366 GLU B N 1
ATOM 6497 C CA . GLU B 1 366 ? -5.281 -34.938 -12.922 1 97.94 366 GLU B CA 1
ATOM 6498 C C . GLU B 1 366 ? -5.797 -36.281 -13.477 1 97.94 366 GLU B C 1
ATOM 6500 O O . GLU B 1 366 ? -5.664 -36.531 -14.672 1 97.94 366 GLU B O 1
ATOM 6505 N N . LEU B 1 367 ? -6.363 -37.062 -12.609 1 97.44 367 LEU B N 1
ATOM 6506 C CA . LEU B 1 367 ? -6.898 -38.375 -12.992 1 97.44 367 LEU B CA 1
ATOM 6507 C C . LEU B 1 367 ? -7.957 -38.219 -14.078 1 97.44 367 LEU B C 1
ATOM 6509 O O . LEU B 1 367 ? -7.906 -38.938 -15.094 1 97.44 367 LEU B O 1
ATOM 6513 N N . LEU B 1 368 ? -8.867 -37.344 -13.875 1 97.44 368 LEU B N 1
ATOM 6514 C CA . LEU B 1 368 ? -9.961 -37.156 -14.82 1 97.44 368 LEU B CA 1
ATOM 6515 C C . LEU B 1 368 ? -9.453 -36.594 -16.141 1 97.44 368 LEU B C 1
ATOM 6517 O O . LEU B 1 368 ? -9.938 -36.938 -17.219 1 97.44 368 LEU B O 1
ATOM 6521 N N . LEU B 1 369 ? -8.516 -35.656 -16.078 1 95.88 369 LEU B N 1
ATOM 6522 C CA . LEU B 1 369 ? -7.93 -35.094 -17.281 1 95.88 369 LEU B CA 1
ATOM 6523 C C . LEU B 1 369 ? -7.281 -36.188 -18.125 1 95.88 369 LEU B C 1
ATOM 6525 O O . LEU B 1 369 ? -7.484 -36.25 -19.344 1 95.88 369 LEU B O 1
ATOM 6529 N N . LYS B 1 370 ? -6.531 -37.062 -17.531 1 93.69 370 LYS B N 1
ATOM 6530 C CA . LYS B 1 370 ? -5.828 -38.125 -18.219 1 93.69 370 LYS B CA 1
ATOM 6531 C C . LYS B 1 370 ? -6.812 -39.156 -18.781 1 93.69 370 LYS B C 1
ATOM 6533 O O . LYS B 1 370 ? -6.602 -39.688 -19.875 1 93.69 370 LYS B O 1
ATOM 6538 N N . ALA B 1 371 ? -7.828 -39.375 -18.062 1 93.62 371 ALA B N 1
ATOM 6539 C CA . ALA B 1 371 ? -8.812 -40.375 -18.469 1 93.62 371 ALA B CA 1
ATOM 6540 C C . ALA B 1 371 ? -9.602 -39.906 -19.688 1 93.62 371 ALA B C 1
ATOM 6542 O O . ALA B 1 371 ? -9.961 -40.688 -20.562 1 93.62 371 ALA B O 1
ATOM 6543 N N . HIS B 1 372 ? -9.875 -38.594 -19.75 1 91.75 372 HIS B N 1
ATOM 6544 C CA . HIS B 1 372 ? -10.828 -38.125 -20.734 1 91.75 372 HIS B CA 1
ATOM 6545 C C . HIS B 1 372 ? -10.133 -37.406 -21.891 1 91.75 372 HIS B C 1
ATOM 6547 O O . HIS B 1 372 ? -10.688 -37.281 -22.984 1 91.75 372 HIS B O 1
ATOM 6553 N N . PHE B 1 373 ? -8.961 -36.875 -21.672 1 88.38 373 PHE B N 1
ATOM 6554 C CA . PHE B 1 373 ? -8.398 -36 -22.672 1 88.38 373 PHE B CA 1
ATOM 6555 C C . PHE B 1 373 ? -6.984 -36.406 -23.047 1 88.38 373 PHE B C 1
ATOM 6557 O O . PHE B 1 373 ? -6.273 -35.656 -23.734 1 88.38 373 PHE B O 1
ATOM 6564 N N . SER B 1 374 ? -6.457 -37.5 -22.562 1 74.94 374 SER B N 1
ATOM 6565 C CA . SER B 1 374 ? -5.098 -37.938 -22.891 1 74.94 374 SER B CA 1
ATOM 6566 C C . SER B 1 374 ? -4.922 -38.156 -24.391 1 74.94 374 SER B C 1
ATOM 6568 O O . SER B 1 374 ? -5.895 -38.406 -25.094 1 74.94 374 SER B O 1
ATOM 6570 N N . ILE B 1 375 ? -3.586 -37.938 -24.766 1 63.09 375 ILE B N 1
ATOM 6571 C CA . ILE B 1 375 ? -3.111 -38 -26.141 1 63.09 375 ILE B CA 1
ATOM 6572 C C . ILE B 1 375 ? -3.299 -39.438 -26.672 1 63.09 375 ILE B C 1
ATOM 6574 O O . ILE B 1 375 ? -2.889 -40.406 -26.031 1 63.09 375 ILE B O 1
ATOM 6578 N N . GLY B 1 376 ? -4.371 -39.781 -27.297 1 54.12 376 GLY B N 1
ATOM 6579 C CA . GLY B 1 376 ? -4.43 -41.062 -28.047 1 54.12 376 GLY B CA 1
ATOM 6580 C C . GLY B 1 376 ? -4.984 -40.875 -29.438 1 54.12 376 GLY B C 1
ATOM 6581 O O . GLY B 1 376 ? -4.355 -41.281 -30.422 1 54.12 376 GLY B O 1
ATOM 6582 N N . ASP B 1 377 ? -6.238 -40.625 -29.516 1 51.78 377 ASP B N 1
ATOM 6583 C CA . ASP B 1 377 ? -6.898 -40.719 -30.812 1 51.78 377 ASP B CA 1
ATOM 6584 C C . ASP B 1 377 ? -6.82 -39.375 -31.547 1 51.78 377 ASP B C 1
ATOM 6586 O O . ASP B 1 377 ? -7.059 -38.312 -30.953 1 51.78 377 ASP B O 1
ATOM 6590 N N . THR B 1 378 ? -6.039 -39.281 -32.656 1 55.31 378 THR B N 1
ATOM 6591 C CA . THR B 1 378 ? -5.668 -38.188 -33.562 1 55.31 378 THR B CA 1
ATOM 6592 C C . THR B 1 378 ? -6.844 -37.25 -33.781 1 55.31 378 THR B C 1
ATOM 6594 O O . THR B 1 378 ? -6.652 -36.094 -34.125 1 55.31 378 THR B O 1
ATOM 6597 N N . ASP B 1 379 ? -8.086 -37.656 -33.656 1 56.94 379 ASP B N 1
ATOM 6598 C CA . ASP B 1 379 ? -9.172 -36.781 -34.125 1 56.94 379 ASP B CA 1
ATOM 6599 C C . ASP B 1 379 ? -9.852 -36.094 -32.938 1 56.94 379 ASP B C 1
ATOM 6601 O O . ASP B 1 379 ? -10.797 -35.312 -33.125 1 56.94 379 ASP B O 1
ATOM 6605 N N . VAL B 1 380 ? -9.344 -36.312 -31.656 1 62.56 380 VAL B N 1
ATOM 6606 C CA . VAL B 1 380 ? -10.039 -35.719 -30.516 1 62.56 380 VAL B CA 1
ATOM 6607 C C . VAL B 1 380 ? -9.148 -34.656 -29.859 1 62.56 380 VAL B C 1
ATOM 6609 O O . VAL B 1 380 ? -7.938 -34.875 -29.734 1 62.56 380 VAL B O 1
ATOM 6612 N N . PRO B 1 381 ? -9.656 -33.531 -29.531 1 73.12 381 PRO B N 1
ATOM 6613 C CA . PRO B 1 381 ? -8.883 -32.531 -28.797 1 73.12 381 PRO B CA 1
ATOM 6614 C C . PRO B 1 381 ? -8.18 -33.094 -27.562 1 73.12 381 PRO B C 1
ATOM 6616 O O . PRO B 1 381 ? -8.734 -33.969 -26.891 1 73.12 381 PRO B O 1
ATOM 6619 N N . SER B 1 382 ? -6.914 -32.812 -27.547 1 84.25 382 SER B N 1
ATOM 6620 C CA . SER B 1 382 ? -6.125 -33.344 -26.438 1 84.25 382 SER B CA 1
ATOM 6621 C C . SER B 1 382 ? -5.551 -32.188 -25.594 1 84.25 382 SER B C 1
ATOM 6623 O O . SER B 1 382 ? -5.5 -31.047 -26.031 1 84.25 382 SER B O 1
ATOM 6625 N N . THR B 1 383 ? -5.383 -32.531 -24.359 1 89.88 383 THR B N 1
ATOM 6626 C CA . THR B 1 383 ? -4.73 -31.625 -23.422 1 89.88 383 THR B CA 1
ATOM 6627 C C . THR B 1 383 ? -3.453 -32.25 -22.859 1 89.88 383 THR B C 1
ATOM 6629 O O . THR B 1 383 ? -3.377 -33.438 -22.672 1 89.88 383 THR B O 1
ATOM 6632 N N . THR B 1 384 ? -2.449 -31.406 -22.75 1 92.94 384 THR B N 1
ATOM 6633 C CA . THR B 1 384 ? -1.215 -31.797 -22.078 1 92.94 384 THR B CA 1
ATOM 6634 C C . THR B 1 384 ? -1.045 -31.047 -20.766 1 92.94 384 THR B C 1
ATOM 6636 O O . THR B 1 384 ? -1.129 -29.812 -20.734 1 92.94 384 THR B O 1
ATOM 6639 N N . VAL B 1 385 ? -0.897 -31.781 -19.672 1 96.25 385 VAL B N 1
ATOM 6640 C CA . VAL B 1 385 ? -0.585 -31.156 -18.375 1 96.25 385 VAL B CA 1
ATOM 6641 C C . VAL B 1 385 ? 0.915 -30.891 -18.281 1 96.25 385 VAL B C 1
ATOM 6643 O O . VAL B 1 385 ? 1.721 -31.828 -18.297 1 96.25 385 VAL B O 1
ATOM 6646 N N . ILE B 1 386 ? 1.317 -29.641 -18.156 1 96.62 386 ILE B N 1
ATOM 6647 C CA . ILE B 1 386 ? 2.742 -29.328 -18.141 1 96.62 386 ILE B CA 1
ATOM 6648 C C . ILE B 1 386 ? 3.236 -29.219 -16.703 1 96.62 386 ILE B C 1
ATOM 6650 O O . ILE B 1 386 ? 4.441 -29.109 -16.469 1 96.62 386 ILE B O 1
ATOM 6654 N N . THR B 1 387 ? 2.328 -29.203 -15.695 1 98.38 387 THR B N 1
ATOM 6655 C CA . THR B 1 387 ? 2.699 -29.266 -14.289 1 98.38 387 THR B CA 1
ATOM 6656 C C . THR B 1 387 ? 3.268 -30.641 -13.938 1 98.38 387 THR B C 1
ATOM 6658 O O . THR B 1 387 ? 2.762 -31.672 -14.406 1 98.38 387 THR B O 1
ATOM 6661 N N . PRO B 1 388 ? 4.262 -30.656 -13.078 1 97.94 388 PRO B N 1
ATOM 6662 C CA . PRO B 1 388 ? 4.859 -31.953 -12.734 1 97.94 388 PRO B CA 1
ATOM 6663 C C . PRO B 1 388 ? 3.848 -32.938 -12.148 1 97.94 388 PRO B C 1
ATOM 6665 O O . PRO B 1 388 ? 2.992 -32.531 -11.352 1 97.94 388 PRO B O 1
ATOM 6668 N N . GLU B 1 389 ? 4.004 -34.219 -12.516 1 95.56 389 GLU B N 1
ATOM 6669 C CA . GLU B 1 389 ? 3.135 -35.25 -11.992 1 95.56 389 GLU B CA 1
ATOM 6670 C C . GLU B 1 389 ? 3.484 -35.594 -10.547 1 95.56 389 GLU B C 1
ATOM 6672 O O . GLU B 1 389 ? 2.613 -36 -9.766 1 95.56 389 GLU B O 1
ATOM 6677 N N . ASP B 1 390 ? 4.812 -35.438 -10.258 1 96.44 390 ASP B N 1
ATOM 6678 C CA . ASP B 1 390 ? 5.258 -35.688 -8.891 1 96.44 390 ASP B CA 1
ATOM 6679 C C . ASP B 1 390 ? 4.602 -34.688 -7.922 1 96.44 390 ASP B C 1
ATOM 6681 O O . ASP B 1 390 ? 4.82 -33.469 -8.016 1 96.44 390 ASP B O 1
ATOM 6685 N N . VAL B 1 391 ? 3.861 -35.219 -6.953 1 96.38 391 VAL B N 1
ATOM 6686 C CA . VAL B 1 391 ? 3.041 -34.375 -6.07 1 96.38 391 VAL B CA 1
ATOM 6687 C C . VAL B 1 391 ? 3.939 -33.562 -5.164 1 96.38 391 VAL B C 1
ATOM 6689 O O . VAL B 1 391 ? 3.504 -32.531 -4.613 1 96.38 391 VAL B O 1
ATOM 6692 N N . THR B 1 392 ? 5.176 -33.906 -4.992 1 96.62 392 THR B N 1
ATOM 6693 C CA . THR B 1 392 ? 6.094 -33.156 -4.16 1 96.62 392 THR B CA 1
ATOM 6694 C C . THR B 1 392 ? 6.637 -31.938 -4.93 1 96.62 392 THR B C 1
ATOM 6696 O O . THR B 1 392 ? 7.273 -31.062 -4.348 1 96.62 392 THR B O 1
ATOM 6699 N N . GLU B 1 393 ? 6.32 -31.828 -6.262 1 98.06 393 GLU B N 1
ATOM 6700 C CA . GLU B 1 393 ? 6.844 -30.766 -7.113 1 98.06 393 GLU B CA 1
ATOM 6701 C C . GLU B 1 393 ? 5.727 -29.859 -7.633 1 98.06 393 GLU B C 1
ATOM 6703 O O . GLU B 1 393 ? 5.879 -29.203 -8.656 1 98.06 393 GLU B O 1
ATOM 6708 N N . ARG B 1 394 ? 4.633 -29.906 -6.941 1 98.31 394 ARG B N 1
ATOM 6709 C CA . ARG B 1 394 ? 3.549 -29.031 -7.367 1 98.31 394 ARG B CA 1
ATOM 6710 C C . ARG B 1 394 ? 2.637 -28.688 -6.195 1 98.31 394 ARG B C 1
ATOM 6712 O O . ARG B 1 394 ? 2.779 -29.234 -5.102 1 98.31 394 ARG B O 1
ATOM 6719 N N . GLY B 1 395 ? 1.83 -27.609 -6.352 1 98.19 395 GLY B N 1
ATOM 6720 C CA . GLY B 1 395 ? 0.72 -27.266 -5.473 1 98.19 395 GLY B CA 1
ATOM 6721 C C . GLY B 1 395 ? -0.634 -27.609 -6.066 1 98.19 395 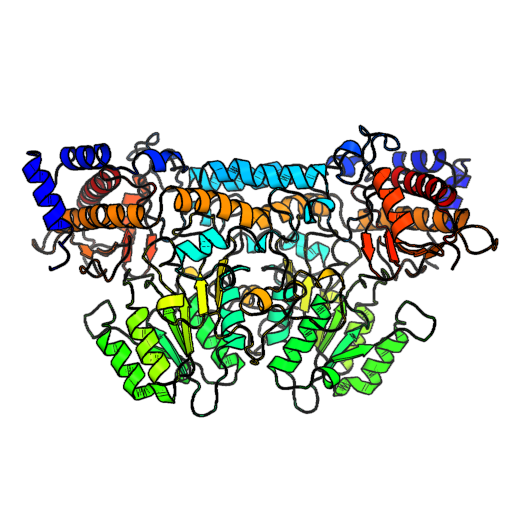GLY B C 1
ATOM 6722 O O . GLY B 1 395 ? -0.848 -28.719 -6.547 1 98.19 395 GLY B O 1
ATOM 6723 N N . SER B 1 396 ? -1.521 -26.688 -6.047 1 98.69 396 SER B N 1
ATOM 6724 C CA . SER B 1 396 ? -2.908 -26.906 -6.441 1 98.69 396 SER B CA 1
ATOM 6725 C C . SER B 1 396 ? -3.105 -26.672 -7.934 1 98.69 396 SER B C 1
ATOM 6727 O O . SER B 1 396 ? -4.113 -27.078 -8.508 1 98.69 396 SER B O 1
ATOM 6729 N N . GLN B 1 397 ? -2.215 -26.016 -8.586 1 98.75 397 GLN B N 1
ATOM 6730 C CA . GLN B 1 397 ? -2.363 -25.609 -9.977 1 98.75 397 GLN B CA 1
ATOM 6731 C C . GLN B 1 397 ? -1.957 -26.734 -10.93 1 98.75 397 GLN B C 1
ATOM 6733 O O . GLN B 1 397 ? -0.915 -27.359 -10.742 1 98.75 397 GLN B O 1
ATOM 6738 N N . LEU B 1 398 ? -2.775 -27.047 -11.906 1 98.56 398 LEU B N 1
ATOM 6739 C CA . LEU B 1 398 ? -2.389 -27.781 -13.109 1 98.56 398 LEU B CA 1
ATOM 6740 C C . LEU B 1 398 ? -2.498 -26.906 -14.344 1 98.56 398 LEU B C 1
ATOM 6742 O O . LEU B 1 398 ? -3.572 -26.375 -14.641 1 98.56 398 LEU B O 1
ATOM 6746 N N . SER B 1 399 ? -1.366 -26.734 -14.992 1 98.12 399 SER B N 1
ATOM 6747 C CA . SER B 1 399 ? -1.342 -25.969 -16.234 1 98.12 399 SER B CA 1
ATOM 6748 C C . SER B 1 399 ? -1.55 -26.859 -17.453 1 98.12 399 SER B C 1
ATOM 6750 O O . SER B 1 399 ? -0.824 -27.844 -17.641 1 98.12 399 SER B O 1
ATOM 6752 N N . LEU B 1 400 ? -2.514 -26.5 -18.266 1 96.19 400 LEU B N 1
ATOM 6753 C CA . LEU B 1 400 ? -2.91 -27.312 -19.422 1 96.19 400 LEU B CA 1
ATOM 6754 C C . LEU B 1 400 ? -2.555 -26.609 -20.719 1 96.19 400 LEU B C 1
ATOM 6756 O O . LEU B 1 400 ? -2.734 -25.391 -20.844 1 96.19 400 LEU B O 1
ATOM 6760 N N . GLU B 1 401 ? -2.02 -27.312 -21.594 1 93.56 401 GLU B N 1
ATOM 6761 C CA . GLU B 1 401 ? -1.887 -26.875 -22.984 1 93.56 401 GLU B CA 1
ATOM 6762 C C . GLU B 1 401 ? -2.846 -27.641 -23.891 1 93.56 401 GLU B C 1
ATOM 6764 O O . GLU B 1 401 ? -3.062 -28.844 -23.703 1 93.56 401 GLU B O 1
ATOM 6769 N N . PHE B 1 402 ? -3.414 -26.953 -24.734 1 87.5 402 PHE B N 1
ATOM 6770 C CA . PHE B 1 402 ? -4.457 -27.547 -25.562 1 87.5 402 PHE B CA 1
ATOM 6771 C C . PHE B 1 402 ? -3.98 -27.703 -27 1 87.5 402 PHE B C 1
ATOM 6773 O O . PHE B 1 402 ? -3.125 -26.953 -27.469 1 87.5 402 PHE B O 1
ATOM 6780 N N . SER B 1 403 ? -4.523 -28.719 -27.703 1 82.88 403 SER B N 1
ATOM 6781 C CA . SER B 1 403 ? -4.32 -28.891 -29.141 1 82.88 403 SER B CA 1
ATOM 6782 C C . SER B 1 403 ? -5.16 -27.906 -29.938 1 82.88 403 SER B C 1
ATOM 6784 O O . SER B 1 403 ? -4.875 -27.641 -31.109 1 82.88 403 SER B O 1
ATOM 6786 N N . TYR B 1 404 ? -6.191 -27.312 -29.281 1 80.81 404 TYR B N 1
ATOM 6787 C CA . TYR B 1 404 ? -7.07 -26.312 -29.875 1 80.81 404 TYR B CA 1
ATOM 6788 C C . TYR B 1 404 ? -6.641 -24.906 -29.469 1 80.81 404 TYR B C 1
ATOM 6790 O O . TYR B 1 404 ? -5.867 -24.719 -28.531 1 80.81 404 TYR B O 1
ATOM 6798 N N . PRO B 1 405 ? -7.195 -23.984 -30.266 1 83.31 405 PRO B N 1
ATOM 6799 C CA . PRO B 1 405 ? -6.918 -22.609 -29.859 1 83.31 405 PRO B CA 1
ATOM 6800 C C . PRO B 1 405 ? -7.438 -22.281 -28.453 1 83.31 405 PRO B C 1
ATOM 6802 O O . PRO B 1 405 ? -8.641 -22.391 -28.203 1 83.31 405 PRO B O 1
ATOM 6805 N N . LEU B 1 406 ? -6.621 -21.922 -27.625 1 88.94 406 LEU B N 1
ATOM 6806 C CA . LEU B 1 406 ? -6.863 -21.672 -26.219 1 88.94 406 LEU B CA 1
ATOM 6807 C C . LEU B 1 406 ? -7.996 -20.672 -26.016 1 88.94 406 LEU B C 1
ATOM 6809 O O . LEU B 1 406 ? -8.82 -20.828 -25.109 1 88.94 406 LEU B O 1
ATOM 6813 N N . HIS B 1 407 ? -8.055 -19.672 -26.859 1 89.06 407 HIS B N 1
ATOM 6814 C CA . HIS B 1 407 ? -9.031 -18.594 -26.688 1 89.06 407 HIS B CA 1
ATOM 6815 C C . HIS B 1 407 ? -10.453 -19.109 -26.906 1 89.06 407 HIS B C 1
ATOM 6817 O O . HIS B 1 407 ? -11.391 -18.656 -26.25 1 89.06 407 HIS B O 1
ATOM 6823 N N . GLN B 1 408 ? -10.672 -20.078 -27.766 1 90.38 408 GLN B N 1
ATOM 6824 C CA . GLN B 1 408 ? -11.992 -20.656 -28 1 90.38 408 GLN B CA 1
ATOM 6825 C C . GLN B 1 408 ? -12.453 -21.484 -26.812 1 90.38 408 GLN B C 1
ATOM 6827 O O . GLN B 1 408 ? -13.602 -21.375 -26.375 1 90.38 408 GLN B O 1
ATOM 6832 N N . VAL B 1 409 ? -11.5 -22.297 -26.375 1 92.12 409 VAL B N 1
ATOM 6833 C CA . VAL B 1 409 ? -11.82 -23.141 -25.234 1 92.12 409 VAL B CA 1
ATOM 6834 C C . VAL B 1 409 ? -12.18 -22.266 -24.016 1 92.12 409 VAL B C 1
ATOM 6836 O O . VAL B 1 409 ? -13.195 -22.5 -23.359 1 92.12 409 VAL B O 1
ATOM 6839 N N . HIS B 1 410 ? -11.359 -21.281 -23.781 1 94.5 410 HIS B N 1
ATOM 6840 C CA . HIS B 1 410 ? -11.562 -20.406 -22.641 1 94.5 410 HIS B CA 1
ATOM 6841 C C . HIS B 1 410 ? -12.898 -19.656 -22.734 1 94.5 410 HIS B C 1
ATOM 6843 O O . HIS B 1 410 ? -13.625 -19.547 -21.75 1 94.5 410 HIS B O 1
ATOM 6849 N N . LYS B 1 411 ? -13.227 -19.141 -23.891 1 94.69 411 LYS B N 1
ATOM 6850 C CA . LYS B 1 411 ? -14.469 -18.406 -24.094 1 94.69 411 LYS B CA 1
ATOM 6851 C C . LYS B 1 411 ? -15.68 -19.281 -23.797 1 94.69 411 LYS B C 1
ATOM 6853 O O . LYS B 1 411 ? -16.641 -18.844 -23.156 1 94.69 411 LYS B O 1
ATOM 6858 N N . GLU B 1 412 ? -15.648 -20.516 -24.266 1 95.12 412 GLU B N 1
ATOM 6859 C CA . GLU B 1 412 ? -16.766 -21.422 -24.062 1 95.12 412 GLU B CA 1
ATOM 6860 C C . GLU B 1 412 ? -16.906 -21.812 -22.609 1 95.12 412 GLU B C 1
ATOM 6862 O O . GLU B 1 412 ? -18.016 -22.016 -22.109 1 95.12 412 GLU B O 1
ATOM 6867 N N . LEU B 1 413 ? -15.773 -22 -21.969 1 96.75 413 LEU B N 1
ATOM 6868 C CA . LEU B 1 413 ? -15.805 -22.266 -20.531 1 96.75 413 LEU B CA 1
ATOM 6869 C C . LEU B 1 413 ? -16.406 -21.078 -19.781 1 96.75 413 LEU B C 1
ATOM 6871 O O . LEU B 1 413 ? -17.234 -21.281 -18.891 1 96.75 413 LEU B O 1
ATOM 6875 N N . GLN B 1 414 ? -16.016 -19.859 -20.172 1 97.06 414 GLN B N 1
ATOM 6876 C CA . GLN B 1 414 ? -16.531 -18.641 -19.531 1 97.06 414 GLN B CA 1
ATOM 6877 C C . GLN B 1 414 ? -18.047 -18.531 -19.703 1 97.06 414 GLN B C 1
ATOM 6879 O O . GLN B 1 414 ? -18.766 -18.203 -18.75 1 97.06 414 GLN B O 1
ATOM 6884 N N . LYS B 1 415 ? -18.5 -18.828 -20.844 1 97.31 415 LYS B N 1
ATOM 6885 C CA . LYS B 1 415 ? -19.938 -18.781 -21.125 1 97.31 415 LYS B CA 1
ATOM 6886 C C . LYS B 1 415 ? -20.719 -19.688 -20.172 1 97.31 415 LYS B C 1
ATOM 6888 O O . LYS B 1 415 ? -21.875 -19.422 -19.844 1 97.31 415 LYS B O 1
ATOM 6893 N N . ARG B 1 416 ? -20.094 -20.703 -19.734 1 97.69 416 ARG B N 1
ATOM 6894 C CA . ARG B 1 416 ? -20.75 -21.734 -18.938 1 97.69 416 ARG B CA 1
ATOM 6895 C C . ARG B 1 416 ? -20.469 -21.562 -17.453 1 97.69 416 ARG B C 1
ATOM 6897 O O . ARG B 1 416 ? -20.828 -22.406 -16.641 1 97.69 416 ARG B O 1
ATOM 6904 N N . GLY B 1 417 ? -19.781 -20.453 -17.047 1 97.88 417 GLY B N 1
ATOM 6905 C CA . GLY B 1 417 ? -19.578 -20.094 -15.648 1 97.88 417 GLY B CA 1
ATOM 6906 C C . GLY B 1 417 ? -18.375 -20.797 -15.031 1 97.88 417 GLY B C 1
ATOM 6907 O O . GLY B 1 417 ? -18.359 -21.047 -13.82 1 97.88 417 GLY B O 1
ATOM 6908 N N . VAL B 1 418 ? -17.406 -21.219 -15.852 1 98.31 418 VAL B N 1
ATOM 6909 C CA . VAL B 1 418 ? -16.141 -21.734 -15.352 1 98.31 418 VAL B CA 1
ATOM 6910 C C . VAL B 1 418 ? -15.086 -20.625 -15.359 1 98.31 418 VAL B C 1
ATOM 6912 O O . VAL B 1 418 ? -14.883 -19.969 -16.391 1 98.31 418 VAL B O 1
ATOM 6915 N N . VAL B 1 419 ? -14.5 -20.359 -14.203 1 98.38 419 VAL B N 1
ATOM 6916 C CA . VAL B 1 419 ? -13.5 -19.312 -14.086 1 98.38 419 VAL B CA 1
ATOM 6917 C C . VAL B 1 419 ? -12.109 -19.922 -13.938 1 98.38 419 VAL B C 1
ATOM 6919 O O . VAL B 1 419 ? -11.828 -20.609 -12.945 1 98.38 419 VAL B O 1
ATOM 6922 N N . CYS B 1 420 ? -11.266 -19.766 -14.852 1 97.12 420 CYS B N 1
ATOM 6923 C CA . CYS B 1 420 ? -9.883 -20.234 -14.852 1 97.12 420 CYS B CA 1
ATOM 6924 C C . CYS B 1 420 ? -8.945 -19.141 -15.344 1 97.12 420 CYS B C 1
ATOM 6926 O O . CYS B 1 420 ? -9.398 -18.062 -15.75 1 97.12 420 CYS B O 1
ATOM 6928 N N . ASP B 1 421 ? -7.699 -19.359 -15.266 1 95.44 421 ASP B N 1
ATOM 6929 C CA . ASP B 1 421 ? -6.688 -18.375 -15.617 1 95.44 421 ASP B CA 1
ATOM 6930 C C . ASP B 1 421 ? -5.949 -18.766 -16.891 1 95.44 421 ASP B C 1
ATOM 6932 O O . ASP B 1 421 ? -5.531 -19.922 -17.047 1 95.44 421 ASP B O 1
ATOM 6936 N N . VAL B 1 422 ? -5.855 -17.859 -17.828 1 93.62 422 VAL B N 1
ATOM 6937 C CA . VAL B 1 422 ? -5.156 -18.109 -19.094 1 93.62 422 VAL B CA 1
ATOM 6938 C C . VAL B 1 422 ? -3.855 -17.312 -19.125 1 93.62 422 VAL B C 1
ATOM 6940 O O . VAL B 1 422 ? -3.838 -16.125 -18.766 1 93.62 422 VAL B O 1
ATOM 6943 N N . ARG B 1 423 ? -2.822 -17.953 -19.453 1 89.94 423 ARG B N 1
ATOM 6944 C CA . ARG B 1 423 ? -1.535 -17.312 -19.688 1 89.94 423 ARG B CA 1
ATOM 6945 C C . ARG B 1 423 ? -1.01 -17.641 -21.094 1 89.94 423 ARG B C 1
ATOM 6947 O O . ARG B 1 423 ? -0.875 -18.812 -21.438 1 89.94 423 ARG B O 1
ATOM 6954 N N . LEU B 1 424 ? -0.772 -16.562 -21.859 1 83.12 424 LEU B N 1
ATOM 6955 C CA . LEU B 1 424 ? -0.249 -16.75 -23.203 1 83.12 424 LEU B CA 1
ATOM 6956 C C . LEU B 1 424 ? 1.134 -17.391 -23.172 1 83.12 424 LEU B C 1
ATOM 6958 O O . LEU B 1 424 ? 1.879 -17.219 -22.203 1 83.12 424 LEU B O 1
ATOM 6962 N N . PRO B 1 425 ? 1.425 -18.125 -24.094 1 79.44 425 PRO B N 1
ATOM 6963 C CA . PRO B 1 425 ? 0.753 -18.297 -25.375 1 79.44 425 PRO B CA 1
ATOM 6964 C C . PRO B 1 425 ? -0.299 -19.406 -25.359 1 79.44 425 PRO B C 1
ATOM 6966 O O . PRO B 1 425 ? -1.239 -19.375 -26.156 1 79.44 425 PRO B O 1
ATOM 6969 N N . ASN B 1 426 ? -0.17 -20.422 -24.406 1 84.75 426 ASN B N 1
ATOM 6970 C CA . ASN B 1 426 ? -1.075 -21.531 -24.656 1 84.75 426 ASN B CA 1
ATOM 6971 C C . ASN B 1 426 ? -1.4 -22.281 -23.359 1 84.75 426 ASN B C 1
ATOM 6973 O O . ASN B 1 426 ? -1.684 -23.484 -23.406 1 84.75 426 ASN B O 1
ATOM 6977 N N . ALA B 1 427 ? -1.329 -21.625 -22.281 1 92.44 427 ALA B N 1
ATOM 6978 C CA . ALA B 1 427 ? -1.573 -22.375 -21.047 1 92.44 427 ALA B CA 1
ATOM 6979 C C . ALA B 1 427 ? -2.842 -21.891 -20.344 1 92.44 427 ALA B C 1
ATOM 6981 O O . ALA B 1 427 ? -3.109 -20.688 -20.297 1 92.44 427 ALA B O 1
ATOM 6982 N N . MET B 1 428 ? -3.652 -22.797 -20.016 1 96.62 428 MET B N 1
ATOM 6983 C CA . MET B 1 428 ? -4.738 -22.547 -19.062 1 96.62 428 MET B CA 1
ATOM 6984 C C . MET B 1 428 ? -4.426 -23.141 -17.703 1 96.62 428 MET B C 1
ATOM 6986 O O . MET B 1 428 ? -4.133 -24.328 -17.594 1 96.62 428 MET B O 1
ATOM 6990 N N . ARG B 1 429 ? -4.402 -22.328 -16.719 1 98.25 429 ARG B N 1
ATOM 6991 C CA . ARG B 1 429 ? -4.07 -22.781 -15.359 1 98.25 429 ARG B CA 1
ATOM 6992 C C . ARG B 1 429 ? -5.332 -23.094 -14.562 1 98.25 429 ARG B C 1
ATOM 6994 O O . ARG B 1 429 ? -6.141 -22.188 -14.297 1 98.25 429 ARG B O 1
ATOM 7001 N N . ILE B 1 430 ? -5.531 -24.328 -14.258 1 98.62 430 ILE B N 1
ATOM 7002 C CA . ILE B 1 430 ? -6.672 -24.812 -13.484 1 98.62 430 ILE B CA 1
ATOM 7003 C C . ILE B 1 430 ? -6.25 -25.047 -12.031 1 98.62 430 ILE B C 1
ATOM 7005 O O . ILE B 1 430 ? -5.391 -25.891 -11.758 1 98.62 430 ILE B O 1
ATOM 7009 N N . THR B 1 431 ? -6.91 -24.281 -11.094 1 98.81 431 THR B N 1
ATOM 7010 C CA . THR B 1 431 ? -6.422 -24.328 -9.719 1 98.81 431 THR B CA 1
ATOM 7011 C C . THR B 1 431 ? -7.566 -24.578 -8.742 1 98.81 431 THR B C 1
ATOM 7013 O O . THR B 1 431 ? -8.18 -23.625 -8.242 1 98.81 431 THR B O 1
ATOM 7016 N N . PRO B 1 432 ? -7.887 -25.844 -8.438 1 98.81 432 PRO B N 1
ATOM 7017 C CA . PRO B 1 432 ? -8.828 -26.094 -7.352 1 98.81 432 PRO B CA 1
ATOM 7018 C C . PRO B 1 432 ? -8.258 -25.75 -5.98 1 98.81 432 PRO B C 1
ATOM 7020 O O . PRO B 1 432 ? -7.234 -26.297 -5.574 1 98.81 432 PRO B O 1
ATOM 7023 N N . ALA B 1 433 ? -8.859 -24.859 -5.305 1 98.62 433 ALA B N 1
ATOM 7024 C CA . ALA B 1 433 ? -8.453 -24.484 -3.949 1 98.62 433 ALA B CA 1
ATOM 7025 C C . ALA B 1 433 ? -9.148 -25.375 -2.91 1 98.62 433 ALA B C 1
ATOM 7027 O O . ALA B 1 433 ? -10.375 -25.422 -2.857 1 98.62 433 ALA B O 1
ATOM 7028 N N . PRO B 1 434 ? -8.43 -25.969 -2.012 1 98.62 434 PRO B N 1
ATOM 7029 C CA . PRO B 1 434 ? -9.008 -26.922 -1.061 1 98.62 434 PRO B CA 1
ATOM 7030 C C . PRO B 1 434 ? -10.062 -26.281 -0.155 1 98.62 434 PRO B C 1
ATOM 7032 O O . PRO B 1 434 ? -11 -26.953 0.281 1 98.62 434 PRO B O 1
ATOM 7035 N N . LEU B 1 435 ? -9.922 -25.047 0.152 1 98.69 435 LEU B N 1
ATOM 7036 C CA . LEU B 1 435 ? -10.789 -24.406 1.138 1 98.69 435 LEU B CA 1
ATOM 7037 C C . LEU B 1 435 ? -12.195 -24.203 0.578 1 98.69 435 LEU B C 1
ATOM 7039 O O . LEU B 1 435 ? -13.164 -24.172 1.332 1 98.69 435 LEU B O 1
ATOM 7043 N N . TYR B 1 436 ? -12.297 -24.047 -0.834 1 98.69 436 TYR B N 1
ATOM 7044 C CA . TYR B 1 436 ? -13.648 -23.703 -1.268 1 98.69 436 TYR B CA 1
ATOM 7045 C C . TYR B 1 436 ? -14.023 -24.484 -2.525 1 98.69 436 TYR B C 1
ATOM 7047 O O . TYR B 1 436 ? -15.18 -24.453 -2.959 1 98.69 436 TYR B O 1
ATOM 7055 N N . ASN B 1 437 ? -13.133 -25.266 -3.141 1 98.81 437 ASN B N 1
ATOM 7056 C CA . ASN B 1 437 ? -13.508 -26.141 -4.25 1 98.81 437 ASN B CA 1
ATOM 7057 C C . ASN B 1 437 ? -13.836 -27.547 -3.77 1 98.81 437 ASN B C 1
ATOM 7059 O O . ASN B 1 437 ? -13.195 -28.062 -2.854 1 98.81 437 ASN B O 1
ATOM 7063 N N . SER B 1 438 ? -14.797 -28.172 -4.363 1 98.69 438 SER B N 1
ATOM 7064 C CA . SER B 1 438 ? -15.227 -29.531 -4.051 1 98.69 438 SER B CA 1
ATOM 7065 C C . SER B 1 438 ? -14.805 -30.5 -5.141 1 98.69 438 SER B C 1
ATOM 7067 O O . SER B 1 438 ? -14.344 -30.094 -6.207 1 98.69 438 SER B O 1
ATOM 7069 N N . PHE B 1 439 ? -14.914 -31.797 -4.828 1 98.81 439 PHE B N 1
ATOM 7070 C CA . PHE B 1 439 ? -14.672 -32.812 -5.84 1 98.81 439 PHE B CA 1
ATOM 7071 C C . PHE B 1 439 ? -15.719 -32.75 -6.945 1 98.81 439 PHE B C 1
ATOM 7073 O O . PHE B 1 439 ? -15.422 -33 -8.109 1 98.81 439 PHE B O 1
ATOM 7080 N N . GLN B 1 440 ? -16.906 -32.344 -6.605 1 98.69 440 GLN B N 1
ATOM 7081 C CA . GLN B 1 440 ? -17.938 -32.125 -7.609 1 98.69 440 GLN B CA 1
ATOM 7082 C C . GLN B 1 440 ? -17.594 -30.984 -8.539 1 98.69 440 GLN B C 1
ATOM 7084 O O . GLN B 1 440 ? -17.906 -31.016 -9.734 1 98.69 440 GLN B O 1
ATOM 7089 N N . ASP B 1 441 ? -17.031 -29.906 -7.992 1 98.75 441 ASP B N 1
ATOM 7090 C CA . ASP B 1 441 ? -16.547 -28.828 -8.859 1 98.75 441 ASP B CA 1
ATOM 7091 C C . ASP B 1 441 ? -15.602 -29.375 -9.93 1 98.75 441 ASP B C 1
ATOM 7093 O O . ASP B 1 441 ? -15.719 -29.016 -11.102 1 98.75 441 ASP B O 1
ATOM 7097 N N . VAL B 1 442 ? -14.664 -30.203 -9.508 1 98.81 442 VAL B N 1
ATOM 7098 C CA . VAL B 1 442 ? -13.656 -30.766 -10.398 1 98.81 442 VAL B CA 1
ATOM 7099 C C . VAL B 1 442 ? -14.328 -31.641 -11.453 1 98.81 442 VAL B C 1
ATOM 7101 O O . VAL B 1 442 ? -14.039 -31.516 -12.648 1 98.81 442 VAL B O 1
ATOM 7104 N N . HIS B 1 443 ? -15.211 -32.5 -11.016 1 98.75 443 HIS B N 1
ATOM 7105 C CA . HIS B 1 443 ? -15.922 -33.375 -11.938 1 98.75 443 HIS B CA 1
ATOM 7106 C C . HIS B 1 443 ? -16.75 -32.594 -12.945 1 98.75 443 HIS B C 1
ATOM 7108 O O . HIS B 1 443 ? -16.75 -32.906 -14.133 1 98.75 443 HIS B O 1
ATOM 7114 N N . GLN B 1 444 ? -17.422 -31.562 -12.422 1 98.31 444 GLN B N 1
ATOM 7115 C CA . GLN B 1 444 ? -18.234 -30.734 -13.289 1 98.31 444 GLN B CA 1
ATOM 7116 C C . GLN B 1 444 ? -17.391 -29.984 -14.305 1 98.31 444 GLN B C 1
ATOM 7118 O O . GLN B 1 444 ? -17.781 -29.812 -15.453 1 98.31 444 GLN B O 1
ATOM 7123 N N . PHE B 1 445 ? -16.281 -29.5 -13.898 1 98.44 445 PHE B N 1
ATOM 7124 C CA . PHE B 1 445 ? -15.375 -28.844 -14.828 1 98.44 445 PHE B CA 1
ATOM 7125 C C . PHE B 1 445 ? -15.016 -29.781 -15.977 1 98.44 445 PHE B C 1
ATOM 7127 O O . PHE B 1 445 ? -15.07 -29.391 -17.141 1 98.44 445 PHE B O 1
ATOM 7134 N N . ILE B 1 446 ? -14.641 -31.031 -15.656 1 97.38 446 ILE B N 1
ATOM 7135 C CA . ILE B 1 446 ? -14.258 -32.031 -16.656 1 97.38 446 ILE B CA 1
ATOM 7136 C C . ILE B 1 446 ? -15.422 -32.281 -17.609 1 97.38 446 ILE B C 1
ATOM 7138 O O . ILE B 1 446 ? -15.227 -32.344 -18.828 1 97.38 446 ILE B O 1
ATOM 7142 N N . THR B 1 447 ? -16.594 -32.375 -17.078 1 96.88 447 THR B N 1
ATOM 7143 C CA . THR B 1 447 ? -17.781 -32.594 -17.891 1 96.88 447 THR B CA 1
ATOM 7144 C C . THR B 1 447 ? -18.016 -31.438 -18.844 1 96.88 447 THR B C 1
ATOM 7146 O O . THR B 1 447 ? -18.281 -31.641 -20.031 1 96.88 447 THR B O 1
ATOM 7149 N N . ILE B 1 448 ? -17.906 -30.25 -18.312 1 96.69 448 ILE B N 1
ATOM 7150 C CA . ILE B 1 448 ? -18.109 -29.062 -19.141 1 96.69 448 ILE B CA 1
ATOM 7151 C C . ILE B 1 448 ? -17.016 -28.984 -20.203 1 96.69 448 ILE B C 1
ATOM 7153 O O . ILE B 1 448 ? -17.281 -28.625 -21.359 1 96.69 448 ILE B O 1
ATOM 7157 N N . LEU B 1 449 ? -15.773 -29.297 -19.812 1 95.19 449 LEU B N 1
ATOM 7158 C CA . LEU B 1 449 ? -14.664 -29.281 -20.766 1 95.19 449 LEU B CA 1
ATOM 7159 C C . LEU B 1 449 ? -14.914 -30.266 -21.906 1 95.19 449 LEU B C 1
ATOM 7161 O O . LEU B 1 449 ? -14.602 -29.969 -23.062 1 95.19 449 LEU B O 1
ATOM 7165 N N . GLN B 1 450 ? -15.477 -31.422 -21.594 1 93.12 450 GLN B N 1
ATOM 7166 C CA . GLN B 1 450 ? -15.844 -32.375 -22.625 1 93.12 450 GLN B CA 1
ATOM 7167 C C . GLN B 1 450 ? -16.859 -31.797 -23.594 1 93.12 450 GLN B C 1
ATOM 7169 O O . GLN B 1 450 ? -16.734 -31.953 -24.812 1 93.12 450 GLN B O 1
ATOM 7174 N N . ASP B 1 451 ? -17.844 -31.125 -23.031 1 92.81 451 ASP B N 1
ATOM 7175 C CA . ASP B 1 451 ? -18.844 -30.469 -23.859 1 92.81 451 ASP B CA 1
ATOM 7176 C C . ASP B 1 451 ? -18.203 -29.406 -24.75 1 92.81 451 ASP B C 1
ATOM 7178 O O . ASP B 1 451 ? -18.531 -29.281 -25.938 1 92.81 451 ASP B O 1
ATOM 7182 N N . VAL B 1 452 ? -17.328 -28.625 -24.172 1 92.81 452 VAL B N 1
ATOM 7183 C CA . VAL B 1 452 ? -16.656 -27.547 -24.891 1 92.81 452 VAL B CA 1
ATOM 7184 C C . VAL B 1 452 ? -15.82 -28.125 -26.031 1 92.81 452 VAL B C 1
ATOM 7186 O O . VAL B 1 452 ? -15.797 -27.562 -27.141 1 92.81 452 VAL B O 1
ATOM 7189 N N . PHE B 1 453 ? -15.133 -29.234 -25.766 1 89.38 453 PHE B N 1
ATOM 7190 C CA . PHE B 1 453 ? -14.32 -29.875 -26.781 1 89.38 453 PHE B CA 1
ATOM 7191 C C . PHE B 1 453 ? -15.188 -30.375 -27.938 1 89.38 453 PHE B C 1
ATOM 7193 O O . PHE B 1 453 ? -14.758 -30.375 -29.094 1 89.38 453 PHE B O 1
ATOM 7200 N N . SER B 1 454 ? -16.344 -30.688 -27.656 1 87.19 454 SER B N 1
ATOM 7201 C CA . SER B 1 454 ? -17.25 -31.188 -28.688 1 87.19 454 SER B CA 1
ATOM 7202 C C . SER B 1 454 ? -17.75 -30.047 -29.578 1 87.19 454 SER B C 1
ATOM 7204 O O . SER B 1 454 ? -18.141 -30.281 -30.719 1 87.19 454 SER B O 1
ATOM 7206 N N . ILE B 1 455 ? -17.781 -28.891 -29.016 1 84.69 455 ILE B N 1
ATOM 7207 C CA . ILE B 1 455 ? -18.25 -27.719 -29.75 1 84.69 455 ILE B CA 1
ATOM 7208 C C . ILE B 1 455 ? -17.109 -27.078 -30.516 1 84.69 455 ILE B C 1
ATOM 7210 O O . ILE B 1 455 ? -17.297 -26.516 -31.594 1 84.69 455 ILE B O 1
ATOM 7214 N N . CYS B 1 456 ? -16.047 -27.109 -29.828 1 78.19 456 CYS B N 1
ATOM 7215 C CA . CYS B 1 456 ? -14.914 -26.406 -30.422 1 78.19 456 CYS B CA 1
ATOM 7216 C C . CYS B 1 456 ? -14.43 -27.141 -31.672 1 78.19 456 CYS B C 1
ATOM 7218 O O . CYS B 1 456 ? -14.539 -28.359 -31.766 1 78.19 456 CYS B O 1
ATOM 7220 N N . LYS B 1 457 ? -14.406 -26.453 -32.844 1 64.62 457 LYS B N 1
ATOM 7221 C CA . LYS B 1 457 ? -13.945 -26.969 -34.125 1 64.62 457 LYS B CA 1
ATOM 7222 C C . LYS B 1 457 ? -12.422 -26.875 -34.219 1 64.62 457 LYS B C 1
ATOM 7224 O O . LYS B 1 457 ? -11.812 -25.953 -33.688 1 64.62 457 LYS B O 1
ATOM 7229 N N . THR B 1 458 ? -11.742 -27.953 -34.531 1 56.09 458 THR B N 1
ATOM 7230 C CA . THR B 1 458 ? -10.32 -27.906 -34.875 1 56.09 458 THR B CA 1
ATOM 7231 C C . THR B 1 458 ? -10.047 -26.828 -35.906 1 56.09 458 THR B C 1
ATOM 7233 O O . THR B 1 458 ? -10.719 -26.766 -36.938 1 56.09 458 THR B O 1
ATOM 7236 N N . GLU B 1 459 ? -10.039 -25.609 -35.531 1 48.19 459 GLU B N 1
ATOM 7237 C CA . GLU B 1 459 ? -9.641 -24.766 -36.625 1 48.19 459 GLU B CA 1
ATOM 7238 C C . GLU B 1 459 ? -8.438 -25.344 -37.375 1 48.19 459 GLU B C 1
ATOM 7240 O O . GLU B 1 459 ? -7.527 -25.906 -36.75 1 48.19 459 GLU B O 1
ATOM 7245 N N . ALA B 1 460 ? -8.562 -25.828 -38.625 1 41 460 ALA B N 1
ATOM 7246 C CA . ALA B 1 460 ? -7.441 -26.188 -39.469 1 41 460 ALA B CA 1
ATOM 7247 C C . ALA B 1 460 ? -6.195 -25.391 -39.125 1 41 460 ALA B C 1
ATOM 7249 O O . ALA B 1 460 ? -6.242 -24.156 -39.062 1 41 460 ALA B O 1
ATOM 7250 N N . ALA B 1 461 ? -5.172 -26.031 -38.438 1 38.06 461 ALA B N 1
ATOM 7251 C CA . ALA B 1 461 ? -3.844 -25.453 -38.312 1 38.06 461 ALA B CA 1
ATOM 7252 C C . ALA B 1 461 ? -3.416 -24.734 -39.562 1 38.06 461 ALA B C 1
ATOM 7254 O O . ALA B 1 461 ? -3.627 -25.234 -40.688 1 38.06 461 ALA B O 1
#

InterPro domains:
  IPR010111 Kynureninase [MF_01970] (16-453)
  IPR010111 Kynureninase [PF22580] (358-449)
  IPR010111 Kynureninase [PIRSF038800] (22-454)
  IPR010111 Kynureninase [PTHR14084] (4-459)
  IPR010111 Kynureninase [TIGR01814] (28-453)
  IPR015421 Pyridoxal phosphate-dependent transferase, major domain [G3DSA:3.40.640.10] (77-349)
  IPR015422 Pyridoxal phosphate-dependent transferase, small domain [G3DSA:3.90.1150.10] (27-448)
  IPR015424 Pyridoxal phosphate-dependent transferase [SSF53383] (24-453)